Protein AF-0000000071001411 (afdb_homodimer)

InterPro domains:
  IPR002830 UbiD decarboxylyase family [PTHR30108] (7-500)
  IPR002830 UbiD decarboxylyase family [TIGR00148] (10-453)
  IPR032903 Ferulic acid decarboxylase-like [MF_01983] (6-500)
  IPR048304 3-octaprenyl-4-hydroxybenzoate carboxy-lyase-like, Rift-related domain [PF01977] (119-318)
  IPR049381 3-octaprenyl-4-hydroxybenzoate carboxy-lyase-like, C-terminal domain [PF20696] (325-457)
  IPR049383 3-octaprenyl-4-hydroxybenzoate carboxy-lyase-like, N-terminal domain [PF20695] (14-103)

Nearest PDB structures (foldseek):
  7ney-assembly1_B  TM=9.780E-01  e=2.028E-72  Trichoderma atroviride IMI 206040
  7nf3-assembly1_A-2  TM=9.711E-01  e=2.281E-72  Aspergillus niger CBS 513.88
  7nf4-assembly1_B  TM=9.781E-01  e=2.868E-71  Aspergillus niger CBS 513.88
  7nf1-assembly1_B  TM=9.774E-01  e=2.550E-71  Trichoderma atroviride IMI 206040
  8oeh-assembly1_A-2  TM=9.717E-01  e=1.501E-71  Aspergillus niger CBS 513.88

Radius of gyration: 31.35 Å; Cα contacts (8 Å, |Δi|>4): 2618; chains: 2; bounding box: 59×100×68 Å

pLDDT: mean 95.89, std 4.32, range [53.91, 98.94]

Structure (mmCIF, N/CA/C/O backbone):
data_AF-0000000071001411-model_v1
#
loop_
_entity.id
_entity.type
_entity.pdbx_description
1 polymer 'Ferulic acid decarboxylase 1'
#
loop_
_atom_site.group_PDB
_atom_site.id
_atom_site.type_symbol
_atom_site.label_atom_id
_atom_site.label_alt_id
_atom_site.label_comp_id
_atom_site.label_asym_id
_atom_site.label_entity_id
_atom_site.label_seq_id
_atom_site.pdbx_PDB_ins_code
_atom_site.Cartn_x
_atom_site.Cartn_y
_atom_site.Cartn_z
_atom_site.occupancy
_atom_site.B_iso_or_equiv
_atom_site.auth_seq_id
_atom_site.auth_comp_id
_atom_site.auth_asym_id
_atom_site.auth_atom_id
_atom_site.pdbx_PDB_model_num
ATOM 1 N N . MET A 1 1 ? 6.441 6.008 34 1 54.25 1 MET A N 1
ATOM 2 C CA . MET A 1 1 ? 7.094 7.16 33.375 1 54.25 1 MET A CA 1
ATOM 3 C C . MET A 1 1 ? 6.062 8.148 32.844 1 54.25 1 MET A C 1
ATOM 5 O O . MET A 1 1 ? 5.012 7.742 32.344 1 54.25 1 MET A O 1
ATOM 9 N N . ASP A 1 2 ? 6.164 9.367 33.188 1 78.12 2 ASP A N 1
ATOM 10 C CA . ASP A 1 2 ? 5.281 10.406 32.688 1 78.12 2 ASP A CA 1
ATOM 11 C C . ASP A 1 2 ? 5.551 10.664 31.203 1 78.12 2 ASP A C 1
ATOM 13 O O . ASP A 1 2 ? 6.555 11.289 30.844 1 78.12 2 ASP A O 1
ATOM 17 N N . HIS A 1 3 ? 4.711 10.125 30.375 1 83 3 HIS A N 1
ATOM 18 C CA . HIS A 1 3 ? 4.926 10.242 28.938 1 83 3 HIS A CA 1
ATOM 19 C C . HIS A 1 3 ? 4.344 11.547 28.391 1 83 3 HIS A C 1
ATOM 21 O O . HIS A 1 3 ? 4.539 11.883 27.219 1 83 3 HIS A O 1
ATOM 27 N N . THR A 1 4 ? 3.814 12.312 29.281 1 89.94 4 THR A N 1
ATOM 28 C CA . THR A 1 4 ? 3.061 13.445 28.766 1 89.94 4 THR A CA 1
ATOM 29 C C . THR A 1 4 ? 3.92 14.711 28.766 1 89.94 4 THR A C 1
ATOM 31 O O . THR A 1 4 ? 3.547 15.719 28.156 1 89.94 4 THR A O 1
ATOM 34 N N . ALA A 1 5 ? 5.059 14.648 29.391 1 93.44 5 ALA A N 1
ATOM 35 C CA . ALA A 1 5 ? 5.895 15.844 29.5 1 93.44 5 ALA A CA 1
ATOM 36 C C . ALA A 1 5 ? 6.242 16.406 28.125 1 93.44 5 ALA A C 1
ATOM 38 O O . ALA A 1 5 ? 6.125 17.609 27.891 1 93.44 5 ALA A O 1
ATOM 39 N N . ALA A 1 6 ? 6.605 15.539 27.234 1 95.94 6 ALA A N 1
ATOM 40 C CA . ALA A 1 6 ? 7.004 15.953 25.891 1 95.94 6 ALA A CA 1
ATOM 41 C C . ALA A 1 6 ? 5.832 16.578 25.141 1 95.94 6 ALA A C 1
ATOM 43 O O . ALA A 1 6 ? 6.012 17.547 24.391 1 95.94 6 ALA A O 1
ATOM 44 N N . ALA A 1 7 ? 4.68 16.078 25.344 1 97.12 7 ALA A N 1
ATOM 45 C CA . ALA A 1 7 ? 3.49 16.578 24.656 1 97.12 7 ALA A CA 1
ATOM 46 C C . ALA A 1 7 ? 3.162 18 25.078 1 97.12 7 ALA A C 1
ATOM 48 O O . ALA A 1 7 ? 2.586 18.766 24.312 1 97.12 7 ALA A O 1
ATOM 49 N N . LYS A 1 8 ? 3.598 18.406 26.328 1 96.81 8 LYS A N 1
ATOM 50 C CA . LYS A 1 8 ? 3.18 19.656 26.938 1 96.81 8 LYS A CA 1
ATOM 51 C C . LYS A 1 8 ? 4.266 20.734 26.812 1 96.81 8 LYS A C 1
ATOM 53 O O . LYS A 1 8 ? 4.035 21.891 27.125 1 96.81 8 LYS A O 1
ATOM 58 N N . ASP A 1 9 ? 5.398 20.281 26.328 1 97.12 9 ASP A N 1
ATOM 59 C CA . ASP A 1 9 ? 6.535 21.188 26.297 1 97.12 9 ASP A CA 1
ATOM 60 C C . ASP A 1 9 ? 7.457 20.859 25.125 1 97.12 9 ASP A C 1
ATOM 62 O O . ASP A 1 9 ? 8.023 19.766 25.047 1 97.12 9 ASP A O 1
ATOM 66 N N . PHE A 1 10 ? 7.707 21.844 24.281 1 98.12 10 PHE A N 1
ATOM 67 C CA . PHE A 1 10 ? 8.453 21.641 23.047 1 98.12 10 PHE A CA 1
ATOM 68 C C . PHE A 1 10 ? 9.906 21.297 23.344 1 98.12 10 PHE A C 1
ATOM 70 O O . PHE A 1 10 ? 10.484 20.391 22.719 1 98.12 10 PHE A O 1
ATOM 77 N N . ARG A 1 11 ? 10.562 21.984 24.25 1 97.88 11 ARG A N 1
ATOM 78 C CA . ARG A 1 11 ? 11.961 21.734 24.562 1 97.88 11 ARG A CA 1
ATOM 79 C C . ARG A 1 11 ? 12.141 20.375 25.234 1 97.88 11 ARG A C 1
ATOM 81 O O . ARG A 1 11 ? 13.156 19.703 25.031 1 97.88 11 ARG A O 1
ATOM 88 N N . ARG A 1 12 ? 11.18 20 26.047 1 97.19 12 ARG A N 1
ATOM 89 C CA . ARG A 1 12 ? 11.195 18.656 26.609 1 97.19 12 ARG A CA 1
ATOM 90 C C . ARG A 1 12 ? 11.078 17.594 25.5 1 97.19 12 ARG A C 1
ATOM 92 O O . ARG A 1 12 ? 11.758 16.578 25.531 1 97.19 12 ARG A O 1
ATOM 99 N N . PHE A 1 13 ? 10.211 17.875 24.609 1 98.12 13 PHE A N 1
ATOM 100 C CA . PHE A 1 13 ? 10.039 17 23.453 1 98.12 13 PHE A CA 1
ATOM 101 C C . PHE A 1 13 ? 11.359 16.844 22.719 1 98.12 13 PHE A C 1
ATOM 103 O O . PHE A 1 13 ? 11.789 15.711 22.438 1 98.12 13 PHE A O 1
ATOM 110 N N . ILE A 1 14 ? 12.039 17.859 22.422 1 98.12 14 ILE A N 1
ATOM 111 C CA . ILE A 1 14 ? 13.312 17.859 21.719 1 98.12 14 ILE A CA 1
ATOM 112 C C . ILE A 1 14 ? 14.336 17.047 22.516 1 98.12 14 ILE A C 1
ATOM 114 O O . ILE A 1 14 ? 15.07 16.234 21.953 1 98.12 14 ILE A O 1
ATOM 118 N N . GLN A 1 15 ? 14.352 17.266 23.766 1 97.69 15 GLN A N 1
ATOM 119 C CA . GLN A 1 15 ? 15.273 16.547 24.625 1 97.69 15 GLN A CA 1
ATOM 120 C C . GLN A 1 15 ? 15.008 15.039 24.594 1 97.69 15 GLN A C 1
ATOM 122 O O . GLN A 1 15 ? 15.938 14.242 24.531 1 97.69 15 GLN A O 1
ATOM 127 N N . GLU A 1 16 ? 13.781 14.734 24.625 1 97.25 16 GLU A N 1
ATOM 128 C CA . GLU A 1 16 ? 13.438 13.312 24.609 1 97.25 16 GLU A CA 1
ATOM 129 C C . GLU A 1 16 ? 13.773 12.68 23.266 1 97.25 16 GLU A C 1
ATOM 131 O O . GLU A 1 16 ? 14.164 11.508 23.203 1 97.25 16 GLU A O 1
ATOM 136 N N . LEU A 1 17 ? 13.594 13.383 22.188 1 97.75 17 LEU A N 1
ATOM 137 C CA . LEU A 1 17 ? 14.023 12.883 20.875 1 97.75 17 LEU A CA 1
ATOM 138 C C . LEU A 1 17 ? 15.523 12.625 20.875 1 97.75 17 LEU A C 1
ATOM 140 O O . LEU A 1 17 ? 15.977 11.609 20.328 1 97.75 17 LEU A O 1
ATOM 144 N N . GLU A 1 18 ? 16.219 13.547 21.438 1 97.62 18 GLU A N 1
ATOM 145 C CA . GLU A 1 18 ? 17.672 13.383 21.531 1 97.62 18 GLU A CA 1
ATOM 146 C C . GLU A 1 18 ? 18.031 12.148 22.359 1 97.62 18 GLU A C 1
ATOM 148 O O . GLU A 1 18 ? 18.875 11.352 21.938 1 97.62 18 GLU A O 1
ATOM 153 N N . ASP A 1 19 ? 17.406 11.992 23.453 1 96.88 19 ASP A N 1
ATOM 154 C CA . ASP A 1 19 ? 17.656 10.883 24.375 1 96.88 19 ASP A CA 1
ATOM 155 C C . ASP A 1 19 ? 17.406 9.547 23.688 1 96.88 19 ASP A C 1
ATOM 157 O O . ASP A 1 19 ? 18.078 8.555 23.984 1 96.88 19 ASP A O 1
ATOM 161 N N . GLU A 1 20 ? 16.516 9.555 22.75 1 96.12 20 GLU A N 1
ATOM 162 C CA . GLU A 1 20 ? 16.109 8.297 22.125 1 96.12 20 GLU A CA 1
ATOM 163 C C . GLU A 1 20 ? 16.812 8.117 20.766 1 96.12 20 GLU A C 1
ATOM 165 O O . GLU A 1 20 ? 16.5 7.18 20.031 1 96.12 20 GLU A O 1
ATOM 170 N N . GLY A 1 21 ? 17.625 9.039 20.422 1 96.69 21 GLY A N 1
ATOM 171 C CA . GLY A 1 21 ? 18.359 8.938 19.188 1 96.69 21 GLY A CA 1
ATOM 172 C C . GLY A 1 21 ? 17.547 9.312 17.969 1 96.69 21 GLY A C 1
ATOM 173 O O . GLY A 1 21 ? 17.797 8.828 16.859 1 96.69 21 GLY A O 1
ATOM 174 N N . GLU A 1 22 ? 16.578 10.117 18.109 1 98.06 22 GLU A N 1
ATOM 175 C CA . GLU A 1 22 ? 15.68 10.516 17.031 1 98.06 22 GLU A CA 1
ATOM 176 C C . GLU A 1 22 ? 15.984 11.938 16.562 1 98.06 22 GLU A C 1
ATOM 178 O O . GLU A 1 22 ? 15.32 12.453 15.656 1 98.06 22 GLU A O 1
ATOM 183 N N . LEU A 1 23 ? 17.031 12.539 17.188 1 98.44 23 LEU A N 1
ATOM 184 C CA . LEU A 1 23 ? 17.438 13.898 16.844 1 98.44 23 LEU A CA 1
ATOM 185 C C . LEU A 1 23 ? 18.906 13.938 16.438 1 98.44 23 LEU A C 1
ATOM 187 O O . LEU A 1 23 ? 19.734 13.234 17 1 98.44 23 LEU A O 1
ATOM 191 N N . LEU A 1 24 ? 19.203 14.703 15.398 1 98.56 24 LEU A N 1
ATOM 192 C CA . LEU A 1 24 ? 20.578 14.977 14.984 1 98.56 24 LEU A CA 1
ATOM 193 C C . LEU A 1 24 ? 20.859 16.484 14.969 1 98.56 24 LEU A C 1
ATOM 195 O O . LEU A 1 24 ? 20.234 17.219 14.203 1 98.56 24 LEU A O 1
ATOM 199 N N . THR A 1 25 ? 21.734 16.906 15.789 1 98.38 25 THR A N 1
ATOM 200 C CA . THR A 1 25 ? 22.125 18.312 15.797 1 98.38 25 THR A CA 1
ATOM 201 C C . THR A 1 25 ? 23.172 18.578 14.727 1 98.38 25 THR A C 1
ATOM 203 O O . THR A 1 25 ? 24.234 17.953 14.719 1 98.38 25 THR A O 1
ATOM 206 N N . ILE A 1 26 ? 22.844 19.406 13.836 1 98.31 26 ILE A N 1
ATOM 207 C CA . ILE A 1 26 ? 23.766 19.781 12.766 1 98.31 26 ILE A CA 1
ATOM 208 C C . ILE A 1 26 ? 24.438 21.109 13.102 1 98.31 26 ILE A C 1
ATOM 210 O O . ILE A 1 26 ? 23.781 22.156 13.117 1 98.31 26 ILE A O 1
ATOM 214 N N . THR A 1 27 ? 25.734 21.078 13.297 1 96.69 27 THR A N 1
ATOM 215 C CA . THR A 1 27 ? 26.469 22.281 13.664 1 96.69 27 THR A CA 1
ATOM 216 C C . THR A 1 27 ? 27.125 22.906 12.438 1 96.69 27 THR A C 1
ATOM 218 O O . THR A 1 27 ? 27.531 24.078 12.469 1 96.69 27 THR A O 1
ATOM 221 N N . LYS A 1 28 ? 27.219 22.094 11.391 1 96.56 28 LYS A N 1
ATOM 222 C CA . LYS A 1 28 ? 27.734 22.625 10.133 1 96.56 28 LYS A CA 1
ATOM 223 C C . LYS A 1 28 ? 26.859 23.75 9.602 1 96.56 28 LYS A C 1
ATOM 225 O O . LYS A 1 28 ? 25.625 23.672 9.688 1 96.56 28 LYS A O 1
ATOM 230 N N . GLU A 1 29 ? 27.578 24.797 9.008 1 96.75 29 GLU A N 1
ATOM 231 C CA . GLU A 1 29 ? 26.781 25.859 8.398 1 96.75 29 GLU A CA 1
ATOM 232 C C . GLU A 1 29 ? 25.984 25.328 7.211 1 96.75 29 GLU A C 1
ATOM 234 O O . GLU A 1 29 ? 26.516 24.625 6.355 1 96.75 29 GLU A O 1
ATOM 239 N N . VAL A 1 30 ? 24.75 25.625 7.215 1 97.56 30 VAL A N 1
ATOM 240 C CA . VAL A 1 30 ? 23.859 25.203 6.141 1 97.56 30 VAL A CA 1
ATOM 241 C C . VAL A 1 30 ? 23.125 26.422 5.559 1 97.56 30 VAL A C 1
ATOM 243 O O . VAL A 1 30 ? 22.734 27.328 6.293 1 97.56 30 VAL A O 1
ATOM 246 N N . ASP A 1 31 ? 22.938 26.438 4.254 1 97.75 31 ASP A N 1
ATOM 247 C CA . ASP A 1 31 ? 22.281 27.547 3.566 1 97.75 31 ASP A CA 1
ATOM 248 C C . ASP A 1 31 ? 20.766 27.438 3.684 1 97.75 31 ASP A C 1
ATOM 250 O O . ASP A 1 31 ? 20.156 26.453 3.211 1 97.75 31 ASP A O 1
ATOM 254 N N . PRO A 1 32 ? 20.156 28.438 4.332 1 97.19 32 PRO A N 1
ATOM 255 C CA . PRO A 1 32 ? 18.688 28.406 4.391 1 97.19 32 PRO A CA 1
ATOM 256 C C . PRO A 1 32 ? 18.047 28.422 3.006 1 97.19 32 PRO A C 1
ATOM 258 O O . PRO A 1 32 ? 16.891 28.016 2.854 1 97.19 32 PRO A O 1
ATOM 261 N N . HIS A 1 33 ? 18.797 28.906 2.096 1 97.44 33 HIS A N 1
ATOM 262 C CA . HIS A 1 33 ? 18.297 28.891 0.729 1 97.44 33 HIS A CA 1
ATOM 263 C C . HIS A 1 33 ? 18.406 27.5 0.116 1 97.44 33 HIS A C 1
ATOM 265 O O . HIS A 1 33 ? 19.391 27.188 -0.564 1 97.44 33 HIS A O 1
ATOM 271 N N . LEU A 1 34 ? 17.375 26.734 0.191 1 98.62 34 LEU A N 1
ATOM 272 C CA . LEU A 1 34 ? 17.141 25.453 -0.455 1 98.62 34 LEU A CA 1
ATOM 273 C C . LEU A 1 34 ? 17.922 24.344 0.239 1 98.62 34 LEU A C 1
ATOM 275 O O . LEU A 1 34 ? 17.391 23.281 0.522 1 98.62 34 LEU A O 1
ATOM 279 N N . GLU A 1 35 ? 19.172 24.516 0.601 1 98.69 35 GLU A N 1
ATOM 280 C CA . GLU A 1 35 ? 19.984 23.453 1.155 1 98.69 35 GLU A CA 1
ATOM 281 C C . GLU A 1 35 ? 19.375 22.891 2.432 1 98.69 35 GLU A C 1
ATOM 283 O O . GLU A 1 35 ? 19.219 21.672 2.566 1 98.69 35 GLU A O 1
ATOM 288 N N . LEU A 1 36 ? 19.078 23.781 3.355 1 98.62 36 LEU A N 1
ATOM 289 C CA . LEU A 1 36 ? 18.484 23.391 4.625 1 98.62 36 LEU A CA 1
ATOM 290 C C . LEU A 1 36 ? 17.234 22.531 4.402 1 98.62 36 LEU A C 1
ATOM 292 O O . LEU A 1 36 ? 17.125 21.438 4.965 1 98.62 36 LEU A O 1
ATOM 296 N N . ALA A 1 37 ? 16.359 23.031 3.527 1 98.81 37 ALA A N 1
ATOM 297 C CA . ALA A 1 37 ? 15.102 22.344 3.266 1 98.81 37 ALA A CA 1
ATOM 298 C C . ALA A 1 37 ? 15.328 21.047 2.502 1 98.81 37 ALA A C 1
ATOM 300 O O . ALA A 1 37 ? 14.609 20.062 2.701 1 98.81 37 ALA A O 1
ATOM 301 N N . ALA A 1 38 ? 16.312 21.031 1.645 1 98.88 38 ALA A N 1
ATOM 302 C CA . ALA A 1 38 ? 16.641 19.828 0.908 1 98.88 38 ALA A CA 1
ATOM 303 C C . ALA A 1 38 ? 17.062 18.703 1.856 1 98.88 38 ALA A C 1
ATOM 305 O O . ALA A 1 38 ? 16.703 17.547 1.66 1 98.88 38 ALA A O 1
ATOM 306 N N . ILE A 1 39 ? 17.844 19.047 2.885 1 98.81 39 ILE A N 1
ATOM 307 C CA . ILE A 1 39 ? 18.234 18.078 3.902 1 98.81 39 ILE A CA 1
ATOM 308 C C . ILE A 1 39 ? 16.984 17.531 4.594 1 98.81 39 ILE A C 1
ATOM 310 O O . ILE A 1 39 ? 16.844 16.312 4.73 1 98.81 39 ILE A O 1
ATOM 314 N N . VAL A 1 40 ? 16.078 18.422 4.961 1 98.75 40 VAL A N 1
ATOM 315 C CA . VAL A 1 40 ? 14.867 18.031 5.672 1 98.75 40 VAL A CA 1
ATOM 316 C C . VAL A 1 40 ? 14.016 17.141 4.777 1 98.75 40 VAL A C 1
ATOM 318 O O . VAL A 1 40 ? 13.477 16.125 5.23 1 98.75 40 VAL A O 1
ATOM 321 N N . ARG A 1 41 ? 13.859 17.516 3.477 1 98.62 41 ARG A N 1
ATOM 322 C CA . ARG A 1 41 ? 13.094 16.734 2.518 1 98.62 41 ARG A CA 1
ATOM 323 C C . ARG A 1 41 ? 13.641 15.32 2.404 1 98.62 41 ARG A C 1
ATOM 325 O O . ARG A 1 41 ? 12.883 14.344 2.4 1 98.62 41 ARG A O 1
ATOM 332 N N . LYS A 1 42 ? 14.953 15.219 2.338 1 98.38 42 LYS A N 1
ATOM 333 C CA . LYS A 1 42 ? 15.602 13.906 2.25 1 98.38 42 LYS A CA 1
ATOM 334 C C . LYS A 1 42 ? 15.375 13.102 3.523 1 98.38 42 LYS A C 1
ATOM 336 O O . LYS A 1 42 ? 15.133 11.891 3.465 1 98.38 42 LYS A O 1
ATOM 341 N N . VAL A 1 43 ? 15.422 13.734 4.652 1 98.31 43 VAL A N 1
ATOM 342 C CA . VAL A 1 43 ? 15.164 13.102 5.941 1 98.31 43 VAL A CA 1
ATOM 343 C C . VAL A 1 43 ? 13.742 12.562 5.977 1 98.31 43 VAL A C 1
ATOM 345 O O . VAL A 1 43 ? 13.508 11.43 6.402 1 98.31 43 VAL A O 1
ATOM 348 N N . CYS A 1 44 ? 12.797 13.367 5.508 1 97.94 44 CYS A N 1
ATOM 349 C CA . CYS A 1 44 ? 11.406 12.922 5.469 1 97.94 44 CYS A CA 1
ATOM 350 C C . CYS A 1 44 ? 11.258 11.672 4.609 1 97.94 44 CYS A C 1
ATOM 352 O O . CYS A 1 44 ? 10.516 10.758 4.969 1 97.94 44 CYS A O 1
ATOM 354 N N . GLU A 1 45 ? 11.969 11.617 3.508 1 95.88 45 GLU A N 1
ATOM 355 C CA . GLU A 1 45 ? 11.828 10.523 2.545 1 95.88 45 GLU A CA 1
ATOM 356 C C . GLU A 1 45 ? 12.547 9.273 3.023 1 95.88 45 GLU A C 1
ATOM 358 O O . GLU A 1 45 ? 12.18 8.156 2.65 1 95.88 45 GLU A O 1
ATOM 363 N N . THR A 1 46 ? 13.57 9.406 3.939 1 95.06 46 THR A N 1
ATOM 364 C CA . THR A 1 46 ? 14.375 8.266 4.352 1 95.06 46 THR A CA 1
ATOM 365 C C . THR A 1 46 ? 14.031 7.84 5.777 1 95.06 46 THR A C 1
ATOM 367 O O . THR A 1 46 ? 14.406 6.754 6.215 1 95.06 46 THR A O 1
ATOM 370 N N . GLY A 1 47 ? 13.352 8.688 6.516 1 96.19 47 GLY A N 1
ATOM 371 C CA . GLY A 1 47 ? 13.031 8.414 7.906 1 96.19 47 GLY A CA 1
ATOM 372 C C . GLY A 1 47 ? 14.203 8.625 8.844 1 96.19 47 GLY A C 1
ATOM 373 O O . GLY A 1 47 ? 14.227 8.094 9.953 1 96.19 47 GLY A O 1
ATOM 374 N N . GLU A 1 48 ? 15.219 9.414 8.383 1 97.56 48 GLU A N 1
ATOM 375 C CA . GLU A 1 48 ? 16.391 9.703 9.203 1 97.56 48 GLU A CA 1
ATOM 376 C C . GLU A 1 48 ? 16.031 10.555 10.414 1 97.56 48 GLU A C 1
ATOM 378 O O . GLU A 1 48 ? 14.891 11 10.547 1 97.56 48 GLU A O 1
ATOM 383 N N . ARG A 1 49 ? 17.047 10.664 11.305 1 97.88 49 ARG A N 1
ATOM 384 C CA . ARG A 1 49 ? 16.891 11.461 12.523 1 97.88 49 ARG A CA 1
ATOM 385 C C . ARG A 1 49 ? 16.516 12.898 12.195 1 97.88 49 ARG A C 1
ATOM 387 O O . ARG A 1 49 ? 17.016 13.469 11.219 1 97.88 49 ARG A O 1
ATOM 394 N N . ALA A 1 50 ? 15.57 13.516 13.008 1 98.75 50 ALA A N 1
ATOM 395 C CA . ALA A 1 50 ? 15.164 14.898 12.797 1 98.75 50 ALA A CA 1
ATOM 396 C C . ALA A 1 50 ? 16.359 15.844 12.914 1 98.75 50 ALA A C 1
ATOM 398 O O . ALA A 1 50 ? 17.062 15.844 13.922 1 98.75 50 ALA A O 1
ATOM 399 N N . PRO A 1 51 ? 16.578 16.688 11.945 1 98.81 51 PRO A N 1
ATOM 400 C CA . PRO A 1 51 ? 17.734 17.594 12 1 98.81 51 PRO A CA 1
ATOM 401 C C . PRO A 1 51 ? 17.422 18.891 12.727 1 98.81 51 PRO A C 1
ATOM 403 O O . PRO A 1 51 ? 16.438 19.562 12.43 1 98.81 51 PRO A O 1
ATOM 406 N N . LEU A 1 52 ? 18.203 19.203 13.68 1 98.62 52 LEU A N 1
ATOM 407 C CA . LEU A 1 52 ? 18.234 20.5 14.336 1 98.62 52 LEU A CA 1
ATOM 408 C C . LEU A 1 52 ? 19.422 21.328 13.867 1 98.62 52 LEU A C 1
ATOM 410 O O . LEU A 1 52 ? 20.562 21.031 14.211 1 98.62 52 LEU A O 1
ATOM 414 N N . PHE A 1 53 ? 19.141 22.344 13.078 1 98.19 53 PHE A N 1
ATOM 415 C CA . PHE A 1 53 ? 20.172 23.203 12.523 1 98.19 53 PHE A CA 1
ATOM 416 C C . PHE A 1 53 ? 20.531 24.328 13.5 1 98.19 53 PHE A C 1
ATOM 418 O O . PHE A 1 53 ? 19.688 25.188 13.797 1 98.19 53 PHE A O 1
ATOM 425 N N . THR A 1 54 ? 21.781 24.406 13.922 1 96.31 54 THR A N 1
ATOM 426 C CA . THR A 1 54 ? 22.172 25.406 14.922 1 96.31 54 THR A CA 1
ATOM 427 C C . THR A 1 54 ? 22.969 26.531 14.273 1 96.31 54 THR A C 1
ATOM 429 O O . THR A 1 54 ? 23.203 27.578 14.898 1 96.31 54 THR A O 1
ATOM 432 N N . ASN A 1 55 ? 23.312 26.312 13.031 1 95 55 ASN A N 1
ATOM 433 C CA . ASN A 1 55 ? 24.156 27.297 12.375 1 95 55 ASN A CA 1
ATOM 434 C C . ASN A 1 55 ? 23.672 27.578 10.953 1 95 55 ASN A C 1
ATOM 436 O O . ASN A 1 55 ? 24.453 27.438 10 1 95 55 ASN A O 1
ATOM 440 N N . PRO A 1 56 ? 22.422 28.047 10.828 1 96 56 PRO A N 1
ATOM 441 C CA . PRO A 1 56 ? 22.016 28.5 9.484 1 96 56 PRO A CA 1
ATOM 442 C C . PRO A 1 56 ? 22.781 29.734 9.031 1 96 56 PRO A C 1
ATOM 444 O O . PRO A 1 56 ? 23 30.656 9.828 1 96 56 PRO A O 1
ATOM 447 N N . LYS A 1 57 ? 23.156 29.688 7.785 1 95 57 LYS A N 1
ATOM 448 C CA . LYS A 1 57 ? 23.859 30.844 7.234 1 95 57 LYS A CA 1
ATOM 449 C C . LYS A 1 57 ? 23.031 32.125 7.402 1 95 57 LYS A C 1
ATOM 451 O O . LYS A 1 57 ? 21.844 32.156 7.043 1 95 57 LYS A O 1
ATOM 456 N N . GLY A 1 58 ? 23.594 33.125 7.934 1 91.25 58 GLY A N 1
ATOM 457 C CA . GLY A 1 58 ? 22.891 34.375 8.148 1 91.25 58 GLY A CA 1
ATOM 458 C C . GLY A 1 58 ? 22.391 34.531 9.57 1 91.25 58 GLY A C 1
ATOM 459 O O . GLY A 1 58 ? 21.906 35.625 9.938 1 91.25 58 GLY A O 1
ATOM 460 N N . ARG A 1 59 ? 22.516 33.5 10.336 1 90.19 59 ARG A N 1
ATOM 461 C CA . ARG A 1 59 ? 22.125 33.594 11.734 1 90.19 59 ARG A CA 1
ATOM 462 C C . ARG A 1 59 ? 22.984 34.625 12.469 1 90.19 59 ARG A C 1
ATOM 464 O O . ARG A 1 59 ? 24.219 34.625 12.32 1 90.19 59 ARG A O 1
ATOM 471 N N . LYS A 1 60 ? 22.344 35.438 13.156 1 81.38 60 LYS A N 1
ATOM 472 C CA . LYS A 1 60 ? 23.078 36.438 13.922 1 81.38 60 LYS A CA 1
ATOM 473 C C . LYS A 1 60 ? 23.391 35.938 15.328 1 81.38 60 LYS A C 1
ATOM 475 O O . LYS A 1 60 ? 22.875 34.906 15.758 1 81.38 60 LYS A O 1
ATOM 480 N N . ASP A 1 61 ? 24.203 36.688 16 1 78.88 61 ASP A N 1
ATOM 481 C CA . ASP A 1 61 ? 24.703 36.281 17.312 1 78.88 61 ASP A CA 1
ATOM 482 C C . ASP A 1 61 ? 23.641 36.5 18.391 1 78.88 61 ASP A C 1
ATOM 484 O O . ASP A 1 61 ? 23.797 36.031 19.531 1 78.88 61 ASP A O 1
ATOM 488 N N . ASP A 1 62 ? 22.562 36.969 17.891 1 73.31 62 ASP A N 1
ATOM 489 C CA . ASP A 1 62 ? 21.531 37.281 18.891 1 73.31 62 ASP A CA 1
ATOM 490 C C . ASP A 1 62 ? 20.688 36.031 19.172 1 73.31 62 ASP A C 1
ATOM 492 O O . ASP A 1 62 ? 19.781 36.062 20.016 1 73.31 62 ASP A O 1
ATOM 496 N N . GLY A 1 63 ? 21 35.062 18.469 1 72.06 63 GLY A N 1
ATOM 497 C CA . GLY A 1 63 ? 20.391 33.781 18.797 1 72.06 63 GLY A CA 1
ATOM 498 C C . GLY A 1 63 ? 19.172 33.469 17.953 1 72.06 63 GLY A C 1
ATOM 499 O O . GLY A 1 63 ? 18.625 32.375 18.016 1 72.06 63 GLY A O 1
ATOM 500 N N . LEU A 1 64 ? 18.672 34.344 17.203 1 79.38 64 LEU A N 1
ATOM 501 C CA . LEU A 1 64 ? 17.5 34.188 16.375 1 79.38 64 LEU A CA 1
ATOM 502 C C . LEU A 1 64 ? 17.875 33.688 14.984 1 79.38 64 LEU A C 1
ATOM 504 O O . LEU A 1 64 ? 18.547 34.375 14.234 1 79.38 64 LEU A O 1
ATOM 508 N N . PHE A 1 65 ? 17.703 32.438 14.633 1 85.88 65 PHE A N 1
ATOM 509 C CA . PHE A 1 65 ? 17.141 31.297 15.359 1 85.88 65 PHE A CA 1
ATOM 510 C C . PHE A 1 65 ? 17.688 29.984 14.805 1 85.88 65 PHE A C 1
ATOM 512 O O . PHE A 1 65 ? 18.328 29.969 13.75 1 85.88 65 PHE A O 1
ATOM 519 N N . ARG A 1 66 ? 17.625 28.953 15.555 1 95.69 66 ARG A N 1
ATOM 520 C CA . ARG A 1 66 ? 17.828 27.578 15.109 1 95.69 66 ARG A CA 1
ATOM 521 C C . ARG A 1 66 ? 16.609 27.047 14.383 1 95.69 66 ARG A C 1
ATOM 523 O O . ARG A 1 66 ? 15.516 27.625 14.477 1 95.69 66 ARG A O 1
ATOM 530 N N . VAL A 1 67 ? 16.797 26.062 13.508 1 97.81 67 VAL A N 1
ATOM 531 C CA . VAL A 1 67 ? 15.695 25.5 12.742 1 97.81 67 VAL A CA 1
ATOM 532 C C . VAL A 1 67 ? 15.648 23.984 12.93 1 97.81 67 VAL A C 1
ATOM 534 O O . VAL A 1 67 ? 16.688 23.328 12.938 1 97.81 67 VAL A O 1
ATOM 537 N N . ILE A 1 68 ? 14.445 23.453 13.164 1 98.5 68 ILE A N 1
ATOM 538 C CA . ILE A 1 68 ? 14.312 22 13.242 1 98.5 68 ILE A CA 1
ATOM 539 C C . ILE A 1 68 ? 13.328 21.516 12.18 1 98.5 68 ILE A C 1
ATOM 541 O O . ILE A 1 68 ? 12.312 22.172 11.914 1 98.5 68 ILE A O 1
ATOM 545 N N . GLY A 1 69 ? 13.695 20.5 11.438 1 98.5 69 GLY A N 1
ATOM 546 C CA . GLY A 1 69 ? 12.836 19.859 10.453 1 98.5 69 GLY A CA 1
ATOM 547 C C . GLY A 1 69 ? 12.469 18.438 10.812 1 98.5 69 GLY A C 1
ATOM 548 O O . GLY A 1 69 ? 13.141 17.797 11.633 1 98.5 69 GLY A O 1
ATOM 549 N N . ALA A 1 70 ? 11.305 18 10.32 1 98.19 70 ALA A N 1
ATOM 550 C CA . ALA A 1 70 ? 10.82 16.641 10.477 1 98.19 70 ALA A CA 1
ATOM 551 C C . ALA A 1 70 ? 10.688 16.266 11.953 1 98.19 70 ALA A C 1
ATOM 553 O O . ALA A 1 70 ? 10.922 15.117 12.336 1 98.19 70 ALA A O 1
ATOM 554 N N . SER A 1 71 ? 10.344 17.219 12.781 1 98.25 71 SER A N 1
ATOM 555 C CA . SER A 1 71 ? 10.289 16.984 14.219 1 98.25 71 SER A CA 1
ATOM 556 C C . SER A 1 71 ? 9.195 15.977 14.578 1 98.25 71 SER A C 1
ATOM 558 O O . SER A 1 71 ? 9.328 15.219 15.539 1 98.25 71 SER A O 1
ATOM 560 N N . ILE A 1 72 ? 8.109 16.016 13.812 1 98.06 72 ILE A N 1
ATOM 561 C CA . ILE A 1 72 ? 7.043 15.039 14.023 1 98.06 72 ILE A CA 1
ATOM 562 C C . ILE A 1 72 ? 6.926 14.125 12.805 1 98.06 72 ILE A C 1
ATOM 564 O O . ILE A 1 72 ? 5.82 13.773 12.391 1 98.06 72 ILE A O 1
ATOM 568 N N . GLY A 1 73 ? 8.047 13.898 12.164 1 97.31 73 GLY A N 1
ATOM 569 C CA . GLY A 1 73 ? 8.086 13.055 10.977 1 97.31 73 GLY A CA 1
ATOM 570 C C . GLY A 1 73 ? 8.172 11.578 11.297 1 97.31 73 GLY A C 1
ATOM 571 O O . GLY A 1 73 ? 8.109 11.188 12.469 1 97.31 73 GLY A O 1
ATOM 572 N N . TYR A 1 74 ? 8.234 10.797 10.25 1 96.25 74 TYR A N 1
ATOM 573 C CA . TYR A 1 74 ? 8.359 9.344 10.32 1 96.25 74 TYR A CA 1
ATOM 574 C C . TYR A 1 74 ? 9.789 8.93 10.641 1 96.25 74 TYR A C 1
ATOM 576 O O . TYR A 1 74 ? 10.734 9.633 10.289 1 96.25 74 TYR A O 1
ATOM 584 N N . SER A 1 75 ? 9.977 7.836 11.422 1 97.38 75 SER A N 1
ATOM 585 C CA . SER A 1 75 ? 11.281 7.289 11.758 1 97.38 75 SER A CA 1
ATOM 586 C C . SER A 1 75 ? 11.586 6.023 10.961 1 97.38 75 SER A C 1
ATOM 588 O O . SER A 1 75 ? 10.68 5.23 10.688 1 97.38 75 SER A O 1
ATOM 590 N N . LYS A 1 76 ? 12.867 5.836 10.602 1 94.75 76 LYS A N 1
ATOM 591 C CA . LYS A 1 76 ? 13.258 4.633 9.875 1 94.75 76 LYS A CA 1
ATOM 592 C C . LYS A 1 76 ? 13.461 3.459 10.828 1 94.75 76 LYS A C 1
ATOM 594 O O . LYS A 1 76 ? 13.695 2.33 10.391 1 94.75 76 LYS A O 1
ATOM 599 N N . ARG A 1 77 ? 13.344 3.705 12.18 1 92.94 77 ARG A N 1
ATOM 600 C CA . ARG A 1 77 ? 13.531 2.633 13.148 1 92.94 77 ARG A CA 1
ATOM 601 C C . ARG A 1 77 ? 12.422 1.589 13.023 1 92.94 77 ARG A C 1
ATOM 603 O O . ARG A 1 77 ? 11.242 1.916 13.125 1 92.94 77 ARG A O 1
ATOM 610 N N . PRO A 1 78 ? 12.797 0.325 12.844 1 88.06 78 PRO A N 1
ATOM 611 C CA . PRO A 1 78 ? 11.773 -0.715 12.672 1 88.06 78 PRO A CA 1
ATOM 612 C C . PRO A 1 78 ? 10.844 -0.83 13.875 1 88.06 78 PRO A C 1
ATOM 614 O O . PRO A 1 78 ? 11.305 -0.95 15.008 1 88.06 78 PRO A O 1
ATOM 617 N N . GLY A 1 79 ? 9.617 -0.765 13.625 1 90.06 79 GLY A N 1
ATOM 618 C CA . GLY A 1 79 ? 8.609 -0.918 14.664 1 90.06 79 GLY A CA 1
ATOM 619 C C . GLY A 1 79 ? 8.359 0.359 15.445 1 90.06 79 GLY A C 1
ATOM 620 O O . GLY A 1 79 ? 7.488 0.399 16.312 1 90.06 79 GLY A O 1
ATOM 621 N N . MET A 1 80 ? 9.086 1.411 15.125 1 95.88 80 MET A N 1
ATOM 622 C CA . MET A 1 80 ? 8.984 2.674 15.852 1 95.88 80 MET A CA 1
ATOM 623 C C . MET A 1 80 ? 8.797 3.842 14.891 1 95.88 80 MET A C 1
ATOM 625 O O . MET A 1 80 ? 9.305 4.938 15.133 1 95.88 80 MET A O 1
ATOM 629 N N . GLN A 1 81 ? 8.125 3.578 13.805 1 96.5 81 GLN A N 1
ATOM 630 C CA . GLN A 1 81 ? 8.031 4.566 12.734 1 96.5 81 GLN A CA 1
ATOM 631 C C . GLN A 1 81 ? 7.246 5.793 13.188 1 96.5 81 GLN A C 1
ATOM 633 O O . GLN A 1 81 ? 7.441 6.891 12.664 1 96.5 81 GLN A O 1
ATOM 638 N N . LEU A 1 82 ? 6.383 5.617 14.234 1 98.12 82 LEU A N 1
ATOM 639 C CA . LEU A 1 82 ? 5.496 6.688 14.664 1 98.12 82 LEU A CA 1
ATOM 640 C C . LEU A 1 82 ? 5.965 7.281 15.992 1 98.12 82 LEU A C 1
ATOM 642 O O . LEU A 1 82 ? 5.211 7.992 16.656 1 98.12 82 LEU A O 1
ATOM 646 N N . CYS A 1 83 ? 7.191 7.027 16.375 1 98.25 83 CYS A N 1
ATOM 647 C CA . CYS A 1 83 ? 7.66 7.367 17.719 1 98.25 83 CYS A CA 1
ATOM 648 C C . CYS A 1 83 ? 7.562 8.867 17.969 1 98.25 83 CYS A C 1
ATOM 650 O O . CYS A 1 83 ? 7.16 9.297 19.047 1 98.25 83 CYS A O 1
ATOM 652 N N . ARG A 1 84 ? 7.883 9.719 17.031 1 98.31 84 ARG A N 1
ATOM 653 C CA . ARG A 1 84 ? 7.832 11.172 17.203 1 98.31 84 ARG A CA 1
ATOM 654 C C . ARG A 1 84 ? 6.391 11.648 17.344 1 98.31 84 ARG A C 1
ATOM 656 O O . ARG A 1 84 ? 6.102 12.523 18.172 1 98.31 84 ARG A O 1
ATOM 663 N N . LEU A 1 85 ? 5.547 11.078 16.547 1 98 85 LEU A N 1
ATOM 664 C CA . LEU A 1 85 ? 4.121 11.359 16.641 1 98 85 LEU A CA 1
ATOM 665 C C . LEU A 1 85 ? 3.559 10.922 17.984 1 98 85 LEU A C 1
ATOM 667 O O . LEU A 1 85 ? 2.818 11.672 18.625 1 98 85 LEU A O 1
ATOM 671 N N . ALA A 1 86 ? 3.922 9.727 18.375 1 98 86 ALA A N 1
ATOM 672 C CA . ALA A 1 86 ? 3.459 9.195 19.656 1 98 86 ALA A CA 1
ATOM 673 C C . ALA A 1 86 ? 3.869 10.109 20.812 1 98 86 ALA A C 1
ATOM 675 O O . ALA A 1 86 ? 3.043 10.461 21.656 1 98 86 ALA A O 1
ATOM 676 N N . LYS A 1 87 ? 5.059 10.57 20.828 1 97.31 87 LYS A N 1
ATOM 677 C CA . LYS A 1 87 ? 5.578 11.445 21.875 1 97.31 87 LYS A CA 1
ATOM 678 C C . LYS A 1 87 ? 4.848 12.781 21.891 1 97.31 87 LYS A C 1
ATOM 680 O O . LYS A 1 87 ? 4.656 13.383 22.938 1 97.31 87 LYS A O 1
ATOM 685 N N . SER A 1 88 ? 4.461 13.203 20.734 1 97.5 88 SER A N 1
ATOM 686 C CA . SER A 1 88 ? 3.742 14.469 20.609 1 97.5 88 SER A CA 1
ATOM 687 C C . SER A 1 88 ? 2.373 14.391 21.281 1 97.5 88 SER A C 1
ATOM 689 O O . SER A 1 88 ? 1.748 15.422 21.531 1 97.5 88 SER A O 1
ATOM 691 N N . LEU A 1 89 ? 1.89 13.25 21.547 1 97 89 LEU A N 1
ATOM 692 C CA . LEU A 1 89 ? 0.554 13.055 22.094 1 97 89 LEU A CA 1
ATOM 693 C C . LEU A 1 89 ? 0.628 12.492 23.516 1 97 89 LEU A C 1
ATOM 695 O O . LEU A 1 89 ? -0.393 12.102 24.094 1 97 89 LEU A O 1
ATOM 699 N N . GLY A 1 90 ? 1.832 12.414 24.031 1 96 90 GLY A N 1
ATOM 700 C CA . GLY A 1 90 ? 2.023 11.93 25.391 1 96 90 GLY A CA 1
ATOM 701 C C . GLY A 1 90 ? 1.953 10.422 25.5 1 96 90 GLY A C 1
ATOM 702 O O . GLY A 1 90 ? 1.6 9.883 26.562 1 96 90 GLY A O 1
ATOM 703 N N . LEU A 1 91 ? 2.225 9.727 24.438 1 97.31 91 LEU A N 1
ATOM 704 C CA . LEU A 1 91 ? 2.229 8.273 24.406 1 97.31 91 LEU A CA 1
ATOM 705 C C . LEU A 1 91 ? 3.654 7.73 24.391 1 97.31 91 LEU A C 1
ATOM 707 O O . LEU A 1 91 ? 4.594 8.461 24.078 1 97.31 91 LEU A O 1
ATOM 711 N N . PRO A 1 92 ? 3.801 6.473 24.812 1 96.75 92 PRO A N 1
ATOM 712 C CA . PRO A 1 92 ? 5.121 5.859 24.641 1 96.75 92 PRO A CA 1
ATOM 713 C C . PRO A 1 92 ? 5.562 5.809 23.172 1 96.75 92 PRO A C 1
ATOM 715 O O . PRO A 1 92 ? 4.727 5.672 22.281 1 96.75 92 PRO A O 1
ATOM 718 N N . SER A 1 93 ? 6.918 5.82 23 1 96.44 93 SER A N 1
ATOM 719 C CA . SER A 1 93 ? 7.488 5.855 21.656 1 96.44 93 SER A CA 1
ATOM 720 C C . SER A 1 93 ? 7.078 4.625 20.844 1 96.44 93 SER A C 1
ATOM 722 O O . SER A 1 93 ? 7.094 4.648 19.609 1 96.44 93 SER A O 1
ATOM 724 N N . SER A 1 94 ? 6.656 3.598 21.484 1 96.81 94 SER A N 1
ATOM 725 C CA . SER A 1 94 ? 6.305 2.344 20.812 1 96.81 94 SER A CA 1
ATOM 726 C C . SER A 1 94 ? 4.82 2.303 20.469 1 96.81 94 SER A C 1
ATOM 728 O O . SER A 1 94 ? 4.324 1.3 19.953 1 96.81 94 SER A O 1
ATOM 730 N N . ALA A 1 95 ? 4.105 3.385 20.75 1 97.81 95 ALA A N 1
ATOM 731 C CA . ALA A 1 95 ? 2.668 3.391 20.516 1 97.81 95 ALA A CA 1
ATOM 732 C C . ALA A 1 95 ? 2.355 3.09 19.047 1 97.81 95 ALA A C 1
ATOM 734 O O . ALA A 1 95 ? 3.055 3.562 18.156 1 97.81 95 ALA A O 1
ATOM 735 N N . THR A 1 96 ? 1.32 2.258 18.797 1 97.44 96 THR A N 1
ATOM 736 C CA . THR A 1 96 ? 0.864 1.878 17.469 1 97.44 96 THR A CA 1
ATOM 737 C C . THR A 1 96 ? -0.099 2.922 16.906 1 97.44 96 THR A C 1
ATOM 739 O O . THR A 1 96 ? -0.56 3.801 17.641 1 97.44 96 THR A O 1
ATOM 742 N N . GLY A 1 97 ? -0.323 2.803 15.609 1 97.69 97 GLY A N 1
ATOM 743 C CA . GLY A 1 97 ? -1.328 3.658 15 1 97.69 97 GLY A CA 1
ATOM 744 C C . GLY A 1 97 ? -2.686 3.559 15.672 1 97.69 97 GLY A C 1
ATOM 745 O O . GLY A 1 97 ? -3.371 4.566 15.852 1 97.69 97 GLY A O 1
ATOM 746 N N . HIS A 1 98 ? -3.078 2.377 16.109 1 97.81 98 HIS A N 1
ATOM 747 C CA . HIS A 1 98 ? -4.344 2.152 16.812 1 97.81 98 HIS A CA 1
ATOM 748 C C . HIS A 1 98 ? -4.395 2.92 18.125 1 97.81 98 HIS A C 1
ATOM 750 O O . HIS A 1 98 ? -5.391 3.586 18.422 1 97.81 98 HIS A O 1
ATOM 756 N N . GLU A 1 99 ? -3.322 2.828 18.875 1 97.88 99 GLU A N 1
ATOM 757 C CA . GLU A 1 99 ? -3.26 3.504 20.156 1 97.88 99 GLU A CA 1
ATOM 758 C C . GLU A 1 99 ? -3.299 5.02 20 1 97.88 99 GLU A C 1
ATOM 760 O O . GLU A 1 99 ? -3.924 5.723 20.797 1 97.88 99 GLU A O 1
ATOM 765 N N . ILE A 1 100 ? -2.662 5.488 19.016 1 98.06 100 ILE A N 1
ATOM 766 C CA . ILE A 1 100 ? -2.59 6.922 18.75 1 98.06 100 ILE A CA 1
ATOM 767 C C . ILE A 1 100 ? -3.982 7.453 18.422 1 98.06 100 ILE A C 1
ATOM 769 O O . ILE A 1 100 ? -4.449 8.414 19.031 1 98.06 100 ILE A O 1
ATOM 773 N N . VAL A 1 101 ? -4.684 6.809 17.469 1 98.19 101 VAL A N 1
ATOM 774 C CA . VAL A 1 101 ? -6.016 7.242 17.047 1 98.19 101 VAL A CA 1
ATOM 775 C C . VAL A 1 101 ? -6.977 7.145 18.234 1 98.19 101 VAL A C 1
ATOM 777 O O . VAL A 1 101 ? -7.793 8.047 18.453 1 98.19 101 VAL A O 1
ATOM 780 N N . GLN A 1 102 ? -6.859 6.113 18.984 1 97.12 102 GLN A N 1
ATOM 781 C CA . GLN A 1 102 ? -7.734 5.918 20.141 1 97.12 102 GLN A CA 1
ATOM 782 C C . GLN A 1 102 ? -7.512 7 21.188 1 97.12 102 GLN A C 1
ATOM 784 O O . GLN A 1 102 ? -8.469 7.504 21.781 1 97.12 102 GLN A O 1
ATOM 789 N N . LYS A 1 103 ? -6.273 7.332 21.438 1 96.44 103 LYS A N 1
ATOM 790 C CA . LYS A 1 103 ? -5.945 8.383 22.391 1 96.44 103 LYS A CA 1
ATOM 791 C C . LYS A 1 103 ? -6.629 9.695 22.016 1 96.44 103 LYS A C 1
ATOM 793 O O . LYS A 1 103 ? -7.23 10.352 22.875 1 96.44 103 LYS A O 1
ATOM 798 N N . ILE A 1 104 ? -6.551 10.094 20.812 1 96.88 104 ILE A N 1
ATOM 799 C CA . ILE A 1 104 ? -7.137 11.344 20.328 1 96.88 104 ILE A CA 1
ATOM 800 C C . ILE A 1 104 ? -8.656 11.258 20.422 1 96.88 104 ILE A C 1
ATOM 802 O O . ILE A 1 104 ? -9.312 12.203 20.875 1 96.88 104 ILE A O 1
ATOM 806 N N . ASN A 1 105 ? -9.211 10.156 19.969 1 95.88 105 ASN A N 1
ATOM 807 C CA . ASN A 1 105 ? -10.656 9.938 20 1 95.88 105 ASN A CA 1
ATOM 808 C C . ASN A 1 105 ? -11.203 10.008 21.422 1 95.88 105 ASN A C 1
ATOM 810 O O . ASN A 1 105 ? -12.266 10.594 21.656 1 95.88 105 ASN A O 1
ATOM 814 N N . GLU A 1 106 ? -10.516 9.445 22.375 1 94.56 106 GLU A N 1
ATOM 815 C CA . GLU A 1 106 ? -10.945 9.445 23.766 1 94.56 106 GLU A CA 1
ATOM 816 C C . GLU A 1 106 ? -10.961 10.859 24.344 1 94.56 106 GLU A C 1
ATOM 818 O O . GLU A 1 106 ? -11.82 11.195 25.156 1 94.56 106 GLU A O 1
ATOM 823 N N . ALA A 1 107 ? -10.047 11.633 23.906 1 93.88 107 ALA A N 1
ATOM 824 C CA . ALA A 1 107 ? -9.961 13.008 24.391 1 93.88 107 ALA A CA 1
ATOM 825 C C . ALA A 1 107 ? -11.211 13.797 24.031 1 93.88 107 ALA A C 1
ATOM 827 O O . ALA A 1 107 ? -11.586 14.734 24.734 1 93.88 107 ALA A O 1
ATOM 828 N N . LYS A 1 108 ? -11.891 13.438 23.016 1 91.94 108 LYS A N 1
ATOM 829 C CA . LYS A 1 108 ? -13.062 14.156 22.531 1 91.94 108 LYS A CA 1
ATOM 830 C C . LYS A 1 108 ? -14.242 13.984 23.484 1 91.94 108 LYS A C 1
ATOM 832 O O . LYS A 1 108 ? -15.188 14.773 23.453 1 91.94 108 LYS A O 1
ATOM 837 N N . THR A 1 109 ? -14.188 12.984 24.297 1 90.88 109 THR A N 1
ATOM 838 C CA . THR A 1 109 ? -15.281 12.742 25.234 1 90.88 109 THR A CA 1
ATOM 839 C C . THR A 1 109 ? -14.953 13.328 26.609 1 90.88 109 THR A C 1
ATOM 841 O O . THR A 1 109 ? -15.805 13.336 27.5 1 90.88 109 THR A O 1
ATOM 844 N N . LYS A 1 110 ? -13.766 13.781 26.766 1 93.31 110 LYS A N 1
ATOM 845 C CA . LYS A 1 110 ? -13.359 14.391 28.031 1 93.31 110 LYS A CA 1
ATOM 846 C C . LYS A 1 110 ? -13.836 15.836 28.125 1 93.31 110 LYS A C 1
ATOM 848 O O . LYS A 1 110 ? -13.945 16.516 27.109 1 93.31 110 LYS A O 1
ATOM 853 N N . PRO A 1 111 ? -14.156 16.219 29.328 1 93.5 111 PRO A N 1
ATOM 854 C CA . PRO A 1 111 ? -14.461 17.641 29.469 1 93.5 111 PRO A CA 1
ATOM 855 C C . PRO A 1 111 ? -13.273 18.547 29.125 1 93.5 111 PRO A C 1
ATOM 857 O O . PRO A 1 111 ? -12.133 18.203 29.422 1 93.5 111 PRO A O 1
ATOM 860 N N . PRO A 1 112 ? -13.602 19.641 28.531 1 93.12 112 PRO A N 1
ATOM 861 C CA . PRO A 1 112 ? -12.516 20.578 28.25 1 93.12 112 PRO A CA 1
ATOM 862 C C . PRO A 1 112 ? -11.828 21.078 29.531 1 93.12 112 PRO A C 1
ATOM 864 O O . PRO A 1 112 ? -12.461 21.141 30.578 1 93.12 112 PRO A O 1
ATOM 867 N N . ILE A 1 113 ? -10.562 21.344 29.438 1 95.56 113 ILE A N 1
ATOM 868 C CA . ILE A 1 113 ? -9.805 21.891 30.547 1 95.56 113 ILE A CA 1
ATOM 869 C C . ILE A 1 113 ? -9.391 23.328 30.234 1 95.56 113 ILE A C 1
ATOM 871 O O . ILE A 1 113 ? -8.664 23.578 29.266 1 95.56 113 ILE A O 1
ATOM 875 N N . PRO A 1 114 ? -9.797 24.266 31.031 1 95.38 114 PRO A N 1
ATOM 876 C CA . PRO A 1 114 ? -9.445 25.672 30.781 1 95.38 114 PRO A CA 1
ATOM 877 C C . PRO A 1 114 ? -7.941 25.938 30.891 1 95.38 114 PRO A C 1
ATOM 879 O O . PRO A 1 114 ? -7.27 25.297 31.719 1 95.38 114 PRO A O 1
ATOM 882 N N . CYS A 1 115 ? -7.488 26.875 30.156 1 96.62 115 CYS A N 1
ATOM 883 C CA . CYS A 1 115 ? -6.086 27.281 30.203 1 96.62 115 CYS A CA 1
ATOM 884 C C . CYS A 1 115 ? -5.758 27.953 31.516 1 96.62 115 CYS A C 1
ATOM 886 O O . CYS A 1 115 ? -6.66 28.344 32.281 1 96.62 115 CYS A O 1
ATOM 888 N N . ARG A 1 116 ? -4.516 27.969 31.797 1 97.81 116 ARG A N 1
ATOM 889 C CA . ARG A 1 116 ? -4.02 28.734 32.938 1 97.81 116 ARG A CA 1
ATOM 890 C C . ARG A 1 116 ? -3.326 30.016 32.469 1 97.81 116 ARG A C 1
ATOM 892 O O . ARG A 1 116 ? -2.307 29.953 31.781 1 97.81 116 ARG A O 1
ATOM 899 N N . LYS A 1 117 ? -3.846 31.141 32.875 1 97.62 117 LYS A N 1
ATOM 900 C CA . LYS A 1 117 ? -3.293 32.438 32.5 1 97.62 117 LYS A CA 1
ATOM 901 C C . LYS A 1 117 ? -2.107 32.812 33.406 1 97.62 117 LYS A C 1
ATOM 903 O O . LYS A 1 117 ? -2.203 32.75 34.625 1 97.62 117 LYS A O 1
ATOM 908 N N . LEU A 1 118 ? -1.05 33.125 32.781 1 98.12 118 LEU A N 1
ATOM 909 C CA . LEU A 1 118 ? 0.153 33.562 33.469 1 98.12 118 LEU A CA 1
ATOM 910 C C . LEU A 1 118 ? 0.452 35.031 33.219 1 98.12 118 LEU A C 1
ATOM 912 O O . LEU A 1 118 ? 0.01 35.594 32.219 1 98.12 118 LEU A O 1
ATOM 916 N N . GLU A 1 119 ? 1.186 35.531 34.125 1 97.62 119 GLU A N 1
ATOM 917 C CA . GLU A 1 119 ? 1.599 36.938 33.969 1 97.62 119 GLU A CA 1
ATOM 918 C C . GLU A 1 119 ? 2.686 37.062 32.906 1 97.62 119 GLU A C 1
ATOM 920 O O . GLU A 1 119 ? 2.744 38.062 32.188 1 97.62 119 GLU A O 1
ATOM 925 N N . SER A 1 120 ? 3.504 36.094 32.875 1 97.06 120 SER A N 1
ATOM 926 C CA . SER A 1 120 ? 4.594 36.031 31.906 1 97.06 120 SER A CA 1
ATOM 927 C C . SER A 1 120 ? 5.027 34.594 31.641 1 97.06 120 SER A C 1
ATOM 929 O O . SER A 1 120 ? 4.477 33.656 32.219 1 97.06 120 SER A O 1
ATOM 931 N N . GLY A 1 121 ? 5.938 34.406 30.641 1 96.44 121 GLY A N 1
ATOM 932 C CA . GLY A 1 121 ? 6.488 33.125 30.297 1 96.44 121 GLY A CA 1
ATOM 933 C C . GLY A 1 121 ? 7.773 33.219 29.484 1 96.44 121 GLY A C 1
ATOM 934 O O . GLY A 1 121 ? 8.188 34.312 29.094 1 96.44 121 GLY A O 1
ATOM 935 N N . PRO A 1 122 ? 8.453 32.094 29.297 1 96.44 122 PRO A N 1
ATOM 936 C CA . PRO A 1 122 ? 9.734 32.062 28.578 1 96.44 122 PRO A CA 1
ATOM 937 C C . PRO A 1 122 ? 9.641 32.688 27.188 1 96.44 122 PRO A C 1
ATOM 939 O O . PRO A 1 122 ? 10.633 33.219 26.688 1 96.44 122 PRO A O 1
ATOM 942 N N . VAL A 1 123 ? 8.5 32.719 26.562 1 97.38 123 VAL A N 1
ATOM 943 C CA . VAL A 1 123 ? 8.328 33.281 25.219 1 97.38 123 VAL A CA 1
ATOM 944 C C . VAL A 1 123 ? 8.562 34.812 25.266 1 97.38 123 VAL A C 1
ATOM 946 O O . VAL A 1 123 ? 8.812 35.438 24.219 1 97.38 123 VAL A O 1
ATOM 949 N N . LYS A 1 124 ? 8.594 35.406 26.453 1 97.06 124 LYS A N 1
ATOM 950 C CA . LYS A 1 124 ? 8.742 36.844 26.594 1 97.06 124 LYS A CA 1
ATOM 951 C C . LYS A 1 124 ? 10.164 37.219 26.984 1 97.06 124 LYS A C 1
ATOM 953 O O . LYS A 1 124 ? 10.422 38.344 27.406 1 97.06 124 LYS A O 1
ATOM 958 N N . ASP A 1 125 ? 11.117 36.281 26.844 1 95.69 125 ASP A N 1
ATOM 959 C CA . ASP A 1 125 ? 12.508 36.594 27.156 1 95.69 125 ASP A CA 1
ATOM 960 C C . ASP A 1 125 ? 13.023 37.781 26.344 1 95.69 125 ASP A C 1
ATOM 962 O O . ASP A 1 125 ? 13.797 38.594 26.828 1 95.69 125 ASP A O 1
ATOM 966 N N . HIS A 1 126 ? 12.719 37.781 25.109 1 95.31 126 HIS A N 1
ATOM 967 C CA . HIS A 1 126 ? 13.086 38.844 24.188 1 95.31 126 HIS A CA 1
ATOM 968 C C . HIS A 1 126 ? 11.867 39.375 23.453 1 95.31 126 HIS A C 1
ATOM 970 O O . HIS A 1 126 ? 10.945 38.625 23.125 1 95.31 126 HIS A O 1
ATOM 976 N N . ILE A 1 127 ? 11.852 40.719 23.188 1 96.25 127 ILE A N 1
ATOM 977 C CA . ILE A 1 127 ? 10.734 41.375 22.516 1 96.25 127 ILE A CA 1
ATOM 978 C C . ILE A 1 127 ? 11.266 42.375 21.484 1 96.25 127 ILE A C 1
ATOM 980 O O . ILE A 1 127 ? 12.148 43.188 21.797 1 96.25 127 ILE A O 1
ATOM 984 N N . ILE A 1 128 ? 10.805 42.281 20.297 1 95.81 128 ILE A N 1
ATOM 985 C CA . ILE A 1 128 ? 11.102 43.219 19.234 1 95.81 128 ILE A CA 1
ATOM 986 C C . ILE A 1 128 ? 9.812 43.938 18.812 1 95.81 128 ILE A C 1
ATOM 988 O O . ILE A 1 128 ? 8.812 43.281 18.5 1 95.81 128 ILE A O 1
ATOM 992 N N . HIS A 1 129 ? 9.836 45.312 18.656 1 96.12 129 HIS A N 1
ATOM 993 C CA . HIS A 1 129 ? 8.617 46.062 18.375 1 96.12 129 HIS A CA 1
ATOM 994 C C . HIS A 1 129 ? 8.758 46.875 17.078 1 96.12 129 HIS A C 1
ATOM 996 O O . HIS A 1 129 ? 9.844 47.375 16.766 1 96.12 129 HIS A O 1
ATOM 1002 N N . GLY A 1 130 ? 7.672 46.906 16.406 1 94.38 130 GLY A N 1
ATOM 1003 C CA . GLY A 1 130 ? 7.453 47.875 15.359 1 94.38 130 GLY A CA 1
ATOM 1004 C C . GLY A 1 130 ? 8.523 47.844 14.281 1 94.38 130 GLY A C 1
ATOM 1005 O O . GLY A 1 130 ? 8.805 46.812 13.711 1 94.38 130 GLY A O 1
ATOM 1006 N N . ASP A 1 131 ? 9.164 48.969 14.094 1 94 131 ASP A N 1
ATOM 1007 C CA . ASP A 1 131 ? 10.062 49.219 12.961 1 94 131 ASP A CA 1
ATOM 1008 C C . ASP A 1 131 ? 11.367 48.438 13.141 1 94 131 ASP A C 1
ATOM 1010 O O . ASP A 1 131 ? 12.141 48.281 12.188 1 94 131 ASP A O 1
ATOM 1014 N N . ASP A 1 132 ? 11.562 47.938 14.312 1 95.19 132 ASP A N 1
ATOM 1015 C CA . ASP A 1 132 ? 12.766 47.125 14.547 1 95.19 132 ASP A CA 1
ATOM 1016 C C . ASP A 1 132 ? 12.617 45.719 13.984 1 95.19 132 ASP A C 1
ATOM 1018 O O . ASP A 1 132 ? 13.594 44.969 13.867 1 95.19 132 ASP A O 1
ATOM 1022 N N . ILE A 1 133 ? 11.445 45.406 13.648 1 95.94 133 ILE A N 1
ATOM 1023 C CA . ILE A 1 133 ? 11.172 44.094 13.047 1 95.94 133 ILE A CA 1
ATOM 1024 C C . ILE A 1 133 ? 11.547 44.125 11.562 1 95.94 133 ILE A C 1
ATOM 1026 O O . ILE A 1 133 ? 11.156 45.031 10.836 1 95.94 133 ILE A O 1
ATOM 1030 N N . ASP A 1 134 ? 12.312 43.156 11.094 1 95.69 134 ASP A N 1
ATOM 1031 C CA . ASP A 1 134 ? 12.578 42.938 9.672 1 95.69 134 ASP A CA 1
ATOM 1032 C C . ASP A 1 134 ? 12.617 41.438 9.352 1 95.69 134 ASP A C 1
ATOM 1034 O O . ASP A 1 134 ? 13.672 40.812 9.438 1 95.69 134 ASP A O 1
ATOM 1038 N N . LEU A 1 135 ? 11.492 40.938 8.953 1 96.19 135 LEU A N 1
ATOM 1039 C CA . LEU A 1 135 ? 11.359 39.531 8.656 1 96.19 135 LEU A CA 1
ATOM 1040 C C . LEU A 1 135 ? 12.266 39.125 7.492 1 96.19 135 LEU A C 1
ATOM 1042 O O . LEU A 1 135 ? 12.688 37.969 7.391 1 96.19 135 LEU A O 1
ATOM 1046 N N . THR A 1 136 ? 12.594 40 6.617 1 94.44 136 THR A N 1
ATOM 1047 C CA . THR A 1 136 ? 13.359 39.719 5.41 1 94.44 136 THR A CA 1
ATOM 1048 C C . THR A 1 136 ? 14.828 39.469 5.75 1 94.44 136 THR A C 1
ATOM 1050 O O . THR A 1 136 ? 15.578 38.938 4.926 1 94.44 136 THR A O 1
ATOM 1053 N N . GLN A 1 137 ? 15.219 39.844 6.926 1 91.5 137 GLN A N 1
ATOM 1054 C CA . GLN A 1 137 ? 16.609 39.656 7.332 1 91.5 137 GLN A CA 1
ATOM 1055 C C . GLN A 1 137 ? 16.797 38.375 8.102 1 91.5 137 GLN A C 1
ATOM 1057 O O . GLN A 1 137 ? 17.922 37.969 8.375 1 91.5 137 GLN A O 1
ATOM 1062 N N . LEU A 1 138 ? 15.688 37.719 8.438 1 91.69 138 LEU A N 1
ATOM 1063 C CA . LEU A 1 138 ? 15.766 36.406 9.117 1 91.69 138 LEU A CA 1
ATOM 1064 C C . LEU A 1 138 ? 16.156 35.312 8.133 1 91.69 138 LEU A C 1
ATOM 1066 O O . LEU A 1 138 ? 15.805 35.375 6.957 1 91.69 138 LEU A O 1
ATOM 1070 N N . PRO A 1 139 ? 16.906 34.344 8.609 1 92.81 139 PRO A N 1
ATOM 1071 C CA . PRO A 1 139 ? 17.281 33.25 7.719 1 92.81 139 PRO A CA 1
ATOM 1072 C C . PRO A 1 139 ? 16.156 32.25 7.496 1 92.81 139 PRO A C 1
ATOM 1074 O O . PRO A 1 139 ? 16.344 31.047 7.668 1 92.81 139 PRO A O 1
ATOM 1077 N N . VAL A 1 140 ? 15.016 32.781 7.039 1 95.19 140 VAL A N 1
ATOM 1078 C CA . VAL A 1 140 ? 13.875 31.953 6.691 1 95.19 140 VAL A CA 1
ATOM 1079 C C . VAL A 1 140 ? 14.211 31.109 5.465 1 95.19 140 VAL A C 1
ATOM 1081 O O . VAL A 1 140 ? 14.688 31.625 4.453 1 95.19 140 VAL A O 1
ATOM 1084 N N . PRO A 1 141 ? 13.977 29.812 5.57 1 96.5 141 PRO A N 1
ATOM 1085 C CA . PRO A 1 141 ? 14.367 28.969 4.445 1 96.5 141 PRO A CA 1
ATOM 1086 C C . PRO A 1 141 ? 13.445 29.109 3.24 1 96.5 141 PRO A C 1
ATOM 1088 O O . PRO A 1 141 ? 12.234 29.281 3.406 1 96.5 141 PRO A O 1
ATOM 1091 N N . LEU A 1 142 ? 14.031 29.188 2.043 1 98.19 142 LEU A N 1
ATOM 1092 C CA . LEU A 1 142 ? 13.273 28.781 0.861 1 98.19 142 LEU A CA 1
ATOM 1093 C C . LEU A 1 142 ? 13.148 27.266 0.781 1 98.19 142 LEU A C 1
ATOM 1095 O O . LEU A 1 142 ? 14.156 26.562 0.679 1 98.19 142 LEU A O 1
ATOM 1099 N N . LEU A 1 143 ? 12.008 26.797 0.773 1 98.5 143 LEU A N 1
ATOM 1100 C CA . LEU A 1 143 ? 11.805 25.375 1.033 1 98.5 143 LEU A CA 1
ATOM 1101 C C . LEU A 1 143 ? 11.977 24.562 -0.244 1 98.5 143 LEU A C 1
ATOM 1103 O O . LEU A 1 143 ? 12.531 23.453 -0.213 1 98.5 143 LEU A O 1
ATOM 1107 N N . HIS A 1 144 ? 11.414 25.047 -1.358 1 98.38 144 HIS A N 1
ATOM 1108 C CA . HIS A 1 144 ? 11.508 24.375 -2.652 1 98.38 144 HIS A CA 1
ATOM 1109 C C . HIS A 1 144 ? 11.859 25.359 -3.76 1 98.38 144 HIS A C 1
ATOM 1111 O O . HIS A 1 144 ? 11.539 26.547 -3.658 1 98.38 144 HIS A O 1
ATOM 1117 N N . GLU A 1 145 ? 12.398 24.797 -4.781 1 97.5 145 GLU A N 1
ATOM 1118 C CA . GLU A 1 145 ? 12.867 25.609 -5.898 1 97.5 145 GLU A CA 1
ATOM 1119 C C . GLU A 1 145 ? 11.727 26.391 -6.535 1 97.5 145 GLU A C 1
ATOM 1121 O O . GLU A 1 145 ? 11.922 27.531 -6.992 1 97.5 145 GLU A O 1
ATOM 1126 N N . HIS A 1 146 ? 10.5 25.844 -6.441 1 96.62 146 HIS A N 1
ATOM 1127 C CA . HIS A 1 146 ? 9.414 26.453 -7.195 1 96.62 146 HIS A CA 1
ATOM 1128 C C . HIS A 1 146 ? 8.414 27.141 -6.266 1 96.62 146 HIS A C 1
ATOM 1130 O O . HIS A 1 146 ? 7.312 27.5 -6.68 1 96.62 146 HIS A O 1
ATOM 1136 N N . ASP A 1 147 ? 8.797 27.266 -5.035 1 97.25 147 ASP A N 1
ATOM 1137 C CA . ASP A 1 147 ? 7.973 28.078 -4.133 1 97.25 147 ASP A CA 1
ATOM 1138 C C . ASP A 1 147 ? 8.008 29.547 -4.52 1 97.25 147 ASP A C 1
ATOM 1140 O O . ASP A 1 147 ? 9.016 30.047 -5.016 1 97.25 147 ASP A O 1
ATOM 1144 N N . GLY A 1 148 ? 6.906 30.203 -4.289 1 95.81 148 GLY A N 1
ATOM 1145 C CA . GLY A 1 148 ? 6.785 31.594 -4.656 1 95.81 148 GLY A CA 1
ATOM 1146 C C . GLY A 1 148 ? 7.504 32.531 -3.697 1 95.81 148 GLY A C 1
ATOM 1147 O O . GLY A 1 148 ? 7.684 33.719 -3.99 1 95.81 148 GLY A O 1
ATOM 1148 N N . GLY A 1 149 ? 8.008 32.062 -2.588 1 96.56 149 GLY A N 1
ATOM 1149 C CA . GLY A 1 149 ? 8.703 32.844 -1.574 1 96.56 149 GLY A CA 1
ATOM 1150 C C . GLY A 1 149 ? 9.156 32 -0.392 1 96.56 149 GLY A C 1
ATOM 1151 O O . GLY A 1 149 ? 9.102 30.766 -0.439 1 96.56 149 GLY A O 1
ATOM 1152 N N . LYS A 1 150 ? 9.688 32.719 0.567 1 97.75 150 LYS A N 1
ATOM 1153 C CA . LYS A 1 150 ? 10.117 32.062 1.8 1 97.75 150 LYS A CA 1
ATOM 1154 C C . LYS A 1 150 ? 8.961 31.922 2.783 1 97.75 150 LYS A C 1
ATOM 1156 O O . LYS A 1 150 ? 8.359 32.938 3.186 1 97.75 150 LYS A O 1
ATOM 1161 N N . PHE A 1 151 ? 8.656 30.719 3.068 1 97.88 151 PHE A N 1
ATOM 1162 C CA . PHE A 1 151 ? 7.574 30.469 4.012 1 97.88 151 PHE A CA 1
ATOM 1163 C C . PHE A 1 151 ? 8.125 30.281 5.422 1 97.88 151 PHE A C 1
ATOM 1165 O O . PHE A 1 151 ? 8.727 29.25 5.727 1 97.88 151 PHE A O 1
ATOM 1172 N N . ILE A 1 152 ? 7.883 31.234 6.242 1 97.5 152 ILE A N 1
ATOM 1173 C CA . ILE A 1 152 ? 8.336 31.125 7.629 1 97.5 152 ILE A CA 1
ATOM 1174 C C . ILE A 1 152 ? 7.344 30.297 8.438 1 97.5 152 ILE A C 1
ATOM 1176 O O . ILE A 1 152 ? 7.734 29.594 9.367 1 97.5 152 ILE A O 1
ATOM 1180 N N . GLU A 1 153 ? 6.078 30.422 8.102 1 97.38 153 GLU A N 1
ATOM 1181 C CA . GLU A 1 153 ? 5.035 29.672 8.789 1 97.38 153 GLU A CA 1
ATOM 1182 C C . GLU A 1 153 ? 4.656 28.406 8.023 1 97.38 153 GLU A C 1
ATOM 1184 O O . GLU A 1 153 ? 3.92 28.484 7.031 1 97.38 153 GLU A O 1
ATOM 1189 N N . THR A 1 154 ? 5.141 27.266 8.484 1 97.06 154 THR A N 1
ATOM 1190 C CA . THR A 1 154 ? 4.801 25.969 7.918 1 97.06 154 THR A CA 1
ATOM 1191 C C . THR A 1 154 ? 4.402 24.984 9.016 1 97.06 154 THR A C 1
ATOM 1193 O O . THR A 1 154 ? 3.775 23.969 8.75 1 97.06 154 THR A O 1
ATOM 1196 N N . MET A 1 155 ? 4.828 25.328 10.164 1 96.94 155 MET A N 1
ATOM 1197 C CA . MET A 1 155 ? 4.559 24.484 11.312 1 96.94 155 MET A CA 1
ATOM 1198 C C . MET A 1 155 ? 4.324 25.312 12.57 1 96.94 155 MET A C 1
ATOM 1200 O O . MET A 1 155 ? 4.883 25.031 13.625 1 96.94 155 MET A O 1
ATOM 1204 N N . GLY A 1 156 ? 3.689 26.375 12.422 1 96.88 156 GLY A N 1
ATOM 1205 C CA . GLY A 1 156 ? 3.258 27.234 13.508 1 96.88 156 GLY A CA 1
ATOM 1206 C C . GLY A 1 156 ? 1.764 27.172 13.758 1 96.88 156 GLY A C 1
ATOM 1207 O O . GLY A 1 156 ? 1.028 26.516 13.016 1 96.88 156 GLY A O 1
ATOM 1208 N N . MET A 1 157 ? 1.336 27.781 14.797 1 97.62 157 MET A N 1
ATOM 1209 C CA . MET A 1 157 ? -0.06 27.766 15.219 1 97.62 157 MET A CA 1
ATOM 1210 C C . MET A 1 157 ? -0.638 29.172 15.258 1 97.62 157 MET A C 1
ATOM 1212 O O . MET A 1 157 ? -0.243 29.984 16.094 1 97.62 157 MET A O 1
ATOM 1216 N N . HIS A 1 158 ? -1.546 29.453 14.359 1 97.81 158 HIS A N 1
ATOM 1217 C CA . HIS A 1 158 ? -2.277 30.719 14.383 1 97.81 158 HIS A CA 1
ATOM 1218 C C . HIS A 1 158 ? -3.197 30.797 15.594 1 97.81 158 HIS A C 1
ATOM 1220 O O . HIS A 1 158 ? -3.773 29.781 16.016 1 97.81 158 HIS A O 1
ATOM 1226 N N . VAL A 1 159 ? -3.334 31.984 16.094 1 98.25 159 VAL A N 1
ATOM 1227 C CA . VAL A 1 159 ? -4.254 32.281 17.203 1 98.25 159 VAL A CA 1
ATOM 1228 C C . VAL A 1 159 ? -5.172 33.438 16.812 1 98.25 159 VAL A C 1
ATOM 1230 O O . VAL A 1 159 ? -4.711 34.562 16.594 1 98.25 159 VAL A O 1
ATOM 1233 N N . VAL A 1 160 ? -6.449 33.156 16.719 1 98.06 160 VAL A N 1
ATOM 1234 C CA . VAL A 1 160 ? -7.441 34.219 16.438 1 98.06 160 VAL A CA 1
ATOM 1235 C C . VAL A 1 160 ? -8.664 34 17.328 1 98.06 160 VAL A C 1
ATOM 1237 O O . VAL A 1 160 ? -8.82 32.938 17.953 1 98.06 160 VAL A O 1
ATOM 1240 N N . GLN A 1 161 ? -9.43 35.031 17.391 1 98 161 GLN A N 1
ATOM 1241 C CA . GLN A 1 161 ? -10.609 35 18.25 1 98 161 GLN A CA 1
ATOM 1242 C C . GLN A 1 161 ? -11.742 35.812 17.641 1 98 161 GLN A C 1
ATOM 1244 O O . GLN A 1 161 ? -11.492 36.844 17 1 98 161 GLN A O 1
ATOM 1249 N N . SER A 1 162 ? -12.992 35.312 17.875 1 97.31 162 SER A N 1
ATOM 1250 C CA . SER A 1 162 ? -14.148 36.062 17.406 1 97.31 162 SER A CA 1
ATOM 1251 C C . SER A 1 162 ? -14.227 37.438 18.094 1 97.31 162 SER A C 1
ATOM 1253 O O . SER A 1 162 ? -13.727 37.594 19.203 1 97.31 162 SER A O 1
ATOM 1255 N N . PRO A 1 163 ? -14.906 38.375 17.469 1 97.31 163 PRO A N 1
ATOM 1256 C CA . PRO A 1 163 ? -14.961 39.75 18.016 1 97.31 163 PRO A CA 1
ATOM 1257 C C . PRO A 1 163 ? -15.594 39.781 19.406 1 97.31 163 PRO A C 1
ATOM 1259 O O . PRO A 1 163 ? -15.25 40.625 20.219 1 97.31 163 PRO A O 1
ATOM 1262 N N . ASP A 1 164 ? -16.469 38.875 19.688 1 96.25 164 ASP A N 1
ATOM 1263 C CA . ASP A 1 164 ? -17.156 38.875 20.984 1 96.25 164 ASP A CA 1
ATOM 1264 C C . ASP A 1 164 ? -16.328 38.156 22.031 1 96.25 164 ASP A C 1
ATOM 1266 O O . ASP A 1 164 ? -16.719 38.094 23.203 1 96.25 164 ASP A O 1
ATOM 1270 N N . GLY A 1 165 ? -15.242 37.5 21.641 1 94.56 165 GLY A N 1
ATOM 1271 C CA . GLY A 1 165 ? -14.297 36.906 22.562 1 94.56 165 GLY A CA 1
ATOM 1272 C C . GLY A 1 165 ? -14.703 35.5 22.984 1 94.56 165 GLY A C 1
ATOM 1273 O O . GLY A 1 165 ? -14 34.844 23.766 1 94.56 165 GLY A O 1
ATOM 1274 N N . LYS A 1 166 ? -15.664 34.938 22.391 1 94 166 LYS A N 1
ATOM 1275 C CA . LYS A 1 166 ? -16.234 33.656 22.891 1 94 166 LYS A CA 1
ATOM 1276 C C . LYS A 1 166 ? -15.625 32.469 22.156 1 94 166 LYS A C 1
ATOM 1278 O O . LYS A 1 166 ? -15.688 31.344 22.641 1 94 166 LYS A O 1
ATOM 1283 N N . TRP A 1 167 ? -15.125 32.719 20.969 1 95.56 167 TRP A N 1
ATOM 1284 C CA . TRP A 1 167 ? -14.609 31.641 20.125 1 95.56 167 TRP A CA 1
ATOM 1285 C C . TRP A 1 167 ? -13.148 31.891 19.766 1 95.56 167 TRP A C 1
ATOM 1287 O O . TRP A 1 167 ? -12.828 32.875 19.109 1 95.56 167 TRP A O 1
ATOM 1297 N N . THR A 1 168 ? -12.25 30.984 20.312 1 96.12 168 THR A N 1
ATOM 1298 C CA . THR A 1 168 ? -10.828 31.047 20.016 1 96.12 168 THR A CA 1
ATOM 1299 C C . THR A 1 168 ? -10.422 29.891 19.109 1 96.12 168 THR A C 1
ATOM 1301 O O . THR A 1 168 ? -10.742 28.734 19.375 1 96.12 168 THR A O 1
ATOM 1304 N N . ASN A 1 169 ? -9.758 30.203 18.016 1 96.69 169 ASN A N 1
ATOM 1305 C CA . ASN A 1 169 ? -9.258 29.203 17.078 1 96.69 169 ASN A CA 1
ATOM 1306 C C . ASN A 1 169 ? -7.734 29.156 17.062 1 96.69 169 ASN A C 1
ATOM 1308 O O . ASN A 1 169 ? -7.078 30.188 16.922 1 96.69 169 ASN A O 1
ATOM 1312 N N . TRP A 1 170 ? -7.156 28.062 17.438 1 97 170 TRP A N 1
ATOM 1313 C CA . TRP A 1 170 ? -5.754 27.734 17.234 1 97 170 TRP A CA 1
ATOM 1314 C C . TRP A 1 170 ? -5.594 26.766 16.062 1 97 170 TRP A C 1
ATOM 1316 O O . TRP A 1 170 ? -6.082 25.625 16.109 1 97 170 TRP A O 1
ATOM 1326 N N . SER A 1 171 ? -4.938 27.156 14.961 1 95.38 171 SER A N 1
ATOM 1327 C CA . SER A 1 171 ? -4.871 26.328 13.758 1 95.38 171 SER A CA 1
ATOM 1328 C C . SER A 1 171 ? -3.531 26.484 13.055 1 95.38 171 SER A C 1
ATOM 1330 O O . SER A 1 171 ? -2.756 27.391 13.375 1 95.38 171 SER A O 1
ATOM 1332 N N . ILE A 1 172 ? -3.238 25.562 12.211 1 94.69 172 ILE A N 1
ATOM 1333 C CA . ILE A 1 172 ? -1.997 25.594 11.445 1 94.69 172 ILE A CA 1
ATOM 1334 C C . ILE A 1 172 ? -2.307 25.875 9.977 1 94.69 172 ILE A C 1
ATOM 1336 O O . ILE A 1 172 ? -3.148 25.203 9.375 1 94.69 172 ILE A O 1
ATOM 1340 N N . SER A 1 173 ? -1.732 26.844 9.398 1 93.25 173 SER A N 1
ATOM 1341 C CA . SER A 1 173 ? -1.721 27.172 7.977 1 93.25 173 SER A CA 1
ATOM 1342 C C . SER A 1 173 ? -0.449 27.922 7.59 1 93.25 173 SER A C 1
ATOM 1344 O O . SER A 1 173 ? 0.178 28.562 8.43 1 93.25 173 SER A O 1
ATOM 1346 N N . ARG A 1 174 ? -0.12 27.875 6.41 1 95.69 174 ARG A N 1
ATOM 1347 C CA . ARG A 1 174 ? 1.163 28.406 5.969 1 95.69 174 ARG A CA 1
ATOM 1348 C C . ARG A 1 174 ? 1.132 29.922 5.914 1 95.69 174 ARG A C 1
ATOM 1350 O O . ARG A 1 174 ? 0.057 30.531 5.863 1 95.69 174 ARG A O 1
ATOM 1357 N N . GLY A 1 175 ? 2.309 30.516 5.984 1 97.25 175 GLY A N 1
ATOM 1358 C CA . GLY A 1 175 ? 2.527 31.953 5.875 1 97.25 175 GLY A CA 1
ATOM 1359 C C . GLY A 1 175 ? 3.834 32.312 5.195 1 97.25 175 GLY A C 1
ATOM 1360 O O . GLY A 1 175 ? 4.902 31.844 5.609 1 97.25 175 GLY A O 1
ATOM 1361 N N . MET A 1 176 ? 3.738 33.094 4.145 1 98.12 176 MET A N 1
ATOM 1362 C CA . MET A 1 176 ? 4.879 33.5 3.322 1 98.12 176 MET A CA 1
ATOM 1363 C C . MET A 1 176 ? 5.352 34.906 3.695 1 98.12 176 MET A C 1
ATOM 1365 O O . MET A 1 176 ? 4.535 35.812 3.936 1 98.12 176 MET A O 1
ATOM 1369 N N . VAL A 1 177 ? 6.664 35.094 3.793 1 98.19 177 VAL A N 1
ATOM 1370 C CA . VAL A 1 177 ? 7.223 36.406 4.039 1 98.19 177 VAL A CA 1
ATOM 1371 C C . VAL A 1 177 ? 6.961 37.312 2.84 1 98.19 177 VAL A C 1
ATOM 1373 O O . VAL A 1 177 ? 7.258 36.938 1.7 1 98.19 177 VAL A O 1
ATOM 1376 N N . HIS A 1 178 ? 6.391 38.406 3.078 1 97.25 178 HIS A N 1
ATOM 1377 C CA . HIS A 1 178 ? 6.027 39.344 2.006 1 97.25 178 HIS A CA 1
ATOM 1378 C C . HIS A 1 178 ? 6.797 40.656 2.125 1 97.25 178 HIS A C 1
ATOM 1380 O O . HIS A 1 178 ? 7.066 41.312 1.118 1 97.25 178 HIS A O 1
ATOM 1386 N N . GLY A 1 179 ? 7.219 41.062 3.279 1 96.31 179 GLY A N 1
ATOM 1387 C CA . GLY A 1 179 ? 7.93 42.312 3.555 1 96.31 179 GLY A CA 1
ATOM 1388 C C . GLY A 1 179 ? 8.586 42.344 4.922 1 96.31 179 GLY A C 1
ATOM 1389 O O . GLY A 1 179 ? 8.719 41.281 5.57 1 96.31 179 GLY A O 1
ATOM 1390 N N . LYS A 1 180 ? 8.984 43.531 5.293 1 96.62 180 LYS A N 1
ATOM 1391 C CA . LYS A 1 180 ? 9.711 43.688 6.555 1 96.62 180 LYS A CA 1
ATOM 1392 C C . LYS A 1 180 ? 8.844 43.25 7.734 1 96.62 180 LYS A C 1
ATOM 1394 O O . LYS A 1 180 ? 9.344 42.625 8.672 1 96.62 180 LYS A O 1
ATOM 1399 N N . ARG A 1 181 ? 7.582 43.594 7.691 1 97.94 181 ARG A N 1
ATOM 1400 C CA . ARG A 1 181 ? 6.707 43.281 8.812 1 97.94 181 ARG A CA 1
ATOM 1401 C C . ARG A 1 181 ? 5.418 42.625 8.336 1 97.94 181 ARG A C 1
ATOM 1403 O O . ARG A 1 181 ? 4.359 42.781 8.945 1 97.94 181 ARG A O 1
ATOM 1410 N N . GLU A 1 182 ? 5.496 41.969 7.191 1 98 182 GLU A N 1
ATOM 1411 C CA . GLU A 1 182 ? 4.27 41.438 6.602 1 98 182 GLU A CA 1
ATOM 1412 C C . GLU A 1 182 ? 4.438 39.969 6.184 1 98 182 GLU A C 1
ATOM 1414 O O . GLU A 1 182 ? 5.445 39.625 5.57 1 98 182 GLU A O 1
ATOM 1419 N N . LEU A 1 183 ? 3.461 39.219 6.625 1 98.44 183 LEU A N 1
ATOM 1420 C CA . LEU A 1 183 ? 3.244 37.906 6.027 1 98.44 183 LEU A CA 1
ATOM 1421 C C . LEU A 1 183 ? 2.02 37.906 5.121 1 98.44 183 LEU A C 1
ATOM 1423 O O . LEU A 1 183 ? 1.196 38.844 5.191 1 98.44 183 LEU A O 1
ATOM 1427 N N . VAL A 1 184 ? 1.983 37.031 4.227 1 98 184 VAL A N 1
ATOM 1428 C CA . VAL A 1 184 ? 0.793 36.75 3.43 1 98 184 VAL A CA 1
ATOM 1429 C C . VAL A 1 184 ? 0.455 35.25 3.512 1 98 184 VAL A C 1
ATOM 1431 O O . VAL A 1 184 ? 1.349 34.406 3.492 1 98 184 VAL A O 1
ATOM 1434 N N . GLY A 1 185 ? -0.775 35 3.742 1 94.56 185 GLY A N 1
ATOM 1435 C CA . GLY A 1 185 ? -1.119 33.594 3.932 1 94.56 185 GLY A CA 1
ATOM 1436 C C . GLY A 1 185 ? -2.584 33.281 3.668 1 94.56 185 GLY A C 1
ATOM 1437 O O . GLY A 1 185 ? -3.379 34.219 3.451 1 94.56 185 GLY A O 1
ATOM 1438 N N . LEU A 1 186 ? -2.896 32.031 3.738 1 90.25 186 LEU A N 1
ATOM 1439 C CA . LEU A 1 186 ? -4.227 31.531 3.393 1 90.25 186 LEU A CA 1
ATOM 1440 C C . LEU A 1 186 ? -5.203 31.75 4.543 1 90.25 186 LEU A C 1
ATOM 1442 O O . LEU A 1 186 ? -4.91 31.406 5.688 1 90.25 186 LEU A O 1
ATOM 1446 N N . VAL A 1 187 ? -6.285 32.406 4.234 1 93.38 187 VAL A N 1
ATOM 1447 C CA . VAL A 1 187 ? -7.473 32.469 5.082 1 93.38 187 VAL A CA 1
ATOM 1448 C C . VAL A 1 187 ? -8.672 31.906 4.324 1 93.38 187 VAL A C 1
ATOM 1450 O O . VAL A 1 187 ? -9.383 32.656 3.643 1 93.38 187 VAL A O 1
ATOM 1453 N N . ILE A 1 188 ? -8.867 30.594 4.477 1 86.31 188 ILE A N 1
ATOM 1454 C CA . ILE A 1 188 ? -9.906 29.891 3.725 1 86.31 188 ILE A CA 1
ATOM 1455 C C . ILE A 1 188 ? -11.25 30.047 4.438 1 86.31 188 ILE A C 1
ATOM 1457 O O . ILE A 1 188 ? -11.391 29.672 5.602 1 86.31 188 ILE A O 1
ATOM 1461 N N . PRO A 1 189 ? -12.227 30.547 3.73 1 83.62 189 PRO A N 1
ATOM 1462 C CA . PRO A 1 189 ? -13.508 30.875 4.367 1 83.62 189 PRO A CA 1
ATOM 1463 C C . PRO A 1 189 ? -14.156 29.688 5.055 1 83.62 189 PRO A C 1
ATOM 1465 O O . PRO A 1 189 ? -14.797 29.844 6.098 1 83.62 189 PRO A O 1
ATOM 1468 N N . LYS A 1 190 ? -14.008 28.469 4.559 1 82.06 190 LYS A N 1
ATOM 1469 C CA . LYS A 1 190 ? -14.672 27.297 5.094 1 82.06 190 LYS A CA 1
ATOM 1470 C C . LYS A 1 190 ? -13.961 26.766 6.336 1 82.06 190 LYS A C 1
ATOM 1472 O O . LYS A 1 190 ? -14.508 25.953 7.074 1 82.06 190 LYS A O 1
ATOM 1477 N N . GLN A 1 191 ? -12.797 27.297 6.59 1 88.12 191 GLN A N 1
ATOM 1478 C CA . GLN A 1 191 ? -12.055 26.938 7.793 1 88.12 191 GLN A CA 1
ATOM 1479 C C . GLN A 1 191 ? -12.383 27.891 8.945 1 88.12 191 GLN A C 1
ATOM 1481 O O . GLN A 1 191 ? -12.914 28.969 8.727 1 88.12 191 GLN A O 1
ATOM 1486 N N . ASP A 1 192 ? -12.102 27.484 10.109 1 92.31 192 ASP A N 1
ATOM 1487 C CA . ASP A 1 192 ? -12.445 28.25 11.297 1 92.31 192 ASP A CA 1
ATOM 1488 C C . ASP A 1 192 ? -11.781 29.625 11.266 1 92.31 192 ASP A C 1
ATOM 1490 O O . ASP A 1 192 ? -12.406 30.641 11.617 1 92.31 192 ASP A O 1
ATOM 1494 N N . ILE A 1 193 ? -10.547 29.703 10.898 1 94.25 193 ILE A N 1
ATOM 1495 C CA . ILE A 1 193 ? -9.859 30.984 10.812 1 94.25 193 ILE A CA 1
ATOM 1496 C C . ILE A 1 193 ? -10.578 31.891 9.82 1 94.25 193 ILE A C 1
ATOM 1498 O O . ILE A 1 193 ? -10.703 33.094 10.047 1 94.25 193 ILE A O 1
ATOM 1502 N N . GLY A 1 194 ? -11.047 31.297 8.711 1 94.81 194 GLY A N 1
ATOM 1503 C CA . GLY A 1 194 ? -11.812 32.062 7.734 1 94.81 194 GLY A CA 1
ATOM 1504 C C . GLY A 1 194 ? -13.148 32.562 8.266 1 94.81 194 GLY A C 1
ATOM 1505 O O . GLY A 1 194 ? -13.555 33.688 7.984 1 94.81 194 GLY A O 1
ATOM 1506 N N . THR A 1 195 ? -13.805 31.766 9.008 1 94.56 195 THR A N 1
ATOM 1507 C CA . THR A 1 195 ? -15.07 32.156 9.617 1 94.56 195 THR A CA 1
ATOM 1508 C C . THR A 1 195 ? -14.875 33.312 10.57 1 94.56 195 THR A C 1
ATOM 1510 O O . THR A 1 195 ? -15.641 34.281 10.539 1 94.56 195 THR A O 1
ATOM 1513 N N . ILE A 1 196 ? -13.906 33.25 11.367 1 97.31 196 ILE A N 1
ATOM 1514 C CA . ILE A 1 196 ? -13.625 34.312 12.328 1 97.31 196 ILE A CA 1
ATOM 1515 C C . ILE A 1 196 ? -13.203 35.562 11.594 1 97.31 196 ILE A C 1
ATOM 1517 O O . ILE A 1 196 ? -13.633 36.688 11.953 1 97.31 196 ILE A O 1
ATOM 1521 N N . PHE A 1 197 ? -12.406 35.406 10.602 1 97.94 197 PHE A N 1
ATOM 1522 C CA . PHE A 1 197 ? -11.984 36.531 9.773 1 97.94 197 PHE A CA 1
ATOM 1523 C C . PHE A 1 197 ? -13.195 37.281 9.203 1 97.94 197 PHE A C 1
ATOM 1525 O O . PHE A 1 197 ? -13.242 38.5 9.219 1 97.94 197 PHE A O 1
ATOM 1532 N N . ASN A 1 198 ? -14.133 36.531 8.734 1 97.31 198 ASN A N 1
ATOM 1533 C CA . ASN A 1 198 ? -15.344 37.125 8.164 1 97.31 198 ASN A CA 1
ATOM 1534 C C . ASN A 1 198 ? -16.141 37.906 9.211 1 97.31 198 ASN A C 1
ATOM 1536 O O . ASN A 1 198 ? -16.766 38.906 8.898 1 97.31 198 ASN A O 1
ATOM 1540 N N . LEU A 1 199 ? -16.156 37.406 10.414 1 97.38 199 LEU A N 1
ATOM 1541 C CA . LEU A 1 199 ? -16.828 38.125 11.492 1 97.38 199 LEU A CA 1
ATOM 1542 C C . LEU A 1 199 ? -16.188 39.5 11.711 1 97.38 199 LEU A C 1
ATOM 1544 O O . LEU A 1 199 ? -16.875 40.469 11.945 1 97.38 199 LEU A O 1
ATOM 1548 N N . TRP A 1 200 ? -14.906 39.562 11.648 1 98.31 200 TRP A N 1
ATOM 1549 C CA . TRP A 1 200 ? -14.195 40.812 11.812 1 98.31 200 TRP A CA 1
ATOM 1550 C C . TRP A 1 200 ? -14.422 41.75 10.617 1 98.31 200 TRP A C 1
ATOM 1552 O O . TRP A 1 200 ? -14.539 42.969 10.773 1 98.31 200 TRP A O 1
ATOM 1562 N N . LYS A 1 201 ? -14.391 41.156 9.453 1 97.56 201 LYS A N 1
ATOM 1563 C CA . LYS A 1 201 ? -14.695 41.906 8.242 1 97.56 201 LYS A CA 1
ATOM 1564 C C . LYS A 1 201 ? -16.062 42.594 8.352 1 97.56 201 LYS A C 1
ATOM 1566 O O . LYS A 1 201 ? -16.219 43.75 7.941 1 97.56 201 LYS A O 1
ATOM 1571 N N . GLU A 1 202 ? -17 41.844 8.82 1 97.38 202 GLU A N 1
ATOM 1572 C CA . GLU A 1 202 ? -18.344 42.375 9.016 1 97.38 202 GLU A CA 1
ATOM 1573 C C . GLU A 1 202 ? -18.328 43.562 9.977 1 97.38 202 GLU A C 1
ATOM 1575 O O . GLU A 1 202 ? -19.109 44.5 9.828 1 97.38 202 GLU A O 1
ATOM 1580 N N . LYS A 1 203 ? -17.453 43.562 10.898 1 97.56 203 LYS A N 1
ATOM 1581 C CA . LYS A 1 203 ? -17.297 44.656 11.867 1 97.56 203 LYS A CA 1
ATOM 1582 C C . LYS A 1 203 ? -16.5 45.812 11.266 1 97.56 203 LYS A C 1
ATOM 1584 O O . LYS A 1 203 ? -16.484 46.906 11.812 1 97.56 203 LYS A O 1
ATOM 1589 N N . GLY A 1 204 ? -15.812 45.531 10.188 1 97.56 204 GLY A N 1
ATOM 1590 C CA . GLY A 1 204 ? -15 46.531 9.531 1 97.56 204 GLY A CA 1
ATOM 1591 C C . GLY A 1 204 ? -13.672 46.781 10.219 1 97.56 204 GLY A C 1
ATOM 1592 O O . GLY A 1 204 ? -13.102 47.875 10.117 1 97.56 204 GLY A O 1
ATOM 1593 N N . GLU A 1 205 ? -13.188 45.844 10.992 1 98 205 GLU A N 1
ATOM 1594 C CA . GLU A 1 205 ? -11.922 45.969 11.719 1 98 205 GLU A CA 1
ATOM 1595 C C . GLU A 1 205 ? -10.969 44.844 11.336 1 98 205 GLU A C 1
ATOM 1597 O O . GLU A 1 205 ? -11.398 43.688 11.133 1 98 205 GLU A O 1
ATOM 1602 N N . ASP A 1 206 ? -9.766 45.219 11.242 1 98.44 206 ASP A N 1
ATOM 1603 C CA . ASP A 1 206 ? -8.758 44.188 11.023 1 98.44 206 ASP A CA 1
ATOM 1604 C C . ASP A 1 206 ? -8.789 43.156 12.141 1 98.44 206 ASP A C 1
ATOM 1606 O O . ASP A 1 206 ? -9.094 43.469 13.289 1 98.44 206 ASP A O 1
ATOM 1610 N N . MET A 1 207 ? -8.5 41.906 11.859 1 98.56 207 MET A N 1
ATOM 1611 C CA . MET A 1 207 ? -8.578 40.812 12.82 1 98.56 207 MET A CA 1
ATOM 1612 C C . MET A 1 207 ? -7.301 40.719 13.648 1 98.56 207 MET A C 1
ATOM 1614 O O . MET A 1 207 ? -6.211 40.531 13.102 1 98.56 207 MET A O 1
ATOM 1618 N N . PRO A 1 208 ? -7.406 40.875 15.008 1 98.69 208 PRO A N 1
ATOM 1619 C CA . PRO A 1 208 ? -6.227 40.562 15.82 1 98.69 208 PRO A CA 1
ATOM 1620 C C . PRO A 1 208 ? -5.695 39.156 15.57 1 98.69 208 PRO A C 1
ATOM 1622 O O . PRO A 1 208 ? -6.48 38.219 15.383 1 98.69 208 PRO A O 1
ATOM 1625 N N . TRP A 1 209 ? -4.43 39 15.562 1 98.62 209 TRP A N 1
ATOM 1626 C CA . TRP A 1 209 ? -3.816 37.75 15.125 1 98.62 209 TRP A CA 1
ATOM 1627 C C . TRP A 1 209 ? -2.467 37.562 15.805 1 98.62 209 TRP A C 1
ATOM 1629 O O . TRP A 1 209 ? -1.779 38.531 16.141 1 98.62 209 TRP A O 1
ATOM 1639 N N . ALA A 1 210 ? -2.111 36.312 16.094 1 98.75 210 ALA A N 1
ATOM 1640 C CA . ALA A 1 210 ? -0.763 35.875 16.453 1 98.75 210 ALA A CA 1
ATOM 1641 C C . ALA A 1 210 ? -0.43 34.531 15.797 1 98.75 210 ALA A C 1
ATOM 1643 O O . ALA A 1 210 ? -1.33 33.781 15.438 1 98.75 210 ALA A O 1
ATOM 1644 N N . VAL A 1 211 ? 0.799 34.281 15.539 1 98.62 211 VAL A N 1
ATOM 1645 C CA . VAL A 1 211 ? 1.28 32.969 15.148 1 98.62 211 VAL A CA 1
ATOM 1646 C C . VAL A 1 211 ? 2.416 32.531 16.078 1 98.62 211 VAL A C 1
ATOM 1648 O O . VAL A 1 211 ? 3.33 33.312 16.359 1 98.62 211 VAL A O 1
ATOM 1651 N N . CYS A 1 212 ? 2.295 31.328 16.625 1 98.62 212 CYS A N 1
ATOM 1652 C CA . CYS A 1 212 ? 3.232 30.781 17.594 1 98.62 212 CYS A CA 1
ATOM 1653 C C . CYS A 1 212 ? 4.027 29.625 17.016 1 98.62 212 CYS A C 1
ATOM 1655 O O . CYS A 1 212 ? 3.451 28.703 16.438 1 98.62 212 CYS A O 1
ATOM 1657 N N . PHE A 1 213 ? 5.348 29.672 17.141 1 98.31 213 PHE A N 1
ATOM 1658 C CA . PHE A 1 213 ? 6.23 28.594 16.719 1 98.31 213 PHE A CA 1
ATOM 1659 C C . PHE A 1 213 ? 6.82 27.875 17.922 1 98.31 213 PHE A C 1
ATOM 1661 O O . PHE A 1 213 ? 7.078 28.484 18.953 1 98.31 213 PHE A O 1
ATOM 1668 N N . GLY A 1 214 ? 7.078 26.578 17.688 1 98.12 214 GLY A N 1
ATOM 1669 C CA . GLY A 1 214 ? 7.633 25.797 18.781 1 98.12 214 GLY A CA 1
ATOM 1670 C C . GLY A 1 214 ? 6.695 25.703 19.969 1 98.12 214 GLY A C 1
ATOM 1671 O O . GLY A 1 214 ? 7.105 25.938 21.109 1 98.12 214 GLY A O 1
ATOM 1672 N N . VAL A 1 215 ? 5.445 25.562 19.688 1 98.06 215 VAL A N 1
ATOM 1673 C CA . VAL A 1 215 ? 4.441 25.344 20.734 1 98.06 215 VAL A CA 1
ATOM 1674 C C . VAL A 1 215 ? 4.504 23.906 21.219 1 98.06 215 VAL A C 1
ATOM 1676 O O . VAL A 1 215 ? 5.176 23.062 20.625 1 98.06 215 VAL A O 1
ATOM 1679 N N . PRO A 1 216 ? 3.826 23.641 22.375 1 96.88 216 PRO A N 1
ATOM 1680 C CA . PRO A 1 216 ? 3.758 22.234 22.781 1 96.88 216 PRO A CA 1
ATOM 1681 C C . PRO A 1 216 ? 3.307 21.312 21.656 1 96.88 216 PRO A C 1
ATOM 1683 O O . PRO A 1 216 ? 2.357 21.641 20.938 1 96.88 216 PRO A O 1
ATOM 1686 N N . PRO A 1 217 ? 4 20.172 21.5 1 97.56 217 PRO A N 1
ATOM 1687 C CA . PRO A 1 217 ? 3.672 19.297 20.391 1 97.56 217 PRO A CA 1
ATOM 1688 C C . PRO A 1 217 ? 2.189 18.922 20.344 1 97.56 217 PRO A C 1
ATOM 1690 O O . PRO A 1 217 ? 1.597 18.859 19.266 1 97.56 217 PRO A O 1
ATOM 1693 N N . ALA A 1 218 ? 1.56 18.766 21.453 1 97 218 ALA A N 1
ATOM 1694 C CA . ALA A 1 218 ? 0.135 18.438 21.484 1 97 218 ALA A CA 1
ATOM 1695 C C . ALA A 1 218 ? -0.696 19.578 20.891 1 97 218 ALA A C 1
ATOM 1697 O O . ALA A 1 218 ? -1.729 19.328 20.25 1 97 218 ALA A O 1
ATOM 1698 N N . ALA A 1 219 ? -0.249 20.781 21.094 1 96.75 219 ALA A N 1
ATOM 1699 C CA . ALA A 1 219 ? -0.97 21.953 20.578 1 96.75 219 ALA A CA 1
ATOM 1700 C C . ALA A 1 219 ? -0.921 21.984 19.047 1 96.75 219 ALA A C 1
ATOM 1702 O O . ALA A 1 219 ? -1.925 22.281 18.391 1 96.75 219 ALA A O 1
ATOM 1703 N N . ILE A 1 220 ? 0.229 21.719 18.547 1 95.81 220 ILE A N 1
ATOM 1704 C CA . ILE A 1 220 ? 0.365 21.719 17.094 1 95.81 220 ILE A CA 1
ATOM 1705 C C . ILE A 1 220 ? -0.46 20.578 16.484 1 95.81 220 ILE A C 1
ATOM 1707 O O . ILE A 1 220 ? -1.064 20.75 15.422 1 95.81 220 ILE A O 1
ATOM 1711 N N . MET A 1 221 ? -0.508 19.438 17.156 1 95.75 221 MET A N 1
ATOM 1712 C CA . MET A 1 221 ? -1.353 18.328 16.719 1 95.75 221 MET A CA 1
ATOM 1713 C C . MET A 1 221 ? -2.818 18.75 16.672 1 95.75 221 MET A C 1
ATOM 1715 O O . MET A 1 221 ? -3.48 18.578 15.641 1 95.75 221 MET A O 1
ATOM 1719 N N . VAL A 1 222 ? -3.256 19.344 17.672 1 94.75 222 VAL A N 1
ATOM 1720 C CA . VAL A 1 222 ? -4.652 19.766 17.766 1 94.75 222 VAL A CA 1
ATOM 1721 C C . VAL A 1 222 ? -4.938 20.875 16.766 1 94.75 222 VAL A C 1
ATOM 1723 O O . VAL A 1 222 ? -6.031 20.953 16.203 1 94.75 222 VAL A O 1
ATOM 1726 N N . GLY A 1 223 ? -3.969 21.719 16.562 1 93.62 223 GLY A N 1
ATOM 1727 C CA . GLY A 1 223 ? -4.109 22.781 15.586 1 93.62 223 GLY A CA 1
ATOM 1728 C C . GLY A 1 223 ? -4.375 22.266 14.18 1 93.62 223 GLY A C 1
ATOM 1729 O O . GLY A 1 223 ? -4.934 22.984 13.352 1 93.62 223 GLY A O 1
ATOM 1730 N N . GLY A 1 224 ? -3.967 21.047 13.906 1 91 224 GLY A N 1
ATOM 1731 C CA . GLY A 1 224 ? -4.184 20.438 12.609 1 91 224 GLY A CA 1
ATOM 1732 C C . GLY A 1 224 ? -5.461 19.609 12.539 1 91 224 GLY A C 1
ATOM 1733 O O . GLY A 1 224 ? -5.754 19 11.516 1 91 224 GLY A O 1
ATOM 1734 N N . MET A 1 225 ? -6.227 19.609 13.57 1 91.12 225 MET A N 1
ATOM 1735 C CA . MET A 1 225 ? -7.43 18.781 13.68 1 91.12 225 MET A CA 1
ATOM 1736 C C . MET A 1 225 ? -8.656 19.547 13.203 1 91.12 225 MET A C 1
ATOM 1738 O O . MET A 1 225 ? -8.797 20.75 13.477 1 91.12 225 MET A O 1
ATOM 1742 N N . PRO A 1 226 ? -9.516 18.891 12.445 1 88.81 226 PRO A N 1
ATOM 1743 C CA . PRO A 1 226 ? -10.781 19.531 12.07 1 88.81 226 PRO A CA 1
ATOM 1744 C C . PRO A 1 226 ? -11.836 19.438 13.18 1 88.81 226 PRO A C 1
ATOM 1746 O O . PRO A 1 226 ? -12.859 18.781 13 1 88.81 226 PRO A O 1
ATOM 1749 N N . ILE A 1 227 ? -11.656 20.172 14.242 1 82.88 227 ILE A N 1
ATOM 1750 C CA . ILE A 1 227 ? -12.578 20.156 15.367 1 82.88 227 ILE A CA 1
ATOM 1751 C C . ILE A 1 227 ? -13.852 20.922 15.008 1 82.88 227 ILE A C 1
ATOM 1753 O O . ILE A 1 227 ? -13.82 21.828 14.172 1 82.88 227 ILE A O 1
ATOM 1757 N N . PRO A 1 228 ? -14.992 20.562 15.609 1 81.44 228 PRO A N 1
ATOM 1758 C CA . PRO A 1 228 ? -16.25 21.234 15.289 1 81.44 228 PRO A CA 1
ATOM 1759 C C . PRO A 1 228 ? -16.188 22.75 15.523 1 81.44 228 PRO A C 1
ATOM 1761 O O . PRO A 1 228 ? -15.469 23.203 16.422 1 81.44 228 PRO A O 1
ATOM 1764 N N . LYS A 1 229 ? -17 23.422 14.781 1 83.19 229 LYS A N 1
ATOM 1765 C CA . LYS A 1 229 ? -17.078 24.875 14.922 1 83.19 229 LYS A CA 1
ATOM 1766 C C . LYS A 1 229 ? -17.469 25.266 16.344 1 83.19 229 LYS A C 1
ATOM 1768 O O . LYS A 1 229 ? -18.188 24.531 17.031 1 83.19 229 LYS A O 1
ATOM 1773 N N . TRP A 1 230 ? -16.922 26.406 16.781 1 86.06 230 TRP A N 1
ATOM 1774 C CA . TRP A 1 230 ? -17.25 27.031 18.047 1 86.06 230 TRP A CA 1
ATOM 1775 C C . TRP A 1 230 ? -16.578 26.297 19.203 1 86.06 230 TRP A C 1
ATOM 1777 O O . TRP A 1 230 ? -16.844 26.594 20.375 1 86.06 230 TRP A O 1
ATOM 1787 N N . THR A 1 231 ? -15.773 25.312 18.859 1 87.12 231 THR A N 1
ATOM 1788 C CA . THR A 1 231 ? -14.977 24.656 19.875 1 87.12 231 THR A CA 1
ATOM 1789 C C . THR A 1 231 ? -13.617 25.328 20.031 1 87.12 231 THR A C 1
ATOM 1791 O O . THR A 1 231 ? -12.945 25.625 19.031 1 87.12 231 THR A O 1
ATOM 1794 N N . ASN A 1 232 ? -13.273 25.562 21.312 1 91.69 232 ASN A N 1
ATOM 1795 C CA . ASN A 1 232 ? -11.992 26.203 21.594 1 91.69 232 ASN A CA 1
ATOM 1796 C C . ASN A 1 232 ? -10.852 25.188 21.625 1 91.69 232 ASN A C 1
ATOM 1798 O O . ASN A 1 232 ? -10.789 24.344 22.516 1 91.69 232 ASN A O 1
ATOM 1802 N N . GLU A 1 233 ? -9.883 25.297 20.766 1 92.44 233 GLU A N 1
ATOM 1803 C CA . GLU A 1 233 ? -8.773 24.344 20.641 1 92.44 233 GLU A CA 1
ATOM 1804 C C . GLU A 1 233 ? -7.949 24.297 21.922 1 92.44 233 GLU A C 1
ATOM 1806 O O . GLU A 1 233 ? -7.543 23.219 22.359 1 92.44 233 GLU A O 1
ATOM 1811 N N . PRO A 1 234 ? -7.68 25.406 22.562 1 92.62 234 PRO A N 1
ATOM 1812 C CA . PRO A 1 234 ? -6.816 25.344 23.734 1 92.62 234 PRO A CA 1
ATOM 1813 C C . PRO A 1 234 ? -7.375 24.438 24.828 1 92.62 234 PRO A C 1
ATOM 1815 O O . PRO A 1 234 ? -6.617 23.719 25.5 1 92.62 234 PRO A O 1
ATOM 1818 N N . GLU A 1 235 ? -8.648 24.516 24.969 1 93.19 235 GLU A N 1
ATOM 1819 C CA . GLU A 1 235 ? -9.273 23.703 26 1 93.19 235 GLU A CA 1
ATOM 1820 C C . GLU A 1 235 ? -9.25 22.219 25.609 1 93.19 235 GLU A C 1
ATOM 1822 O O . GLU A 1 235 ? -9.18 21.344 26.484 1 93.19 235 GLU A O 1
ATOM 1827 N N . PHE A 1 236 ? -9.383 21.984 24.359 1 93.19 236 PHE A N 1
ATOM 1828 C CA . PHE A 1 236 ? -9.281 20.609 23.875 1 93.19 236 PHE A CA 1
ATOM 1829 C C . PHE A 1 236 ? -7.875 20.062 24.094 1 93.19 236 PHE A C 1
ATOM 1831 O O . PHE A 1 236 ? -7.703 18.891 24.391 1 93.19 236 PHE A O 1
ATOM 1838 N N . ILE A 1 237 ? -6.832 20.875 23.953 1 94.88 237 ILE A N 1
ATOM 1839 C CA . ILE A 1 237 ? -5.453 20.469 24.219 1 94.88 237 ILE A CA 1
ATOM 1840 C C . ILE A 1 237 ? -5.316 20 25.672 1 94.88 237 ILE A C 1
ATOM 1842 O O . ILE A 1 237 ? -4.668 18.984 25.938 1 94.88 237 ILE A O 1
ATOM 1846 N N . GLY A 1 238 ? -5.926 20.781 26.531 1 94.56 238 GLY A N 1
ATOM 1847 C CA . GLY A 1 238 ? -5.93 20.391 27.938 1 94.56 238 GLY A CA 1
ATOM 1848 C C . GLY A 1 238 ? -6.555 19.016 28.156 1 94.56 238 GLY A C 1
ATOM 1849 O O . GLY A 1 238 ? -6.02 18.203 28.922 1 94.56 238 GLY A O 1
ATOM 1850 N N . ALA A 1 239 ? -7.68 18.812 27.484 1 93.88 239 ALA A N 1
ATOM 1851 C CA . ALA A 1 239 ? -8.359 17.516 27.594 1 93.88 239 ALA A CA 1
ATOM 1852 C C . ALA A 1 239 ? -7.469 16.391 27.094 1 93.88 239 ALA A C 1
ATOM 1854 O O . ALA A 1 239 ? -7.441 15.305 27.672 1 93.88 239 ALA A O 1
ATOM 1855 N N . LEU A 1 240 ? -6.742 16.609 26.031 1 94.19 240 LEU A N 1
ATOM 1856 C CA . LEU A 1 240 ? -5.887 15.602 25.406 1 94.19 240 LEU A CA 1
ATOM 1857 C C . LEU A 1 240 ? -4.688 15.281 26.281 1 94.19 240 LEU A C 1
ATOM 1859 O O . LEU A 1 240 ? -4.25 14.125 26.344 1 94.19 240 LEU A O 1
ATOM 1863 N N . THR A 1 241 ? -4.168 16.25 27.031 1 94.94 241 THR A N 1
ATOM 1864 C CA . THR A 1 241 ? -2.938 16.078 27.797 1 94.94 241 THR A CA 1
ATOM 1865 C C . THR A 1 241 ? -3.24 15.953 29.281 1 94.94 241 THR A C 1
ATOM 1867 O O . THR A 1 241 ? -2.33 15.773 30.094 1 94.94 241 THR A O 1
ATOM 1870 N N . ASP A 1 242 ? -4.438 16.141 29.688 1 93.19 242 ASP A N 1
ATOM 1871 C CA . ASP A 1 242 ? -4.914 16.062 31.062 1 93.19 242 ASP A CA 1
ATOM 1872 C C . ASP A 1 242 ? -4.23 17.125 31.938 1 93.19 242 ASP A C 1
ATOM 1874 O O . ASP A 1 242 ? -3.814 16.828 33.062 1 93.19 242 ASP A O 1
ATOM 1878 N N . ALA A 1 243 ? -4.02 18.25 31.359 1 94.94 243 ALA A N 1
ATOM 1879 C CA . ALA A 1 243 ? -3.4 19.375 32.031 1 94.94 243 ALA A CA 1
ATOM 1880 C C . ALA A 1 243 ? -3.73 20.703 31.359 1 94.94 243 ALA A C 1
ATOM 1882 O O . ALA A 1 243 ? -3.877 20.75 30.141 1 94.94 243 ALA A O 1
ATOM 1883 N N . PRO A 1 244 ? -3.875 21.766 32.125 1 96.38 244 PRO A N 1
ATOM 1884 C CA . PRO A 1 244 ? -4.105 23.062 31.484 1 96.38 244 PRO A CA 1
ATOM 1885 C C . PRO A 1 244 ? -2.91 23.531 30.656 1 96.38 244 PRO A C 1
ATOM 1887 O O . PRO A 1 244 ? -1.761 23.328 31.047 1 96.38 244 PRO A O 1
ATOM 1890 N N . VAL A 1 245 ? -3.178 24.172 29.562 1 96.75 245 VAL A N 1
ATOM 1891 C CA . VAL A 1 245 ? -2.137 24.859 28.797 1 96.75 245 VAL A CA 1
ATOM 1892 C C . VAL A 1 245 ? -1.797 26.172 29.484 1 96.75 245 VAL A C 1
ATOM 1894 O O . VAL A 1 245 ? -2.688 26.984 29.766 1 96.75 245 VAL A O 1
ATOM 1897 N N . ASP A 1 246 ? -0.544 26.406 29.734 1 97.62 246 ASP A N 1
ATOM 1898 C CA . ASP A 1 246 ? -0.098 27.703 30.25 1 97.62 246 ASP A CA 1
ATOM 1899 C C . ASP A 1 246 ? -0.056 28.75 29.141 1 97.62 246 ASP A C 1
ATOM 1901 O O . ASP A 1 246 ? 0.631 28.578 28.141 1 97.62 246 ASP A O 1
ATOM 1905 N N . ILE A 1 247 ? -0.796 29.859 29.375 1 98.25 247 ILE A N 1
ATOM 1906 C CA . ILE A 1 247 ? -0.871 30.859 28.312 1 98.25 247 ILE A CA 1
ATOM 1907 C C . ILE A 1 247 ? -0.502 32.25 28.891 1 98.25 247 ILE A C 1
ATOM 1909 O O . ILE A 1 247 ? -0.623 32.469 30.094 1 98.25 247 ILE A O 1
ATOM 1913 N N . VAL A 1 248 ? -0.032 33.125 28.047 1 98.56 248 VAL A N 1
ATOM 1914 C CA . VAL A 1 248 ? 0.315 34.5 28.375 1 98.56 248 VAL A CA 1
ATOM 1915 C C . VAL A 1 248 ? -0.316 35.438 27.359 1 98.56 248 VAL A C 1
ATOM 1917 O O . VAL A 1 248 ? -0.514 35.062 26.188 1 98.56 248 VAL A O 1
ATOM 1920 N N . LYS A 1 249 ? -0.64 36.625 27.75 1 98.31 249 LYS A N 1
ATOM 1921 C CA . LYS A 1 249 ? -1.293 37.594 26.875 1 98.31 249 LYS A CA 1
ATOM 1922 C C . LYS A 1 249 ? -0.303 38.188 25.891 1 98.31 249 LYS A C 1
ATOM 1924 O O . LYS A 1 249 ? 0.853 38.438 26.234 1 98.31 249 LYS A O 1
ATOM 1929 N N . CYS A 1 250 ? -0.708 38.438 24.656 1 98.25 250 CYS A N 1
ATOM 1930 C CA . CYS A 1 250 ? 0.093 39.125 23.656 1 98.25 250 CYS A CA 1
ATOM 1931 C C . CYS A 1 250 ? 0.419 40.531 24.094 1 98.25 250 CYS A C 1
ATOM 1933 O O . CYS A 1 250 ? -0.185 41.062 25.031 1 98.25 250 CYS A O 1
ATOM 1935 N N . GLU A 1 251 ? 1.327 41.156 23.406 1 97.81 251 GLU A N 1
ATOM 1936 C CA . GLU A 1 251 ? 1.801 42.5 23.781 1 97.81 251 GLU A CA 1
ATOM 1937 C C . GLU A 1 251 ? 0.885 43.594 23.219 1 97.81 251 GLU A C 1
ATOM 1939 O O . GLU A 1 251 ? 0.687 44.625 23.859 1 97.81 251 GLU A O 1
ATOM 1944 N N . THR A 1 252 ? 0.351 43.344 22.031 1 96.5 252 THR A N 1
ATOM 1945 C CA . THR A 1 252 ? -0.29 44.438 21.328 1 96.5 252 THR A CA 1
ATOM 1946 C C . THR A 1 252 ? -1.774 44.156 21.109 1 96.5 252 THR A C 1
ATOM 1948 O O . THR A 1 252 ? -2.488 45 20.531 1 96.5 252 THR A O 1
ATOM 1951 N N . ASN A 1 253 ? -2.225 43.062 21.438 1 96.06 253 ASN A N 1
ATOM 1952 C CA . ASN A 1 253 ? -3.643 42.719 21.344 1 96.06 253 ASN A CA 1
ATOM 1953 C C . ASN A 1 253 ? -4.094 41.844 22.5 1 96.06 253 ASN A C 1
ATOM 1955 O O . ASN A 1 253 ? -3.326 41.594 23.422 1 96.06 253 ASN A O 1
ATOM 1959 N N . ASP A 1 254 ? -5.312 41.375 22.484 1 96.62 254 ASP A N 1
ATOM 1960 C CA . ASP A 1 254 ? -5.902 40.75 23.672 1 96.62 254 ASP A CA 1
ATOM 1961 C C . ASP A 1 254 ? -5.871 39.219 23.547 1 96.62 254 ASP A C 1
ATOM 1963 O O . ASP A 1 254 ? -6.539 38.531 24.312 1 96.62 254 ASP A O 1
ATOM 1967 N N . LEU A 1 255 ? -5.156 38.75 22.578 1 98.38 255 LEU A N 1
ATOM 1968 C CA . LEU A 1 255 ? -5.062 37.312 22.391 1 98.38 255 LEU A CA 1
ATOM 1969 C C . LEU A 1 255 ? -4.113 36.688 23.406 1 98.38 255 LEU A C 1
ATOM 1971 O O . LEU A 1 255 ? -3.246 37.375 23.953 1 98.38 255 LEU A O 1
ATOM 1975 N N . TRP A 1 256 ? -4.324 35.438 23.703 1 98.06 256 TRP A N 1
ATOM 1976 C CA . TRP A 1 256 ? -3.482 34.656 24.609 1 98.06 256 TRP A CA 1
ATOM 1977 C C . TRP A 1 256 ? -2.768 33.531 23.844 1 98.06 256 TRP A C 1
ATOM 1979 O O . TRP A 1 256 ? -3.365 32.875 22.984 1 98.06 256 TRP A O 1
ATOM 1989 N N . VAL A 1 257 ? -1.489 33.375 24.094 1 98.44 257 VAL A N 1
ATOM 1990 C CA . VAL A 1 257 ? -0.664 32.406 23.359 1 98.44 257 VAL A CA 1
ATOM 1991 C C . VAL A 1 257 ? 0.063 31.5 24.359 1 98.44 257 VAL A C 1
ATOM 1993 O O . VAL A 1 257 ? 0.2 31.844 25.531 1 98.44 257 VAL A O 1
ATOM 1996 N N . PRO A 1 258 ? 0.514 30.297 23.969 1 98.06 258 PRO A N 1
ATOM 1997 C CA . PRO A 1 258 ? 1.252 29.422 24.875 1 98.06 258 PRO A CA 1
ATOM 1998 C C . PRO A 1 258 ? 2.482 30.109 25.484 1 98.06 258 PRO A C 1
ATOM 2000 O O . PRO A 1 258 ? 3.312 30.641 24.734 1 98.06 258 PRO A O 1
ATOM 2003 N N . ALA A 1 259 ? 2.662 29.922 26.766 1 98.19 259 ALA A N 1
ATOM 2004 C CA . ALA A 1 259 ? 3.689 30.656 27.5 1 98.19 259 ALA A CA 1
ATOM 2005 C C . ALA A 1 259 ? 5.082 30.141 27.156 1 98.19 259 ALA A C 1
ATOM 2007 O O . ALA A 1 259 ? 6.074 30.844 27.328 1 98.19 259 ALA A O 1
ATOM 2008 N N . ASN A 1 260 ? 5.148 28.953 26.719 1 96.81 260 ASN A N 1
ATOM 2009 C CA . ASN A 1 260 ? 6.441 28.344 26.469 1 96.81 260 ASN A CA 1
ATOM 2010 C C . ASN A 1 260 ? 6.715 28.203 24.969 1 96.81 260 ASN A C 1
ATOM 2012 O O . ASN A 1 260 ? 7.555 27.391 24.562 1 96.81 260 ASN A O 1
ATOM 2016 N N . ALA A 1 261 ? 5.98 28.891 24.094 1 98.25 261 ALA A N 1
ATOM 2017 C CA . ALA A 1 261 ? 6.289 28.922 22.672 1 98.25 261 ALA A CA 1
ATOM 2018 C C . ALA A 1 261 ? 7.707 29.438 22.422 1 98.25 261 ALA A C 1
ATOM 2020 O O . ALA A 1 261 ? 8.25 30.188 23.219 1 98.25 261 ALA A O 1
ATOM 2021 N N . GLU A 1 262 ? 8.328 29.031 21.391 1 98.25 262 GLU A N 1
ATOM 2022 C CA . GLU A 1 262 ? 9.68 29.469 21.062 1 98.25 262 GLU A CA 1
ATOM 2023 C C . GLU A 1 262 ? 9.664 30.891 20.484 1 98.25 262 GLU A C 1
ATOM 2025 O O . GLU A 1 262 ? 10.547 31.688 20.797 1 98.25 262 GLU A O 1
ATOM 2030 N N . ILE A 1 263 ? 8.789 31.156 19.562 1 98 263 ILE A N 1
ATOM 2031 C CA . ILE A 1 263 ? 8.664 32.438 18.859 1 98 263 ILE A CA 1
ATOM 2032 C C . ILE A 1 263 ? 7.191 32.781 18.672 1 98 263 ILE A C 1
ATOM 2034 O O . ILE A 1 263 ? 6.383 31.906 18.344 1 98 263 ILE A O 1
ATOM 2038 N N . VAL A 1 264 ? 6.812 34.031 18.891 1 98.56 264 VAL A N 1
ATOM 2039 C CA . VAL A 1 264 ? 5.465 34.5 18.609 1 98.56 264 VAL A CA 1
ATOM 2040 C C . VAL A 1 264 ? 5.527 35.781 17.781 1 98.56 264 VAL A C 1
ATOM 2042 O O . VAL A 1 264 ? 6.254 36.719 18.125 1 98.56 264 VAL A O 1
ATOM 2045 N N . LEU A 1 265 ? 4.883 35.781 16.641 1 98.56 265 LEU A N 1
ATOM 2046 C CA . LEU A 1 265 ? 4.562 37 15.906 1 98.56 265 LEU A CA 1
ATOM 2047 C C . LEU A 1 265 ? 3.123 37.438 16.172 1 98.56 265 LEU A C 1
ATOM 2049 O O . LEU A 1 265 ? 2.213 36.594 16.188 1 98.56 265 LEU A O 1
ATOM 2053 N N . GLU A 1 266 ? 2.904 38.688 16.422 1 98.75 266 GLU A N 1
ATOM 2054 C CA . GLU A 1 266 ? 1.541 39.156 16.688 1 98.75 266 GLU A CA 1
ATOM 2055 C C . GLU A 1 266 ? 1.255 40.469 15.984 1 98.75 266 GLU A C 1
ATOM 2057 O O . GLU A 1 266 ? 2.176 41.25 15.695 1 98.75 266 GLU A O 1
ATOM 2062 N N . GLY A 1 267 ? 0.023 40.688 15.641 1 98.56 267 GLY A N 1
ATOM 2063 C CA . GLY A 1 267 ? -0.464 41.906 14.984 1 98.56 267 GLY A CA 1
ATOM 2064 C C . GLY A 1 267 ? -1.905 41.781 14.523 1 98.56 267 GLY A C 1
ATOM 2065 O O . GLY A 1 267 ? -2.799 41.5 15.328 1 98.56 267 GLY A O 1
ATOM 2066 N N . VAL A 1 268 ? -2.045 42 13.211 1 98.5 268 VAL A N 1
ATOM 2067 C CA . VAL A 1 268 ? -3.408 41.969 12.688 1 98.5 268 VAL A CA 1
ATOM 2068 C C . VAL A 1 268 ? -3.41 41.375 11.281 1 98.5 268 VAL A C 1
ATOM 2070 O O . VAL A 1 268 ? -2.402 41.438 10.578 1 98.5 268 VAL A O 1
ATOM 2073 N N . VAL A 1 269 ? -4.523 40.781 10.953 1 98.56 269 VAL A N 1
ATOM 2074 C CA . VAL A 1 269 ? -4.789 40.406 9.562 1 98.56 269 VAL A CA 1
ATOM 2075 C C . VAL A 1 269 ? -5.645 41.5 8.891 1 98.56 269 VAL A C 1
ATOM 2077 O O . VAL A 1 269 ? -6.734 41.812 9.375 1 98.56 269 VAL A O 1
ATOM 2080 N N . SER A 1 270 ? -5.145 42 7.805 1 98.44 270 SER A N 1
ATOM 2081 C CA . SER A 1 270 ? -5.875 43.062 7.109 1 98.44 270 SER A CA 1
ATOM 2082 C C . SER A 1 270 ? -7.152 42.531 6.473 1 98.44 270 SER A C 1
ATOM 2084 O O . SER A 1 270 ? -7.129 41.469 5.809 1 98.44 270 SER A O 1
ATOM 2086 N N . ILE A 1 271 ? -8.219 43.219 6.637 1 97.5 271 ILE A N 1
ATOM 2087 C CA . ILE A 1 271 ? -9.477 42.812 6.031 1 97.5 271 ILE A CA 1
ATOM 2088 C C . ILE A 1 271 ? -9.586 43.375 4.621 1 97.5 271 ILE A C 1
ATOM 2090 O O . ILE A 1 271 ? -10.492 43.031 3.863 1 97.5 271 ILE A O 1
ATOM 2094 N N . SER A 1 272 ? -8.672 44.25 4.203 1 97.12 272 SER A N 1
ATOM 2095 C CA . SER A 1 272 ? -8.82 44.969 2.938 1 97.12 272 SER A CA 1
ATOM 2096 C C . SER A 1 272 ? -7.598 44.781 2.049 1 97.12 272 SER A C 1
ATOM 2098 O O . SER A 1 272 ? -7.711 44.781 0.821 1 97.12 272 SER A O 1
ATOM 2100 N N . GLU A 1 273 ? -6.453 44.625 2.664 1 97.69 273 GLU A N 1
ATOM 2101 C CA . GLU A 1 273 ? -5.227 44.5 1.882 1 97.69 273 GLU A CA 1
ATOM 2102 C C . GLU A 1 273 ? -4.895 43.031 1.604 1 97.69 273 GLU A C 1
ATOM 2104 O O . GLU A 1 273 ? -5.004 42.188 2.492 1 97.69 273 GLU A O 1
ATOM 2109 N N . THR A 1 274 ? -4.594 42.75 0.404 1 97.88 274 THR A N 1
ATOM 2110 C CA . THR A 1 274 ? -4.172 41.406 -0.014 1 97.88 274 THR A CA 1
ATOM 2111 C C . THR A 1 274 ? -2.863 41.469 -0.796 1 97.88 274 THR A C 1
ATOM 2113 O O . THR A 1 274 ? -2.438 42.562 -1.21 1 97.88 274 THR A O 1
ATOM 2116 N N . ALA A 1 275 ? -2.162 40.406 -0.914 1 97.75 275 ALA A N 1
ATOM 2117 C CA . ALA A 1 275 ? -0.963 40.25 -1.729 1 97.75 275 ALA A CA 1
ATOM 2118 C C . ALA A 1 275 ? -0.883 38.844 -2.305 1 97.75 275 ALA A C 1
ATOM 2120 O O . ALA A 1 275 ? -1.563 37.938 -1.828 1 97.75 275 ALA A O 1
ATOM 2121 N N . PRO A 1 276 ? -0.105 38.656 -3.381 1 96.12 276 PRO A N 1
ATOM 2122 C CA . PRO A 1 276 ? 0.043 37.344 -3.955 1 96.12 276 PRO A CA 1
ATOM 2123 C C . PRO A 1 276 ? 0.815 36.375 -3.043 1 96.12 276 PRO A C 1
ATOM 2125 O O . PRO A 1 276 ? 1.836 36.781 -2.467 1 96.12 276 PRO A O 1
ATOM 2128 N N . GLU A 1 277 ? 0.302 35.281 -2.889 1 96.25 277 GLU A N 1
ATOM 2129 C CA . GLU A 1 277 ? 0.934 34.188 -2.148 1 96.25 277 GLU A CA 1
ATOM 2130 C C . GLU A 1 277 ? 1.182 32.969 -3.045 1 96.25 277 GLU A C 1
ATOM 2132 O O . GLU A 1 277 ? 0.339 32.625 -3.877 1 96.25 277 GLU A O 1
ATOM 2137 N N . GLY A 1 278 ? 2.4 32.25 -2.801 1 93.62 278 GLY A N 1
ATOM 2138 C CA . GLY A 1 278 ? 2.678 30.984 -3.492 1 93.62 278 GLY A CA 1
ATOM 2139 C C . GLY A 1 278 ? 3.346 31.188 -4.84 1 93.62 278 GLY A C 1
ATOM 2140 O O . GLY A 1 278 ? 3.768 32.312 -5.172 1 93.62 278 GLY A O 1
ATOM 2141 N N . PRO A 1 279 ? 3.406 30.188 -5.512 1 95.19 279 PRO A N 1
ATOM 2142 C CA . PRO A 1 279 ? 2.949 28.828 -5.172 1 95.19 279 PRO A CA 1
ATOM 2143 C C . PRO A 1 279 ? 3.779 28.188 -4.062 1 95.19 279 PRO A C 1
ATOM 2145 O O . PRO A 1 279 ? 4.762 28.781 -3.605 1 95.19 279 PRO A O 1
ATOM 2148 N N . MET A 1 280 ? 3.367 27.094 -3.514 1 96 280 MET A N 1
ATOM 2149 C CA . MET A 1 280 ? 4.086 26.219 -2.588 1 96 280 MET A CA 1
ATOM 2150 C C . MET A 1 280 ? 3.807 24.75 -2.896 1 96 280 MET A C 1
ATOM 2152 O O . MET A 1 280 ? 2.717 24.406 -3.357 1 96 280 MET A O 1
ATOM 2156 N N . VAL A 1 281 ? 4.801 23.891 -2.699 1 96.81 281 VAL A N 1
ATOM 2157 C CA . VAL A 1 281 ? 4.523 22.453 -2.742 1 96.81 281 VAL A CA 1
ATOM 2158 C C . VAL A 1 281 ? 3.449 22.094 -1.716 1 96.81 281 VAL A C 1
ATOM 2160 O O . VAL A 1 281 ? 3.566 22.453 -0.541 1 96.81 281 VAL A O 1
ATOM 2163 N N . GLU A 1 282 ? 2.463 21.391 -2.219 1 94.44 282 GLU A N 1
ATOM 2164 C CA . GLU A 1 282 ? 1.313 21.062 -1.376 1 94.44 282 GLU A CA 1
ATOM 2165 C C . GLU A 1 282 ? 1.448 19.688 -0.757 1 94.44 282 GLU A C 1
ATOM 2167 O O . GLU A 1 282 ? 2.34 18.906 -1.126 1 94.44 282 GLU A O 1
ATOM 2172 N N . TYR A 1 283 ? 0.489 19.375 0.185 1 95.94 283 TYR A N 1
ATOM 2173 C CA . TYR A 1 283 ? 0.476 18.109 0.912 1 95.94 283 TYR A CA 1
ATOM 2174 C C . TYR A 1 283 ? 0.295 16.938 -0.041 1 95.94 283 TYR A C 1
ATOM 2176 O O . TYR A 1 283 ? 0.6 15.797 0.307 1 95.94 283 TYR A O 1
ATOM 2184 N N . ASN A 1 284 ? -0.237 17.156 -1.266 1 97.06 284 ASN A N 1
ATOM 2185 C CA . ASN A 1 284 ? -0.46 16.094 -2.236 1 97.06 284 ASN A CA 1
ATOM 2186 C C . ASN A 1 284 ? 0.815 15.75 -3.002 1 97.06 284 ASN A C 1
ATOM 2188 O O . ASN A 1 284 ? 0.817 14.859 -3.852 1 97.06 284 ASN A O 1
ATOM 2192 N N . GLY A 1 285 ? 1.895 16.516 -2.73 1 97.06 285 GLY A N 1
ATOM 2193 C CA . GLY A 1 285 ? 3.195 16.203 -3.299 1 97.06 285 GLY A CA 1
ATOM 2194 C C . GLY A 1 285 ? 3.461 16.906 -4.613 1 97.06 285 GLY A C 1
ATOM 2195 O O . GLY A 1 285 ? 4.43 16.594 -5.309 1 97.06 285 GLY A O 1
ATOM 2196 N N . LEU A 1 286 ? 2.594 17.922 -4.996 1 96.88 286 LEU A N 1
ATOM 2197 C CA . LEU A 1 286 ? 2.742 18.641 -6.258 1 96.88 286 LEU A CA 1
ATOM 2198 C C . LEU A 1 286 ? 2.814 20.141 -6.023 1 96.88 286 LEU A C 1
ATOM 2200 O O . LEU A 1 286 ? 2.318 20.641 -5.012 1 96.88 286 LEU A O 1
ATOM 2204 N N . VAL A 1 287 ? 3.518 20.766 -6.879 1 96.69 287 VAL A N 1
ATOM 2205 C CA . VAL A 1 287 ? 3.41 22.219 -7 1 96.69 287 VAL A CA 1
ATOM 2206 C C . VAL A 1 287 ? 3.152 22.594 -8.453 1 96.69 287 VAL A C 1
ATOM 2208 O O . VAL A 1 287 ? 3.693 21.969 -9.367 1 96.69 287 VAL A O 1
ATOM 2211 N N . PHE A 1 288 ? 2.244 23.453 -8.672 1 93.75 288 PHE A N 1
ATOM 2212 C CA . PHE A 1 288 ? 2 24.047 -9.984 1 93.75 288 PHE A CA 1
ATOM 2213 C C . PHE A 1 288 ? 2.668 25.406 -10.102 1 93.75 288 PHE A C 1
ATOM 2215 O O . PHE A 1 288 ? 2.113 26.422 -9.656 1 93.75 288 PHE A O 1
ATOM 2222 N N . PRO A 1 289 ? 3.809 25.453 -10.711 1 92 289 PRO A N 1
ATOM 2223 C CA . PRO A 1 289 ? 4.598 26.688 -10.742 1 92 289 PRO A CA 1
ATOM 2224 C C . PRO A 1 289 ? 3.836 27.859 -11.359 1 92 289 PRO A C 1
ATOM 2226 O O . PRO A 1 289 ? 3.074 27.672 -12.312 1 92 289 PRO A O 1
ATOM 2229 N N . GLY A 1 290 ? 4.027 29 -10.883 1 86.5 290 GLY A N 1
ATOM 2230 C CA . GLY A 1 290 ? 3.461 30.219 -11.43 1 86.5 290 GLY A CA 1
ATOM 2231 C C . GLY A 1 290 ? 2.086 30.531 -10.875 1 86.5 290 GLY A C 1
ATOM 2232 O O . GLY A 1 290 ? 1.589 31.656 -11.039 1 86.5 290 GLY A O 1
ATOM 2233 N N . HIS A 1 291 ? 1.508 29.594 -10.219 1 86.38 291 HIS A N 1
ATOM 2234 C CA . HIS A 1 291 ? 0.177 29.812 -9.664 1 86.38 291 HIS A CA 1
ATOM 2235 C C . HIS A 1 291 ? 0.248 30.594 -8.359 1 86.38 291 HIS A C 1
ATOM 2237 O O . HIS A 1 291 ? 0.84 30.141 -7.383 1 86.38 291 HIS A O 1
ATOM 2243 N N . LYS A 1 292 ? -0.309 31.859 -8.359 1 91.88 292 LYS A N 1
ATOM 2244 C CA . LYS A 1 292 ? -0.377 32.688 -7.164 1 91.88 292 LYS A CA 1
ATOM 2245 C C . LYS A 1 292 ? -1.824 33 -6.797 1 91.88 292 LYS A C 1
ATOM 2247 O O . LYS A 1 292 ? -2.697 33.062 -7.668 1 91.88 292 LYS A O 1
ATOM 2252 N N . THR A 1 293 ? -2.008 33.094 -5.594 1 92.19 293 THR A N 1
ATOM 2253 C CA . THR A 1 293 ? -3.336 33.438 -5.094 1 92.19 293 THR A CA 1
ATOM 2254 C C . THR A 1 293 ? -3.281 34.688 -4.207 1 92.19 293 THR A C 1
ATOM 2256 O O . THR A 1 293 ? -2.363 34.844 -3.4 1 92.19 293 THR A O 1
ATOM 2259 N N . GLN A 1 294 ? -4.219 35.594 -4.43 1 95.94 294 GLN A N 1
ATOM 2260 C CA . GLN A 1 294 ? -4.32 36.75 -3.541 1 95.94 294 GLN A CA 1
ATOM 2261 C C . GLN A 1 294 ? -4.793 36.312 -2.15 1 95.94 294 GLN A C 1
ATOM 2263 O O . GLN A 1 294 ? -5.844 35.688 -2.008 1 95.94 294 GLN A O 1
ATOM 2268 N N . CYS A 1 295 ? -4.043 36.656 -1.123 1 97.06 295 CYS A N 1
ATOM 2269 C CA . CYS A 1 295 ? -4.355 36.312 0.261 1 97.06 295 CYS A CA 1
ATOM 2270 C C . CYS A 1 295 ? -4.219 37.531 1.165 1 97.06 295 CYS A C 1
ATOM 2272 O O . CYS A 1 295 ? -3.518 38.5 0.825 1 97.06 295 CYS A O 1
ATOM 2274 N N . PRO A 1 296 ? -4.891 37.5 2.262 1 98 296 PRO A N 1
ATOM 2275 C CA . PRO A 1 296 ? -4.781 38.656 3.191 1 98 296 PRO A CA 1
ATOM 2276 C C . PRO A 1 296 ? -3.359 38.844 3.709 1 98 296 PRO A C 1
ATOM 2278 O O . PRO A 1 296 ? -2.6 37.875 3.834 1 98 296 PRO A O 1
ATOM 2281 N N . ILE A 1 297 ? -3.072 40.062 4.008 1 98.5 297 ILE A N 1
ATOM 2282 C CA . ILE A 1 297 ? -1.787 40.438 4.594 1 98.5 297 ILE A CA 1
ATOM 2283 C C . ILE A 1 297 ? -1.869 40.344 6.117 1 98.5 297 ILE A C 1
ATOM 2285 O O . ILE A 1 297 ? -2.814 40.844 6.727 1 98.5 297 ILE A O 1
ATOM 2289 N N . PHE A 1 298 ? -0.961 39.656 6.715 1 98.69 298 PHE A N 1
ATOM 2290 C CA . PHE A 1 298 ? -0.746 39.625 8.156 1 98.69 298 PHE A CA 1
ATOM 2291 C C . PHE A 1 298 ? 0.335 40.625 8.57 1 98.69 298 PHE A C 1
ATOM 2293 O O . PHE A 1 298 ? 1.511 40.438 8.25 1 98.69 298 PHE A O 1
ATOM 2300 N N . LYS A 1 299 ? -0.027 41.562 9.258 1 98.31 299 LYS A N 1
ATOM 2301 C CA . LYS A 1 299 ? 0.918 42.594 9.695 1 98.31 299 LYS A CA 1
ATOM 2302 C C . LYS A 1 299 ? 1.513 42.25 11.062 1 98.31 299 LYS A C 1
ATOM 2304 O O . LYS A 1 299 ? 0.78 41.969 12.008 1 98.31 299 LYS A O 1
ATOM 2309 N N . VAL A 1 300 ? 2.791 42.312 11.141 1 98.56 300 VAL A N 1
ATOM 2310 C CA . VAL A 1 300 ? 3.492 41.938 12.375 1 98.56 300 VAL A CA 1
ATOM 2311 C C . VAL A 1 300 ? 3.875 43.219 13.141 1 98.56 300 VAL A C 1
ATOM 2313 O O . VAL A 1 300 ? 4.664 44.031 12.656 1 98.56 300 VAL A O 1
ATOM 2316 N N . ASN A 1 301 ? 3.369 43.281 14.312 1 98.38 301 ASN A N 1
ATOM 2317 C CA . ASN A 1 301 ? 3.631 44.438 15.141 1 98.38 301 ASN A CA 1
ATOM 2318 C C . ASN A 1 301 ? 4.688 44.156 16.203 1 98.38 301 ASN A C 1
ATOM 2320 O O . ASN A 1 301 ? 5.402 45.062 16.625 1 98.38 301 ASN A O 1
ATOM 2324 N N . THR A 1 302 ? 4.695 43 16.656 1 98.38 302 THR A N 1
ATOM 2325 C CA . THR A 1 302 ? 5.629 42.594 17.719 1 98.38 302 THR A CA 1
ATOM 2326 C C . THR A 1 302 ? 6.078 41.156 17.531 1 98.38 302 THR A C 1
ATOM 2328 O O . THR A 1 302 ? 5.305 40.312 17.094 1 98.38 302 THR A O 1
ATOM 2331 N N . ILE A 1 303 ? 7.336 40.906 17.844 1 97.69 303 ILE A N 1
ATOM 2332 C CA . ILE A 1 303 ? 7.887 39.531 17.922 1 97.69 303 ILE A CA 1
ATOM 2333 C C . ILE A 1 303 ? 8.391 39.281 19.344 1 97.69 303 ILE A C 1
ATOM 2335 O O . ILE A 1 303 ? 9.141 40.094 19.906 1 97.69 303 ILE A O 1
ATOM 2339 N N . THR A 1 304 ? 7.941 38.25 19.969 1 97.56 304 THR A N 1
ATOM 2340 C CA . THR A 1 304 ? 8.5 37.781 21.234 1 97.56 304 THR A CA 1
ATOM 2341 C C . THR A 1 304 ? 9.117 36.406 21.047 1 97.56 304 THR A C 1
ATOM 2343 O O . THR A 1 304 ? 8.617 35.594 20.266 1 97.56 304 THR A O 1
ATOM 2346 N N . TYR A 1 305 ? 10.219 36.125 21.75 1 96.5 305 TYR A N 1
ATOM 2347 C CA . TYR A 1 305 ? 10.828 34.812 21.562 1 96.5 305 TYR A CA 1
ATOM 2348 C C . TYR A 1 305 ? 11.688 34.438 22.766 1 96.5 305 TYR A C 1
ATOM 2350 O O . TYR A 1 305 ? 12.148 35.312 23.5 1 96.5 305 TYR A O 1
ATOM 2358 N N . ARG A 1 306 ? 11.82 33.156 22.938 1 95.88 306 ARG A N 1
ATOM 2359 C CA . ARG A 1 306 ? 12.656 32.594 24 1 95.88 306 ARG A CA 1
ATOM 2360 C C . ARG A 1 306 ? 14.141 32.75 23.672 1 95.88 306 ARG A C 1
ATOM 2362 O O . ARG A 1 306 ? 14.5 32.938 22.5 1 95.88 306 ARG A O 1
ATOM 2369 N N . HIS A 1 307 ? 14.93 32.594 24.719 1 93.69 307 HIS A N 1
ATOM 2370 C CA . HIS A 1 307 ? 16.375 32.594 24.469 1 93.69 307 HIS A CA 1
ATOM 2371 C C . HIS A 1 307 ? 16.781 31.422 23.594 1 93.69 307 HIS A C 1
ATOM 2373 O O . HIS A 1 307 ? 16.406 30.281 23.875 1 93.69 307 HIS A O 1
ATOM 2379 N N . ASP A 1 308 ? 17.484 31.656 22.516 1 93.38 308 ASP A N 1
ATOM 2380 C CA . ASP A 1 308 ? 17.969 30.656 21.547 1 93.38 308 ASP A CA 1
ATOM 2381 C C . ASP A 1 308 ? 16.797 29.859 20.953 1 93.38 308 ASP A C 1
ATOM 2383 O O . ASP A 1 308 ? 16.797 28.625 21.016 1 93.38 308 ASP A O 1
ATOM 2387 N N . PRO A 1 309 ? 15.867 30.594 20.391 1 96.31 309 PRO A N 1
ATOM 2388 C CA . PRO A 1 309 ? 14.617 29.938 19.969 1 96.31 309 PRO A CA 1
ATOM 2389 C C . PRO A 1 309 ? 14.82 28.984 18.812 1 96.31 309 PRO A C 1
ATOM 2391 O O . PRO A 1 309 ? 15.82 29.062 18.094 1 96.31 309 PRO A O 1
ATOM 2394 N N . ILE A 1 310 ? 13.93 28.047 18.656 1 97.19 310 ILE A N 1
ATOM 2395 C CA . ILE A 1 310 ? 13.922 27.031 17.609 1 97.19 310 ILE A CA 1
ATOM 2396 C C . ILE A 1 310 ? 12.688 27.219 16.719 1 97.19 310 ILE A C 1
ATOM 2398 O O . ILE A 1 310 ? 11.562 27.266 17.219 1 97.19 310 ILE A O 1
ATOM 2402 N N . LEU A 1 311 ? 12.875 27.406 15.445 1 97.56 311 LEU A N 1
ATOM 2403 C CA . LEU A 1 311 ? 11.797 27.469 14.461 1 97.56 311 LEU A CA 1
ATOM 2404 C C . LEU A 1 311 ? 11.539 26.094 13.852 1 97.56 311 LEU A C 1
ATOM 2406 O O . LEU A 1 311 ? 12.375 25.562 13.109 1 97.56 311 LEU A O 1
ATOM 2410 N N . PRO A 1 312 ? 10.414 25.469 14.18 1 98.19 312 PRO A N 1
ATOM 2411 C CA . PRO A 1 312 ? 10.07 24.25 13.461 1 98.19 312 PRO A CA 1
ATOM 2412 C C . PRO A 1 312 ? 9.539 24.516 12.055 1 98.19 312 PRO A C 1
ATOM 2414 O O . PRO A 1 312 ? 8.805 25.484 11.844 1 98.19 312 PRO A O 1
ATOM 2417 N N . ILE A 1 313 ? 9.93 23.688 11.125 1 98.06 313 ILE A N 1
ATOM 2418 C CA . ILE A 1 313 ? 9.43 23.844 9.758 1 98.06 313 ILE A CA 1
ATOM 2419 C C . ILE A 1 313 ? 8.906 22.5 9.25 1 98.06 313 ILE A C 1
ATOM 2421 O O . ILE A 1 313 ? 9.32 21.438 9.742 1 98.06 313 ILE A O 1
ATOM 2425 N N . CYS A 1 314 ? 7.945 22.531 8.422 1 97.81 314 CYS A N 1
ATOM 2426 C CA . CYS A 1 314 ? 7.441 21.406 7.645 1 97.81 314 CYS A CA 1
ATOM 2427 C C . CYS A 1 314 ? 7.758 21.594 6.164 1 97.81 314 CYS A C 1
ATOM 2429 O O . CYS A 1 314 ? 7.422 22.609 5.574 1 97.81 314 CYS A O 1
ATOM 2431 N N . VAL A 1 315 ? 8.453 20.688 5.586 1 98.25 315 VAL A N 1
ATOM 2432 C CA . VAL A 1 315 ? 8.766 20.734 4.16 1 98.25 315 VAL A CA 1
ATOM 2433 C C . VAL A 1 315 ? 7.859 19.75 3.41 1 98.25 315 VAL A C 1
ATOM 2435 O O . VAL A 1 315 ? 8.219 18.594 3.225 1 98.25 315 VAL A O 1
ATOM 2438 N N . ALA A 1 316 ? 6.75 20.266 2.939 1 97.12 316 ALA A N 1
ATOM 2439 C CA . ALA A 1 316 ? 5.715 19.453 2.309 1 97.12 316 ALA A CA 1
ATOM 2440 C C . ALA A 1 316 ? 6.242 18.781 1.043 1 97.12 316 ALA A C 1
ATOM 2442 O O . ALA A 1 316 ? 7.102 19.328 0.353 1 97.12 316 ALA A O 1
ATOM 2443 N N . GLY A 1 317 ? 5.77 17.656 0.683 1 97.31 317 GLY A N 1
ATOM 2444 C CA . GLY A 1 317 ? 6.148 16.906 -0.507 1 97.31 317 GLY A CA 1
ATOM 2445 C C . GLY A 1 317 ? 5.633 15.484 -0.51 1 97.31 317 GLY A C 1
ATOM 2446 O O . GLY A 1 317 ? 4.562 15.203 0.04 1 97.31 317 GLY A O 1
ATOM 2447 N N . ARG A 1 318 ? 6.328 14.656 -1.181 1 97.31 318 ARG A N 1
ATOM 2448 C CA . ARG A 1 318 ? 5.969 13.242 -1.222 1 97.31 318 ARG A CA 1
ATOM 2449 C C . ARG A 1 318 ? 5.914 12.648 0.182 1 97.31 318 ARG A C 1
ATOM 2451 O O . ARG A 1 318 ? 6.836 12.836 0.979 1 97.31 318 ARG A O 1
ATOM 2458 N N . ALA A 1 319 ? 4.906 11.977 0.494 1 96.94 319 ALA A N 1
ATOM 2459 C CA . ALA A 1 319 ? 4.676 11.398 1.812 1 96.94 319 ALA A CA 1
ATOM 2460 C C . ALA A 1 319 ? 5.664 10.266 2.088 1 96.94 319 ALA A C 1
ATOM 2462 O O . ALA A 1 319 ? 6.098 9.57 1.165 1 96.94 319 ALA A O 1
ATOM 2463 N N . PRO A 1 320 ? 6 10.094 3.305 1 95.38 320 PRO A N 1
ATOM 2464 C CA . PRO A 1 320 ? 5.434 10.758 4.48 1 95.38 320 PRO A CA 1
ATOM 2465 C C . PRO A 1 320 ? 6.188 12.023 4.859 1 95.38 320 PRO A C 1
ATOM 2467 O O . PRO A 1 320 ? 7.395 12.133 4.617 1 95.38 320 PRO A O 1
ATOM 2470 N N . ASP A 1 321 ? 5.535 12.984 5.305 1 96.44 321 ASP A N 1
ATOM 2471 C CA . ASP A 1 321 ? 6.039 14.148 6.031 1 96.44 321 ASP A CA 1
ATOM 2472 C C . ASP A 1 321 ? 5.062 14.578 7.125 1 96.44 321 ASP A C 1
ATOM 2474 O O . ASP A 1 321 ? 4.191 13.805 7.523 1 96.44 321 ASP A O 1
ATOM 2478 N N . GLU A 1 322 ? 5.16 15.695 7.684 1 96.88 322 GLU A N 1
ATOM 2479 C CA . GLU A 1 322 ? 4.344 16.094 8.828 1 96.88 322 GLU A CA 1
ATOM 2480 C C . GLU A 1 322 ? 2.904 16.375 8.414 1 96.88 322 GLU A C 1
ATOM 2482 O O . GLU A 1 322 ? 1.996 16.359 9.242 1 96.88 322 GLU A O 1
ATOM 2487 N N . ASN A 1 323 ? 2.686 16.641 7.074 1 95.12 323 ASN A N 1
ATOM 2488 C CA . ASN A 1 323 ? 1.309 16.625 6.594 1 95.12 323 ASN A CA 1
ATOM 2489 C C . ASN A 1 323 ? 0.661 15.258 6.793 1 95.12 323 ASN A C 1
ATOM 2491 O O . ASN A 1 323 ? -0.524 15.172 7.117 1 95.12 323 ASN A O 1
ATOM 2495 N N . SER A 1 324 ? 1.434 14.281 6.625 1 95.12 324 SER A N 1
ATOM 2496 C CA . SER A 1 324 ? 0.948 12.914 6.805 1 95.12 324 SER A CA 1
ATOM 2497 C C . SER A 1 324 ? 0.782 12.578 8.289 1 95.12 324 SER A C 1
ATOM 2499 O O . SER A 1 324 ? -0.314 12.234 8.727 1 95.12 324 SER A O 1
ATOM 2501 N N . THR A 1 325 ? 1.85 12.742 9.047 1 96.75 325 THR A N 1
ATOM 2502 C CA . THR A 1 325 ? 1.821 12.281 10.43 1 96.75 325 THR A CA 1
ATOM 2503 C C . THR A 1 325 ? 0.823 13.094 11.25 1 96.75 325 THR A C 1
ATOM 2505 O O . THR A 1 325 ? 0.073 12.539 12.055 1 96.75 325 THR A O 1
ATOM 2508 N N . ILE A 1 326 ? 0.749 14.414 11 1 96.62 326 ILE A N 1
ATOM 2509 C CA . ILE A 1 326 ? -0.109 15.273 11.812 1 96.62 326 ILE A CA 1
ATOM 2510 C C . ILE A 1 326 ? -1.522 15.281 11.234 1 96.62 326 ILE A C 1
ATOM 2512 O O . ILE A 1 326 ? -2.455 14.766 11.852 1 96.62 326 ILE A O 1
ATOM 2516 N N . TRP A 1 327 ? -1.643 15.719 10.023 1 95.56 327 TRP A N 1
ATOM 2517 C CA . TRP A 1 327 ? -2.959 16.016 9.469 1 95.56 327 TRP A CA 1
ATOM 2518 C C . TRP A 1 327 ? -3.734 14.719 9.203 1 95.56 327 TRP A C 1
ATOM 2520 O O . TRP A 1 327 ? -4.91 14.609 9.555 1 95.56 327 TRP A O 1
ATOM 2530 N N . CYS A 1 328 ? -3.131 13.688 8.609 1 96.44 328 CYS A N 1
ATOM 2531 C CA . CYS A 1 328 ? -3.82 12.43 8.336 1 96.44 328 CYS A CA 1
ATOM 2532 C C . CYS A 1 328 ? -4.336 11.797 9.625 1 96.44 328 CYS A C 1
ATOM 2534 O O . CYS A 1 328 ? -5.477 11.336 9.68 1 96.44 328 CYS A O 1
ATOM 2536 N N . THR A 1 329 ? -3.473 11.828 10.625 1 97 329 THR A N 1
ATOM 2537 C CA . THR A 1 329 ? -3.811 11.172 11.883 1 97 329 THR A CA 1
ATOM 2538 C C . THR A 1 329 ? -4.965 11.891 12.578 1 97 329 THR A C 1
ATOM 2540 O O . THR A 1 329 ? -5.918 11.25 13.031 1 97 329 THR A O 1
ATOM 2543 N N . MET A 1 330 ? -4.895 13.18 12.609 1 96.69 330 MET A N 1
ATOM 2544 C CA . MET A 1 330 ? -5.93 13.969 13.273 1 96.69 330 MET A CA 1
ATOM 2545 C C . MET A 1 330 ? -7.258 13.844 12.531 1 96.69 330 MET A C 1
ATOM 2547 O O . MET A 1 330 ? -8.312 13.75 13.156 1 96.69 330 MET A O 1
ATOM 2551 N N . GLN A 1 331 ? -7.215 13.859 11.211 1 96.75 331 GLN A N 1
ATOM 2552 C CA . GLN A 1 331 ? -8.43 13.672 10.422 1 96.75 331 GLN A CA 1
ATOM 2553 C C . GLN A 1 331 ? -9.031 12.289 10.672 1 96.75 331 GLN A C 1
ATOM 2555 O O . GLN A 1 331 ? -10.25 12.156 10.812 1 96.75 331 GLN A O 1
ATOM 2560 N N . ALA A 1 332 ? -8.203 11.289 10.734 1 98 332 ALA A N 1
ATOM 2561 C CA . ALA A 1 332 ? -8.672 9.922 10.977 1 98 332 ALA A CA 1
ATOM 2562 C C . ALA A 1 332 ? -9.383 9.82 12.32 1 98 332 ALA A C 1
ATOM 2564 O O . ALA A 1 332 ? -10.469 9.234 12.414 1 98 332 ALA A O 1
ATOM 2565 N N . ALA A 1 333 ? -8.789 10.406 13.328 1 97.44 333 ALA A N 1
ATOM 2566 C CA . ALA A 1 333 ? -9.391 10.367 14.656 1 97.44 333 ALA A CA 1
ATOM 2567 C C . ALA A 1 333 ? -10.734 11.094 14.672 1 97.44 333 ALA A C 1
ATOM 2569 O O . ALA A 1 333 ? -11.688 10.633 15.305 1 97.44 333 ALA A O 1
ATOM 2570 N N . GLU A 1 334 ? -10.797 12.227 13.977 1 96.88 334 GLU A N 1
ATOM 2571 C CA . GLU A 1 334 ? -12.047 12.969 13.914 1 96.88 334 GLU A CA 1
ATOM 2572 C C . GLU A 1 334 ? -13.133 12.164 13.203 1 96.88 334 GLU A C 1
ATOM 2574 O O . GLU A 1 334 ? -14.281 12.125 13.648 1 96.88 334 GLU A O 1
ATOM 2579 N N . VAL A 1 335 ? -12.797 11.562 12.117 1 98.31 335 VAL A N 1
ATOM 2580 C CA . VAL A 1 335 ? -13.75 10.75 11.367 1 98.31 335 VAL A CA 1
ATOM 2581 C C . VAL A 1 335 ? -14.242 9.594 12.234 1 98.31 335 VAL A C 1
ATOM 2583 O O . VAL A 1 335 ? -15.43 9.258 12.227 1 98.31 335 VAL A O 1
ATOM 2586 N N . LEU A 1 336 ? -13.297 8.945 12.953 1 98.5 336 LEU A N 1
ATOM 2587 C CA . LEU A 1 336 ? -13.703 7.887 13.867 1 98.5 336 LEU A CA 1
ATOM 2588 C C . LEU A 1 336 ? -14.758 8.383 14.844 1 98.5 336 LEU A C 1
ATOM 2590 O O . LEU A 1 336 ? -15.797 7.738 15.023 1 98.5 336 LEU A O 1
ATOM 2594 N N . ASN A 1 337 ? -14.523 9.5 15.461 1 97.38 337 ASN A N 1
ATOM 2595 C CA . ASN A 1 337 ? -15.453 10.094 16.422 1 97.38 337 ASN A CA 1
ATOM 2596 C C . ASN A 1 337 ? -16.812 10.359 15.789 1 97.38 337 ASN A C 1
ATOM 2598 O O . ASN A 1 337 ? -17.844 10.039 16.375 1 97.38 337 ASN A O 1
ATOM 2602 N N . ILE A 1 338 ? -16.828 10.961 14.633 1 97.56 338 ILE A N 1
ATOM 2603 C CA . ILE A 1 338 ? -18.062 11.305 13.914 1 97.56 338 ILE A CA 1
ATOM 2604 C C . ILE A 1 338 ? -18.859 10.039 13.625 1 97.56 338 ILE A C 1
ATOM 2606 O O . ILE A 1 338 ? -20.078 10.008 13.844 1 97.56 338 ILE A O 1
ATOM 2610 N N . CYS A 1 339 ? -18.203 8.992 13.148 1 98.62 339 CYS A N 1
ATOM 2611 C CA . CYS A 1 339 ? -18.875 7.734 12.844 1 98.62 339 CYS A CA 1
ATOM 2612 C C . CYS A 1 339 ? -19.484 7.129 14.102 1 98.62 339 CYS A C 1
ATOM 2614 O O . CYS A 1 339 ? -20.641 6.695 14.086 1 98.62 339 CYS A O 1
ATOM 2616 N N . GLN A 1 340 ? -18.75 7.117 15.164 1 98.19 340 GLN A N 1
ATOM 2617 C CA . GLN A 1 340 ? -19.219 6.52 16.406 1 98.19 340 GLN A CA 1
ATOM 2618 C C . GLN A 1 340 ? -20.391 7.324 16.984 1 98.19 340 GLN A C 1
ATOM 2620 O O . GLN A 1 340 ? -21.375 6.746 17.453 1 98.19 340 GLN A O 1
ATOM 2625 N N . LYS A 1 341 ? -20.328 8.625 16.953 1 96.88 341 LYS A N 1
ATOM 2626 C CA . LYS A 1 341 ? -21.406 9.477 17.422 1 96.88 341 LYS A CA 1
ATOM 2627 C C . LYS A 1 341 ? -22.672 9.25 16.594 1 96.88 341 LYS A C 1
ATOM 2629 O O . LYS A 1 341 ? -23.797 9.367 17.109 1 96.88 341 LYS A O 1
ATOM 2634 N N . ALA A 1 342 ? -22.516 8.938 15.352 1 98.12 342 ALA A N 1
ATOM 2635 C CA . ALA A 1 342 ? -23.641 8.68 14.461 1 98.12 342 ALA A CA 1
ATOM 2636 C C . ALA A 1 342 ? -24.172 7.266 14.648 1 98.12 342 ALA A C 1
ATOM 2638 O O . ALA A 1 342 ? -25.094 6.84 13.938 1 98.12 342 ALA A O 1
ATOM 2639 N N . GLY A 1 343 ? -23.594 6.477 15.547 1 97.88 343 GLY A N 1
ATOM 2640 C CA . GLY A 1 343 ? -24.078 5.133 15.852 1 97.88 343 GLY A CA 1
ATOM 2641 C C . GLY A 1 343 ? -23.547 4.086 14.883 1 97.88 343 GLY A C 1
ATOM 2642 O O . GLY A 1 343 ? -24.062 2.967 14.836 1 97.88 343 GLY A O 1
ATOM 2643 N N . LEU A 1 344 ? -22.562 4.418 14.078 1 98.75 344 LEU A N 1
ATOM 2644 C CA . LEU A 1 344 ? -21.969 3.449 13.164 1 98.75 344 LEU A CA 1
ATOM 2645 C C . LEU A 1 344 ? -20.922 2.605 13.867 1 98.75 344 LEU A C 1
ATOM 2647 O O . LEU A 1 344 ? -20.156 3.115 14.703 1 98.75 344 LEU A O 1
ATOM 2651 N N . PRO A 1 345 ? -20.844 1.313 13.562 1 98.69 345 PRO A N 1
ATOM 2652 C CA . PRO A 1 345 ? -19.922 0.418 14.266 1 98.69 345 PRO A CA 1
ATOM 2653 C C . PRO A 1 345 ? -18.516 0.457 13.688 1 98.69 345 PRO A C 1
ATOM 2655 O O . PRO A 1 345 ? -17.984 -0.574 13.258 1 98.69 345 PRO A O 1
ATOM 2658 N N . ILE A 1 346 ? -17.891 1.566 13.727 1 98.81 346 ILE A N 1
ATOM 2659 C CA . ILE A 1 346 ? -16.516 1.747 13.258 1 98.81 346 ILE A CA 1
ATOM 2660 C C . ILE A 1 346 ? -15.555 1.709 14.445 1 98.81 346 ILE A C 1
ATOM 2662 O O . ILE A 1 346 ? -15.719 2.459 15.414 1 98.81 346 ILE A O 1
ATOM 2666 N N . ASN A 1 347 ? -14.438 0.834 14.305 1 97.62 347 ASN A N 1
ATOM 2667 C CA . ASN A 1 347 ? -13.508 0.634 15.414 1 97.62 347 ASN A CA 1
ATOM 2668 C C . ASN A 1 347 ? -12.211 1.406 15.203 1 97.62 347 ASN A C 1
ATOM 2670 O O . ASN A 1 347 ? -11.484 1.679 16.156 1 97.62 347 ASN A O 1
ATOM 2674 N N . MET A 1 348 ? -11.953 1.649 13.977 1 98.5 348 MET A N 1
ATOM 2675 C CA . MET A 1 348 ? -10.672 2.268 13.641 1 98.5 348 MET A CA 1
ATOM 2676 C C . MET A 1 348 ? -10.766 3.014 12.312 1 98.5 348 MET A C 1
ATOM 2678 O O . MET A 1 348 ? -11.5 2.596 11.406 1 98.5 348 MET A O 1
ATOM 2682 N N . VAL A 1 349 ? -10.195 4.105 12.25 1 98.81 349 VAL A N 1
ATOM 2683 C CA . VAL A 1 349 ? -10.008 4.836 11 1 98.81 349 VAL A CA 1
ATOM 2684 C C . VAL A 1 349 ? -8.523 5.18 10.828 1 98.81 349 VAL A C 1
ATOM 2686 O O . VAL A 1 349 ? -7.844 5.52 11.797 1 98.81 349 VAL A O 1
ATOM 2689 N N . TRP A 1 350 ? -8 5.008 9.641 1 98.75 350 TRP A N 1
ATOM 2690 C CA . TRP A 1 350 ? -6.617 5.344 9.336 1 98.75 350 TRP A CA 1
ATOM 2691 C C . TRP A 1 350 ? -6.492 5.922 7.926 1 98.75 350 TRP A C 1
ATOM 2693 O O . TRP A 1 350 ? -7.379 5.727 7.09 1 98.75 350 TRP A O 1
ATOM 2703 N N . CYS A 1 351 ? -5.559 6.68 7.746 1 98.25 351 CYS A N 1
ATOM 2704 C CA . CYS A 1 351 ? -5.176 7.199 6.438 1 98.25 351 CYS A CA 1
ATOM 2705 C C . CYS A 1 351 ? -3.787 6.711 6.043 1 98.25 351 CYS A C 1
ATOM 2707 O O . CYS A 1 351 ? -2.783 7.164 6.594 1 98.25 351 CYS A O 1
ATOM 2709 N N . PRO A 1 352 ? -3.719 5.734 5.055 1 97.94 352 PRO A N 1
ATOM 2710 C CA . PRO A 1 352 ? -2.381 5.41 4.555 1 97.94 352 PRO A CA 1
ATOM 2711 C C . PRO A 1 352 ? -1.613 6.641 4.082 1 97.94 352 PRO A C 1
ATOM 2713 O O . PRO A 1 352 ? -2.094 7.379 3.221 1 97.94 352 PRO A O 1
ATOM 2716 N N . PHE A 1 353 ? -0.404 6.859 4.578 1 97.56 353 PHE A N 1
ATOM 2717 C CA . PHE A 1 353 ? 0.333 8.094 4.316 1 97.56 353 PHE A CA 1
ATOM 2718 C C . PHE A 1 353 ? 0.664 8.219 2.832 1 97.56 353 PHE A C 1
ATOM 2720 O O . PHE A 1 353 ? 0.724 9.328 2.297 1 97.56 353 PHE A O 1
ATOM 2727 N N . GLU A 1 354 ? 0.813 7.102 2.111 1 97.12 354 GLU A N 1
ATOM 2728 C CA . GLU A 1 354 ? 1.182 7.066 0.698 1 97.12 354 GLU A CA 1
ATOM 2729 C C . GLU A 1 354 ? 0.111 7.727 -0.167 1 97.12 354 GLU A C 1
ATOM 2731 O O . GLU A 1 354 ? 0.37 8.086 -1.316 1 97.12 354 GLU A O 1
ATOM 2736 N N . SER A 1 355 ? -1.076 7.883 0.411 1 98.06 355 SER A N 1
ATOM 2737 C CA . SER A 1 355 ? -2.197 8.406 -0.364 1 98.06 355 SER A CA 1
ATOM 2738 C C . SER A 1 355 ? -2.293 9.922 -0.243 1 98.06 355 SER A C 1
ATOM 2740 O O . SER A 1 355 ? -3.139 10.555 -0.885 1 98.06 355 SER A O 1
ATOM 2742 N N . HIS A 1 356 ? -1.47 10.547 0.656 1 97.38 356 HIS A N 1
ATOM 2743 C CA . HIS A 1 356 ? -1.409 12 0.805 1 97.38 356 HIS A CA 1
ATOM 2744 C C . HIS A 1 356 ? -2.738 12.555 1.305 1 97.38 356 HIS A C 1
ATOM 2746 O O . HIS A 1 356 ? -3.244 13.539 0.765 1 97.38 356 HIS A O 1
ATOM 2752 N N . CYS A 1 357 ? -3.297 11.852 2.305 1 96.88 357 CYS A N 1
ATOM 2753 C CA . CYS A 1 357 ? -4.504 12.266 3.018 1 96.88 357 CYS A CA 1
ATOM 2754 C C . CYS A 1 357 ? -5.73 12.148 2.121 1 96.88 357 CYS A C 1
ATOM 2756 O O . CYS A 1 357 ? -6.715 12.867 2.316 1 96.88 357 CYS A O 1
ATOM 2758 N N . LEU A 1 358 ? -5.641 11.281 1.085 1 98.44 358 LEU A N 1
ATOM 2759 C CA . LEU A 1 358 ? -6.742 11.227 0.13 1 98.44 358 LEU A CA 1
ATOM 2760 C C . LEU A 1 358 ? -7.461 9.883 0.203 1 98.44 358 LEU A C 1
ATOM 2762 O O . LEU A 1 358 ? -8.562 9.734 -0.336 1 98.44 358 LEU A O 1
ATOM 2766 N N . TRP A 1 359 ? -6.836 8.891 0.871 1 98.69 359 TRP A N 1
ATOM 2767 C CA . TRP A 1 359 ? -7.477 7.625 1.224 1 98.69 359 TRP A CA 1
ATOM 2768 C C . TRP A 1 359 ? -7.758 7.559 2.721 1 98.69 359 TRP A C 1
ATOM 2770 O O . TRP A 1 359 ? -6.887 7.863 3.539 1 98.69 359 TRP A O 1
ATOM 2780 N N . PHE A 1 360 ? -8.938 7.137 3.074 1 98.88 360 PHE A N 1
ATOM 2781 C CA . PHE A 1 360 ? -9.234 6.809 4.465 1 98.88 360 PHE A CA 1
ATOM 2782 C C . PHE A 1 360 ? -9.812 5.402 4.574 1 98.88 360 PHE A C 1
ATOM 2784 O O . PHE A 1 360 ? -10.742 5.051 3.842 1 98.88 360 PHE A O 1
ATOM 2791 N N . VAL A 1 361 ? -9.234 4.641 5.414 1 98.94 361 VAL A N 1
ATOM 2792 C CA . VAL A 1 361 ? -9.648 3.262 5.656 1 98.94 361 VAL A CA 1
ATOM 2793 C C . VAL A 1 361 ? -10.445 3.182 6.957 1 98.94 361 VAL A C 1
ATOM 2795 O O . VAL A 1 361 ? -9.961 3.592 8.016 1 98.94 361 VAL A O 1
ATOM 2798 N N . LEU A 1 362 ? -11.664 2.762 6.871 1 98.94 362 LEU A N 1
ATOM 2799 C CA . LEU A 1 362 ? -12.539 2.602 8.023 1 98.94 362 LEU A CA 1
ATOM 2800 C C . LEU A 1 362 ? -12.766 1.126 8.336 1 98.94 362 LEU A C 1
ATOM 2802 O O . LEU A 1 362 ? -13.242 0.375 7.488 1 98.94 362 LEU A O 1
ATOM 2806 N N . GLN A 1 363 ? -12.367 0.712 9.516 1 98.88 363 GLN A N 1
ATOM 2807 C CA . GLN A 1 363 ? -12.516 -0.669 9.961 1 98.88 363 GLN A CA 1
ATOM 2808 C C . GLN A 1 363 ? -13.805 -0.853 10.766 1 98.88 363 GLN A C 1
ATOM 2810 O O . GLN A 1 363 ? -14.023 -0.155 11.758 1 98.88 363 GLN A O 1
ATOM 2815 N N . VAL A 1 364 ? -14.648 -1.751 10.414 1 98.56 364 VAL A N 1
ATOM 2816 C CA . VAL A 1 364 ? -15.914 -1.973 11.102 1 98.56 364 VAL A CA 1
ATOM 2817 C C . VAL A 1 364 ? -15.711 -2.977 12.234 1 98.56 364 VAL A C 1
ATOM 2819 O O . VAL A 1 364 ? -14.766 -3.764 12.219 1 98.56 364 VAL A O 1
ATOM 2822 N N . ASN A 1 365 ? -16.531 -2.859 13.273 1 98.19 365 ASN A N 1
ATOM 2823 C CA . ASN A 1 365 ? -16.766 -3.975 14.18 1 98.19 365 ASN A CA 1
ATOM 2824 C C . ASN A 1 365 ? -17.688 -5.023 13.555 1 98.19 365 ASN A C 1
ATOM 2826 O O . ASN A 1 365 ? -18.891 -4.805 13.438 1 98.19 365 ASN A O 1
ATOM 2830 N N . HIS A 1 366 ? -17.156 -6.133 13.273 1 98.12 366 HIS A N 1
ATOM 2831 C CA . HIS A 1 366 ? -17.859 -7.125 12.469 1 98.12 366 HIS A CA 1
ATOM 2832 C C . HIS A 1 366 ? -19.141 -7.578 13.164 1 98.12 366 HIS A C 1
ATOM 2834 O O . HIS A 1 366 ? -20.219 -7.582 12.562 1 98.12 366 HIS A O 1
ATOM 2840 N N . SER A 1 367 ? -19.047 -7.957 14.422 1 97.81 367 SER A N 1
ATOM 2841 C CA . SER A 1 367 ? -20.188 -8.469 15.172 1 97.81 367 SER A CA 1
ATOM 2842 C C . SER A 1 367 ? -21.297 -7.426 15.258 1 97.81 367 SER A C 1
ATOM 2844 O O . SER A 1 367 ? -22.469 -7.742 15.039 1 97.81 367 SER A O 1
ATOM 2846 N N . LYS A 1 368 ? -20.969 -6.188 15.547 1 98.19 368 LYS A N 1
ATOM 2847 C CA . LYS A 1 368 ? -21.938 -5.113 15.664 1 98.19 368 LYS A CA 1
ATOM 2848 C C . LYS A 1 368 ? -22.562 -4.797 14.305 1 98.19 368 LYS A C 1
ATOM 2850 O O . LYS A 1 368 ? -23.75 -4.441 14.227 1 98.19 368 LYS A O 1
ATOM 2855 N N . LEU A 1 369 ? -21.766 -4.898 13.289 1 98.38 369 LEU A N 1
ATOM 2856 C CA . LEU A 1 369 ? -22.297 -4.68 11.945 1 98.38 369 LEU A CA 1
ATOM 2857 C C . LEU A 1 369 ? -23.391 -5.695 11.617 1 98.38 369 LEU A C 1
ATOM 2859 O O . LEU A 1 369 ? -24.453 -5.328 11.109 1 98.38 369 LEU A O 1
ATOM 2863 N N . VAL A 1 370 ? -23.109 -6.973 11.883 1 98.19 370 VAL A N 1
ATOM 2864 C CA . VAL A 1 370 ? -24.094 -8.023 11.609 1 98.19 370 VAL A CA 1
ATOM 2865 C C . VAL A 1 370 ? -25.344 -7.773 12.438 1 98.19 370 VAL A C 1
ATOM 2867 O O . VAL A 1 370 ? -26.469 -7.922 11.938 1 98.19 370 VAL A O 1
ATOM 2870 N N . ASP A 1 371 ? -25.203 -7.355 13.664 1 98 371 ASP A N 1
ATOM 2871 C CA . ASP A 1 371 ? -26.328 -7.105 14.562 1 98 371 ASP A CA 1
ATOM 2872 C C . ASP A 1 371 ? -27.188 -5.957 14.055 1 98 371 ASP A C 1
ATOM 2874 O O . ASP A 1 371 ? -28.375 -5.883 14.367 1 98 371 ASP A O 1
ATOM 2878 N N . MET A 1 372 ? -26.672 -5.078 13.281 1 97.38 372 MET A N 1
ATOM 2879 C CA . MET A 1 372 ? -27.391 -3.932 12.742 1 97.38 372 MET A CA 1
ATOM 2880 C C . MET A 1 372 ? -28.438 -4.379 11.719 1 97.38 372 MET A C 1
ATOM 2882 O O . MET A 1 372 ? -29.375 -3.648 11.422 1 97.38 372 MET A O 1
ATOM 2886 N N . GLY A 1 373 ? -28.266 -5.602 11.156 1 97.06 373 GLY A N 1
ATOM 2887 C CA . GLY A 1 373 ? -29.219 -6.109 10.18 1 97.06 373 GLY A CA 1
ATOM 2888 C C . GLY A 1 373 ? -29.266 -5.281 8.906 1 97.06 373 GLY A C 1
ATOM 2889 O O . GLY A 1 373 ? -30.344 -5.047 8.359 1 97.06 373 GLY A O 1
ATOM 2890 N N . THR A 1 374 ? -28.156 -4.781 8.484 1 97.31 374 THR A N 1
ATOM 2891 C CA . THR A 1 374 ? -28.047 -3.945 7.293 1 97.31 374 THR A CA 1
ATOM 2892 C C . THR A 1 374 ? -27.453 -4.738 6.137 1 97.31 374 THR A C 1
ATOM 2894 O O . THR A 1 374 ? -27.312 -5.961 6.215 1 97.31 374 THR A O 1
ATOM 2897 N N . ASN A 1 375 ? -27.234 -4.098 4.957 1 97.12 375 ASN A N 1
ATOM 2898 C CA . ASN A 1 375 ? -26.531 -4.668 3.812 1 97.12 375 ASN A CA 1
ATOM 2899 C C . ASN A 1 375 ? -25.484 -3.709 3.264 1 97.12 375 ASN A C 1
ATOM 2901 O O . ASN A 1 375 ? -25.359 -2.578 3.736 1 97.12 375 ASN A O 1
ATOM 2905 N N . MET A 1 376 ? -24.766 -4.172 2.346 1 97.75 376 MET A N 1
ATOM 2906 C CA . MET A 1 376 ? -23.609 -3.461 1.819 1 97.75 376 MET A CA 1
ATOM 2907 C C . MET A 1 376 ? -23.984 -2.068 1.339 1 97.75 376 MET A C 1
ATOM 2909 O O . MET A 1 376 ? -23.391 -1.074 1.753 1 97.75 376 MET A O 1
ATOM 2913 N N . GLU A 1 377 ? -24.969 -1.97 0.496 1 97.88 377 GLU A N 1
ATOM 2914 C CA . GLU A 1 377 ? -25.344 -0.695 -0.11 1 97.88 377 GLU A CA 1
ATOM 2915 C C . GLU A 1 377 ? -25.859 0.282 0.939 1 97.88 377 GLU A C 1
ATOM 2917 O O . GLU A 1 377 ? -25.406 1.426 1.012 1 97.88 377 GLU A O 1
ATOM 2922 N N . GLU A 1 378 ? -26.781 -0.151 1.745 1 98.31 378 GLU A N 1
ATOM 2923 C CA . GLU A 1 378 ? -27.375 0.712 2.762 1 98.31 378 GLU A CA 1
ATOM 2924 C C . GLU A 1 378 ? -26.312 1.235 3.73 1 98.31 378 GLU A C 1
ATOM 2926 O O . GLU A 1 378 ? -26.281 2.43 4.027 1 98.31 378 GLU A O 1
ATOM 2931 N N . PHE A 1 379 ? -25.531 0.359 4.215 1 98.75 379 PHE A N 1
ATOM 2932 C CA . PHE A 1 379 ? -24.516 0.743 5.188 1 98.75 379 PHE A CA 1
ATOM 2933 C C . PHE A 1 379 ? -23.516 1.712 4.574 1 98.75 379 PHE A C 1
ATOM 2935 O O . PHE A 1 379 ? -23.188 2.736 5.176 1 98.75 379 PHE A O 1
ATOM 2942 N N . CYS A 1 380 ? -23 1.397 3.342 1 98.81 380 CYS A N 1
ATOM 2943 C CA . CYS A 1 380 ? -21.984 2.219 2.691 1 98.81 380 CYS A CA 1
ATOM 2944 C C . CYS A 1 380 ? -22.531 3.602 2.361 1 98.81 380 CYS A C 1
ATOM 2946 O O . CYS A 1 380 ? -21.828 4.602 2.486 1 98.81 380 CYS A O 1
ATOM 2948 N N . ARG A 1 381 ? -23.75 3.67 1.91 1 98.69 381 ARG A N 1
ATOM 2949 C CA . ARG A 1 381 ? -24.344 4.965 1.614 1 98.69 381 ARG A CA 1
ATOM 2950 C C . ARG A 1 381 ? -24.531 5.789 2.885 1 98.69 381 ARG A C 1
ATOM 2952 O O . ARG A 1 381 ? -24.219 6.984 2.902 1 98.69 381 ARG A O 1
ATOM 2959 N N . LYS A 1 382 ? -25.031 5.137 3.941 1 98.75 382 LYS A N 1
ATOM 2960 C CA . LYS A 1 382 ? -25.172 5.836 5.219 1 98.75 382 LYS A CA 1
ATOM 2961 C C . LYS A 1 382 ? -23.812 6.352 5.707 1 98.75 382 LYS A C 1
ATOM 2963 O O . LYS A 1 382 ? -23.703 7.516 6.102 1 98.75 382 LYS A O 1
ATOM 2968 N N . LEU A 1 383 ? -22.828 5.523 5.695 1 98.88 383 LEU A N 1
ATOM 2969 C CA . LEU A 1 383 ? -21.484 5.879 6.113 1 98.88 383 LEU A CA 1
ATOM 2970 C C . LEU A 1 383 ? -20.953 7.051 5.297 1 98.88 383 LEU A C 1
ATOM 2972 O O . LEU A 1 383 ? -20.391 8 5.855 1 98.88 383 LEU A O 1
ATOM 2976 N N . GLY A 1 384 ? -21.094 6.965 3.943 1 98.88 384 GLY A N 1
ATOM 2977 C CA . GLY A 1 384 ? -20.656 8.039 3.068 1 98.88 384 GLY A CA 1
ATOM 2978 C C . GLY A 1 384 ? -21.281 9.375 3.398 1 98.88 384 GLY A C 1
ATOM 2979 O O . GLY A 1 384 ? -20.594 10.391 3.498 1 98.88 384 GLY A O 1
ATOM 2980 N N . HIS A 1 385 ? -22.594 9.359 3.6 1 98.81 385 HIS A N 1
ATOM 2981 C CA . HIS A 1 385 ? -23.281 10.602 3.941 1 98.81 385 HIS A CA 1
ATOM 2982 C C . HIS A 1 385 ? -22.781 11.164 5.262 1 98.81 385 HIS A C 1
ATOM 2984 O O . HIS A 1 385 ? -22.594 12.375 5.391 1 98.81 385 HIS A O 1
ATOM 2990 N N . VAL A 1 386 ? -22.547 10.312 6.223 1 98.75 386 VAL A N 1
ATOM 2991 C CA . VAL A 1 386 ? -22.094 10.742 7.543 1 98.75 386 VAL A CA 1
ATOM 2992 C C . VAL A 1 386 ? -20.703 11.375 7.434 1 98.75 386 VAL A C 1
ATOM 2994 O O . VAL A 1 386 ? -20.469 12.461 7.969 1 98.75 386 VAL A O 1
ATOM 2997 N N . VAL A 1 387 ? -19.797 10.773 6.711 1 98.75 387 VAL A N 1
ATOM 2998 C CA . VAL A 1 387 ? -18.406 11.227 6.672 1 98.75 387 VAL A CA 1
ATOM 2999 C C . VAL A 1 387 ? -18.266 12.398 5.703 1 98.75 387 VAL A C 1
ATOM 3001 O O . VAL A 1 387 ? -17.75 13.453 6.062 1 98.75 387 VAL A O 1
ATOM 3004 N N . PHE A 1 388 ? -18.766 12.273 4.461 1 98.25 388 PHE A N 1
ATOM 3005 C CA . PHE A 1 388 ? -18.594 13.305 3.443 1 98.25 388 PHE A CA 1
ATOM 3006 C C . PHE A 1 388 ? -19.359 14.562 3.801 1 98.25 388 PHE A C 1
ATOM 3008 O O . PHE A 1 388 ? -19 15.664 3.373 1 98.25 388 PHE A O 1
ATOM 3015 N N . GLY A 1 389 ? -20.406 14.406 4.574 1 96.75 389 GLY A N 1
ATOM 3016 C CA . GLY A 1 389 ? -21.188 15.555 5.012 1 96.75 389 GLY A CA 1
ATOM 3017 C C . GLY A 1 389 ? -20.594 16.266 6.207 1 96.75 389 GLY A C 1
ATOM 3018 O O . GLY A 1 389 ? -21.094 17.312 6.625 1 96.75 389 GLY A O 1
ATOM 3019 N N . SER A 1 390 ? -19.562 15.781 6.727 1 95.56 390 SER A N 1
ATOM 3020 C CA . SER A 1 390 ? -18.922 16.359 7.906 1 95.56 390 SER A CA 1
ATOM 3021 C C . SER A 1 390 ? -17.812 17.328 7.52 1 95.56 390 SER A C 1
ATOM 3023 O O . SER A 1 390 ? -17.469 17.453 6.34 1 95.56 390 SER A O 1
ATOM 3025 N N . LYS A 1 391 ? -17.25 18.031 8.523 1 92.81 391 LYS A N 1
ATOM 3026 C CA . LYS A 1 391 ? -16.172 19 8.305 1 92.81 391 LYS A CA 1
ATOM 3027 C C . LYS A 1 391 ? -14.938 18.328 7.695 1 92.81 391 LYS A C 1
ATOM 3029 O O . LYS A 1 391 ? -14.422 18.781 6.68 1 92.81 391 LYS A O 1
ATOM 3034 N N . PRO A 1 392 ? -14.445 17.188 8.25 1 94.88 392 PRO A N 1
ATOM 3035 C CA . PRO A 1 392 ? -13.289 16.562 7.605 1 94.88 392 PRO A CA 1
ATOM 3036 C C . PRO A 1 392 ? -13.617 16.016 6.211 1 94.88 392 PRO A C 1
ATOM 3038 O O . PRO A 1 392 ? -12.719 15.859 5.383 1 94.88 392 PRO A O 1
ATOM 3041 N N . GLY A 1 393 ? -14.883 15.773 5.965 1 96.12 393 GLY A N 1
ATOM 3042 C CA . GLY A 1 393 ? -15.32 15.219 4.695 1 96.12 393 GLY A CA 1
ATOM 3043 C C . GLY A 1 393 ? -14.898 16.047 3.5 1 96.12 393 GLY A C 1
ATOM 3044 O O . GLY A 1 393 ? -14.711 15.523 2.402 1 96.12 393 GLY A O 1
ATOM 3045 N N . TRP A 1 394 ? -14.703 17.344 3.703 1 94.25 394 TRP A N 1
ATOM 3046 C CA . TRP A 1 394 ? -14.297 18.25 2.637 1 94.25 394 TRP A CA 1
ATOM 3047 C C . TRP A 1 394 ? -12.938 17.859 2.076 1 94.25 394 TRP A C 1
ATOM 3049 O O . TRP A 1 394 ? -12.664 18.062 0.891 1 94.25 394 TRP A O 1
ATOM 3059 N N . PHE A 1 395 ? -12.117 17.172 2.852 1 94.5 395 PHE A N 1
ATOM 3060 C CA . PHE A 1 395 ? -10.742 16.844 2.486 1 94.5 395 PHE A CA 1
ATOM 3061 C C . PHE A 1 395 ? -10.641 15.398 2.01 1 94.5 395 PHE A C 1
ATOM 3063 O O . PHE A 1 395 ? -9.602 14.984 1.497 1 94.5 395 PHE A O 1
ATOM 3070 N N . ILE A 1 396 ? -11.695 14.617 2.156 1 97.44 396 ILE A N 1
ATOM 3071 C CA . ILE A 1 396 ? -11.617 13.172 1.97 1 97.44 396 ILE A CA 1
ATOM 3072 C C . ILE A 1 396 ? -12.375 12.773 0.71 1 97.44 396 ILE A C 1
ATOM 3074 O O . ILE A 1 396 ? -13.609 12.781 0.693 1 97.44 396 ILE A O 1
ATOM 3078 N N . PRO A 1 397 ? -11.68 12.336 -0.305 1 98.19 397 PRO A N 1
ATOM 3079 C CA . PRO A 1 397 ? -12.414 11.945 -1.51 1 98.19 397 PRO A CA 1
ATOM 3080 C C . PRO A 1 397 ? -12.688 10.445 -1.571 1 98.19 397 PRO A C 1
ATOM 3082 O O . PRO A 1 397 ? -13.602 10.008 -2.273 1 98.19 397 PRO A O 1
ATOM 3085 N N . LYS A 1 398 ? -11.938 9.594 -0.897 1 98.69 398 LYS A N 1
ATOM 3086 C CA . LYS A 1 398 ? -12.055 8.141 -1.051 1 98.69 398 LYS A CA 1
ATOM 3087 C C . LYS A 1 398 ? -12.023 7.441 0.304 1 98.69 398 LYS A C 1
ATOM 3089 O O . LYS A 1 398 ? -11.086 7.629 1.087 1 98.69 398 LYS A O 1
ATOM 3094 N N . ILE A 1 399 ? -13.023 6.613 0.509 1 98.94 399 ILE A N 1
ATOM 3095 C CA . ILE A 1 399 ? -13.125 5.805 1.721 1 98.94 399 ILE A CA 1
ATOM 3096 C C . ILE A 1 399 ? -13.047 4.324 1.36 1 98.94 399 ILE A C 1
ATOM 3098 O O . ILE A 1 399 ? -13.672 3.879 0.395 1 98.94 399 ILE A O 1
ATOM 3102 N N . PHE A 1 400 ? -12.266 3.553 2.043 1 98.94 400 PHE A N 1
ATOM 3103 C CA . PHE A 1 400 ? -12.195 2.098 1.954 1 98.94 400 PHE A CA 1
ATOM 3104 C C . PHE A 1 400 ? -12.766 1.45 3.211 1 98.94 400 PHE A C 1
ATOM 3106 O O . PHE A 1 400 ? -12.219 1.623 4.305 1 98.94 400 PHE A O 1
ATOM 3113 N N . LEU A 1 401 ? -13.844 0.751 3.082 1 98.94 401 LEU A N 1
ATOM 3114 C CA . LEU A 1 401 ? -14.453 0.045 4.199 1 98.94 401 LEU A CA 1
ATOM 3115 C C . LEU A 1 401 ? -13.906 -1.373 4.316 1 98.94 401 LEU A C 1
ATOM 3117 O O . LEU A 1 401 ? -13.961 -2.145 3.355 1 98.94 401 LEU A O 1
ATOM 3121 N N . VAL A 1 402 ? -13.383 -1.746 5.473 1 98.88 402 VAL A N 1
ATOM 3122 C CA . VAL A 1 402 ? -12.789 -3.064 5.652 1 98.88 402 VAL A CA 1
ATOM 3123 C C . VAL A 1 402 ? -13.336 -3.715 6.918 1 98.88 402 VAL A C 1
ATOM 3125 O O . VAL A 1 402 ? -13.836 -3.025 7.809 1 98.88 402 VAL A O 1
ATOM 3128 N N . ASN A 1 403 ? -13.258 -5.012 6.988 1 98.44 403 ASN A N 1
ATOM 3129 C CA . ASN A 1 403 ? -13.656 -5.773 8.172 1 98.44 403 ASN A CA 1
ATOM 3130 C C . ASN A 1 403 ? -12.594 -5.703 9.266 1 98.44 403 ASN A C 1
ATOM 3132 O O . ASN A 1 403 ? -11.516 -5.152 9.055 1 98.44 403 ASN A O 1
ATOM 3136 N N . ASP A 1 404 ? -12.82 -6.211 10.445 1 97.75 404 ASP A N 1
ATOM 3137 C CA . ASP A 1 404 ? -11.984 -5.969 11.617 1 97.75 404 ASP A CA 1
ATOM 3138 C C . ASP A 1 404 ? -10.773 -6.895 11.633 1 97.75 404 ASP A C 1
ATOM 3140 O O . ASP A 1 404 ? -9.883 -6.742 12.469 1 97.75 404 ASP A O 1
ATOM 3144 N N . TYR A 1 405 ? -10.688 -7.867 10.695 1 96.06 405 TYR A N 1
ATOM 3145 C CA . TYR A 1 405 ? -9.477 -8.672 10.594 1 96.06 405 TYR A CA 1
ATOM 3146 C C . TYR A 1 405 ? -8.43 -7.973 9.734 1 96.06 405 TYR A C 1
ATOM 3148 O O . TYR A 1 405 ? -7.285 -8.422 9.648 1 96.06 405 TYR A O 1
ATOM 3156 N N . ILE A 1 406 ? -8.812 -6.93 9.07 1 98 406 ILE A N 1
ATOM 3157 C CA . ILE A 1 406 ? -7.883 -6.105 8.312 1 98 406 ILE A CA 1
ATOM 3158 C C . ILE A 1 406 ? -7.309 -5.016 9.203 1 98 406 ILE A C 1
ATOM 3160 O O . ILE A 1 406 ? -8.047 -4.32 9.906 1 98 406 ILE A O 1
ATOM 3164 N N . ASP A 1 407 ? -6 -4.875 9.219 1 97.56 407 ASP A N 1
ATOM 3165 C CA . ASP A 1 407 ? -5.352 -3.77 9.922 1 97.56 407 ASP A CA 1
ATOM 3166 C C . ASP A 1 407 ? -5.23 -2.545 9.016 1 97.56 407 ASP A C 1
ATOM 3168 O O . ASP A 1 407 ? -4.414 -2.529 8.094 1 97.56 407 ASP A O 1
ATOM 3172 N N . PRO A 1 408 ? -5.992 -1.482 9.289 1 98.06 408 PRO A N 1
ATOM 3173 C CA . PRO A 1 408 ? -5.965 -0.295 8.43 1 98.06 408 PRO A CA 1
ATOM 3174 C C . PRO A 1 408 ? -4.574 0.335 8.344 1 98.06 408 PRO A C 1
ATOM 3176 O O . PRO A 1 408 ? -4.277 1.044 7.375 1 98.06 408 PRO A O 1
ATOM 3179 N N . THR A 1 409 ? -3.709 0.101 9.352 1 97.31 409 THR A N 1
ATOM 3180 C CA . THR A 1 409 ? -2.393 0.731 9.375 1 97.31 409 THR A CA 1
ATOM 3181 C C . THR A 1 409 ? -1.394 -0.065 8.539 1 97.31 409 THR A C 1
ATOM 3183 O O . THR A 1 409 ? -0.249 0.357 8.367 1 97.31 409 THR A O 1
ATOM 3186 N N . ASN A 1 410 ? -1.769 -1.226 8.094 1 96.56 410 ASN A N 1
ATOM 3187 C CA . ASN A 1 410 ? -0.963 -2.078 7.223 1 96.56 410 ASN A CA 1
ATOM 3188 C C . ASN A 1 410 ? -1.42 -1.988 5.77 1 96.56 410 ASN A C 1
ATOM 3190 O O . ASN A 1 410 ? -2.365 -2.67 5.371 1 96.56 410 ASN A O 1
ATOM 3194 N N . LEU A 1 411 ? -0.698 -1.234 4.984 1 96.75 411 LEU A N 1
ATOM 3195 C CA . LEU A 1 411 ? -1.109 -0.925 3.619 1 96.75 411 LEU A CA 1
ATOM 3196 C C . LEU A 1 411 ? -1.265 -2.199 2.797 1 96.75 411 LEU A C 1
ATOM 3198 O O . LEU A 1 411 ? -2.232 -2.344 2.045 1 96.75 411 LEU A O 1
ATOM 3202 N N . PRO A 1 412 ? -0.365 -3.178 2.861 1 96.5 412 PRO A N 1
ATOM 3203 C CA . PRO A 1 412 ? -0.565 -4.438 2.141 1 96.5 412 PRO A CA 1
ATOM 3204 C C . PRO A 1 412 ? -1.897 -5.102 2.475 1 96.5 412 PRO A C 1
ATOM 3206 O O . PRO A 1 412 ? -2.557 -5.652 1.59 1 96.5 412 PRO A O 1
ATOM 3209 N N . ASP A 1 413 ? -2.336 -5.043 3.744 1 97.38 413 ASP A N 1
ATOM 3210 C CA . ASP A 1 413 ? -3.633 -5.582 4.141 1 97.38 413 ASP A CA 1
ATOM 3211 C C . ASP A 1 413 ? -4.77 -4.879 3.404 1 97.38 413 ASP A C 1
ATOM 3213 O O . ASP A 1 413 ? -5.711 -5.527 2.943 1 97.38 413 ASP A O 1
ATOM 3217 N N . VAL A 1 414 ? -4.605 -3.609 3.326 1 98.5 414 VAL A N 1
ATOM 3218 C CA . VAL A 1 414 ? -5.648 -2.797 2.707 1 98.5 414 VAL A CA 1
ATOM 3219 C C . VAL A 1 414 ? -5.738 -3.119 1.217 1 98.5 414 VAL A C 1
ATOM 3221 O O . VAL A 1 414 ? -6.832 -3.295 0.676 1 98.5 414 VAL A O 1
ATOM 3224 N N . ILE A 1 415 ? -4.609 -3.238 0.579 1 98.56 415 ILE A N 1
ATOM 3225 C CA . ILE A 1 415 ? -4.578 -3.535 -0.849 1 98.56 415 ILE A CA 1
ATOM 3226 C C . ILE A 1 415 ? -5.137 -4.934 -1.097 1 98.56 415 ILE A C 1
ATOM 3228 O O . ILE A 1 415 ? -5.895 -5.148 -2.047 1 98.56 415 ILE A O 1
ATOM 3232 N N . TRP A 1 416 ? -4.789 -5.887 -0.23 1 98.31 416 TRP A N 1
ATOM 3233 C CA . TRP A 1 416 ? -5.32 -7.246 -0.312 1 98.31 416 TRP A CA 1
ATOM 3234 C C . TRP A 1 416 ? -6.844 -7.242 -0.227 1 98.31 416 TRP A C 1
ATOM 3236 O O . TRP A 1 416 ? -7.516 -7.895 -1.026 1 98.31 416 TRP A O 1
ATOM 3246 N N . ALA A 1 417 ? -7.395 -6.488 0.704 1 98.62 417 ALA A N 1
ATOM 3247 C CA . ALA A 1 417 ? -8.844 -6.387 0.871 1 98.62 417 ALA A CA 1
ATOM 3248 C C . ALA A 1 417 ? -9.492 -5.762 -0.361 1 98.62 417 ALA A C 1
ATOM 3250 O O . ALA A 1 417 ? -10.484 -6.285 -0.88 1 98.62 417 ALA A O 1
ATOM 3251 N N . GLU A 1 418 ? -8.938 -4.68 -0.832 1 98.81 418 GLU A N 1
ATOM 3252 C CA . GLU A 1 418 ? -9.484 -3.98 -1.991 1 98.81 418 GLU A CA 1
ATOM 3253 C C . GLU A 1 418 ? -9.438 -4.859 -3.238 1 98.81 418 GLU A C 1
ATOM 3255 O O . GLU A 1 418 ? -10.422 -4.953 -3.977 1 98.81 418 GLU A O 1
ATOM 3260 N N . ALA A 1 419 ? -8.328 -5.492 -3.457 1 98.44 419 ALA A N 1
ATOM 3261 C CA . ALA A 1 419 ? -8.109 -6.273 -4.672 1 98.44 419 ALA A CA 1
ATOM 3262 C C . ALA A 1 419 ? -9.039 -7.484 -4.719 1 98.44 419 ALA A C 1
ATOM 3264 O O . ALA A 1 419 ? -9.594 -7.812 -5.773 1 98.44 419 ALA A O 1
ATOM 3265 N N . THR A 1 420 ? -9.305 -8.109 -3.621 1 97.88 420 THR A N 1
ATOM 3266 C CA . THR A 1 420 ? -9.945 -9.414 -3.611 1 97.88 420 THR A CA 1
ATOM 3267 C C . THR A 1 420 ? -11.438 -9.281 -3.322 1 97.88 420 THR A C 1
ATOM 3269 O O . THR A 1 420 ? -12.227 -10.164 -3.676 1 97.88 420 THR A O 1
ATOM 3272 N N . ARG A 1 421 ? -11.844 -8.148 -2.746 1 97.94 421 ARG A N 1
ATOM 3273 C CA . ARG A 1 421 ? -13.227 -8.102 -2.27 1 97.94 421 ARG A CA 1
ATOM 3274 C C . ARG A 1 421 ? -14 -6.977 -2.947 1 97.94 421 ARG A C 1
ATOM 3276 O O . ARG A 1 421 ? -15.234 -6.977 -2.945 1 97.94 421 ARG A O 1
ATOM 3283 N N . CYS A 1 422 ? -13.344 -6.027 -3.451 1 98.44 422 CYS A N 1
ATOM 3284 C CA . CYS A 1 422 ? -14.016 -4.883 -4.047 1 98.44 422 CYS A CA 1
ATOM 3285 C C . CYS A 1 422 ? -14.203 -5.074 -5.547 1 98.44 422 CYS A C 1
ATOM 3287 O O . CYS A 1 422 ? -13.266 -4.887 -6.32 1 98.44 422 CYS A O 1
ATOM 3289 N N . GLU A 1 423 ? -15.383 -5.426 -5.953 1 97.5 423 GLU A N 1
ATOM 3290 C CA . GLU A 1 423 ? -15.672 -5.59 -7.375 1 97.5 423 GLU A CA 1
ATOM 3291 C C . GLU A 1 423 ? -15.836 -4.238 -8.062 1 97.5 423 GLU A C 1
ATOM 3293 O O . GLU A 1 423 ? -16.609 -3.393 -7.609 1 97.5 423 GLU A O 1
ATOM 3298 N N . PRO A 1 424 ? -15.102 -3.994 -9.156 1 97.19 424 PRO A N 1
ATOM 3299 C CA . PRO A 1 424 ? -15.266 -2.734 -9.891 1 97.19 424 PRO A CA 1
ATOM 3300 C C . PRO A 1 424 ? -16.719 -2.447 -10.258 1 97.19 424 PRO A C 1
ATOM 3302 O O . PRO A 1 424 ? -17.391 -3.301 -10.844 1 97.19 424 PRO A O 1
ATOM 3305 N N . GLY A 1 425 ? -17.203 -1.301 -9.836 1 94.38 425 GLY A N 1
ATOM 3306 C CA . GLY A 1 425 ? -18.516 -0.826 -10.25 1 94.38 425 GLY A CA 1
ATOM 3307 C C . GLY A 1 425 ? -19.641 -1.271 -9.336 1 94.38 425 GLY A C 1
ATOM 3308 O O . GLY A 1 425 ? -20.688 -0.624 -9.258 1 94.38 425 GLY A O 1
ATOM 3309 N N . ARG A 1 426 ? -19.453 -2.324 -8.602 1 95.62 426 ARG A N 1
ATOM 3310 C CA . ARG A 1 426 ? -20.594 -2.861 -7.859 1 95.62 426 ARG A CA 1
ATOM 3311 C C . ARG A 1 426 ? -20.375 -2.764 -6.355 1 95.62 426 ARG A C 1
ATOM 3313 O O . ARG A 1 426 ? -21.312 -2.82 -5.574 1 95.62 426 ARG A O 1
ATOM 3320 N N . HIS A 1 427 ? -19.141 -2.723 -5.965 1 97.69 427 HIS A N 1
ATOM 3321 C CA . HIS A 1 427 ? -18.812 -2.525 -4.559 1 97.69 427 HIS A CA 1
ATOM 3322 C C . HIS A 1 427 ? -18.359 -1.092 -4.293 1 97.69 427 HIS A C 1
ATOM 3324 O O . HIS A 1 427 ? -17.703 -0.818 -3.285 1 97.69 427 HIS A O 1
ATOM 3330 N N . GLU A 1 428 ? -18.578 -0.177 -5.215 1 98.12 428 GLU A N 1
ATOM 3331 C CA . GLU A 1 428 ? -18.188 1.227 -5.133 1 98.12 428 GLU A CA 1
ATOM 3332 C C . GLU A 1 428 ? -19.406 2.146 -5.18 1 98.12 428 GLU A C 1
ATOM 3334 O O . GLU A 1 428 ? -20.234 2.049 -6.094 1 98.12 428 GLU A O 1
ATOM 3339 N N . PHE A 1 429 ? -19.547 3.008 -4.281 1 98.5 429 PHE A N 1
ATOM 3340 C CA . PHE A 1 429 ? -20.672 3.918 -4.172 1 98.5 429 PHE A CA 1
ATOM 3341 C C . PHE A 1 429 ? -20.219 5.367 -4.312 1 98.5 429 PHE A C 1
ATOM 3343 O O . PHE A 1 429 ? -19.5 5.883 -3.453 1 98.5 429 PHE A O 1
ATOM 3350 N N . ILE A 1 430 ? -20.656 6.043 -5.328 1 97.94 430 ILE A N 1
ATOM 3351 C CA . ILE A 1 430 ? -20.203 7.379 -5.699 1 97.94 430 ILE A CA 1
ATOM 3352 C C . ILE A 1 430 ? -21.125 8.43 -5.082 1 97.94 430 ILE A C 1
ATOM 3354 O O . ILE A 1 430 ? -22.344 8.25 -5.055 1 97.94 430 ILE A O 1
ATOM 3358 N N . PHE A 1 431 ? -20.594 9.484 -4.578 1 97.56 431 PHE A N 1
ATOM 3359 C CA . PHE A 1 431 ? -21.297 10.641 -4.035 1 97.56 431 PHE A CA 1
ATOM 3360 C C . PHE A 1 431 ? -20.906 11.914 -4.785 1 97.56 431 PHE A C 1
ATOM 3362 O O . PHE A 1 431 ? -19.719 12.273 -4.824 1 97.56 431 PHE A O 1
ATOM 3369 N N . ASN A 1 432 ? -21.859 12.625 -5.348 1 94.5 432 ASN A N 1
ATOM 3370 C CA . ASN A 1 432 ? -21.578 13.812 -6.145 1 94.5 432 ASN A CA 1
ATOM 3371 C C . ASN A 1 432 ? -22.125 15.07 -5.484 1 94.5 432 ASN A C 1
ATOM 3373 O O . ASN A 1 432 ? -22.094 16.156 -6.078 1 94.5 432 ASN A O 1
ATOM 3377 N N . GLU A 1 433 ? -22.625 14.953 -4.332 1 93.75 433 GLU A N 1
ATOM 3378 C CA . GLU A 1 433 ? -23.344 16.078 -3.74 1 93.75 433 GLU A CA 1
ATOM 3379 C C . GLU A 1 433 ? -22.484 16.812 -2.719 1 93.75 433 GLU A C 1
ATOM 3381 O O . GLU A 1 433 ? -22.891 17.828 -2.164 1 93.75 433 GLU A O 1
ATOM 3386 N N . TYR A 1 434 ? -21.297 16.328 -2.459 1 95.19 434 TYR A N 1
ATOM 3387 C CA . TYR A 1 434 ? -20.406 16.969 -1.491 1 95.19 434 TYR A CA 1
ATOM 3388 C C . TYR A 1 434 ? -19.203 17.594 -2.184 1 95.19 434 TYR A C 1
ATOM 3390 O O . TYR A 1 434 ? -18.672 17.047 -3.152 1 95.19 434 TYR A O 1
ATOM 3398 N N . SER A 1 435 ? -18.766 18.703 -1.695 1 92.75 435 SER A N 1
ATOM 3399 C CA . SER A 1 435 ? -17.641 19.422 -2.293 1 92.75 435 SER A CA 1
ATOM 3400 C C . SER A 1 435 ? -16.297 18.828 -1.836 1 92.75 435 SER A C 1
ATOM 3402 O O . SER A 1 435 ? -16.234 18.125 -0.828 1 92.75 435 SER A O 1
ATOM 3404 N N . ASN A 1 436 ? -15.281 19.094 -2.633 1 94.31 436 ASN A N 1
ATOM 3405 C CA . ASN A 1 436 ? -13.906 18.734 -2.33 1 94.31 436 ASN A CA 1
ATOM 3406 C C . ASN A 1 436 ? -13.023 19.969 -2.182 1 94.31 436 ASN A C 1
ATOM 3408 O O . ASN A 1 436 ? -13.32 21.016 -2.76 1 94.31 436 ASN A O 1
ATOM 3412 N N . ILE A 1 437 ? -11.992 19.844 -1.371 1 92.12 437 ILE A N 1
ATOM 3413 C CA . ILE A 1 437 ? -11.008 20.922 -1.317 1 92.12 437 ILE A CA 1
ATOM 3414 C C . ILE A 1 437 ? -10.328 21.078 -2.68 1 92.12 437 ILE A C 1
ATOM 3416 O O . ILE A 1 437 ? -9.938 20.078 -3.299 1 92.12 437 ILE A O 1
ATOM 3420 N N . PRO A 1 438 ? -10.156 22.234 -3.166 1 90.62 438 PRO A N 1
ATOM 3421 C CA . PRO A 1 438 ? -9.609 22.438 -4.508 1 90.62 438 PRO A CA 1
ATOM 3422 C C . PRO A 1 438 ? -8.125 22.078 -4.605 1 90.62 438 PRO A C 1
ATOM 3424 O O . PRO A 1 438 ? -7.574 22.016 -5.707 1 90.62 438 PRO A O 1
ATOM 3427 N N . LEU A 1 439 ? -7.504 21.75 -3.514 1 91.44 439 LEU A N 1
ATOM 3428 C CA . LEU A 1 439 ? -6.086 21.406 -3.506 1 91.44 439 LEU A CA 1
ATOM 3429 C C . LEU A 1 439 ? -5.867 19.984 -4.043 1 91.44 439 LEU A C 1
ATOM 3431 O O . LEU A 1 439 ? -4.738 19.609 -4.367 1 91.44 439 LEU A O 1
ATOM 3435 N N . ILE A 1 440 ? -6.906 19.188 -4.172 1 95.12 440 ILE A N 1
ATOM 3436 C CA . ILE A 1 440 ? -6.785 17.891 -4.824 1 95.12 440 ILE A CA 1
ATOM 3437 C C . ILE A 1 440 ? -6.527 18.094 -6.316 1 95.12 440 ILE A C 1
ATOM 3439 O O . ILE A 1 440 ? -7.316 18.734 -7.012 1 95.12 440 ILE A O 1
ATOM 3443 N N . PRO A 1 441 ? -5.484 17.5 -6.84 1 95.5 441 PRO A N 1
ATOM 3444 C CA . PRO A 1 441 ? -5.039 17.828 -8.195 1 95.5 441 PRO A CA 1
ATOM 3445 C C . PRO A 1 441 ? -6.109 17.562 -9.25 1 95.5 441 PRO A C 1
ATOM 3447 O O . PRO A 1 441 ? -6.312 18.391 -10.148 1 95.5 441 PRO A O 1
ATOM 3450 N N . TYR A 1 442 ? -6.816 16.469 -9.188 1 96.31 442 TYR A N 1
ATOM 3451 C CA . TYR A 1 442 ? -7.789 16.188 -10.242 1 96.31 442 TYR A CA 1
ATOM 3452 C C . TYR A 1 442 ? -9.023 17.078 -10.094 1 96.31 442 TYR A C 1
ATOM 3454 O O . TYR A 1 442 ? -9.852 17.156 -11.008 1 96.31 442 TYR A O 1
ATOM 3462 N N . VAL A 1 443 ? -9.211 17.703 -8.945 1 95 443 VAL A N 1
ATOM 3463 C CA . VAL A 1 443 ? -10.344 18.609 -8.758 1 95 443 VA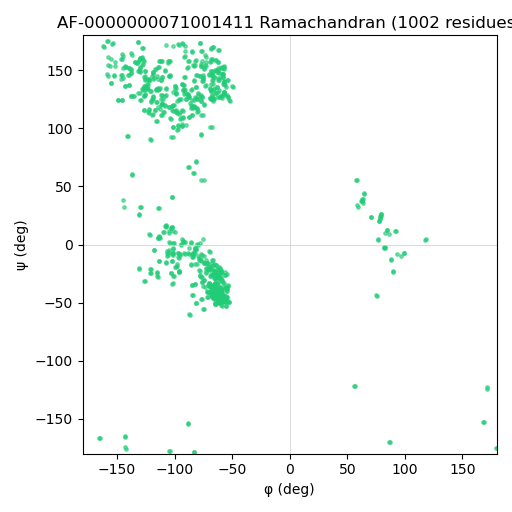L A CA 1
ATOM 3464 C C . VAL A 1 443 ? -10.125 19.891 -9.555 1 95 443 VAL A C 1
ATOM 3466 O O . VAL A 1 443 ? -11.055 20.391 -10.195 1 95 443 VAL A O 1
ATOM 3469 N N . THR A 1 444 ? -8.898 20.406 -9.57 1 91.81 444 THR A N 1
ATOM 3470 C CA . THR A 1 444 ? -8.625 21.688 -10.227 1 91.81 444 THR A CA 1
ATOM 3471 C C . THR A 1 444 ? -7.992 21.469 -11.602 1 91.81 444 THR A C 1
ATOM 3473 O O . THR A 1 444 ? -8.141 22.297 -12.492 1 91.81 444 THR A O 1
ATOM 3476 N N . HIS A 1 445 ? -7.324 20.391 -11.789 1 92.94 445 HIS A N 1
ATOM 3477 C CA . HIS A 1 445 ? -6.562 20.172 -13.016 1 92.94 445 HIS A CA 1
ATOM 3478 C C . HIS A 1 445 ? -7.02 18.922 -13.742 1 92.94 445 HIS A C 1
ATOM 3480 O O . HIS A 1 445 ? -6.359 18.469 -14.68 1 92.94 445 HIS A O 1
ATOM 3486 N N . GLY A 1 446 ? -8.094 18.328 -13.281 1 94.06 446 GLY A N 1
ATOM 3487 C CA . GLY A 1 446 ? -8.68 17.172 -13.945 1 94.06 446 GLY A CA 1
ATOM 3488 C C . GLY A 1 446 ? -9.688 17.531 -15.023 1 94.06 446 GLY A C 1
ATOM 3489 O O . GLY A 1 446 ? -9.547 18.578 -15.672 1 94.06 446 GLY A O 1
ATOM 3490 N N . LEU A 1 447 ? -10.602 16.609 -15.25 1 94.12 447 LEU A N 1
ATOM 3491 C CA . LEU A 1 447 ? -11.68 16.859 -16.203 1 94.12 447 LEU A CA 1
ATOM 3492 C C . LEU A 1 447 ? -12.594 17.969 -15.695 1 94.12 447 LEU A C 1
ATOM 3494 O O . LEU A 1 447 ? -12.945 18 -14.508 1 94.12 447 LEU A O 1
ATOM 3498 N N . PRO A 1 448 ? -12.891 18.844 -16.531 1 89.56 448 PRO A N 1
ATOM 3499 C CA . PRO A 1 448 ? -13.797 19.906 -16.094 1 89.56 448 PRO A CA 1
ATOM 3500 C C . PRO A 1 448 ? -15.133 19.375 -15.578 1 89.56 448 PRO A C 1
ATOM 3502 O O . PRO A 1 448 ? -15.695 18.438 -16.156 1 89.56 448 PRO A O 1
ATOM 3505 N N . SER A 1 449 ? -15.5 19.859 -14.438 1 85.25 449 SER A N 1
ATOM 3506 C CA . SER A 1 449 ? -16.766 19.453 -13.852 1 85.25 449 SER A CA 1
ATOM 3507 C C . SER A 1 449 ? -17.922 20.297 -14.367 1 85.25 449 SER A C 1
ATOM 3509 O O . SER A 1 449 ? -17.812 21.531 -14.422 1 85.25 449 SER A O 1
ATOM 3511 N N . LYS A 1 450 ? -19.125 19.656 -14.805 1 74.5 450 LYS A N 1
ATOM 3512 C CA . LYS A 1 450 ? -20.312 20.391 -15.266 1 74.5 450 LYS A CA 1
ATOM 3513 C C . LYS A 1 450 ? -21.078 20.969 -14.086 1 74.5 450 LYS A C 1
ATOM 3515 O O . LYS A 1 450 ? -21.75 22 -14.227 1 74.5 450 LYS A O 1
ATOM 3520 N N . THR A 1 451 ? -21 20.344 -12.875 1 79.06 451 THR A N 1
ATOM 3521 C CA . THR A 1 451 ? -21.812 20.719 -11.719 1 79.06 451 THR A CA 1
ATOM 3522 C C . THR A 1 451 ? -20.969 21.484 -10.695 1 79.06 451 THR A C 1
ATOM 3524 O O . THR A 1 451 ? -21.5 22.016 -9.711 1 79.06 451 THR A O 1
ATOM 3527 N N . GLY A 1 452 ? -19.703 21.531 -10.984 1 80.25 452 GLY A N 1
ATOM 3528 C CA . GLY A 1 452 ? -18.812 22.141 -10.016 1 80.25 452 GLY A CA 1
ATOM 3529 C C . GLY A 1 452 ? -18.406 21.203 -8.906 1 80.25 452 GLY A C 1
ATOM 3530 O O . GLY A 1 452 ? -17.609 21.562 -8.039 1 80.25 452 GLY A O 1
ATOM 3531 N N . MET A 1 453 ? -18.953 19.984 -8.938 1 87.88 453 MET A N 1
ATOM 3532 C CA . MET A 1 453 ? -18.625 19 -7.918 1 87.88 453 MET A CA 1
ATOM 3533 C C . MET A 1 453 ? -17.828 17.844 -8.508 1 87.88 453 MET A C 1
ATOM 3535 O O . MET A 1 453 ? -18 17.484 -9.68 1 87.88 453 MET A O 1
ATOM 3539 N N . ASN A 1 454 ? -16.875 17.375 -7.77 1 92.38 454 ASN A N 1
ATOM 3540 C CA . ASN A 1 454 ? -16.109 16.172 -8.102 1 92.38 454 ASN A CA 1
ATOM 3541 C C . ASN A 1 454 ? -16.531 14.984 -7.238 1 92.38 454 ASN A C 1
ATOM 3543 O O . ASN A 1 454 ? -16.891 15.156 -6.07 1 92.38 454 ASN A O 1
ATOM 3547 N N . GLY A 1 455 ? -16.5 13.852 -7.844 1 94.44 455 GLY A N 1
ATOM 3548 C CA . GLY A 1 455 ? -17.016 12.648 -7.211 1 94.44 455 GLY A CA 1
ATOM 3549 C C . GLY A 1 455 ? -16.203 12.203 -6.012 1 94.44 455 GLY A C 1
ATOM 3550 O O . GLY A 1 455 ? -14.984 12.406 -5.977 1 94.44 455 GLY A O 1
ATOM 3551 N N . LYS A 1 456 ? -16.891 11.727 -4.992 1 98.06 456 LYS A N 1
ATOM 3552 C CA . LYS A 1 456 ? -16.344 11 -3.85 1 98.06 456 LYS A CA 1
ATOM 3553 C C . LYS A 1 456 ? -16.812 9.547 -3.84 1 98.06 456 LYS A C 1
ATOM 3555 O O . LYS A 1 456 ? -17.812 9.211 -4.477 1 98.06 456 LYS A O 1
ATOM 3560 N N . VAL A 1 457 ? -16.078 8.633 -3.162 1 98.81 457 VAL A N 1
ATOM 3561 C CA . VAL A 1 457 ? -16.453 7.227 -3.293 1 98.81 457 VAL A CA 1
ATOM 3562 C C . VAL A 1 457 ? -16.25 6.512 -1.959 1 98.81 457 VAL A C 1
ATOM 3564 O O . VAL A 1 457 ? -15.312 6.809 -1.224 1 98.81 457 VAL A O 1
ATOM 3567 N N . VAL A 1 458 ? -17.203 5.688 -1.576 1 98.94 458 VAL A N 1
ATOM 3568 C CA . VAL A 1 458 ? -17 4.629 -0.592 1 98.94 458 VAL A CA 1
ATOM 3569 C C . VAL A 1 458 ? -16.766 3.301 -1.305 1 98.94 458 VAL A C 1
ATOM 3571 O O . VAL A 1 458 ? -17.625 2.828 -2.051 1 98.94 458 VAL A O 1
ATOM 3574 N N . LYS A 1 459 ? -15.617 2.752 -1.216 1 98.88 459 LYS A N 1
ATOM 3575 C CA . LYS A 1 459 ? -15.289 1.419 -1.714 1 98.88 459 LYS A CA 1
ATOM 3576 C C . LYS A 1 459 ? -15.469 0.365 -0.625 1 98.88 459 LYS A C 1
ATOM 3578 O O . LYS A 1 459 ? -14.773 0.392 0.393 1 98.88 459 LYS A O 1
ATOM 3583 N N . CYS A 1 460 ? -16.391 -0.514 -0.833 1 98.88 460 CYS A N 1
ATOM 3584 C CA . CYS A 1 460 ? -16.594 -1.601 0.117 1 98.88 460 CYS A CA 1
ATOM 3585 C C . CYS A 1 460 ? -15.648 -2.76 -0.163 1 98.88 460 CYS A C 1
ATOM 3587 O O . CYS A 1 460 ? -15.812 -3.475 -1.153 1 98.88 460 CYS A O 1
ATOM 3589 N N . CYS A 1 461 ? -14.719 -2.986 0.708 1 98.81 461 CYS A N 1
ATOM 3590 C CA . CYS A 1 461 ? -13.734 -4.059 0.567 1 98.81 461 CYS A CA 1
ATOM 3591 C C . CYS A 1 461 ? -14.094 -5.246 1.454 1 98.81 461 CYS A C 1
ATOM 3593 O O . CYS A 1 461 ? -13.242 -5.781 2.158 1 98.81 461 CYS A O 1
ATOM 3595 N N . MET A 1 462 ? -15.305 -5.547 1.503 1 98.31 462 MET A N 1
ATOM 3596 C CA . MET A 1 462 ? -15.891 -6.676 2.215 1 98.31 462 MET A CA 1
ATOM 3597 C C . MET A 1 462 ? -16.828 -7.465 1.303 1 98.31 462 MET A C 1
ATOM 3599 O O . MET A 1 462 ? -17.406 -6.91 0.364 1 98.31 462 MET A O 1
ATOM 3603 N N . LEU A 1 463 ? -16.984 -8.766 1.576 1 97.25 463 LEU A N 1
ATOM 3604 C CA . LEU A 1 463 ? -17.938 -9.586 0.846 1 97.25 463 LEU A CA 1
ATOM 3605 C C . LEU A 1 463 ? -19.344 -9.461 1.451 1 97.25 463 LEU A C 1
ATOM 3607 O O . LEU A 1 463 ? -19.484 -9.195 2.646 1 97.25 463 LEU A O 1
ATOM 3611 N N . PRO A 1 464 ? -20.359 -9.695 0.647 1 96.38 464 PRO A N 1
ATOM 3612 C CA . PRO A 1 464 ? -21.734 -9.516 1.113 1 96.38 464 PRO A CA 1
ATOM 3613 C C . PRO A 1 464 ? -22.062 -10.352 2.348 1 96.38 464 PRO A C 1
ATOM 3615 O O . PRO A 1 464 ? -22.766 -9.891 3.25 1 96.38 464 PRO A O 1
ATOM 3618 N N . ASN A 1 465 ? -21.531 -11.57 2.457 1 95.69 465 ASN A N 1
ATOM 3619 C CA . ASN A 1 465 ? -21.859 -12.461 3.568 1 95.69 465 ASN A CA 1
ATOM 3620 C C . ASN A 1 465 ? -21.297 -11.922 4.887 1 95.69 465 ASN A C 1
ATOM 3622 O O . ASN A 1 465 ? -21.781 -12.305 5.961 1 95.69 465 ASN A O 1
ATOM 3626 N N . GLU A 1 466 ? -20.359 -11.047 4.844 1 97.25 466 GLU A N 1
ATOM 3627 C CA . GLU A 1 466 ? -19.766 -10.461 6.047 1 97.25 466 GLU A CA 1
ATOM 3628 C C . GLU A 1 466 ? -20.75 -9.508 6.727 1 97.25 466 GLU A C 1
ATOM 3630 O O . GLU A 1 466 ? -20.562 -9.141 7.887 1 97.25 466 GLU A O 1
ATOM 3635 N N . PHE A 1 467 ? -21.781 -9.086 6.062 1 97.75 467 PHE A N 1
ATOM 3636 C CA . PHE A 1 467 ? -22.797 -8.211 6.633 1 97.75 467 PHE A CA 1
ATOM 3637 C C . PHE A 1 467 ? -23.859 -9.023 7.355 1 97.75 467 PHE A C 1
ATOM 3639 O O . PHE A 1 467 ? -24.656 -8.469 8.133 1 97.75 467 PHE A O 1
ATOM 3646 N N . THR A 1 468 ? -23.922 -10.336 7.07 1 96.62 468 THR A N 1
ATOM 3647 C CA . THR A 1 468 ? -25.062 -11.109 7.562 1 96.62 468 THR A CA 1
ATOM 3648 C C . THR A 1 468 ? -24.594 -12.242 8.469 1 96.62 468 THR A C 1
ATOM 3650 O O . THR A 1 468 ? -25.344 -12.727 9.312 1 96.62 468 THR A O 1
ATOM 3653 N N . GLU A 1 469 ? -23.359 -12.648 8.258 1 96.44 469 GLU A N 1
ATOM 3654 C CA . GLU A 1 469 ? -22.844 -13.805 8.992 1 96.44 469 GLU A CA 1
ATOM 3655 C C . GLU A 1 469 ? -21.719 -13.406 9.945 1 96.44 469 GLU A C 1
ATOM 3657 O O . GLU A 1 469 ? -20.75 -12.766 9.539 1 96.44 469 GLU A O 1
ATOM 3662 N N . LYS A 1 470 ? -21.75 -13.844 11.156 1 95.12 470 LYS A N 1
ATOM 3663 C CA . LYS A 1 470 ? -20.734 -13.508 12.156 1 95.12 470 LYS A CA 1
ATOM 3664 C C . LYS A 1 470 ? -19.469 -14.32 11.945 1 95.12 470 LYS A C 1
ATOM 3666 O O . LYS A 1 470 ? -18.375 -13.875 12.305 1 95.12 470 LYS A O 1
ATOM 3671 N N . THR A 1 471 ? -19.656 -15.484 11.367 1 94.69 471 THR A N 1
ATOM 3672 C CA . THR A 1 471 ? -18.5 -16.328 11.078 1 94.69 471 THR A CA 1
ATOM 3673 C C . THR A 1 471 ? -18.078 -16.188 9.617 1 94.69 471 THR A C 1
ATOM 3675 O O . THR A 1 471 ? -18.922 -16.281 8.719 1 94.69 471 THR A O 1
ATOM 3678 N N . LEU A 1 472 ? -16.797 -15.961 9.422 1 93.75 472 LEU A N 1
ATOM 3679 C CA . LEU A 1 472 ? -16.297 -15.867 8.055 1 93.75 472 LEU A CA 1
ATOM 3680 C C . LEU A 1 472 ? -16.328 -17.234 7.379 1 93.75 472 LEU A C 1
ATOM 3682 O O . LEU A 1 472 ? -16.016 -18.25 8.008 1 93.75 472 LEU A O 1
ATOM 3686 N N . GLN A 1 473 ? -16.562 -17.234 6.113 1 91.88 473 GLN A N 1
ATOM 3687 C CA . GLN A 1 473 ? -16.672 -18.484 5.363 1 91.88 473 GLN A CA 1
ATOM 3688 C C . GLN A 1 473 ? -15.344 -18.875 4.727 1 91.88 473 GLN A C 1
ATOM 3690 O O . GLN A 1 473 ? -15.258 -19.859 4.004 1 91.88 473 GLN A O 1
ATOM 3695 N N . TRP A 1 474 ? -14.383 -18.125 4.91 1 95.38 474 TRP A N 1
ATOM 3696 C CA . TRP A 1 474 ? -13.055 -18.359 4.344 1 95.38 474 TRP A CA 1
ATOM 3697 C C . TRP A 1 474 ? -11.984 -18.25 5.422 1 95.38 474 TRP A C 1
ATOM 3699 O O . TRP A 1 474 ? -12.258 -17.812 6.543 1 95.38 474 TRP A O 1
ATOM 3709 N N . LYS A 1 475 ? -10.812 -18.812 5.145 1 96.5 475 LYS A N 1
ATOM 3710 C CA . LYS A 1 475 ? -9.625 -18.688 5.992 1 96.5 475 LYS A CA 1
ATOM 3711 C C . LYS A 1 475 ? -8.484 -18.016 5.238 1 96.5 475 LYS A C 1
ATOM 3713 O O . LYS A 1 475 ? -8.391 -18.125 4.016 1 96.5 475 LYS A O 1
ATOM 3718 N N . GLU A 1 476 ? -7.723 -17.328 6.008 1 96.94 476 GLU A N 1
ATOM 3719 C CA . GLU A 1 476 ? -6.574 -16.641 5.434 1 96.94 476 GLU A CA 1
ATOM 3720 C C . GLU A 1 476 ? -5.391 -17.578 5.25 1 96.94 476 GLU A C 1
ATOM 3722 O O . GLU A 1 476 ? -5.102 -18.406 6.125 1 96.94 476 GLU A O 1
ATOM 3727 N N . GLY A 1 477 ? -4.699 -17.516 4.059 1 97.81 477 GLY A N 1
ATOM 3728 C CA . GLY A 1 477 ? -3.494 -18.281 3.797 1 97.81 477 GLY A CA 1
ATOM 3729 C C . GLY A 1 477 ? -2.229 -17.562 4.242 1 97.81 477 GLY A C 1
ATOM 3730 O O . GLY A 1 477 ? -1.41 -17.172 3.412 1 97.81 477 GLY A O 1
ATOM 3731 N N . SER A 1 478 ? -2.012 -17.359 5.527 1 97.94 478 SER A N 1
ATOM 3732 C CA . SER A 1 478 ? -0.821 -16.797 6.148 1 97.94 478 SER A CA 1
ATOM 3733 C C . SER A 1 478 ? -0.291 -17.703 7.258 1 97.94 478 SER A C 1
ATOM 3735 O O . SER A 1 478 ? -0.946 -18.672 7.645 1 97.94 478 SER A O 1
ATOM 3737 N N . PHE A 1 479 ? 0.969 -17.359 7.75 1 98.31 479 PHE A N 1
ATOM 3738 C CA . PHE A 1 479 ? 1.509 -18.094 8.883 1 98.31 479 PHE A CA 1
ATOM 3739 C C . PHE A 1 479 ? 0.545 -18.062 10.062 1 98.31 479 PHE A C 1
ATOM 3741 O O . PHE A 1 479 ? 0.284 -19.094 10.688 1 98.31 479 PHE A O 1
ATOM 3748 N N . GLN A 1 480 ? -0.06 -16.953 10.273 1 96.56 480 GLN A N 1
ATOM 3749 C CA . GLN A 1 480 ? -0.949 -16.781 11.414 1 96.56 480 GLN A CA 1
ATOM 3750 C C . GLN A 1 480 ? -2.291 -17.469 11.18 1 96.56 480 GLN A C 1
ATOM 3752 O O . GLN A 1 480 ? -2.9 -17.984 12.109 1 96.56 480 GLN A O 1
ATOM 3757 N N . GLY A 1 481 ? -2.713 -17.5 9.93 1 96.62 481 GLY A N 1
ATOM 3758 C CA . GLY A 1 481 ? -4.094 -17.875 9.688 1 96.62 481 GLY A CA 1
ATOM 3759 C C . GLY A 1 481 ? -4.242 -19.312 9.211 1 96.62 481 GLY A C 1
ATOM 3760 O O . GLY A 1 481 ? -5.336 -19.875 9.258 1 96.62 481 GLY A O 1
ATOM 3761 N N . ALA A 1 482 ? -3.131 -19.969 8.781 1 97.94 482 ALA A N 1
ATOM 3762 C CA . ALA A 1 482 ? -3.295 -21.203 8.031 1 97.94 482 ALA A CA 1
ATOM 3763 C C . ALA A 1 482 ? -2.771 -22.391 8.82 1 97.94 482 ALA A C 1
ATOM 3765 O O . ALA A 1 482 ? -2.703 -23.516 8.297 1 97.94 482 ALA A O 1
ATOM 3766 N N . TYR A 1 483 ? -2.355 -22.234 10.117 1 98.62 483 TYR A N 1
ATOM 3767 C CA . TYR A 1 483 ? -1.763 -23.312 10.891 1 98.62 483 TYR A CA 1
ATOM 3768 C C . TYR A 1 483 ? -2.301 -23.328 12.312 1 98.62 483 TYR A C 1
ATOM 3770 O O . TYR A 1 483 ? -2.615 -22.266 12.875 1 98.62 483 TYR A O 1
ATOM 3778 N N . PRO A 1 484 ? -2.42 -24.5 12.914 1 98.31 484 PRO A N 1
ATOM 3779 C CA . PRO A 1 484 ? -2.834 -24.578 14.312 1 98.31 484 PRO A CA 1
ATOM 3780 C C . PRO A 1 484 ? -1.829 -23.938 15.266 1 98.31 484 PRO A C 1
ATOM 3782 O O . PRO A 1 484 ? -0.644 -23.828 14.938 1 98.31 484 PRO A O 1
ATOM 3785 N N . GLU A 1 485 ? -2.287 -23.578 16.453 1 98.19 485 GLU A N 1
ATOM 3786 C CA . GLU A 1 485 ? -1.476 -22.844 17.422 1 98.19 485 GLU A CA 1
ATOM 3787 C C . GLU A 1 485 ? -0.232 -23.641 17.812 1 98.19 485 GLU A C 1
ATOM 3789 O O . GLU A 1 485 ? 0.843 -23.078 18 1 98.19 485 GLU A O 1
ATOM 3794 N N . ASP A 1 486 ? -0.36 -24.906 17.938 1 98.44 486 ASP A N 1
ATOM 3795 C CA . ASP A 1 486 ? 0.763 -25.734 18.359 1 98.44 486 ASP A CA 1
ATOM 3796 C C . ASP A 1 486 ? 1.849 -25.781 17.297 1 98.44 486 ASP A C 1
ATOM 3798 O O . ASP A 1 486 ? 3.041 -25.797 17.609 1 98.44 486 ASP A O 1
ATOM 3802 N N . VAL A 1 487 ? 1.451 -25.844 15.992 1 98.62 487 VAL A N 1
ATOM 3803 C CA . VAL A 1 487 ? 2.416 -25.828 14.898 1 98.62 487 VAL A CA 1
ATOM 3804 C C . VAL A 1 487 ? 3.123 -24.469 14.852 1 98.62 487 VAL A C 1
ATOM 3806 O O . VAL A 1 487 ? 4.344 -24.406 14.695 1 98.62 487 VAL A O 1
ATOM 3809 N N . LYS A 1 488 ? 2.406 -23.344 14.977 1 98.31 488 LYS A N 1
ATOM 3810 C CA . LYS A 1 488 ? 2.99 -22.016 14.984 1 98.31 488 LYS A CA 1
ATOM 3811 C C . LYS A 1 488 ? 4.008 -21.859 16.109 1 98.31 488 LYS A C 1
ATOM 3813 O O . LYS A 1 488 ? 5.117 -21.375 15.891 1 98.31 488 LYS A O 1
ATOM 3818 N N . LYS A 1 489 ? 3.594 -22.312 17.281 1 98.5 489 LYS A N 1
ATOM 3819 C CA . LYS A 1 489 ? 4.484 -22.25 18.438 1 98.5 489 LYS A CA 1
ATOM 3820 C C . LYS A 1 489 ? 5.758 -23.062 18.188 1 98.5 489 LYS A C 1
ATOM 3822 O O . LYS A 1 489 ? 6.859 -22.594 18.484 1 98.5 489 LYS A O 1
ATOM 3827 N N . LYS A 1 490 ? 5.59 -24.266 17.688 1 98.5 490 LYS A N 1
ATOM 3828 C CA . LYS A 1 490 ? 6.734 -25.125 17.391 1 98.5 490 LYS A CA 1
ATOM 3829 C C . LYS A 1 490 ? 7.699 -24.453 16.422 1 98.5 490 LYS A C 1
ATOM 3831 O O . LYS A 1 490 ? 8.914 -24.438 16.656 1 98.5 490 LYS A O 1
ATOM 3836 N N . VAL A 1 491 ? 7.195 -23.891 15.398 1 98.62 491 VAL A N 1
ATOM 3837 C CA . VAL A 1 491 ? 8.016 -23.234 14.383 1 98.62 491 VAL A CA 1
ATOM 3838 C C . VAL A 1 491 ? 8.727 -22.031 14.992 1 98.62 491 VAL A C 1
ATOM 3840 O O . VAL A 1 491 ? 9.938 -21.859 14.805 1 98.62 491 VAL A O 1
ATOM 3843 N N . LEU A 1 492 ? 8.039 -21.234 15.742 1 98.12 492 LEU A N 1
ATOM 3844 C CA . LEU A 1 492 ? 8.625 -20.031 16.328 1 98.12 492 LEU A CA 1
ATOM 3845 C C . LEU A 1 492 ? 9.672 -20.391 17.375 1 98.12 492 LEU A C 1
ATOM 3847 O O . LEU A 1 492 ? 10.742 -19.781 17.422 1 98.12 492 LEU A O 1
ATOM 3851 N N . ASP A 1 493 ? 9.375 -21.422 18.172 1 97.81 493 ASP A N 1
ATOM 3852 C CA . ASP A 1 493 ? 10.305 -21.859 19.203 1 97.81 493 ASP A CA 1
ATOM 3853 C C . ASP A 1 493 ? 11.594 -22.406 18.594 1 97.81 493 ASP A C 1
ATOM 3855 O O . ASP A 1 493 ? 12.664 -22.297 19.188 1 97.81 493 ASP A O 1
ATOM 3859 N N . ASN A 1 494 ? 11.523 -22.969 17.422 1 98.12 494 ASN A N 1
ATOM 3860 C CA . ASN A 1 494 ? 12.664 -23.641 16.797 1 98.12 494 ASN A CA 1
ATOM 3861 C C . ASN A 1 494 ? 13.273 -22.797 15.688 1 98.12 494 ASN A C 1
ATOM 3863 O O . ASN A 1 494 ? 14.133 -23.266 14.938 1 98.12 494 ASN A O 1
ATOM 3867 N N . TRP A 1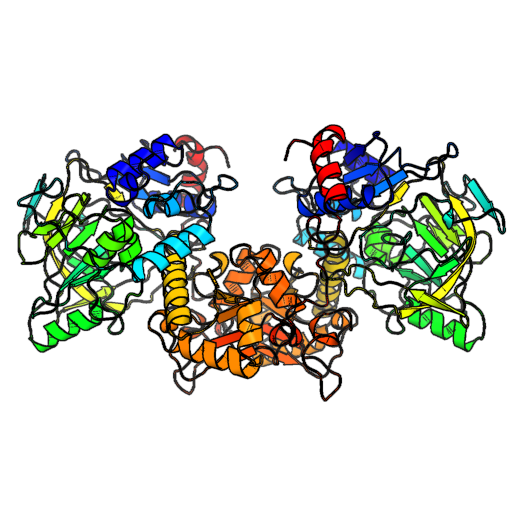 495 ? 12.867 -21.562 15.578 1 98.06 495 TRP A N 1
ATOM 3868 C CA . TRP A 1 495 ? 13.242 -20.734 14.438 1 98.06 495 TRP A CA 1
ATOM 3869 C C . TRP A 1 495 ? 14.758 -20.625 14.32 1 98.06 495 TRP A C 1
ATOM 3871 O O . TRP A 1 495 ? 15.32 -20.875 13.25 1 98.06 495 TRP A O 1
ATOM 3881 N N . THR A 1 496 ? 15.438 -20.375 15.414 1 97.25 496 THR A N 1
ATOM 3882 C CA . THR A 1 496 ? 16.891 -20.25 15.398 1 97.25 496 THR A CA 1
ATOM 3883 C C . THR A 1 496 ? 17.547 -21.625 15.258 1 97.25 496 THR A C 1
ATOM 3885 O O . THR A 1 496 ? 18.594 -21.75 14.641 1 97.25 496 THR A O 1
ATOM 3888 N N . ALA A 1 497 ? 16.875 -22.609 15.773 1 97.44 497 ALA A N 1
ATOM 3889 C CA . ALA A 1 497 ? 17.406 -23.969 15.672 1 97.44 497 ALA A CA 1
ATOM 3890 C C . ALA A 1 497 ? 17.359 -24.453 14.227 1 97.44 497 ALA A C 1
ATOM 3892 O O . ALA A 1 497 ? 18.172 -25.312 13.836 1 97.44 497 ALA A O 1
ATOM 3893 N N . TYR A 1 498 ? 16.422 -23.922 13.469 1 97.5 498 TYR A N 1
ATOM 3894 C CA . TYR A 1 498 ? 16.391 -24.25 12.047 1 97.5 498 TYR A CA 1
ATOM 3895 C C . TYR A 1 498 ? 17.578 -23.609 11.32 1 97.5 498 TYR A C 1
ATOM 3897 O O . TYR A 1 498 ? 17.938 -24.031 10.219 1 97.5 498 TYR A O 1
ATOM 3905 N N . GLY A 1 499 ? 18.156 -22.578 11.859 1 96.81 499 GLY A N 1
ATOM 3906 C CA . GLY A 1 499 ? 19.297 -21.906 11.258 1 96.81 499 GLY A CA 1
ATOM 3907 C C . GLY A 1 499 ? 19 -20.453 10.906 1 96.81 499 GLY A C 1
ATOM 3908 O O . GLY A 1 499 ? 19.891 -19.734 10.438 1 96.81 499 GLY A O 1
ATOM 3909 N N . PHE A 1 500 ? 17.766 -19.953 11.281 1 96.56 500 PHE A N 1
ATOM 3910 C CA . PHE A 1 500 ? 17.391 -18.578 10.984 1 96.56 500 PHE A CA 1
ATOM 3911 C C . PHE A 1 500 ? 17.844 -17.641 12.102 1 96.56 500 PHE A C 1
ATOM 3913 O O . PHE A 1 500 ? 18.094 -18.078 13.227 1 96.56 500 PHE A O 1
ATOM 3920 N N . GLN A 1 501 ? 17.969 -16.391 11.727 1 92.12 501 GLN A N 1
ATOM 3921 C CA . GLN A 1 501 ? 18.234 -15.391 12.75 1 92.12 501 GLN A CA 1
ATOM 3922 C C . GLN A 1 501 ? 17 -15.125 13.602 1 92.12 501 GLN A C 1
ATOM 3924 O O . GLN A 1 501 ? 15.875 -15.344 13.156 1 92.12 501 GLN A O 1
ATOM 3929 N N . PRO A 1 502 ? 17.266 -14.695 14.805 1 87.75 502 PRO A N 1
ATOM 3930 C CA . PRO A 1 502 ? 16.125 -14.391 15.672 1 87.75 502 PRO A CA 1
ATOM 3931 C C . PRO A 1 502 ? 15.18 -13.359 15.055 1 87.75 502 PRO A C 1
ATOM 3933 O O . PRO A 1 502 ? 15.633 -12.422 14.391 1 87.75 502 PRO A O 1
ATOM 3936 N N . LEU A 1 503 ? 13.898 -13.602 15.266 1 81.25 503 LEU A N 1
ATOM 3937 C CA . LEU A 1 503 ? 12.852 -12.727 14.75 1 81.25 503 LEU A CA 1
ATOM 3938 C C . LEU A 1 503 ? 12.719 -11.477 15.617 1 81.25 503 LEU A C 1
ATOM 3940 O O . LEU A 1 503 ? 12.914 -11.531 16.828 1 81.25 503 LEU A O 1
ATOM 3944 N N . MET B 1 1 ? 30.469 -12.578 -16.5 1 53.91 1 MET B N 1
ATOM 3945 C CA . MET B 1 1 ? 29.969 -13.75 -15.805 1 53.91 1 MET B CA 1
ATOM 3946 C C . MET B 1 1 ? 28.734 -14.312 -16.5 1 53.91 1 MET B C 1
ATOM 3948 O O . MET B 1 1 ? 27.906 -13.555 -17.031 1 53.91 1 MET B O 1
ATOM 3952 N N . ASP B 1 2 ? 28.719 -15.562 -16.812 1 78.06 2 ASP B N 1
ATOM 3953 C CA . ASP B 1 2 ? 27.547 -16.219 -17.406 1 78.06 2 ASP B CA 1
ATOM 3954 C C . ASP B 1 2 ? 26.391 -16.297 -16.422 1 78.06 2 ASP B C 1
ATOM 3956 O O . ASP B 1 2 ? 26.422 -17.125 -15.492 1 78.06 2 ASP B O 1
ATOM 3960 N N . HIS B 1 3 ? 25.453 -15.43 -16.562 1 83 3 HIS B N 1
ATOM 3961 C CA . HIS B 1 3 ? 24.359 -15.375 -15.617 1 83 3 HIS B CA 1
ATOM 3962 C C . HIS B 1 3 ? 23.25 -16.359 -15.992 1 83 3 HIS B C 1
ATOM 3964 O O . HIS B 1 3 ? 22.297 -16.547 -15.234 1 83 3 HIS B O 1
ATOM 3970 N N . THR B 1 4 ? 23.484 -17.062 -17.031 1 89.81 4 THR B N 1
ATOM 3971 C CA . THR B 1 4 ? 22.375 -17.844 -17.547 1 89.81 4 THR B CA 1
ATOM 3972 C C . THR B 1 4 ? 22.438 -19.281 -17.031 1 89.81 4 THR B C 1
ATOM 3974 O O . THR B 1 4 ? 21.469 -20.047 -17.156 1 89.81 4 THR B O 1
ATOM 3977 N N . ALA B 1 5 ? 23.547 -19.641 -16.438 1 93.31 5 ALA B N 1
ATOM 3978 C CA . ALA B 1 5 ? 23.719 -21.031 -16 1 93.31 5 ALA B CA 1
ATOM 3979 C C . ALA B 1 5 ? 22.609 -21.438 -15.031 1 93.31 5 ALA B C 1
ATOM 3981 O O . ALA B 1 5 ? 22.016 -22.516 -15.18 1 93.31 5 ALA B O 1
ATOM 3982 N N . ALA B 1 6 ? 22.312 -20.594 -14.117 1 95.88 6 ALA B N 1
ATOM 3983 C CA . ALA B 1 6 ? 21.297 -20.891 -13.109 1 95.88 6 ALA B CA 1
ATOM 3984 C C . ALA B 1 6 ? 19.922 -21.031 -13.75 1 95.88 6 ALA B C 1
ATOM 3986 O O . ALA B 1 6 ? 19.109 -21.875 -13.328 1 95.88 6 ALA B O 1
ATOM 3987 N N . ALA B 1 7 ? 19.656 -20.266 -14.727 1 97.06 7 ALA B N 1
ATOM 3988 C CA . ALA B 1 7 ? 18.344 -20.297 -15.391 1 97.06 7 ALA B CA 1
ATOM 3989 C C . ALA B 1 7 ? 18.141 -21.609 -16.109 1 97.06 7 ALA B C 1
ATOM 3991 O O . ALA B 1 7 ? 17 -22.062 -16.281 1 97.06 7 ALA B O 1
ATOM 3992 N N . LYS B 1 8 ? 19.25 -22.312 -16.516 1 96.75 8 LYS B N 1
ATOM 3993 C CA . LYS B 1 8 ? 19.188 -23.469 -17.391 1 96.75 8 LYS B CA 1
ATOM 3994 C C . LYS B 1 8 ? 19.328 -24.766 -16.594 1 96.75 8 LYS B C 1
ATOM 3996 O O . LYS B 1 8 ? 19.125 -25.859 -17.125 1 96.75 8 LYS B O 1
ATOM 4001 N N . ASP B 1 9 ? 19.625 -24.578 -15.336 1 97.06 9 ASP B N 1
ATOM 4002 C CA . ASP B 1 9 ? 19.906 -25.766 -14.523 1 97.06 9 ASP B CA 1
ATOM 4003 C C . ASP B 1 9 ? 19.5 -25.531 -13.062 1 97.06 9 ASP B C 1
ATOM 4005 O O . ASP B 1 9 ? 20.047 -24.656 -12.398 1 97.06 9 ASP B O 1
ATOM 4009 N N . PHE B 1 10 ? 18.656 -26.406 -12.547 1 98.12 10 PHE B N 1
ATOM 4010 C CA . PHE B 1 10 ? 18.078 -26.234 -11.219 1 98.12 10 PHE B CA 1
ATOM 4011 C C . PHE B 1 10 ? 19.141 -26.375 -10.141 1 98.12 10 PHE B C 1
ATOM 4013 O O . PHE B 1 10 ? 19.188 -25.578 -9.195 1 98.12 10 PHE B O 1
ATOM 4020 N N . ARG B 1 11 ? 20.031 -27.344 -10.219 1 97.88 11 ARG B N 1
ATOM 4021 C CA . ARG B 1 11 ? 21.047 -27.547 -9.203 1 97.88 11 ARG B CA 1
ATOM 4022 C C . ARG B 1 11 ? 22.078 -26.422 -9.227 1 97.88 11 ARG B C 1
ATOM 4024 O O . ARG B 1 11 ? 22.609 -26.031 -8.18 1 97.88 11 ARG B O 1
ATOM 4031 N N . ARG B 1 12 ? 22.359 -25.922 -10.406 1 97.19 12 ARG B N 1
ATOM 4032 C CA . ARG B 1 12 ? 23.219 -24.734 -10.492 1 97.19 12 ARG B CA 1
ATOM 4033 C C . ARG B 1 12 ? 22.547 -23.531 -9.82 1 97.19 12 ARG B C 1
ATOM 4035 O O . ARG B 1 12 ? 23.203 -22.766 -9.117 1 97.19 12 ARG B O 1
ATOM 4042 N N . PHE B 1 13 ? 21.312 -23.422 -10.078 1 98.06 13 PHE B N 1
ATOM 4043 C CA . PHE B 1 13 ? 20.531 -22.359 -9.438 1 98.06 13 PHE B CA 1
ATOM 4044 C C . PHE B 1 13 ? 20.625 -22.469 -7.922 1 98.06 13 PHE B C 1
ATOM 4046 O O . PHE B 1 13 ? 20.938 -21.484 -7.25 1 98.06 13 PHE B O 1
ATOM 4053 N N . ILE B 1 14 ? 20.438 -23.578 -7.363 1 98.06 14 ILE B N 1
ATOM 4054 C CA . ILE B 1 14 ? 20.5 -23.828 -5.926 1 98.06 14 ILE B CA 1
ATOM 4055 C C . ILE B 1 14 ? 21.891 -23.469 -5.41 1 98.06 14 ILE B C 1
ATOM 4057 O O . ILE B 1 14 ? 22.031 -22.812 -4.375 1 98.06 14 ILE B O 1
ATOM 4061 N N . GLN B 1 15 ? 22.859 -23.891 -6.133 1 97.69 15 GLN B N 1
ATOM 4062 C CA . GLN B 1 15 ? 24.234 -23.594 -5.742 1 97.69 15 GLN B CA 1
ATOM 4063 C C . GLN B 1 15 ? 24.5 -22.094 -5.707 1 97.69 15 GLN B C 1
ATOM 4065 O O . GLN B 1 15 ? 25.141 -21.578 -4.785 1 97.69 15 GLN B O 1
ATOM 4070 N N . GLU B 1 16 ? 24 -21.438 -6.664 1 97.19 16 GLU B N 1
ATOM 4071 C CA . GLU B 1 16 ? 24.219 -20 -6.723 1 97.19 16 GLU B CA 1
ATOM 4072 C C . GLU B 1 16 ? 23.469 -19.281 -5.605 1 97.19 16 GLU B C 1
ATOM 4074 O O . GLU B 1 16 ? 23.938 -18.281 -5.07 1 97.19 16 GLU B O 1
ATOM 4079 N N . LEU B 1 17 ? 22.297 -19.75 -5.273 1 97.69 17 LEU B N 1
ATOM 4080 C CA . LEU B 1 17 ? 21.594 -19.188 -4.121 1 97.69 17 LEU B CA 1
ATOM 4081 C C . LEU B 1 17 ? 22.406 -19.359 -2.848 1 97.69 17 LEU B C 1
ATOM 4083 O O . LEU B 1 17 ? 22.484 -18.453 -2.027 1 97.69 17 LEU B O 1
ATOM 4087 N N . GLU B 1 18 ? 22.953 -20.516 -2.723 1 97.56 18 GLU B N 1
ATOM 4088 C CA . GLU B 1 18 ? 23.797 -20.797 -1.564 1 97.56 18 GLU B CA 1
ATOM 4089 C C . GLU B 1 18 ? 25 -19.859 -1.531 1 97.56 18 GLU B C 1
ATOM 4091 O O . GLU B 1 18 ? 25.312 -19.281 -0.488 1 97.56 18 GLU B O 1
ATOM 4096 N N . ASP B 1 19 ? 25.641 -19.703 -2.66 1 96.88 19 ASP B N 1
ATOM 4097 C CA . ASP B 1 19 ? 26.828 -18.859 -2.777 1 96.88 19 ASP B CA 1
ATOM 4098 C C . ASP B 1 19 ? 26.531 -17.422 -2.41 1 96.88 19 ASP B C 1
ATOM 4100 O O . ASP B 1 19 ? 27.391 -16.703 -1.876 1 96.88 19 ASP B O 1
ATOM 4104 N N . GLU B 1 20 ? 25.312 -17.031 -2.605 1 96.12 20 GLU B N 1
ATOM 4105 C CA . GLU B 1 20 ? 24.938 -15.625 -2.387 1 96.12 20 GLU B CA 1
ATOM 4106 C C . GLU B 1 20 ? 24.234 -15.445 -1.048 1 96.12 20 GLU B C 1
ATOM 4108 O O . GLU B 1 20 ? 23.75 -14.352 -0.744 1 96.12 20 GLU B O 1
ATOM 4113 N N . GLY B 1 21 ? 24.109 -16.484 -0.343 1 96.62 21 GLY B N 1
ATOM 4114 C CA . GLY B 1 21 ? 23.5 -16.406 0.973 1 96.62 21 GLY B CA 1
ATOM 4115 C C . GLY B 1 21 ? 21.984 -16.344 0.921 1 96.62 21 GLY B C 1
ATOM 4116 O O . GLY B 1 21 ? 21.344 -15.797 1.821 1 96.62 21 GLY B O 1
ATOM 4117 N N . GLU B 1 22 ? 21.375 -16.844 -0.077 1 98.06 22 GLU B N 1
ATOM 4118 C CA . GLU B 1 22 ? 19.938 -16.812 -0.27 1 98.06 22 GLU B CA 1
ATOM 4119 C C . GLU B 1 22 ? 19.312 -18.172 0.029 1 98.06 22 GLU B C 1
ATOM 4121 O O . GLU B 1 22 ? 18.094 -18.328 -0.095 1 98.06 22 GLU B O 1
ATOM 4126 N N . LEU B 1 23 ? 20.156 -19.125 0.44 1 98.44 23 LEU B N 1
ATOM 4127 C CA . LEU B 1 23 ? 19.703 -20.484 0.755 1 98.44 23 LEU B CA 1
ATOM 4128 C C . LEU B 1 23 ? 20.078 -20.875 2.178 1 98.44 23 LEU B C 1
ATOM 4130 O O . LEU B 1 23 ? 21.172 -20.516 2.648 1 98.44 23 LEU B O 1
ATOM 4134 N N . LEU B 1 24 ? 19.172 -21.516 2.891 1 98.5 24 LEU B N 1
ATOM 4135 C CA . LEU B 1 24 ? 19.453 -22.094 4.199 1 98.5 24 LEU B CA 1
ATOM 4136 C C . LEU B 1 24 ? 19.156 -23.594 4.207 1 98.5 24 LEU B C 1
ATOM 4138 O O . LEU B 1 24 ? 18 -24 4.012 1 98.5 24 LEU B O 1
ATOM 4142 N N . THR B 1 25 ? 20.141 -24.391 4.402 1 98.38 25 THR B N 1
ATOM 4143 C CA . THR B 1 25 ? 19.953 -25.828 4.508 1 98.38 25 THR B CA 1
ATOM 4144 C C . THR B 1 25 ? 19.531 -26.219 5.918 1 98.38 25 THR B C 1
ATOM 4146 O O . THR B 1 25 ? 20.219 -25.922 6.887 1 98.38 25 THR B O 1
ATOM 4149 N N . ILE B 1 26 ? 18.391 -26.766 6.012 1 98.31 26 ILE B N 1
ATOM 4150 C CA . ILE B 1 26 ? 17.875 -27.203 7.297 1 98.31 26 ILE B CA 1
ATOM 4151 C C . ILE B 1 26 ? 18.109 -28.703 7.453 1 98.31 26 ILE B C 1
ATOM 4153 O O . ILE B 1 26 ? 17.5 -29.516 6.75 1 98.31 26 ILE B O 1
ATOM 4157 N N . THR B 1 27 ? 18.922 -29.078 8.414 1 96.62 27 THR B N 1
ATOM 4158 C CA . THR B 1 27 ? 19.266 -30.469 8.641 1 96.62 27 THR B CA 1
ATOM 4159 C C . THR B 1 27 ? 18.406 -31.062 9.758 1 96.62 27 THR B C 1
ATOM 4161 O O . THR B 1 27 ? 18.312 -32.281 9.891 1 96.62 27 THR B O 1
ATOM 4164 N N . LYS B 1 28 ? 17.828 -30.172 10.531 1 96.56 28 LYS B N 1
ATOM 4165 C CA . LYS B 1 28 ? 16.922 -30.625 11.578 1 96.56 28 LYS B CA 1
ATOM 4166 C C . LYS B 1 28 ? 15.719 -31.359 10.969 1 96.56 28 LYS B C 1
ATOM 4168 O O . LYS B 1 28 ? 15.195 -30.938 9.938 1 96.56 28 LYS B O 1
ATOM 4173 N N . GLU B 1 29 ? 15.305 -32.469 11.727 1 96.69 29 GLU B N 1
ATOM 4174 C CA . GLU B 1 29 ? 14.109 -33.156 11.258 1 96.69 29 GLU B CA 1
ATOM 4175 C C . GLU B 1 29 ? 12.883 -32.25 11.336 1 96.69 29 GLU B C 1
ATOM 4177 O O . GLU B 1 29 ? 12.656 -31.594 12.359 1 96.69 29 GLU B O 1
ATOM 4182 N N . VAL B 1 30 ? 12.18 -32.188 10.289 1 97.5 30 VAL B N 1
ATOM 4183 C CA . VAL B 1 30 ? 10.969 -31.359 10.219 1 97.5 30 VAL B CA 1
ATOM 4184 C C . VAL B 1 30 ? 9.789 -32.219 9.766 1 97.5 30 VAL B C 1
ATOM 4186 O O . VAL B 1 30 ? 9.938 -33.094 8.898 1 97.5 30 VAL B O 1
ATOM 4189 N N . ASP B 1 31 ? 8.633 -31.969 10.32 1 97.75 31 ASP B N 1
ATOM 4190 C CA . ASP B 1 31 ? 7.422 -32.719 9.992 1 97.75 31 ASP B CA 1
ATOM 4191 C C . ASP B 1 31 ? 6.789 -32.219 8.703 1 97.75 31 ASP B C 1
ATOM 4193 O O . ASP B 1 31 ? 6.379 -31.062 8.625 1 97.75 31 ASP B O 1
ATOM 4197 N N . PRO B 1 32 ? 6.734 -33.094 7.691 1 97.12 32 PRO B N 1
ATOM 4198 C CA . PRO B 1 32 ? 6.062 -32.656 6.469 1 97.12 32 PRO B CA 1
ATOM 4199 C C . PRO B 1 32 ? 4.602 -32.281 6.703 1 97.12 32 PRO B C 1
ATOM 4201 O O . PRO B 1 32 ? 4.016 -31.547 5.906 1 97.12 32 PRO B O 1
ATOM 4204 N N . HIS B 1 33 ? 4.098 -32.812 7.75 1 97.44 33 HIS B N 1
ATOM 4205 C CA . HIS B 1 33 ? 2.73 -32.438 8.094 1 97.44 33 HIS B CA 1
ATOM 4206 C C . HIS B 1 33 ? 2.68 -31.062 8.742 1 97.44 33 HIS B C 1
ATOM 4208 O O . HIS B 1 33 ? 2.701 -30.953 9.969 1 97.44 33 HIS B O 1
ATOM 4214 N N . LEU B 1 34 ? 2.432 -30.062 7.977 1 98.62 34 LEU B N 1
ATOM 4215 C CA . LEU B 1 34 ? 2.15 -28.688 8.336 1 98.62 34 LEU B CA 1
ATOM 4216 C C . LEU B 1 34 ? 3.424 -27.969 8.766 1 98.62 34 LEU B C 1
ATOM 4218 O O . LEU B 1 34 ? 3.684 -26.844 8.328 1 98.62 34 LEU B O 1
ATOM 4222 N N . GLU B 1 35 ? 4.289 -28.531 9.555 1 98.69 35 GLU B N 1
ATOM 4223 C CA . GLU B 1 35 ? 5.457 -27.828 10.086 1 98.69 35 GLU B CA 1
ATOM 4224 C C . GLU B 1 35 ? 6.352 -27.312 8.953 1 98.69 35 GLU B C 1
ATOM 4226 O O . GLU B 1 35 ? 6.723 -26.141 8.938 1 98.69 35 GLU B O 1
ATOM 4231 N N . LEU B 1 36 ? 6.707 -28.234 8.07 1 98.62 36 LEU B N 1
ATOM 4232 C CA . LEU B 1 36 ? 7.566 -27.891 6.945 1 98.62 36 LEU B CA 1
ATOM 4233 C C . LEU B 1 36 ? 7 -26.703 6.18 1 98.62 36 LEU B C 1
ATOM 4235 O O . LEU B 1 36 ? 7.707 -25.719 5.93 1 98.62 36 LEU B O 1
ATOM 4239 N N . ALA B 1 37 ? 5.699 -26.797 5.863 1 98.81 37 ALA B N 1
ATOM 4240 C CA . ALA B 1 37 ? 5.043 -25.75 5.078 1 98.81 37 ALA B CA 1
ATOM 4241 C C . ALA B 1 37 ? 4.898 -24.453 5.887 1 98.81 37 ALA B C 1
ATOM 4243 O O . ALA B 1 37 ? 4.977 -23.359 5.336 1 98.81 37 ALA B O 1
ATOM 4244 N N . ALA B 1 38 ? 4.699 -24.578 7.168 1 98.88 38 ALA B N 1
ATOM 4245 C CA . ALA B 1 38 ? 4.605 -23.406 8.039 1 98.88 38 ALA B CA 1
ATOM 4246 C C . ALA B 1 38 ? 5.91 -22.625 8.031 1 98.88 38 ALA B C 1
ATOM 4248 O O . ALA B 1 38 ? 5.895 -21.391 8.016 1 98.88 38 ALA B O 1
ATOM 4249 N N . ILE B 1 39 ? 7.035 -23.312 8.039 1 98.81 39 ILE B N 1
ATOM 4250 C CA . ILE B 1 39 ? 8.336 -22.672 7.949 1 98.81 39 ILE B CA 1
ATOM 4251 C C . ILE B 1 39 ? 8.438 -21.906 6.637 1 98.81 39 ILE B C 1
ATOM 4253 O O . ILE B 1 39 ? 8.82 -20.734 6.625 1 98.81 39 ILE B O 1
ATOM 4257 N N . VAL B 1 40 ? 8.031 -22.562 5.543 1 98.75 40 VAL B N 1
ATOM 4258 C CA . VAL B 1 40 ? 8.117 -21.953 4.219 1 98.75 40 VAL B CA 1
ATOM 4259 C C . VAL B 1 40 ? 7.211 -20.719 4.152 1 98.75 40 VAL B C 1
ATOM 4261 O O . VAL B 1 40 ? 7.602 -19.688 3.617 1 98.75 40 VAL B O 1
ATOM 4264 N N . ARG B 1 41 ? 5.965 -20.844 4.688 1 98.62 41 ARG B N 1
ATOM 4265 C CA . ARG B 1 41 ? 5.02 -19.734 4.711 1 98.62 41 ARG B CA 1
ATOM 4266 C C . ARG B 1 41 ? 5.605 -18.531 5.449 1 98.62 41 ARG B C 1
ATOM 4268 O O . ARG B 1 41 ? 5.496 -17.406 4.977 1 98.62 41 ARG B O 1
ATOM 4275 N N . LYS B 1 42 ? 6.23 -18.797 6.566 1 98.38 42 LYS B N 1
ATOM 4276 C CA . LYS B 1 42 ? 6.852 -17.734 7.348 1 98.38 42 LYS B CA 1
ATOM 4277 C C . LYS B 1 42 ? 8.016 -17.094 6.586 1 98.38 42 LYS B C 1
ATOM 4279 O O . LYS B 1 42 ? 8.188 -15.875 6.609 1 98.38 42 LYS B O 1
ATOM 4284 N N . VAL B 1 43 ? 8.781 -17.875 5.898 1 98.25 43 VAL B N 1
ATOM 4285 C CA . VAL B 1 43 ? 9.891 -17.406 5.07 1 98.25 43 VAL B CA 1
ATOM 4286 C C . VAL B 1 43 ? 9.359 -16.5 3.969 1 98.25 43 VAL B C 1
ATOM 4288 O O . VAL B 1 43 ? 9.914 -15.422 3.721 1 98.25 43 VAL B O 1
ATOM 4291 N N . CYS B 1 44 ? 8.266 -16.922 3.332 1 97.88 44 CYS B N 1
ATOM 4292 C CA . CYS B 1 44 ? 7.664 -16.109 2.283 1 97.88 44 CYS B CA 1
ATOM 4293 C C . CYS B 1 44 ? 7.238 -14.75 2.826 1 97.88 44 CYS B C 1
ATOM 4295 O O . CYS B 1 44 ? 7.426 -13.727 2.168 1 97.88 44 CYS B O 1
ATOM 4297 N N . GLU B 1 45 ? 6.715 -14.711 4.039 1 95.81 45 GLU B N 1
ATOM 4298 C CA . GLU B 1 45 ? 6.16 -13.5 4.625 1 95.81 45 GLU B CA 1
ATOM 4299 C C . GLU B 1 45 ? 7.27 -12.586 5.152 1 95.81 45 GLU B C 1
ATOM 4301 O O . GLU B 1 45 ? 7.09 -11.367 5.238 1 95.81 45 GLU B O 1
ATOM 4306 N N . THR B 1 46 ? 8.492 -13.148 5.449 1 95 46 THR B N 1
ATOM 4307 C CA . THR B 1 46 ? 9.555 -12.359 6.059 1 95 46 THR B CA 1
ATOM 4308 C C . THR B 1 46 ? 10.664 -12.078 5.051 1 95 46 THR B C 1
ATOM 4310 O O . THR B 1 46 ? 11.516 -11.219 5.285 1 95 46 THR B O 1
ATOM 4313 N N . GLY B 1 47 ? 10.68 -12.797 3.955 1 96.12 47 GLY B N 1
ATOM 4314 C CA . GLY B 1 47 ? 11.734 -12.656 2.965 1 96.12 47 GLY B CA 1
ATOM 4315 C C . GLY B 1 47 ? 13.031 -13.336 3.371 1 96.12 47 GLY B C 1
ATOM 4316 O O . GLY B 1 47 ? 14.102 -13.008 2.859 1 96.12 47 GLY B O 1
ATOM 4317 N N . GLU B 1 48 ? 12.953 -14.297 4.324 1 97.5 48 GLU B N 1
ATOM 4318 C CA . GLU B 1 48 ? 14.125 -15.039 4.789 1 97.5 48 GLU B CA 1
ATOM 4319 C C . GLU B 1 48 ? 14.695 -15.922 3.684 1 97.5 48 GLU B C 1
ATOM 4321 O O . GLU B 1 48 ? 14.102 -16.047 2.609 1 97.5 48 GLU B O 1
ATOM 4326 N N . ARG B 1 49 ? 15.891 -16.453 4 1 97.81 49 ARG B N 1
ATOM 4327 C CA . ARG B 1 49 ? 16.578 -17.359 3.082 1 97.81 49 ARG B CA 1
ATOM 4328 C C . ARG B 1 49 ? 15.711 -18.562 2.734 1 97.81 49 ARG B C 1
ATOM 4330 O O . ARG B 1 49 ? 15.008 -19.094 3.594 1 97.81 49 ARG B O 1
ATOM 4337 N N . ALA B 1 50 ? 15.742 -19 1.416 1 98.75 50 ALA B N 1
ATOM 4338 C CA . ALA B 1 50 ? 14.977 -20.172 0.987 1 98.75 50 ALA B CA 1
ATOM 4339 C C . ALA B 1 50 ? 15.398 -21.422 1.753 1 98.75 50 ALA B C 1
ATOM 4341 O O . ALA B 1 50 ? 16.578 -21.766 1.772 1 98.75 50 ALA B O 1
ATOM 4342 N N . PRO B 1 51 ? 14.484 -22.125 2.334 1 98.81 51 PRO B N 1
ATOM 4343 C CA . PRO B 1 51 ? 14.852 -23.312 3.115 1 98.81 51 PRO B CA 1
ATOM 4344 C C . PRO B 1 51 ? 14.93 -24.578 2.266 1 98.81 51 PRO B C 1
ATOM 4346 O O . PRO B 1 51 ? 14 -24.891 1.517 1 98.81 51 PRO B O 1
ATOM 4349 N N . LEU B 1 52 ? 16 -25.234 2.336 1 98.62 52 LEU B N 1
ATOM 4350 C CA . LEU B 1 52 ? 16.188 -26.578 1.79 1 98.62 52 LEU B CA 1
ATOM 4351 C C . LEU B 1 52 ? 16.172 -27.625 2.9 1 98.62 52 LEU B C 1
ATOM 4353 O O . LEU B 1 52 ? 17.109 -27.703 3.695 1 98.62 52 LEU B O 1
ATOM 4357 N N . PHE B 1 53 ? 15.102 -28.391 2.934 1 98.12 53 PHE B N 1
ATOM 4358 C CA . PHE B 1 53 ? 14.93 -29.422 3.957 1 98.12 53 PHE B CA 1
ATOM 4359 C C . PHE B 1 53 ? 15.594 -30.719 3.535 1 98.12 53 PHE B C 1
ATOM 4361 O O . PHE B 1 53 ? 15.18 -31.344 2.551 1 98.12 53 PHE B O 1
ATOM 4368 N N . THR B 1 54 ? 16.531 -31.219 4.332 1 96.25 54 THR B N 1
ATOM 4369 C CA . THR B 1 54 ? 17.266 -32.438 3.951 1 96.25 54 THR B CA 1
ATOM 4370 C C . THR B 1 54 ? 16.812 -33.625 4.781 1 96.25 54 THR B C 1
ATOM 4372 O O . THR B 1 54 ? 17.156 -34.75 4.473 1 96.25 54 THR B O 1
ATOM 4375 N N . ASN B 1 55 ? 16.031 -33.312 5.781 1 94.88 55 ASN B N 1
ATOM 4376 C CA . ASN B 1 55 ? 15.633 -34.375 6.684 1 94.88 55 ASN B CA 1
ATOM 4377 C C . ASN B 1 55 ? 14.156 -34.281 7.043 1 94.88 55 ASN B C 1
ATOM 4379 O O . ASN B 1 55 ? 13.797 -34.25 8.219 1 94.88 55 ASN B O 1
ATOM 4383 N N . PRO B 1 56 ? 13.289 -34.375 6.004 1 95.94 56 PRO B N 1
ATOM 4384 C CA . PRO B 1 56 ? 11.875 -34.469 6.359 1 95.94 56 PRO B CA 1
ATOM 4385 C C . PRO B 1 56 ? 11.523 -35.781 7.031 1 95.94 56 PRO B C 1
ATOM 4387 O O . PRO B 1 56 ? 12.031 -36.844 6.633 1 95.94 56 PRO B O 1
ATOM 4390 N N . LYS B 1 57 ? 10.711 -35.656 8.047 1 94.94 57 LYS B N 1
ATOM 4391 C CA . LYS B 1 57 ? 10.273 -36.875 8.734 1 94.94 57 LYS B CA 1
ATOM 4392 C C . LYS B 1 57 ? 9.641 -37.875 7.762 1 94.94 57 LYS B C 1
ATOM 4394 O O . LYS B 1 57 ? 8.75 -37.5 6.984 1 94.94 57 LYS B O 1
ATOM 4399 N N . GLY B 1 58 ? 10.07 -39.062 7.773 1 91 58 GLY B N 1
ATOM 4400 C CA . GLY B 1 58 ? 9.539 -40.094 6.883 1 91 58 GLY B CA 1
ATOM 4401 C C . GLY B 1 58 ? 10.414 -40.312 5.668 1 91 58 GLY B C 1
ATOM 4402 O O . GLY B 1 58 ? 10.164 -41.25 4.891 1 91 58 GLY B O 1
ATOM 4403 N N . ARG B 1 59 ? 11.398 -39.469 5.508 1 89.88 59 ARG B N 1
ATOM 4404 C CA . ARG B 1 59 ? 12.328 -39.688 4.402 1 89.88 59 ARG B CA 1
ATOM 4405 C C . ARG B 1 59 ? 13.062 -41.031 4.555 1 89.88 59 ARG B C 1
ATOM 4407 O O . ARG B 1 59 ? 13.539 -41.344 5.645 1 89.88 59 ARG B O 1
ATOM 4414 N N . LYS B 1 60 ? 13.086 -41.719 3.537 1 81.06 60 LYS B N 1
ATOM 4415 C CA . LYS B 1 60 ? 13.789 -43 3.551 1 81.06 60 LYS B CA 1
ATOM 4416 C C . LYS B 1 60 ? 15.242 -42.844 3.111 1 81.06 60 LYS B C 1
ATOM 4418 O O . LYS B 1 60 ? 15.633 -41.781 2.609 1 81.06 60 LYS B O 1
ATOM 4423 N N . ASP B 1 61 ? 16.016 -43.844 3.344 1 78.56 61 ASP B N 1
ATOM 4424 C CA . ASP B 1 61 ? 17.453 -43.812 3.086 1 78.56 61 ASP B CA 1
ATOM 4425 C C . ASP B 1 61 ? 17.734 -43.938 1.595 1 78.56 61 ASP B C 1
ATOM 4427 O O . ASP B 1 61 ? 18.891 -43.875 1.175 1 78.56 61 ASP B O 1
ATOM 4431 N N . ASP B 1 62 ? 16.688 -43.938 0.891 1 72.94 62 ASP B N 1
ATOM 4432 C CA . ASP B 1 62 ? 16.906 -44.156 -0.535 1 72.94 62 ASP B CA 1
ATOM 4433 C C . ASP B 1 62 ? 17.094 -42.812 -1.266 1 72.94 62 ASP B C 1
ATOM 4435 O O . ASP B 1 62 ? 17.25 -42.812 -2.488 1 72.94 62 ASP B O 1
ATOM 4439 N N . GLY B 1 63 ? 17.062 -41.844 -0.501 1 71.5 63 GLY B N 1
ATOM 4440 C CA . GLY B 1 63 ? 17.375 -40.562 -1.074 1 71.5 63 GLY B CA 1
ATOM 4441 C C . GLY B 1 63 ? 16.156 -39.781 -1.557 1 71.5 63 GLY B C 1
ATOM 4442 O O . GLY B 1 63 ? 16.25 -38.625 -1.913 1 71.5 63 GLY B O 1
ATOM 4443 N N . LEU B 1 64 ? 15.062 -40.344 -1.571 1 79.94 64 LEU B N 1
ATOM 4444 C CA . LEU B 1 64 ? 13.836 -39.719 -2.039 1 79.94 64 LEU B CA 1
ATOM 4445 C C . LEU B 1 64 ? 13.078 -39.094 -0.879 1 79.94 64 LEU B C 1
ATOM 4447 O O . LEU B 1 64 ? 12.594 -39.781 0.015 1 79.94 64 LEU B O 1
ATOM 4451 N N . PHE B 1 65 ? 13.031 -37.844 -0.604 1 85.81 65 PHE B N 1
ATOM 4452 C CA . PHE B 1 65 ? 13.609 -36.719 -1.313 1 85.81 65 PHE B CA 1
ATOM 4453 C C . PHE B 1 65 ? 13.766 -35.531 -0.384 1 85.81 65 PHE B C 1
ATOM 4455 O O . PHE B 1 65 ? 13.281 -35.531 0.75 1 85.81 65 PHE B O 1
ATOM 4462 N N . ARG B 1 66 ? 14.562 -34.594 -0.72 1 95.69 66 ARG B N 1
ATOM 4463 C CA . ARG B 1 66 ? 14.664 -33.281 -0.083 1 95.69 66 ARG B CA 1
ATOM 4464 C C . ARG B 1 66 ? 13.594 -32.312 -0.606 1 95.69 66 ARG B C 1
ATOM 4466 O O . ARG B 1 66 ? 12.961 -32.594 -1.624 1 95.69 66 ARG B O 1
ATOM 4473 N N . VAL B 1 67 ? 13.234 -31.328 0.206 1 97.75 67 VAL B N 1
ATOM 4474 C CA . VAL B 1 67 ? 12.211 -30.375 -0.18 1 97.75 67 VAL B CA 1
ATOM 4475 C C . VAL B 1 67 ? 12.766 -28.953 -0.089 1 97.75 67 VAL B C 1
ATOM 4477 O O . VAL B 1 67 ? 13.477 -28.609 0.86 1 97.75 67 VAL B O 1
ATOM 4480 N N . ILE B 1 68 ? 12.5 -28.125 -1.115 1 98.5 68 ILE B N 1
ATOM 4481 C CA . ILE B 1 68 ? 12.906 -26.734 -1.047 1 98.5 68 ILE B CA 1
ATOM 4482 C C . ILE B 1 68 ? 11.68 -25.828 -1.187 1 98.5 68 ILE B C 1
ATOM 4484 O O . ILE B 1 68 ? 10.773 -26.125 -1.977 1 98.5 68 ILE B O 1
ATOM 4488 N N . GLY B 1 69 ? 11.547 -24.844 -0.319 1 98.5 69 GLY B N 1
ATOM 4489 C CA . GLY B 1 69 ? 10.484 -23.859 -0.382 1 98.5 69 GLY B CA 1
ATOM 4490 C C . GLY B 1 69 ? 11 -22.453 -0.663 1 98.5 69 GLY B C 1
ATOM 4491 O O . GLY B 1 69 ? 12.18 -22.172 -0.463 1 98.5 69 GLY B O 1
ATOM 4492 N N . ALA B 1 70 ? 10.133 -21.641 -1.275 1 98.19 70 ALA B N 1
ATOM 4493 C CA . ALA B 1 70 ? 10.406 -20.234 -1.539 1 98.19 70 ALA B CA 1
ATOM 4494 C C . ALA B 1 70 ? 11.648 -20.062 -2.414 1 98.19 70 ALA B C 1
ATOM 4496 O O . ALA B 1 70 ? 12.398 -19.094 -2.26 1 98.19 70 ALA B O 1
ATOM 4497 N N . SER B 1 71 ? 11.891 -21 -3.295 1 98.25 71 SER B N 1
ATOM 4498 C CA . SER B 1 71 ? 13.109 -20.984 -4.105 1 98.25 71 SER B CA 1
ATOM 4499 C C . SER B 1 71 ? 13.141 -19.781 -5.035 1 98.25 71 SER B C 1
ATOM 4501 O O . SER B 1 71 ? 14.211 -19.25 -5.344 1 98.25 71 SER B O 1
ATOM 4503 N N . ILE B 1 72 ? 11.961 -19.391 -5.52 1 98.06 72 ILE B N 1
ATOM 4504 C CA . ILE B 1 72 ? 11.875 -18.203 -6.363 1 98.06 72 ILE B CA 1
ATOM 4505 C C . ILE B 1 72 ? 11.078 -17.109 -5.645 1 98.06 72 ILE B C 1
ATOM 4507 O O . ILE B 1 72 ? 10.289 -16.406 -6.266 1 98.06 72 ILE B O 1
ATOM 4511 N N . GLY B 1 73 ? 11.18 -17.109 -4.328 1 97.31 73 GLY B N 1
ATOM 4512 C CA . GLY B 1 73 ? 10.469 -16.141 -3.512 1 97.31 73 GLY B CA 1
ATOM 4513 C C . GLY B 1 73 ? 11.195 -14.805 -3.387 1 97.31 73 GLY B C 1
ATOM 4514 O O . GLY B 1 73 ? 12.227 -14.602 -4.02 1 97.31 73 GLY B O 1
ATOM 4515 N N . TYR B 1 74 ? 10.586 -13.93 -2.631 1 96.31 74 TYR B N 1
ATOM 4516 C CA . TYR B 1 74 ? 11.109 -12.602 -2.344 1 96.31 74 TYR B CA 1
ATOM 4517 C C . TYR B 1 74 ? 12.211 -12.664 -1.292 1 96.31 74 TYR B C 1
ATOM 4519 O O . TYR B 1 74 ? 12.203 -13.547 -0.432 1 96.31 74 TYR B O 1
ATOM 4527 N N . SER B 1 75 ? 13.25 -11.797 -1.408 1 97.38 75 SER B N 1
ATOM 4528 C CA . SER B 1 75 ? 14.344 -11.703 -0.442 1 97.38 75 SER B CA 1
ATOM 4529 C C . SER B 1 75 ? 14.195 -10.461 0.434 1 97.38 75 SER B C 1
ATOM 4531 O O . SER B 1 75 ? 13.742 -9.414 -0.033 1 97.38 75 SER B O 1
ATOM 4533 N N . LYS B 1 76 ? 14.594 -10.578 1.727 1 94.75 76 LYS B N 1
ATOM 4534 C CA . LYS B 1 76 ? 14.531 -9.438 2.629 1 94.75 76 LYS B CA 1
ATOM 4535 C C . LYS B 1 76 ? 15.75 -8.531 2.451 1 94.75 76 LYS B C 1
ATOM 4537 O O . LYS B 1 76 ? 15.828 -7.461 3.053 1 94.75 76 LYS B O 1
ATOM 4542 N N . ARG B 1 77 ? 16.719 -8.938 1.557 1 92.94 77 ARG B N 1
ATOM 4543 C CA . ARG B 1 77 ? 17.922 -8.133 1.331 1 92.94 77 ARG B CA 1
ATOM 4544 C C . ARG B 1 77 ? 17.562 -6.809 0.654 1 92.94 77 ARG B C 1
ATOM 4546 O O . ARG B 1 77 ? 16.969 -6.801 -0.421 1 92.94 77 ARG B O 1
ATOM 4553 N N . PRO B 1 78 ? 17.938 -5.699 1.268 1 88.06 78 PRO B N 1
ATOM 4554 C CA . PRO B 1 78 ? 17.594 -4.402 0.69 1 88.06 78 PRO B CA 1
ATOM 4555 C C . PRO B 1 78 ? 18.141 -4.215 -0.722 1 88.06 78 PRO B C 1
ATOM 4557 O O . PRO B 1 78 ? 19.328 -4.406 -0.955 1 88.06 78 PRO B O 1
ATOM 4560 N N . GLY B 1 79 ? 17.312 -3.893 -1.597 1 90.12 79 GLY B N 1
ATOM 4561 C CA . GLY B 1 79 ? 17.703 -3.625 -2.971 1 90.12 79 GLY B CA 1
ATOM 4562 C C . GLY B 1 79 ? 17.844 -4.883 -3.807 1 90.12 79 GLY B C 1
ATOM 4563 O O . GLY B 1 79 ? 18.109 -4.809 -5.008 1 90.12 79 GLY B O 1
ATOM 4564 N N . MET B 1 80 ? 17.656 -6.027 -3.199 1 95.88 80 MET B N 1
ATOM 4565 C CA . MET B 1 80 ? 17.844 -7.305 -3.883 1 95.88 80 MET B CA 1
ATOM 4566 C C . MET B 1 80 ? 16.625 -8.211 -3.684 1 95.88 80 MET B C 1
ATOM 4568 O O . MET B 1 80 ? 16.766 -9.43 -3.57 1 95.88 80 MET B O 1
ATOM 4572 N N . GLN B 1 81 ? 15.477 -7.605 -3.586 1 96.5 81 GLN B N 1
ATOM 4573 C CA . GLN B 1 81 ? 14.273 -8.352 -3.223 1 96.5 81 GLN B CA 1
ATOM 4574 C C . GLN B 1 81 ? 13.906 -9.359 -4.305 1 96.5 81 GLN B C 1
ATOM 4576 O O . GLN B 1 81 ? 13.266 -10.375 -4.02 1 96.5 81 GLN B O 1
ATOM 4581 N N . LEU B 1 82 ? 14.375 -9.117 -5.562 1 98.12 82 LEU B N 1
ATOM 4582 C CA . LEU B 1 82 ? 13.977 -9.945 -6.691 1 98.12 82 LEU B CA 1
ATOM 4583 C C . LEU B 1 82 ? 15.125 -10.852 -7.133 1 98.12 82 LEU B C 1
ATOM 4585 O O . LEU B 1 82 ? 15.094 -11.414 -8.227 1 98.12 82 LEU B O 1
ATOM 4589 N N . CYS B 1 83 ? 16.141 -11.008 -6.309 1 98.25 83 CYS B N 1
ATOM 4590 C CA . CYS B 1 83 ? 17.375 -11.672 -6.715 1 98.25 83 CYS B CA 1
ATOM 4591 C C . CYS B 1 83 ? 17.109 -13.102 -7.164 1 98.25 83 CYS B C 1
ATOM 4593 O O . CYS B 1 83 ? 17.672 -13.562 -8.156 1 98.25 83 CYS B O 1
ATOM 4595 N N . ARG B 1 84 ? 16.25 -13.867 -6.516 1 98.31 84 ARG B N 1
ATOM 4596 C CA . ARG B 1 84 ? 15.961 -15.25 -6.879 1 98.31 84 ARG B CA 1
ATOM 4597 C C . ARG B 1 84 ? 15.219 -15.32 -8.211 1 98.31 84 ARG B C 1
ATOM 4599 O O . ARG B 1 84 ? 15.5 -16.188 -9.039 1 98.31 84 ARG B O 1
ATOM 4606 N N . LEU B 1 85 ? 14.305 -14.406 -8.367 1 98 85 LEU B N 1
ATOM 4607 C CA . LEU B 1 85 ? 13.578 -14.281 -9.625 1 98 85 LEU B CA 1
ATOM 4608 C C . LEU B 1 85 ? 14.523 -13.922 -10.766 1 98 85 LEU B C 1
ATOM 4610 O O . LEU B 1 85 ? 14.461 -14.523 -11.844 1 98 85 LEU B O 1
ATOM 4614 N N . ALA B 1 86 ? 15.367 -12.953 -10.5 1 98 86 ALA B N 1
ATOM 4615 C CA . ALA B 1 86 ? 16.328 -12.523 -11.508 1 98 86 ALA B CA 1
ATOM 4616 C C . ALA B 1 86 ? 17.219 -13.68 -11.953 1 98 86 ALA B C 1
ATOM 4618 O O . ALA B 1 86 ? 17.391 -13.914 -13.148 1 98 86 ALA B O 1
ATOM 4619 N N . LYS B 1 87 ? 17.703 -14.453 -11.062 1 97.31 87 LYS B N 1
ATOM 4620 C CA . LYS B 1 87 ? 18.562 -15.586 -11.352 1 97.31 87 LYS B CA 1
ATOM 4621 C C . LYS B 1 87 ? 17.828 -16.656 -12.156 1 97.31 87 LYS B C 1
ATOM 4623 O O . LYS B 1 87 ? 18.438 -17.328 -12.992 1 97.31 87 LYS B O 1
ATOM 4628 N N . SER B 1 88 ? 16.578 -16.766 -11.906 1 97.5 88 SER B N 1
ATOM 4629 C CA . SER B 1 88 ? 15.766 -17.75 -12.617 1 97.5 88 SER B CA 1
ATOM 4630 C C . SER B 1 88 ? 15.641 -17.391 -14.094 1 97.5 88 SER B C 1
ATOM 4632 O O . SER B 1 88 ? 15.25 -18.234 -14.914 1 97.5 88 SER B O 1
ATOM 4634 N N . LEU B 1 89 ? 15.945 -16.203 -14.469 1 96.94 89 LEU B N 1
ATOM 4635 C CA . LEU B 1 89 ? 15.781 -15.727 -15.836 1 96.94 89 LEU B CA 1
ATOM 4636 C C . LEU B 1 89 ? 17.141 -15.438 -16.469 1 96.94 89 LEU B C 1
ATOM 4638 O O . LEU B 1 89 ? 17.203 -14.859 -17.562 1 96.94 89 LEU B O 1
ATOM 4642 N N . GLY B 1 90 ? 18.188 -15.789 -15.766 1 95.94 90 GLY B N 1
ATOM 4643 C CA . GLY B 1 90 ? 19.531 -15.602 -16.281 1 95.94 90 GLY B CA 1
ATOM 4644 C C . GLY B 1 90 ? 20.016 -14.164 -16.172 1 95.94 90 GLY B C 1
ATOM 4645 O O . GLY B 1 90 ? 20.859 -13.727 -16.969 1 95.94 90 GLY B O 1
ATOM 4646 N N . LEU B 1 91 ? 19.469 -13.422 -15.25 1 97.25 91 LEU B N 1
ATOM 4647 C CA . LEU B 1 91 ? 19.859 -12.039 -15.008 1 97.25 91 LEU B CA 1
ATOM 4648 C C . LEU B 1 91 ? 20.719 -11.922 -13.75 1 97.25 91 LEU B C 1
ATOM 4650 O O . LEU B 1 91 ? 20.719 -12.836 -12.922 1 97.25 91 LEU B O 1
ATOM 4654 N N . PRO B 1 92 ? 21.5 -10.828 -13.688 1 96.75 92 PRO B N 1
ATOM 4655 C CA . PRO B 1 92 ? 22.188 -10.594 -12.414 1 96.75 92 PRO B CA 1
ATOM 4656 C C . PRO B 1 92 ? 21.234 -10.445 -11.234 1 96.75 92 PRO B C 1
ATOM 4658 O O . PRO B 1 92 ? 20.109 -9.953 -11.406 1 96.75 92 PRO B O 1
ATOM 4661 N N . SER B 1 93 ? 21.75 -10.82 -10.023 1 96.44 93 SER B N 1
ATOM 4662 C CA . SER B 1 93 ? 20.938 -10.805 -8.812 1 96.44 93 SER B CA 1
ATOM 466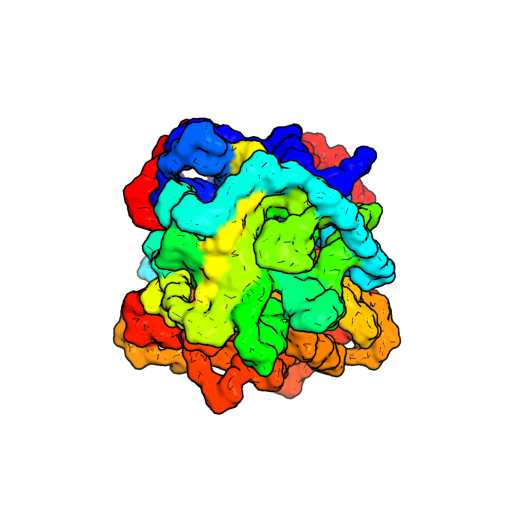3 C C . SER B 1 93 ? 20.422 -9.406 -8.516 1 96.44 93 SER B C 1
ATOM 4665 O O . SER B 1 93 ? 19.422 -9.242 -7.816 1 96.44 93 SER B O 1
ATOM 4667 N N . SER B 1 94 ? 21.016 -8.398 -9.047 1 96.81 94 SER B N 1
ATOM 4668 C CA . SER B 1 94 ? 20.656 -7.012 -8.781 1 96.81 94 SER B CA 1
ATOM 4669 C C . SER B 1 94 ? 19.625 -6.5 -9.789 1 96.81 94 SER B C 1
ATOM 4671 O O . SER B 1 94 ? 19.234 -5.332 -9.75 1 96.81 94 SER B O 1
ATOM 4673 N N . ALA B 1 95 ? 19.203 -7.375 -10.695 1 97.81 95 ALA B N 1
ATOM 4674 C CA . ALA B 1 95 ? 18.281 -6.934 -11.742 1 97.81 95 ALA B CA 1
ATOM 4675 C C . ALA B 1 95 ? 17.016 -6.336 -11.141 1 97.81 95 ALA B C 1
ATOM 4677 O O . ALA B 1 95 ? 16.5 -6.848 -10.148 1 97.81 95 ALA B O 1
ATOM 4678 N N . THR B 1 96 ? 16.531 -5.223 -11.719 1 97.44 96 THR B N 1
ATOM 4679 C CA . THR B 1 96 ? 15.32 -4.527 -11.289 1 97.44 96 THR B CA 1
ATOM 4680 C C . THR B 1 96 ? 14.086 -5.156 -11.93 1 97.44 96 THR B C 1
ATOM 4682 O O . THR B 1 96 ? 14.203 -5.969 -12.852 1 97.44 96 THR B O 1
ATOM 4685 N N . GLY B 1 97 ? 12.945 -4.777 -11.383 1 97.69 97 GLY B N 1
ATOM 4686 C CA . GLY B 1 97 ? 11.703 -5.211 -11.992 1 97.69 97 GLY B CA 1
ATOM 4687 C C . GLY B 1 97 ? 11.594 -4.836 -13.461 1 97.69 97 GLY B C 1
ATOM 4688 O O . GLY B 1 97 ? 11.117 -5.625 -14.281 1 97.69 97 GLY B O 1
ATOM 4689 N N . HIS B 1 98 ? 12.094 -3.68 -13.844 1 97.88 98 HIS B N 1
ATOM 4690 C CA . HIS B 1 98 ? 12.094 -3.215 -15.227 1 97.88 98 HIS B CA 1
ATOM 4691 C C . HIS B 1 98 ? 12.922 -4.133 -16.125 1 97.88 98 HIS B C 1
ATOM 4693 O O . HIS B 1 98 ? 12.477 -4.531 -17.203 1 97.88 98 HIS B O 1
ATOM 4699 N N . GLU B 1 99 ? 14.102 -4.457 -15.641 1 97.88 99 GLU B N 1
ATOM 4700 C CA . GLU B 1 99 ? 15 -5.316 -16.406 1 97.88 99 GLU B CA 1
ATOM 4701 C C . GLU B 1 99 ? 14.414 -6.715 -16.578 1 97.88 99 GLU B C 1
ATOM 4703 O O . GLU B 1 99 ? 14.555 -7.324 -17.641 1 97.88 99 GLU B O 1
ATOM 4708 N N . ILE B 1 100 ? 13.805 -7.191 -15.602 1 98.06 100 ILE B N 1
ATOM 4709 C CA . ILE B 1 100 ? 13.211 -8.523 -15.609 1 98.06 100 ILE B CA 1
ATOM 4710 C C . ILE B 1 100 ? 12.094 -8.586 -16.641 1 98.06 100 ILE B C 1
ATOM 4712 O O . ILE B 1 100 ? 12.094 -9.453 -17.516 1 98.06 100 ILE B O 1
ATOM 4716 N N . VAL B 1 101 ? 11.141 -7.625 -16.594 1 98.12 101 VAL B N 1
ATOM 4717 C CA . VAL B 1 101 ? 10.016 -7.594 -17.516 1 98.12 101 VAL B CA 1
ATOM 4718 C C . VAL B 1 101 ? 10.523 -7.414 -18.953 1 98.12 101 VAL B C 1
ATOM 4720 O O . VAL B 1 101 ? 10.047 -8.07 -19.875 1 98.12 101 VAL B O 1
ATOM 4723 N N . GLN B 1 102 ? 11.5 -6.582 -19.109 1 97.12 102 GLN B N 1
ATOM 4724 C CA . GLN B 1 102 ? 12.055 -6.328 -20.438 1 97.12 102 GLN B CA 1
ATOM 4725 C C . GLN B 1 102 ? 12.719 -7.582 -21 1 97.12 102 GLN B C 1
ATOM 4727 O O . GLN B 1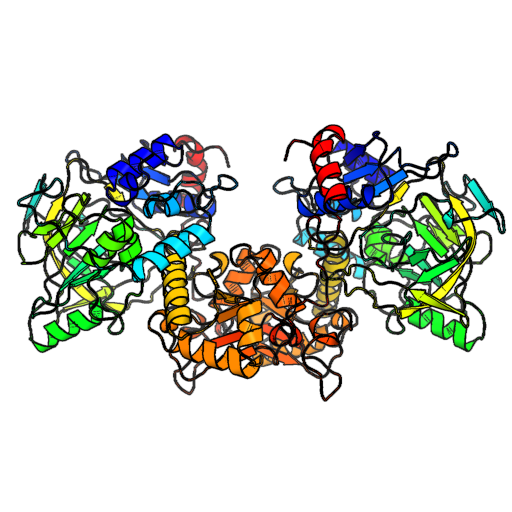 102 ? 12.578 -7.879 -22.188 1 97.12 102 GLN B O 1
ATOM 4732 N N . LYS B 1 103 ? 13.438 -8.281 -20.172 1 96.31 103 LYS B N 1
ATOM 4733 C CA . LYS B 1 103 ? 14.086 -9.523 -20.609 1 96.31 103 LYS B CA 1
ATOM 4734 C C . LYS B 1 103 ? 13.07 -10.516 -21.156 1 96.31 103 LYS B C 1
ATOM 4736 O O . LYS B 1 103 ? 13.273 -11.094 -22.219 1 96.31 103 LYS B O 1
ATOM 4741 N N . ILE B 1 104 ? 12.008 -10.727 -20.484 1 96.75 104 ILE B N 1
ATOM 4742 C CA . ILE B 1 104 ? 10.969 -11.664 -20.891 1 96.75 104 ILE B CA 1
ATOM 4743 C C . ILE B 1 104 ? 10.297 -11.164 -22.172 1 96.75 104 ILE B C 1
ATOM 4745 O O . ILE B 1 104 ? 10.086 -11.945 -23.109 1 96.75 104 ILE B O 1
ATOM 4749 N N . ASN B 1 105 ? 9.969 -9.891 -22.203 1 95.75 105 ASN B N 1
ATOM 4750 C CA . ASN B 1 105 ? 9.328 -9.281 -23.359 1 95.75 105 ASN B CA 1
ATOM 4751 C C . ASN B 1 105 ? 10.188 -9.406 -24.609 1 95.75 105 ASN B C 1
ATOM 4753 O O . ASN B 1 105 ? 9.68 -9.711 -25.703 1 95.75 105 ASN B O 1
ATOM 4757 N N . GLU B 1 106 ? 11.477 -9.219 -24.5 1 94.38 106 GLU B N 1
ATOM 4758 C CA . GLU B 1 106 ? 12.406 -9.32 -25.609 1 94.38 106 GLU B CA 1
ATOM 4759 C C . GLU B 1 106 ? 12.461 -10.75 -26.156 1 94.38 106 GLU B C 1
ATOM 4761 O O . GLU B 1 106 ? 12.602 -10.953 -27.359 1 94.38 106 GLU B O 1
ATOM 4766 N N . ALA B 1 107 ? 12.352 -11.664 -25.297 1 93.75 107 ALA B N 1
ATOM 4767 C CA . ALA B 1 107 ? 12.406 -13.07 -25.703 1 93.75 107 ALA B CA 1
ATOM 4768 C C . ALA B 1 107 ? 11.25 -13.414 -26.641 1 93.75 107 ALA B C 1
ATOM 4770 O O . ALA B 1 107 ? 11.375 -14.305 -27.484 1 93.75 107 ALA B O 1
ATOM 4771 N N . LYS B 1 108 ? 10.188 -12.734 -26.562 1 91.75 108 LYS B N 1
ATOM 4772 C CA . LYS B 1 108 ? 9 -13.008 -27.359 1 91.75 108 LYS B CA 1
ATOM 4773 C C . LYS B 1 108 ? 9.227 -12.664 -28.828 1 91.75 108 LYS B C 1
ATOM 4775 O O . LYS B 1 108 ? 8.5 -13.141 -29.703 1 91.75 108 LYS B O 1
ATOM 4780 N N . THR B 1 109 ? 10.195 -11.852 -29.094 1 90.38 109 THR B N 1
ATOM 4781 C CA . THR B 1 109 ? 10.477 -11.453 -30.469 1 90.38 109 THR B CA 1
ATOM 4782 C C . THR B 1 109 ? 11.602 -12.312 -31.047 1 90.38 109 THR B C 1
ATOM 4784 O O . THR B 1 109 ? 11.891 -12.227 -32.25 1 90.38 109 THR B O 1
ATOM 4787 N N . LYS B 1 110 ? 12.195 -13.102 -30.25 1 93 110 LYS B N 1
ATOM 4788 C CA . LYS B 1 110 ? 13.266 -13.984 -30.719 1 93 110 LYS B CA 1
ATOM 4789 C C . LYS B 1 110 ? 12.695 -15.242 -31.375 1 93 110 LYS B C 1
ATOM 4791 O O . LYS B 1 110 ? 11.609 -15.695 -31 1 93 110 LYS B O 1
ATOM 4796 N N . PRO B 1 111 ? 13.398 -15.695 -32.375 1 93.25 111 PRO B N 1
ATOM 4797 C CA . PRO B 1 111 ? 12.969 -16.984 -32.906 1 93.25 111 PRO B CA 1
ATOM 4798 C C . PRO B 1 111 ? 13.023 -18.109 -31.891 1 93.25 111 PRO B C 1
ATOM 4800 O O . PRO B 1 111 ? 13.945 -18.156 -31.062 1 93.25 111 PRO B O 1
ATOM 4803 N N . PRO B 1 112 ? 12.078 -18.969 -31.984 1 92.88 112 PRO B N 1
ATOM 4804 C CA . PRO B 1 112 ? 12.141 -20.125 -31.078 1 92.88 112 PRO B CA 1
ATOM 4805 C C . PRO B 1 112 ? 13.383 -20.984 -31.312 1 92.88 112 PRO B C 1
ATOM 4807 O O . PRO B 1 112 ? 13.914 -21.031 -32.406 1 92.88 112 PRO B O 1
ATOM 4810 N N . ILE B 1 113 ? 13.867 -21.578 -30.266 1 95.31 113 ILE B N 1
ATOM 4811 C CA . ILE B 1 113 ? 15 -22.484 -30.344 1 95.31 113 ILE B CA 1
ATOM 4812 C C . ILE B 1 113 ? 14.539 -23.922 -30.062 1 95.31 113 ILE B C 1
ATOM 4814 O O . ILE B 1 113 ? 14.047 -24.203 -28.969 1 95.31 113 ILE B O 1
ATOM 4818 N N . PRO B 1 114 ? 14.727 -24.812 -30.969 1 95.19 114 PRO B N 1
ATOM 4819 C CA . PRO B 1 114 ? 14.305 -26.203 -30.75 1 95.19 114 PRO B CA 1
ATOM 4820 C C . PRO B 1 114 ? 15.078 -26.875 -29.641 1 95.19 114 PRO B C 1
ATOM 4822 O O . PRO B 1 114 ? 16.266 -26.609 -29.438 1 95.19 114 PRO B O 1
ATOM 4825 N N . CYS B 1 115 ? 14.43 -27.781 -28.984 1 96.56 115 CYS B N 1
ATOM 4826 C CA . CYS B 1 115 ? 15.055 -28.578 -27.938 1 96.56 115 CYS B CA 1
ATOM 4827 C C . CYS B 1 115 ? 16.109 -29.516 -28.5 1 96.56 115 CYS B C 1
ATOM 4829 O O . CYS B 1 115 ? 16.156 -29.734 -29.719 1 96.56 115 CYS B O 1
ATOM 4831 N N . ARG B 1 116 ? 16.953 -29.922 -27.641 1 97.69 116 ARG B N 1
ATOM 4832 C CA . ARG B 1 116 ? 17.922 -30.953 -27.984 1 97.69 116 ARG B CA 1
ATOM 4833 C C . ARG B 1 116 ? 17.531 -32.281 -27.359 1 97.69 116 ARG B C 1
ATOM 4835 O O . ARG B 1 116 ? 17.484 -32.438 -26.141 1 97.69 116 ARG B O 1
ATOM 4842 N N . LYS B 1 117 ? 17.281 -33.281 -28.188 1 97.62 117 LYS B N 1
ATOM 4843 C CA . LYS B 1 117 ? 16.891 -34.625 -27.734 1 97.62 117 LYS B CA 1
ATOM 4844 C C . LYS B 1 117 ? 18.094 -35.438 -27.312 1 97.62 117 LYS B C 1
ATOM 4846 O O . LYS B 1 117 ? 19.078 -35.562 -28.062 1 97.62 117 LYS B O 1
ATOM 4851 N N . LEU B 1 118 ? 18.031 -35.938 -26.141 1 98.12 118 LEU B N 1
ATOM 4852 C CA . LEU B 1 118 ? 19.094 -36.812 -25.625 1 98.12 118 LEU B CA 1
ATOM 4853 C C . LEU B 1 118 ? 18.609 -38.25 -25.453 1 98.12 118 LEU B C 1
ATOM 4855 O O . LEU B 1 118 ? 17.406 -38.5 -25.344 1 98.12 118 LEU B O 1
ATOM 4859 N N . GLU B 1 119 ? 19.578 -39.062 -25.453 1 97.56 119 GLU B N 1
ATOM 4860 C CA . GLU B 1 119 ? 19.266 -40.469 -25.234 1 97.56 119 GLU B CA 1
ATOM 4861 C C . GLU B 1 119 ? 18.906 -40.719 -23.766 1 97.56 119 GLU B C 1
ATOM 4863 O O . GLU B 1 119 ? 18.062 -41.594 -23.484 1 97.56 119 GLU B O 1
ATOM 4868 N N . SER B 1 120 ? 19.547 -40.062 -22.938 1 97 120 SER B N 1
ATOM 4869 C CA . SER B 1 120 ? 19.328 -40.156 -21.5 1 97 120 SER B CA 1
ATOM 4870 C C . SER B 1 120 ? 19.734 -38.875 -20.781 1 97 120 SER B C 1
ATOM 4872 O O . SER B 1 120 ? 20.203 -37.938 -21.406 1 97 120 SER B O 1
ATOM 4874 N N . GLY B 1 121 ? 19.438 -38.812 -19.453 1 96.38 121 GLY B N 1
ATOM 4875 C CA . GLY B 1 121 ? 19.797 -37.688 -18.609 1 96.38 121 GLY B CA 1
ATOM 4876 C C . GLY B 1 121 ? 19.75 -38 -17.125 1 96.38 121 GLY B C 1
ATOM 4877 O O . GLY B 1 121 ? 19.328 -39.094 -16.734 1 96.38 121 GLY B O 1
ATOM 4878 N N . PRO B 1 122 ? 20.25 -37.094 -16.281 1 96.44 122 PRO B N 1
ATOM 4879 C CA . PRO B 1 122 ? 20.312 -37.344 -14.844 1 96.44 122 PRO B CA 1
ATOM 4880 C C . PRO B 1 122 ? 18.953 -37.688 -14.242 1 96.44 122 PRO B C 1
ATOM 4882 O O . PRO B 1 122 ? 18.891 -38.406 -13.234 1 96.44 122 PRO B O 1
ATOM 4885 N N . VAL B 1 123 ? 17.844 -37.312 -14.836 1 97.31 123 VAL B N 1
ATOM 4886 C CA . VAL B 1 123 ? 16.516 -37.594 -14.32 1 97.31 123 VAL B CA 1
ATOM 4887 C C . VAL B 1 123 ? 16.234 -39.094 -14.383 1 97.31 123 VAL B C 1
ATOM 4889 O O . VAL B 1 123 ? 15.336 -39.594 -13.703 1 97.31 123 VAL B O 1
ATOM 4892 N N . LYS B 1 124 ? 17.047 -39.844 -15.109 1 97.06 124 LYS B N 1
ATOM 4893 C CA . LYS B 1 124 ? 16.812 -41.281 -15.289 1 97.06 124 LYS B CA 1
ATOM 4894 C C . LYS B 1 124 ? 17.75 -42.094 -14.398 1 97.06 124 LYS B C 1
ATOM 4896 O O . LYS B 1 124 ? 17.922 -43.312 -14.609 1 97.06 124 LYS B O 1
ATOM 4901 N N . ASP B 1 125 ? 18.391 -41.469 -13.406 1 95.69 125 ASP B N 1
ATOM 4902 C CA . ASP B 1 125 ? 19.266 -42.188 -12.484 1 95.69 125 ASP B CA 1
ATOM 4903 C C . ASP B 1 125 ? 18.5 -43.344 -11.789 1 95.69 125 ASP B C 1
ATOM 4905 O O . ASP B 1 125 ? 19.062 -44.406 -11.555 1 95.69 125 ASP B O 1
ATOM 4909 N N . HIS B 1 126 ? 17.344 -43.062 -11.359 1 95.25 126 HIS B N 1
ATOM 4910 C CA . HIS B 1 126 ? 16.469 -44.031 -10.711 1 95.25 126 HIS B CA 1
ATOM 4911 C C . HIS B 1 126 ? 15.109 -44.094 -11.391 1 95.25 126 HIS B C 1
ATOM 4913 O O . HIS B 1 126 ? 14.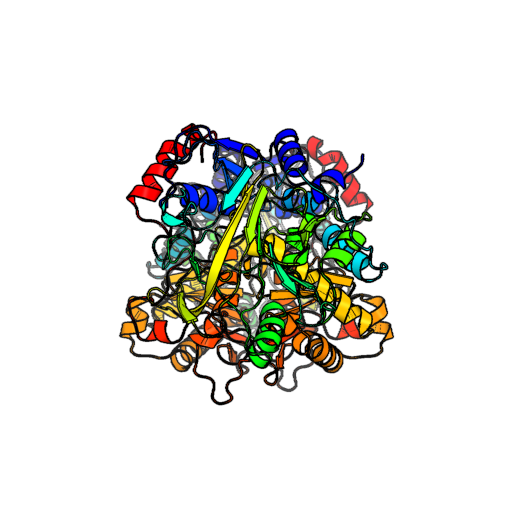594 -43.062 -11.836 1 95.25 126 HIS B O 1
ATOM 4919 N N . ILE B 1 127 ? 14.508 -45.281 -11.453 1 96.19 127 ILE B N 1
ATOM 4920 C CA . ILE B 1 127 ? 13.211 -45.5 -12.094 1 96.19 127 ILE B CA 1
ATOM 4921 C C . ILE B 1 127 ? 12.359 -46.438 -11.242 1 96.19 127 ILE B C 1
ATOM 4923 O O . ILE B 1 127 ? 12.828 -47.5 -10.812 1 96.19 127 ILE B O 1
ATOM 4927 N N . ILE B 1 128 ? 11.18 -46.031 -10.945 1 95.75 128 ILE B N 1
ATOM 4928 C CA . ILE B 1 128 ? 10.188 -46.844 -10.266 1 95.75 128 ILE B CA 1
ATOM 4929 C C . ILE B 1 128 ? 8.992 -47.094 -11.188 1 95.75 128 ILE B C 1
ATOM 4931 O O . ILE B 1 128 ? 8.43 -46.156 -11.742 1 95.75 128 ILE B O 1
ATOM 4935 N N . HIS B 1 129 ? 8.5 -48.375 -11.289 1 96.06 129 HIS B N 1
ATOM 4936 C CA . HIS B 1 129 ? 7.434 -48.719 -12.242 1 96.06 129 HIS B CA 1
ATOM 4937 C C . HIS B 1 129 ? 6.223 -49.312 -11.531 1 96.06 129 HIS B C 1
ATOM 4939 O O . HIS B 1 129 ? 6.371 -50.031 -10.555 1 96.06 129 HIS B O 1
ATOM 4945 N N . GLY B 1 130 ? 5.113 -48.938 -12.055 1 94.31 130 GLY B N 1
ATOM 4946 C CA . GLY B 1 130 ? 3.871 -49.625 -11.797 1 94.31 130 GLY B CA 1
ATOM 4947 C C . GLY B 1 130 ? 3.531 -49.719 -10.328 1 94.31 130 GLY B C 1
ATOM 4948 O O . GLY B 1 130 ? 3.51 -48.719 -9.617 1 94.31 130 GLY B O 1
ATOM 4949 N N . ASP B 1 131 ? 3.383 -50.938 -9.859 1 94 131 ASP B N 1
ATOM 4950 C CA . ASP B 1 131 ? 2.844 -51.219 -8.531 1 94 131 ASP B CA 1
ATOM 4951 C C . ASP B 1 131 ? 3.865 -50.906 -7.441 1 94 131 ASP B C 1
ATOM 4953 O O . ASP B 1 131 ? 3.518 -50.812 -6.262 1 94 131 ASP B O 1
ATOM 4957 N N . ASP B 1 132 ? 5.062 -50.656 -7.855 1 95.12 132 ASP B N 1
ATOM 4958 C CA . ASP B 1 132 ? 6.09 -50.281 -6.891 1 95.12 132 ASP B CA 1
ATOM 4959 C C . ASP B 1 132 ? 5.945 -48.812 -6.484 1 95.12 132 ASP B C 1
ATOM 4961 O O . ASP B 1 132 ? 6.555 -48.375 -5.508 1 95.12 132 ASP B O 1
ATOM 4965 N N . ILE B 1 133 ? 5.176 -48.125 -7.211 1 96 133 ILE B N 1
ATOM 4966 C CA . ILE B 1 133 ? 4.922 -46.719 -6.902 1 96 133 ILE B CA 1
ATOM 4967 C C . ILE B 1 133 ? 3.893 -46.625 -5.781 1 96 133 ILE B C 1
ATOM 4969 O O . ILE B 1 133 ? 2.844 -47.281 -5.828 1 96 133 ILE B O 1
ATOM 4973 N N . ASP B 1 134 ? 4.164 -45.875 -4.746 1 95.69 134 ASP B N 1
ATOM 4974 C CA . ASP B 1 134 ? 3.205 -45.5 -3.703 1 95.69 134 ASP B CA 1
ATOM 4975 C C . ASP B 1 134 ? 3.385 -44.062 -3.266 1 95.69 134 ASP B C 1
ATOM 4977 O O . ASP B 1 134 ? 4.184 -43.75 -2.373 1 95.69 134 ASP B O 1
ATOM 4981 N N . LEU B 1 135 ? 2.637 -43.188 -3.885 1 96.12 135 LEU B N 1
ATOM 4982 C CA . LEU B 1 135 ? 2.727 -41.781 -3.607 1 96.12 135 LEU B CA 1
ATOM 4983 C C . LEU B 1 135 ? 2.338 -41.469 -2.164 1 96.12 135 LEU B C 1
ATOM 4985 O O . LEU B 1 135 ? 2.797 -40.469 -1.586 1 96.12 135 LEU B O 1
ATOM 4989 N N . THR B 1 136 ? 1.532 -42.25 -1.552 1 94.38 136 THR B N 1
ATOM 4990 C CA . THR B 1 136 ? 1.012 -42.031 -0.211 1 94.38 136 THR B CA 1
ATOM 4991 C C . THR B 1 136 ? 2.098 -42.25 0.838 1 94.38 136 THR B C 1
ATOM 4993 O O . THR B 1 136 ? 1.948 -41.812 1.989 1 94.38 136 THR B O 1
ATOM 4996 N N . GLN B 1 137 ? 3.15 -42.875 0.454 1 91.25 137 GLN B N 1
ATOM 4997 C CA . GLN B 1 137 ? 4.23 -43.156 1.39 1 91.25 137 GLN B CA 1
ATOM 4998 C C . GLN B 1 137 ? 5.32 -42.094 1.315 1 91.25 137 GLN B C 1
ATOM 5000 O O . GLN B 1 137 ? 6.238 -42.094 2.141 1 91.25 137 GLN B O 1
ATOM 5005 N N . LEU B 1 138 ? 5.227 -41.219 0.319 1 91.38 138 LEU B N 1
ATOM 5006 C CA . LEU B 1 138 ? 6.184 -40.125 0.206 1 91.38 138 LEU B CA 1
ATOM 5007 C C . LEU B 1 138 ? 5.891 -39.031 1.234 1 91.38 138 LEU B C 1
ATOM 5009 O O . LEU B 1 138 ? 4.73 -38.812 1.593 1 91.38 138 LEU B O 1
ATOM 5013 N N . PRO B 1 139 ? 6.922 -38.438 1.742 1 92.56 139 PRO B N 1
ATOM 5014 C CA . PRO B 1 139 ? 6.695 -37.344 2.713 1 92.56 139 PRO B CA 1
ATOM 5015 C C . PRO B 1 139 ? 6.227 -36.062 2.059 1 92.56 139 PRO B C 1
ATOM 5017 O O . PRO B 1 139 ? 6.809 -35 2.297 1 92.56 139 PRO B O 1
ATOM 5020 N N . VAL B 1 140 ? 5.133 -36.156 1.3 1 94.94 140 VAL B N 1
ATOM 5021 C CA . VAL B 1 140 ? 4.512 -35 0.694 1 94.94 140 VAL B CA 1
ATOM 5022 C C . VAL B 1 140 ? 3.914 -34.094 1.781 1 94.94 140 VAL B C 1
ATOM 5024 O O . VAL B 1 140 ? 3.176 -34.594 2.646 1 94.94 140 VAL B O 1
ATOM 5027 N N . PRO B 1 141 ? 4.262 -32.844 1.729 1 96.44 141 PRO B N 1
ATOM 5028 C CA . PRO B 1 141 ? 3.775 -31.969 2.807 1 96.44 141 PRO B CA 1
ATOM 5029 C C . PRO B 1 141 ? 2.283 -31.672 2.691 1 96.44 141 PRO B C 1
ATOM 5031 O O . PRO B 1 141 ? 1.763 -31.516 1.583 1 96.44 141 PRO B O 1
ATOM 5034 N N . LEU B 1 142 ? 1.57 -31.719 3.83 1 98.19 142 LEU B N 1
ATOM 5035 C CA . LEU B 1 142 ? 0.335 -30.953 3.928 1 98.19 142 LEU B CA 1
ATOM 5036 C C . LEU B 1 142 ? 0.633 -29.469 4.102 1 98.19 142 LEU B C 1
ATOM 5038 O O . LEU B 1 142 ? 1.246 -29.062 5.094 1 98.19 142 LEU B O 1
ATOM 5042 N N . LEU B 1 143 ? 0.195 -28.703 3.24 1 98.5 143 LEU B N 1
ATOM 5043 C CA . LEU B 1 143 ? 0.705 -27.328 3.145 1 98.5 143 LEU B CA 1
ATOM 5044 C C . LEU B 1 143 ? -0.024 -26.406 4.117 1 98.5 143 LEU B C 1
ATOM 5046 O O . LEU B 1 143 ? 0.591 -25.531 4.723 1 98.5 143 LEU B O 1
ATOM 5050 N N . HIS B 1 144 ? -1.347 -26.531 4.211 1 98.38 144 HIS B N 1
ATOM 5051 C CA . HIS B 1 144 ? -2.17 -25.734 5.105 1 98.38 144 HIS B CA 1
ATOM 5052 C C . HIS B 1 144 ? -3.182 -26.594 5.852 1 98.38 144 HIS B C 1
ATOM 5054 O O . HIS B 1 144 ? -3.59 -27.656 5.355 1 98.38 144 HIS B O 1
ATOM 5060 N N . GLU B 1 145 ? -3.588 -26.062 6.945 1 97.5 145 GLU B N 1
ATOM 5061 C CA . GLU B 1 145 ? -4.488 -26.797 7.828 1 97.5 145 GLU B CA 1
ATOM 5062 C C . GLU B 1 145 ? -5.805 -27.125 7.129 1 97.5 145 GLU B C 1
ATOM 5064 O O . GLU B 1 145 ? -6.402 -28.172 7.367 1 97.5 145 GLU B O 1
ATOM 5069 N N . HIS B 1 146 ? -6.195 -26.266 6.164 1 96.62 146 HIS B N 1
ATOM 5070 C CA . HIS B 1 146 ? -7.527 -26.438 5.594 1 96.62 146 HIS B CA 1
ATOM 5071 C C . HIS B 1 146 ? -7.461 -26.953 4.16 1 96.62 146 HIS B C 1
ATOM 5073 O O . HIS B 1 146 ? -8.453 -26.906 3.436 1 96.62 146 HIS B O 1
ATOM 5079 N N . ASP B 1 147 ? -6.305 -27.359 3.766 1 97.31 147 ASP B N 1
ATOM 5080 C CA . ASP B 1 147 ? -6.203 -28.016 2.469 1 97.31 147 ASP B CA 1
ATOM 5081 C C . ASP B 1 147 ? -6.918 -29.359 2.482 1 97.31 147 ASP B C 1
ATOM 5083 O O . ASP B 1 147 ? -6.957 -30.047 3.51 1 97.31 147 ASP B O 1
ATOM 5087 N N . GLY B 1 148 ? -7.461 -29.703 1.355 1 95.81 148 GLY B N 1
ATOM 5088 C CA . GLY B 1 148 ? -8.211 -30.953 1.242 1 95.81 148 GLY B CA 1
ATOM 5089 C C . GLY B 1 148 ? -7.328 -32.188 1.16 1 95.81 148 GLY B C 1
ATOM 5090 O O . GLY B 1 148 ? -7.812 -33.312 1.285 1 95.81 148 GLY B O 1
ATOM 5091 N N . GLY B 1 149 ? -6.051 -32.031 1.021 1 96.56 149 GLY B N 1
ATOM 5092 C CA . GLY B 1 149 ? -5.086 -33.125 0.914 1 96.56 149 GLY B CA 1
ATOM 5093 C C . GLY B 1 149 ? -3.656 -32.625 0.753 1 96.56 149 GLY B C 1
ATOM 5094 O O . GLY B 1 149 ? -3.377 -31.453 0.92 1 96.56 149 GLY B O 1
ATOM 5095 N N . LYS B 1 150 ? -2.799 -33.625 0.543 1 97.75 150 LYS B N 1
ATOM 5096 C CA . LYS B 1 150 ? -1.393 -33.312 0.307 1 97.75 150 LYS B CA 1
ATOM 5097 C C . LYS B 1 150 ? -1.137 -33 -1.166 1 97.75 150 LYS B C 1
ATOM 5099 O O . LYS B 1 150 ? -1.394 -33.844 -2.031 1 97.75 150 LYS B O 1
ATOM 5104 N N . PHE B 1 151 ? -0.717 -31.828 -1.388 1 97.94 151 PHE B N 1
ATOM 5105 C CA . PHE B 1 151 ? -0.42 -31.422 -2.758 1 97.94 151 PHE B CA 1
ATOM 5106 C C . PHE B 1 151 ? 1.06 -31.609 -3.07 1 97.94 151 PHE B C 1
ATOM 5108 O O . PHE B 1 151 ? 1.904 -30.859 -2.594 1 97.94 151 PHE B O 1
ATOM 5115 N N . ILE B 1 152 ? 1.346 -32.562 -3.855 1 97.5 152 ILE B N 1
ATOM 5116 C CA . ILE B 1 152 ? 2.732 -32.812 -4.238 1 97.5 152 ILE B CA 1
ATOM 5117 C C . ILE B 1 152 ? 3.127 -31.891 -5.375 1 97.5 152 ILE B C 1
ATOM 5119 O O . ILE B 1 152 ? 4.285 -31.469 -5.473 1 97.5 152 ILE B O 1
ATOM 5123 N N . GLU B 1 153 ? 2.186 -31.594 -6.25 1 97.5 153 GLU B N 1
ATOM 5124 C CA . GLU B 1 153 ? 2.434 -30.688 -7.375 1 97.5 153 GLU B CA 1
ATOM 5125 C C . GLU B 1 153 ? 1.974 -29.266 -7.062 1 97.5 153 GLU B C 1
ATOM 5127 O O . GLU B 1 153 ? 0.777 -28.984 -7.094 1 97.5 153 GLU B O 1
ATOM 5132 N N . THR B 1 154 ? 2.924 -28.406 -6.746 1 97.12 154 THR B N 1
ATOM 5133 C CA . THR B 1 154 ? 2.66 -26.984 -6.504 1 97.12 154 THR B CA 1
ATOM 5134 C C . THR B 1 154 ? 3.625 -26.109 -7.301 1 97.12 154 THR B C 1
ATOM 5136 O O . THR B 1 154 ? 3.363 -24.938 -7.516 1 97.12 154 THR B O 1
ATOM 5139 N N . MET B 1 155 ? 4.676 -26.734 -7.648 1 96.94 155 MET B N 1
ATOM 5140 C CA . MET B 1 155 ? 5.715 -26.016 -8.375 1 96.94 155 MET B CA 1
ATOM 5141 C C . MET B 1 155 ? 6.379 -26.906 -9.414 1 96.94 155 MET B C 1
ATOM 5143 O O . MET B 1 155 ? 7.598 -26.859 -9.586 1 96.94 155 MET B O 1
ATOM 5147 N N . GLY B 1 156 ? 5.664 -27.781 -9.945 1 96.88 156 GLY B N 1
ATOM 5148 C CA . GLY B 1 156 ? 6.094 -28.641 -11.039 1 96.88 156 GLY B CA 1
ATOM 5149 C C . GLY B 1 156 ? 5.566 -28.188 -12.391 1 96.88 156 GLY B C 1
ATOM 5150 O O . GLY B 1 156 ? 4.742 -27.266 -12.469 1 96.88 156 GLY B O 1
ATOM 5151 N N . MET B 1 157 ? 6.047 -28.781 -13.398 1 97.62 157 MET B N 1
ATOM 5152 C CA . MET B 1 157 ? 5.699 -28.422 -14.773 1 97.62 157 MET B CA 1
ATOM 5153 C C . MET B 1 157 ? 5.031 -29.609 -15.484 1 97.62 157 MET B C 1
ATOM 5155 O O . MET B 1 157 ? 5.676 -30.625 -15.75 1 97.62 157 MET B O 1
ATOM 5159 N N . HIS B 1 158 ? 3.76 -29.469 -15.789 1 97.81 158 HIS B N 1
ATOM 5160 C CA . HIS B 1 158 ? 3.059 -30.453 -16.594 1 97.81 158 HIS B CA 1
ATOM 5161 C C . HIS B 1 158 ? 3.572 -30.469 -18.031 1 97.81 158 HIS B C 1
ATOM 5163 O O . HIS B 1 158 ? 3.902 -29.406 -18.578 1 97.81 158 HIS B O 1
ATOM 5169 N N . VAL B 1 159 ? 3.58 -31.625 -18.594 1 98.25 159 VAL B N 1
ATOM 5170 C CA . VAL B 1 159 ? 3.934 -31.812 -20 1 98.25 159 VAL B CA 1
ATOM 5171 C C . VAL B 1 159 ? 2.828 -32.594 -20.719 1 98.25 159 VAL B C 1
ATOM 5173 O O . VAL B 1 159 ? 2.566 -33.75 -20.391 1 98.25 159 VAL B O 1
ATOM 5176 N N . VAL B 1 160 ? 2.186 -31.984 -21.672 1 98.06 160 VAL B N 1
ATOM 5177 C CA . VAL B 1 160 ? 1.166 -32.625 -22.484 1 98.06 160 VAL B CA 1
ATOM 5178 C C . VAL B 1 160 ? 1.34 -32.25 -23.953 1 98.06 160 VAL B C 1
ATOM 5180 O O . VAL B 1 160 ? 2.059 -31.297 -24.266 1 98.06 160 VAL B O 1
ATOM 5183 N N . GLN B 1 161 ? 0.722 -33 -24.766 1 98 161 GLN B N 1
ATOM 5184 C CA . GLN B 1 161 ? 0.834 -32.781 -26.203 1 98 161 GLN B CA 1
ATOM 5185 C C . GLN B 1 161 ? -0.463 -33.125 -26.906 1 98 161 GLN B C 1
ATOM 5187 O O . GLN B 1 161 ? -1.155 -34.062 -26.516 1 98 161 GLN B O 1
ATOM 5192 N N . SER B 1 162 ? -0.757 -32.344 -27.984 1 97.25 162 SER B N 1
ATOM 5193 C CA . SER B 1 162 ? -1.929 -32.656 -28.797 1 97.25 162 SER B CA 1
ATOM 5194 C C . SER B 1 162 ? -1.791 -34.031 -29.438 1 97.25 162 SER B C 1
ATOM 5196 O O . SER B 1 162 ? -0.676 -34.5 -29.672 1 97.25 162 SER B O 1
ATOM 5198 N N . PRO B 1 163 ? -2.904 -34.625 -29.797 1 97.31 163 PRO B N 1
ATOM 5199 C CA . PRO B 1 163 ? -2.861 -36 -30.359 1 97.31 163 PRO B CA 1
ATOM 5200 C C . PRO B 1 163 ? -2.053 -36.062 -31.656 1 97.31 163 PRO B C 1
ATOM 5202 O O . PRO B 1 163 ? -1.458 -37.094 -31.953 1 97.31 163 PRO B O 1
ATOM 5205 N N . ASP B 1 164 ? -2.01 -35 -32.406 1 96.19 164 ASP B N 1
ATOM 5206 C CA . ASP B 1 164 ? -1.294 -35 -33.656 1 96.19 164 ASP B CA 1
ATOM 5207 C C . ASP B 1 164 ? 0.192 -34.719 -33.469 1 96.19 164 ASP B C 1
ATOM 5209 O O . ASP B 1 164 ? 0.968 -34.719 -34.406 1 96.19 164 ASP B O 1
ATOM 5213 N N . GLY B 1 165 ? 0.6 -34.375 -32.25 1 94.5 165 GLY B N 1
ATOM 5214 C CA . GLY B 1 165 ? 1.999 -34.188 -31.891 1 94.5 165 GLY B CA 1
ATOM 5215 C C . GLY B 1 165 ? 2.535 -32.812 -32.25 1 94.5 165 GLY B C 1
ATOM 5216 O O . GLY B 1 165 ? 3.707 -32.531 -32 1 94.5 165 GLY B O 1
ATOM 5217 N N . LYS B 1 166 ? 1.729 -31.906 -32.625 1 93.81 166 LYS B N 1
ATOM 5218 C CA . LYS B 1 166 ? 2.205 -30.641 -33.156 1 93.81 166 LYS B CA 1
ATOM 5219 C C . LYS B 1 166 ? 2.244 -29.562 -32.094 1 93.81 166 LYS B C 1
ATOM 5221 O O . LYS B 1 166 ? 2.928 -28.547 -32.25 1 93.81 166 LYS B O 1
ATOM 5226 N N . TRP B 1 167 ? 1.445 -29.766 -31.047 1 95.5 167 TRP B N 1
ATOM 5227 C CA . TRP B 1 167 ? 1.329 -28.75 -30 1 95.5 167 TRP B CA 1
ATOM 5228 C C . TRP B 1 167 ? 1.691 -29.344 -28.641 1 95.5 167 TRP B C 1
ATOM 5230 O O . TRP B 1 167 ? 1.028 -30.266 -28.156 1 95.5 167 TRP B O 1
ATOM 5240 N N . THR B 1 168 ? 2.836 -28.828 -28.078 1 95.94 168 THR B N 1
ATOM 5241 C CA . THR B 1 168 ? 3.289 -29.234 -26.75 1 95.94 168 THR B CA 1
ATOM 5242 C C . THR B 1 168 ? 3.07 -28.109 -25.734 1 95.94 168 THR B C 1
ATOM 5244 O O . THR B 1 168 ? 3.457 -26.969 -25.984 1 95.94 168 THR B O 1
ATOM 5247 N N . ASN B 1 169 ? 2.438 -28.438 -24.641 1 96.56 169 ASN B N 1
ATOM 5248 C CA . ASN B 1 169 ? 2.199 -27.484 -23.562 1 96.56 169 ASN B CA 1
ATOM 5249 C C . ASN B 1 169 ? 2.965 -27.875 -22.297 1 96.56 169 ASN B C 1
ATOM 5251 O O . ASN B 1 169 ? 2.877 -29.016 -21.828 1 96.56 169 ASN B O 1
ATOM 5255 N N . TRP B 1 170 ? 3.855 -27.047 -21.859 1 96.94 170 TRP B N 1
ATOM 5256 C CA . TRP B 1 170 ? 4.484 -27.094 -20.547 1 96.94 170 TRP B CA 1
ATOM 5257 C C . TRP B 1 170 ? 3.877 -26.047 -19.625 1 96.94 170 TRP B C 1
ATOM 5259 O O . TRP B 1 170 ? 3.986 -24.844 -19.875 1 96.94 170 TRP B O 1
ATOM 5269 N N . SER B 1 171 ? 3.203 -26.438 -18.531 1 95.31 171 SER B N 1
ATOM 5270 C CA . SER B 1 171 ? 2.486 -25.5 -17.688 1 95.31 171 SER B CA 1
ATOM 5271 C C . SER B 1 171 ? 2.535 -25.906 -16.219 1 95.31 171 SER B C 1
ATOM 5273 O O . SER B 1 171 ? 2.961 -27.031 -15.898 1 95.31 171 SER B O 1
ATOM 5275 N N . ILE B 1 172 ? 2.221 -24.984 -15.375 1 94.75 172 ILE B N 1
ATOM 5276 C CA . ILE B 1 172 ? 2.199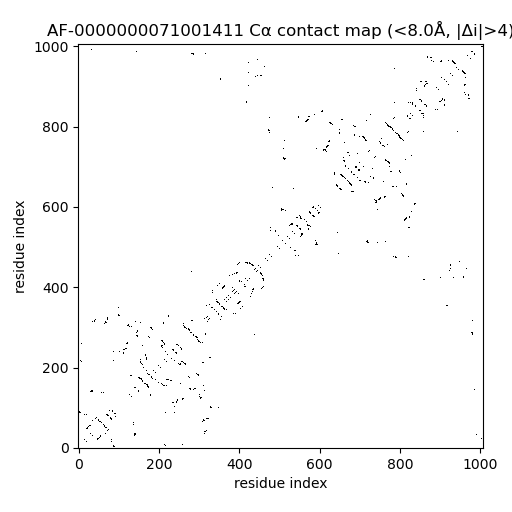 -25.25 -13.938 1 94.75 172 ILE B CA 1
ATOM 5277 C C . ILE B 1 172 ? 0.763 -25.203 -13.422 1 94.75 172 ILE B C 1
ATOM 5279 O O . ILE B 1 172 ? 0.048 -24.219 -13.664 1 94.75 172 ILE B O 1
ATOM 5283 N N . SER B 1 173 ? 0.306 -26.203 -12.789 1 93.56 173 SER B N 1
ATOM 5284 C CA . SER B 1 173 ? -0.948 -26.312 -12.055 1 93.56 173 SER B CA 1
ATOM 5285 C C . SER B 1 173 ? -0.842 -27.328 -10.914 1 93.56 173 SER B C 1
ATOM 5287 O O . SER B 1 173 ? -0.061 -28.266 -11 1 93.56 173 SER B O 1
ATOM 5289 N N . ARG B 1 174 ? -1.598 -27.141 -9.969 1 95.81 174 ARG B N 1
ATOM 5290 C CA . ARG B 1 174 ? -1.465 -27.953 -8.758 1 95.81 174 ARG B CA 1
ATOM 5291 C C . ARG B 1 174 ? -1.959 -29.375 -8.984 1 95.81 174 ARG B C 1
ATOM 5293 O O . ARG B 1 174 ? -2.715 -29.625 -9.93 1 95.81 174 ARG B O 1
ATOM 5300 N N . GLY B 1 175 ? -1.472 -30.281 -8.156 1 97.25 175 GLY B N 1
ATOM 5301 C CA . GLY B 1 175 ? -1.859 -31.688 -8.141 1 97.25 175 GLY B CA 1
ATOM 5302 C C . GLY B 1 175 ? -1.854 -32.281 -6.75 1 97.25 175 GLY B C 1
ATOM 5303 O O . GLY B 1 175 ? -0.848 -32.219 -6.043 1 97.25 175 GLY B O 1
ATOM 5304 N N . MET B 1 176 ? -2.992 -32.844 -6.363 1 98.12 176 MET B N 1
ATOM 5305 C CA . MET B 1 176 ? -3.203 -33.438 -5.039 1 98.12 176 MET B CA 1
ATOM 5306 C C . MET B 1 176 ? -3.055 -34.938 -5.07 1 98.12 176 MET B C 1
ATOM 5308 O O . MET B 1 176 ? -3.523 -35.594 -6.004 1 98.12 176 MET B O 1
ATOM 5312 N N . VAL B 1 177 ? -2.359 -35.5 -4.074 1 98.19 177 VAL B N 1
ATOM 5313 C CA . VAL B 1 177 ? -2.25 -36.938 -3.953 1 98.19 177 VAL B CA 1
ATOM 5314 C C . VAL B 1 177 ? -3.621 -37.562 -3.643 1 98.19 177 VAL B C 1
ATOM 5316 O O . VAL B 1 177 ? -4.301 -37.094 -2.715 1 98.19 177 VAL B O 1
ATOM 5319 N N . HIS B 1 178 ? -4.027 -38.469 -4.418 1 97.19 178 HIS B N 1
ATOM 5320 C CA . HIS B 1 178 ? -5.34 -39.094 -4.262 1 97.19 178 HIS B CA 1
ATOM 5321 C C . HIS B 1 178 ? -5.223 -40.562 -3.893 1 97.19 178 HIS B C 1
ATOM 5323 O O . HIS B 1 178 ? -6.09 -41.094 -3.199 1 97.19 178 HIS B O 1
ATOM 5329 N N . GLY B 1 179 ? -4.195 -41.25 -4.254 1 96.19 179 GLY B N 1
ATOM 5330 C CA . GLY B 1 179 ? -3.961 -42.656 -4.016 1 96.19 179 GLY B CA 1
ATOM 5331 C C . GLY B 1 179 ? -2.518 -43.094 -4.238 1 96.19 179 GLY B C 1
ATOM 5332 O O . GLY B 1 179 ? -1.632 -42.219 -4.34 1 96.19 179 GLY B O 1
ATOM 5333 N N . LYS B 1 180 ? -2.352 -44.406 -4.297 1 96.62 180 LYS B N 1
ATOM 5334 C CA . LYS B 1 180 ? -0.998 -44.906 -4.43 1 96.62 180 LYS B CA 1
ATOM 5335 C C . LYS B 1 180 ? -0.347 -44.438 -5.727 1 96.62 180 LYS B C 1
ATOM 5337 O O . LYS B 1 180 ? 0.839 -44.094 -5.742 1 96.62 180 LYS B O 1
ATOM 5342 N N . ARG B 1 181 ? -1.115 -44.406 -6.789 1 97.94 181 ARG B N 1
ATOM 5343 C CA . ARG B 1 181 ? -0.548 -44.031 -8.078 1 97.94 181 ARG B CA 1
ATOM 5344 C C . ARG B 1 181 ? -1.396 -42.969 -8.773 1 97.94 181 ARG B C 1
ATOM 5346 O O . ARG B 1 181 ? -1.484 -42.938 -10 1 97.94 181 ARG B O 1
ATOM 5353 N N . GLU B 1 182 ? -2.115 -42.219 -7.965 1 97.94 182 GLU B N 1
ATOM 5354 C CA . GLU B 1 182 ? -3.068 -41.281 -8.562 1 97.94 182 GLU B CA 1
ATOM 5355 C C . GLU B 1 182 ? -2.914 -39.875 -7.969 1 97.94 182 GLU B C 1
ATOM 5357 O O . GLU B 1 182 ? -2.799 -39.719 -6.75 1 97.94 182 GLU B O 1
ATOM 5362 N N . LEU B 1 183 ? -2.826 -38.969 -8.898 1 98.38 183 LEU B N 1
ATOM 5363 C CA . LEU B 1 183 ? -3.051 -37.562 -8.547 1 98.38 183 LEU B CA 1
ATOM 5364 C C . LEU B 1 183 ? -4.41 -37.094 -9.047 1 98.38 183 LEU B C 1
ATOM 5366 O O . LEU B 1 183 ? -5.023 -37.719 -9.891 1 98.38 183 LEU B O 1
ATOM 5370 N N . VAL B 1 184 ? -4.898 -36.094 -8.453 1 98 184 VAL B N 1
ATOM 5371 C CA . VAL B 1 184 ? -6.07 -35.375 -8.938 1 98 184 VAL B CA 1
ATOM 5372 C C . VAL B 1 184 ? -5.754 -33.875 -9.031 1 98 184 VAL B C 1
ATOM 5374 O O . VAL B 1 184 ? -5.082 -33.312 -8.156 1 98 184 VAL B O 1
ATOM 5377 N N . GLY B 1 185 ? -6.109 -33.312 -10.117 1 94.5 185 GLY B N 1
ATOM 5378 C CA . GLY B 1 185 ? -5.734 -31.922 -10.281 1 94.5 185 GLY B CA 1
ATOM 5379 C C . GLY B 1 185 ? -6.594 -31.188 -11.297 1 94.5 185 GLY B C 1
ATOM 5380 O O . GLY B 1 185 ? -7.426 -31.797 -11.969 1 94.5 185 GLY B O 1
ATOM 5381 N N . LEU B 1 186 ? -6.332 -29.906 -11.391 1 90.25 186 LEU B N 1
ATOM 5382 C CA . LEU B 1 186 ? -7.137 -29 -12.211 1 90.25 186 LEU B CA 1
ATOM 5383 C C . LEU B 1 186 ? -6.75 -29.109 -13.688 1 90.25 186 LEU B C 1
ATOM 5385 O O . LEU B 1 186 ? -5.57 -29.047 -14.023 1 90.25 186 LEU B O 1
ATOM 5389 N N . VAL B 1 187 ? -7.734 -29.375 -14.492 1 93.31 187 VAL B N 1
ATOM 5390 C CA . VAL B 1 187 ? -7.652 -29.234 -15.945 1 93.31 187 VAL B CA 1
ATOM 5391 C C . VAL B 1 187 ? -8.719 -28.25 -16.422 1 93.31 187 VAL B C 1
ATOM 5393 O O . VAL B 1 187 ? -9.844 -28.641 -16.734 1 93.31 187 VAL B O 1
ATOM 5396 N N . ILE B 1 188 ? -8.312 -26.969 -16.469 1 86.38 188 ILE B N 1
ATOM 5397 C CA . ILE B 1 188 ? -9.258 -25.891 -16.781 1 86.38 188 ILE B CA 1
ATOM 5398 C C . ILE B 1 188 ? -9.383 -25.766 -18.297 1 86.38 188 ILE B C 1
ATOM 5400 O O . ILE B 1 188 ? -8.398 -25.547 -19 1 86.38 188 ILE B O 1
ATOM 5404 N N . PRO B 1 189 ? -10.594 -25.859 -18.781 1 83.44 189 PRO B N 1
ATOM 5405 C CA . PRO B 1 189 ? -10.812 -25.906 -20.234 1 83.44 189 PRO B CA 1
ATOM 5406 C C . PRO B 1 189 ? -10.234 -24.703 -20.969 1 83.44 189 PRO B C 1
ATOM 5408 O O . PRO B 1 189 ? -9.75 -24.828 -22.094 1 83.44 189 PRO B O 1
ATOM 5411 N N . LYS B 1 190 ? -10.227 -23.531 -20.375 1 81.81 190 LYS B N 1
ATOM 5412 C CA . LYS B 1 190 ? -9.789 -22.297 -21.031 1 81.81 190 LYS B CA 1
ATOM 5413 C C . LYS B 1 190 ? -8.266 -22.203 -21.062 1 81.81 190 LYS B C 1
ATOM 5415 O O . LYS B 1 190 ? -7.699 -21.375 -21.781 1 81.81 190 LYS B O 1
ATOM 5420 N N . GLN B 1 191 ? -7.625 -23.062 -20.328 1 87.81 191 GLN B N 1
ATOM 5421 C CA . GLN B 1 191 ? -6.168 -23.109 -20.328 1 87.81 191 GLN B CA 1
ATOM 5422 C C . GLN B 1 191 ? -5.656 -24.094 -21.391 1 87.81 191 GLN B C 1
ATOM 5424 O O . GLN B 1 191 ? -6.414 -24.938 -21.875 1 87.81 191 GLN B O 1
ATOM 5429 N N . ASP B 1 192 ? -4.441 -23.969 -21.734 1 92.06 192 ASP B N 1
ATOM 5430 C CA . ASP B 1 192 ? -3.867 -24.797 -22.797 1 92.06 192 ASP B CA 1
ATOM 5431 C C . ASP B 1 192 ? -3.947 -26.281 -22.453 1 92.06 192 ASP B C 1
ATOM 5433 O O . ASP B 1 192 ? -4.258 -27.109 -23.312 1 92.06 192 ASP B O 1
ATOM 5437 N N . ILE B 1 193 ? -3.643 -26.641 -21.25 1 94.12 193 ILE B N 1
ATOM 5438 C CA . ILE B 1 193 ? -3.73 -28.031 -20.844 1 94.12 193 ILE B CA 1
ATOM 5439 C C . ILE B 1 193 ? -5.16 -28.531 -21.016 1 94.12 193 ILE B C 1
ATOM 5441 O O . ILE B 1 193 ? -5.379 -29.672 -21.438 1 94.12 193 ILE B O 1
ATOM 5445 N N . GLY B 1 194 ? -6.141 -27.688 -20.703 1 94.69 194 GLY B N 1
ATOM 5446 C CA . GLY B 1 194 ? -7.539 -28.031 -20.891 1 94.69 194 GLY B CA 1
ATOM 5447 C C . GLY B 1 194 ? -7.91 -28.203 -22.359 1 94.69 194 GLY B C 1
ATOM 5448 O O . GLY B 1 194 ? -8.656 -29.125 -22.703 1 94.69 194 GLY B O 1
ATOM 5449 N N . THR B 1 195 ? -7.406 -27.391 -23.188 1 94.5 195 THR B N 1
ATOM 5450 C CA . THR B 1 195 ? -7.648 -27.484 -24.609 1 94.5 195 THR B CA 1
ATOM 5451 C C . THR B 1 195 ? -7.105 -28.797 -25.172 1 94.5 195 THR B C 1
ATOM 5453 O O . THR B 1 195 ? -7.789 -29.5 -25.922 1 94.5 195 THR B O 1
ATOM 5456 N N . ILE B 1 196 ? -5.938 -29.125 -24.812 1 97.25 196 ILE B N 1
ATOM 5457 C CA . ILE B 1 196 ? -5.309 -30.344 -25.281 1 97.25 196 ILE B CA 1
ATOM 5458 C C . ILE B 1 196 ? -6.055 -31.562 -24.719 1 97.25 196 ILE B C 1
ATOM 5460 O O . ILE B 1 196 ? -6.297 -32.531 -25.438 1 97.25 196 ILE B O 1
ATOM 5464 N N . PHE B 1 197 ? -6.434 -31.484 -23.5 1 97.88 197 PHE B N 1
ATOM 5465 C CA . PHE B 1 197 ? -7.219 -32.531 -22.859 1 97.88 197 PHE B CA 1
ATOM 5466 C C . PHE B 1 197 ? -8.5 -32.812 -23.656 1 97.88 197 PHE B C 1
ATOM 5468 O O . PHE B 1 197 ? -8.859 -33.969 -23.891 1 97.88 197 PHE B O 1
ATOM 5475 N N . ASN B 1 198 ? -9.148 -31.766 -24.047 1 97.31 198 ASN B N 1
ATOM 5476 C CA . ASN B 1 198 ? -10.391 -31.906 -24.797 1 97.31 198 ASN B CA 1
ATOM 5477 C C . ASN B 1 198 ? -10.148 -32.562 -26.156 1 97.31 198 ASN B C 1
ATOM 5479 O O . ASN B 1 198 ? -11 -33.312 -26.656 1 97.31 198 ASN B O 1
ATOM 5483 N N . LEU B 1 199 ? -9.031 -32.281 -26.766 1 97.38 199 LEU B N 1
ATOM 5484 C CA . LEU B 1 199 ? -8.688 -32.938 -28.016 1 97.38 199 LEU B CA 1
ATOM 5485 C C . LEU B 1 199 ? -8.562 -34.438 -27.812 1 97.38 199 LEU B C 1
ATOM 5487 O O . LEU B 1 199 ? -9.008 -35.219 -28.672 1 97.38 199 LEU B O 1
ATOM 5491 N N . TRP B 1 200 ? -7.992 -34.875 -26.75 1 98.31 200 TRP B N 1
ATOM 5492 C CA . TRP B 1 200 ? -7.855 -36.281 -26.469 1 98.31 200 TRP B CA 1
ATOM 5493 C C . TRP B 1 200 ? -9.211 -36.906 -26.125 1 98.31 200 TRP B C 1
ATOM 5495 O O . TRP B 1 200 ? -9.484 -38.062 -26.5 1 98.31 200 TRP B O 1
ATOM 5505 N N . LYS B 1 201 ? -9.977 -36.188 -25.375 1 97.5 201 LYS B N 1
ATOM 5506 C CA . LYS B 1 201 ? -11.336 -36.625 -25.062 1 97.5 201 LYS B CA 1
ATOM 5507 C C . LYS B 1 201 ? -12.125 -36.906 -26.344 1 97.5 201 LYS B C 1
ATOM 5509 O O . LYS B 1 201 ? -12.859 -37.875 -26.438 1 97.5 201 LYS B O 1
ATOM 5514 N N . GLU B 1 202 ? -12 -35.969 -27.266 1 97.38 202 GLU B N 1
ATOM 5515 C CA . GLU B 1 202 ? -12.664 -36.156 -28.547 1 97.38 202 GLU B CA 1
ATOM 5516 C C . GLU B 1 202 ? -12.203 -37.438 -29.25 1 97.38 202 GLU B C 1
ATOM 5518 O O . GLU B 1 202 ? -12.984 -38.062 -29.953 1 97.38 202 GLU B O 1
ATOM 5523 N N . LYS B 1 203 ? -11.016 -37.844 -29.047 1 97.56 203 LYS B N 1
ATOM 5524 C CA . LYS B 1 203 ? -10.453 -39.062 -29.625 1 97.56 203 LYS B CA 1
ATOM 5525 C C . LYS B 1 203 ? -10.859 -40.281 -28.812 1 97.56 203 LYS B C 1
ATOM 5527 O O . LYS B 1 203 ? -10.719 -41.406 -29.281 1 97.56 203 LYS B O 1
ATOM 5532 N N . GLY B 1 204 ? -11.32 -40.031 -27.609 1 97.5 204 GLY B N 1
ATOM 5533 C CA . GLY B 1 204 ? -11.734 -41.125 -26.734 1 97.5 204 GLY B CA 1
ATOM 5534 C C . GLY B 1 204 ? -10.57 -41.844 -26.062 1 97.5 204 GLY B C 1
ATOM 5535 O O . GLY B 1 204 ? -10.672 -43 -25.719 1 97.5 204 GLY B O 1
ATOM 5536 N N . GLU B 1 205 ? -9.453 -41.219 -25.953 1 98 205 GLU B N 1
ATOM 5537 C CA . GLU B 1 205 ? -8.25 -41.781 -25.344 1 98 205 GLU B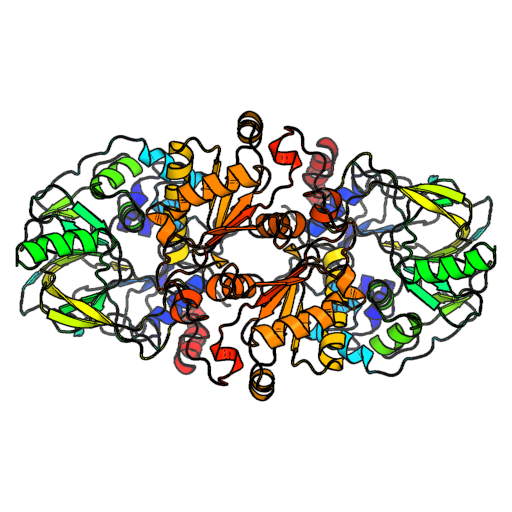 CA 1
ATOM 5538 C C . GLU B 1 205 ? -7.77 -40.906 -24.188 1 98 205 GLU B C 1
ATOM 5540 O O . GLU B 1 205 ? -7.84 -39.688 -24.234 1 98 205 GLU B O 1
ATOM 5545 N N . ASP B 1 206 ? -7.352 -41.594 -23.203 1 98.38 206 ASP B N 1
ATOM 5546 C CA . ASP B 1 206 ? -6.734 -40.875 -22.094 1 98.38 206 ASP B CA 1
ATOM 5547 C C . ASP B 1 206 ? -5.543 -40.062 -22.578 1 98.38 206 ASP B C 1
ATOM 5549 O O . ASP B 1 206 ? -4.848 -40.469 -23.516 1 98.38 206 ASP B O 1
ATOM 5553 N N . MET B 1 207 ? -5.285 -38.938 -22 1 98.56 207 MET B N 1
ATOM 5554 C CA . MET B 1 207 ? -4.23 -38 -22.422 1 98.56 207 MET B CA 1
ATOM 5555 C C . MET B 1 207 ? -2.887 -38.406 -21.828 1 98.56 207 MET B C 1
ATOM 5557 O O . MET B 1 207 ? -2.738 -38.469 -20.609 1 98.56 207 MET B O 1
ATOM 5561 N N . PRO B 1 208 ? -1.872 -38.75 -22.688 1 98.69 208 PRO B N 1
ATOM 5562 C CA . PRO B 1 208 ? -0.529 -38.906 -22.125 1 98.69 208 PRO B CA 1
ATOM 5563 C C . PRO B 1 208 ? -0.069 -37.688 -21.344 1 98.69 208 PRO B C 1
ATOM 5565 O O . PRO B 1 208 ? -0.353 -36.531 -21.719 1 98.69 208 PRO B O 1
ATOM 5568 N N . TRP B 1 209 ? 0.604 -37.906 -20.281 1 98.62 209 TRP B N 1
ATOM 5569 C CA . TRP B 1 209 ? 0.903 -36.844 -19.344 1 98.62 209 TRP B CA 1
ATOM 5570 C C . TRP B 1 209 ? 2.195 -37.125 -18.578 1 98.62 209 TRP B C 1
ATOM 5572 O O . TRP B 1 209 ? 2.547 -38.281 -18.359 1 98.62 209 TRP B O 1
ATOM 5582 N N . ALA B 1 210 ? 2.963 -36.094 -18.266 1 98.75 210 ALA B N 1
ATOM 5583 C CA . ALA B 1 210 ? 4.055 -36.125 -17.297 1 98.75 210 ALA B CA 1
ATOM 5584 C C . ALA B 1 210 ? 4.066 -34.844 -16.469 1 98.75 210 ALA B C 1
ATOM 5586 O O . ALA B 1 210 ? 3.539 -33.812 -16.891 1 98.75 210 ALA B O 1
ATOM 5587 N N . VAL B 1 211 ? 4.543 -34.906 -15.266 1 98.56 211 VAL B N 1
ATOM 5588 C CA . VAL B 1 211 ? 4.84 -33.719 -14.453 1 98.56 211 VAL B CA 1
ATOM 5589 C C . VAL B 1 211 ? 6.285 -33.781 -13.969 1 98.56 211 VAL B C 1
ATOM 5591 O O . VAL B 1 211 ? 6.746 -34.812 -13.492 1 98.56 211 VAL B O 1
ATOM 5594 N N . CYS B 1 212 ? 7.012 -32.688 -14.188 1 98.62 212 CYS B N 1
ATOM 5595 C CA . CYS B 1 212 ? 8.43 -32.594 -13.883 1 98.62 212 CYS B CA 1
ATOM 5596 C C . CYS B 1 212 ? 8.68 -31.625 -12.727 1 98.62 212 CYS B C 1
ATOM 5598 O O . CYS B 1 212 ? 8.188 -30.5 -12.742 1 98.62 212 CYS B O 1
ATOM 5600 N N . PHE B 1 213 ? 9.438 -32.094 -11.719 1 98.31 213 PHE B N 1
ATOM 5601 C CA . PHE B 1 213 ? 9.836 -31.25 -10.594 1 98.31 213 PHE B CA 1
ATOM 5602 C C . PHE B 1 213 ? 11.32 -30.906 -10.664 1 98.31 213 PHE B C 1
ATOM 5604 O O . PHE B 1 213 ? 12.125 -31.719 -11.125 1 98.31 213 PHE B O 1
ATOM 5611 N N . GLY B 1 214 ? 11.617 -29.703 -10.125 1 98.06 214 GLY B N 1
ATOM 5612 C CA . GLY B 1 214 ? 13.016 -29.297 -10.164 1 98.06 214 GLY B CA 1
ATOM 5613 C C . GLY B 1 214 ? 13.547 -29.125 -11.57 1 98.06 214 GLY B C 1
ATOM 5614 O O . GLY B 1 214 ? 14.609 -29.641 -11.914 1 98.06 214 GLY B O 1
ATOM 5615 N N . VAL B 1 215 ? 12.727 -28.578 -12.414 1 98 215 VAL B N 1
ATOM 5616 C CA . VAL B 1 215 ? 13.125 -28.25 -13.781 1 98 215 VAL B CA 1
ATOM 5617 C C . VAL B 1 215 ? 13.969 -26.984 -13.781 1 98 215 VAL B C 1
ATOM 5619 O O . VAL B 1 215 ? 14.055 -26.281 -12.766 1 98 215 VAL B O 1
ATOM 5622 N N . PRO B 1 216 ? 14.641 -26.719 -14.938 1 96.81 216 PRO B N 1
ATOM 5623 C CA . PRO B 1 216 ? 15.336 -25.438 -15 1 96.81 216 PRO B CA 1
ATOM 5624 C C . PRO B 1 216 ? 14.445 -24.266 -14.594 1 96.81 216 PRO B C 1
ATOM 5626 O O . PRO B 1 216 ? 13.289 -24.188 -15.016 1 96.81 216 PRO B O 1
ATOM 5629 N N . PRO B 1 217 ? 15 -23.359 -13.781 1 97.5 217 PRO B N 1
ATOM 5630 C CA . PRO B 1 217 ? 14.172 -22.25 -13.297 1 97.5 217 PRO B CA 1
ATOM 5631 C C . PRO B 1 217 ? 13.5 -21.484 -14.43 1 97.5 217 PRO B C 1
ATOM 5633 O O . PRO B 1 217 ? 12.336 -21.094 -14.312 1 97.5 217 PRO B O 1
ATOM 5636 N N . ALA B 1 218 ? 14.141 -21.328 -15.531 1 96.94 218 ALA B N 1
ATOM 5637 C CA . ALA B 1 218 ? 13.547 -20.625 -16.672 1 96.94 218 ALA B CA 1
ATOM 5638 C C . ALA B 1 218 ? 12.32 -21.375 -17.188 1 96.94 218 ALA B C 1
ATOM 5640 O O . ALA B 1 218 ? 11.359 -20.75 -17.656 1 96.94 218 ALA B O 1
ATOM 5641 N N . ALA B 1 219 ? 12.367 -22.672 -17.125 1 96.62 219 ALA B N 1
ATOM 5642 C CA . ALA B 1 219 ? 11.258 -23.484 -17.609 1 96.62 219 ALA B CA 1
ATOM 5643 C C . ALA B 1 219 ? 10.023 -23.312 -16.734 1 96.62 219 ALA B C 1
ATOM 5645 O O . ALA B 1 219 ? 8.898 -23.203 -17.234 1 96.62 219 ALA B O 1
ATOM 5646 N N . ILE B 1 220 ? 10.266 -23.297 -15.469 1 95.75 220 ILE B N 1
ATOM 5647 C CA . ILE B 1 220 ? 9.141 -23.109 -14.555 1 95.75 220 ILE B CA 1
ATOM 5648 C C . ILE B 1 220 ? 8.562 -21.703 -14.719 1 95.75 220 ILE B C 1
ATOM 5650 O O . ILE B 1 220 ? 7.344 -21.531 -14.648 1 95.75 220 ILE B O 1
ATOM 5654 N N . MET B 1 221 ? 9.391 -20.719 -14.945 1 95.69 221 MET B N 1
ATOM 5655 C CA . MET B 1 221 ? 8.93 -19.375 -15.227 1 95.69 221 MET B CA 1
ATOM 5656 C C . MET B 1 221 ? 8.031 -19.344 -16.453 1 95.69 221 MET B C 1
ATOM 5658 O O . MET B 1 221 ? 6.906 -18.844 -16.406 1 95.69 221 MET B O 1
ATOM 5662 N N . VAL B 1 222 ? 8.477 -19.938 -17.469 1 94.62 222 VAL B N 1
ATOM 5663 C CA . VAL B 1 222 ? 7.742 -19.953 -18.734 1 94.62 222 VAL B CA 1
ATOM 5664 C C . VAL B 1 222 ? 6.461 -20.766 -18.578 1 94.62 222 VAL B C 1
ATOM 5666 O O . VAL B 1 222 ? 5.43 -20.438 -19.156 1 94.62 222 VAL B O 1
ATOM 5669 N N . GLY B 1 223 ? 6.531 -21.812 -17.797 1 93.31 223 GLY B N 1
ATOM 5670 C CA . GLY B 1 223 ? 5.355 -22.625 -17.531 1 93.31 223 GLY B CA 1
ATOM 5671 C C . GLY B 1 223 ? 4.223 -21.844 -16.891 1 93.31 223 GLY B C 1
ATOM 5672 O O . GLY B 1 223 ? 3.059 -22.219 -17 1 93.31 223 GLY B O 1
ATOM 5673 N N . GLY B 1 224 ? 4.551 -20.766 -16.234 1 90.69 224 GLY B N 1
ATOM 5674 C CA . GLY B 1 224 ? 3.559 -19.906 -15.586 1 90.69 224 GLY B CA 1
ATOM 5675 C C . GLY B 1 224 ? 3.094 -18.766 -16.469 1 90.69 224 GLY B C 1
ATOM 5676 O O . GLY B 1 224 ? 2.273 -17.938 -16.062 1 90.69 224 GLY B O 1
ATOM 5677 N N . MET B 1 225 ? 3.551 -18.703 -17.672 1 90.69 225 MET B N 1
ATOM 5678 C CA . MET B 1 225 ? 3.271 -17.609 -18.594 1 90.69 225 MET B CA 1
ATOM 5679 C C . MET B 1 225 ? 2.047 -17.906 -19.438 1 90.69 225 MET B C 1
ATOM 5681 O O . MET B 1 225 ? 1.87 -19.047 -19.906 1 90.69 225 MET B O 1
ATOM 5685 N N . PRO B 1 226 ? 1.198 -16.922 -19.625 1 88.38 226 PRO B N 1
ATOM 5686 C CA . PRO B 1 226 ? 0.078 -17.109 -20.562 1 88.38 226 PRO B CA 1
ATOM 5687 C C . PRO B 1 226 ? 0.476 -16.906 -22.016 1 88.38 226 PRO B C 1
ATOM 5689 O O . PRO B 1 226 ? 0.004 -15.977 -22.672 1 88.38 226 PRO B O 1
ATOM 5692 N N . ILE B 1 227 ? 1.235 -17.828 -22.562 1 82.44 227 ILE B N 1
ATOM 5693 C CA . ILE B 1 227 ? 1.697 -17.734 -23.938 1 82.44 227 ILE B CA 1
ATOM 5694 C C . ILE B 1 227 ? 0.543 -18.047 -24.891 1 82.44 227 ILE B C 1
ATOM 5696 O O . ILE B 1 227 ? -0.374 -18.797 -24.547 1 82.44 227 ILE B O 1
ATOM 5700 N N . PRO B 1 228 ? 0.55 -17.469 -26.109 1 80.88 228 PRO B N 1
ATOM 5701 C CA . PRO B 1 228 ? -0.538 -17.703 -27.062 1 80.88 228 PRO B CA 1
ATOM 5702 C C . PRO B 1 228 ? -0.736 -19.188 -27.375 1 80.88 228 PRO B C 1
ATOM 5704 O O . PRO B 1 228 ? 0.225 -19.953 -27.359 1 80.88 228 PRO B O 1
ATOM 5707 N N . LYS B 1 229 ? -1.942 -19.484 -27.734 1 82.69 229 LYS B N 1
ATOM 5708 C CA . LYS B 1 229 ? -2.273 -20.859 -28.094 1 82.69 229 LYS B CA 1
ATOM 5709 C C . LYS B 1 229 ? -1.417 -21.344 -29.266 1 82.69 229 LYS B C 1
ATOM 5711 O O . LYS B 1 229 ? -1.021 -20.547 -30.125 1 82.69 229 LYS B O 1
ATOM 5716 N N . TRP B 1 230 ? -1.11 -22.625 -29.234 1 85.62 230 TRP B N 1
ATOM 5717 C CA . TRP B 1 230 ? -0.412 -23.328 -30.312 1 85.62 230 TRP B CA 1
ATOM 5718 C C . TRP B 1 230 ? 1.078 -23 -30.297 1 85.62 230 TRP B C 1
ATOM 5720 O O . TRP B 1 230 ? 1.815 -23.391 -31.203 1 85.62 230 TRP B O 1
ATOM 5730 N N . THR B 1 231 ? 1.485 -22.234 -29.281 1 86.81 231 THR B N 1
ATOM 5731 C CA . THR B 1 231 ? 2.912 -22 -29.109 1 86.81 231 THR B CA 1
ATOM 5732 C C . THR B 1 231 ? 3.521 -23.047 -28.172 1 86.81 231 THR B C 1
ATOM 5734 O O . THR B 1 231 ? 2.963 -23.344 -27.125 1 86.81 231 THR B O 1
ATOM 5737 N N . ASN B 1 232 ? 4.668 -23.562 -28.641 1 91.38 232 ASN B N 1
ATOM 5738 C CA . ASN B 1 232 ? 5.363 -24.562 -27.844 1 91.38 232 ASN B CA 1
ATOM 5739 C C . ASN B 1 232 ? 6.238 -23.938 -26.781 1 91.38 232 ASN B C 1
ATOM 5741 O O . ASN B 1 232 ? 7.234 -23.281 -27.094 1 91.38 232 ASN B O 1
ATOM 5745 N N . GLU B 1 233 ? 5.996 -24.172 -25.531 1 92.19 233 GLU B N 1
ATOM 5746 C CA . GLU B 1 233 ? 6.711 -23.578 -24.406 1 92.19 233 GLU B CA 1
ATOM 5747 C C . GLU B 1 233 ? 8.188 -23.953 -24.422 1 92.19 233 GLU B C 1
ATOM 5749 O O . GLU B 1 233 ? 9.055 -23.109 -24.172 1 92.19 233 GLU B O 1
ATOM 5754 N N . PRO B 1 234 ? 8.539 -25.172 -24.719 1 92.19 234 PRO B N 1
ATOM 5755 C CA . PRO B 1 234 ? 9.953 -25.547 -24.656 1 92.19 234 PRO B CA 1
ATOM 5756 C C . PRO B 1 234 ? 10.82 -24.688 -25.594 1 92.19 234 PRO B C 1
ATOM 5758 O O . PRO B 1 234 ? 11.945 -24.328 -25.234 1 92.19 234 PRO B O 1
ATOM 5761 N N . GLU B 1 235 ? 10.281 -24.438 -26.703 1 92.75 235 GLU B N 1
ATOM 5762 C CA . GLU B 1 235 ? 11.039 -23.641 -27.672 1 92.75 235 GLU B CA 1
ATOM 5763 C C . GLU B 1 235 ? 11.156 -22.203 -27.203 1 92.75 235 GLU B C 1
ATOM 5765 O O . GLU B 1 235 ? 12.148 -21.531 -27.5 1 92.75 235 GLU B O 1
ATOM 5770 N N . PHE B 1 236 ? 10.117 -21.75 -26.578 1 92.94 236 PHE B N 1
ATOM 5771 C CA . PHE B 1 236 ? 10.18 -20.391 -26.031 1 92.94 236 PHE B CA 1
ATOM 5772 C C . PHE B 1 236 ? 11.211 -20.312 -24.922 1 92.94 236 PHE B C 1
ATOM 5774 O O . PHE B 1 236 ? 11.875 -19.281 -24.75 1 92.94 236 PHE B O 1
ATOM 5781 N N . ILE B 1 237 ? 11.406 -21.344 -24.109 1 94.56 237 ILE B N 1
ATOM 5782 C CA . ILE B 1 237 ? 12.422 -21.391 -23.062 1 94.56 237 ILE B CA 1
ATOM 5783 C C . ILE B 1 237 ? 13.805 -21.219 -23.672 1 94.56 237 ILE B C 1
ATOM 5785 O O . ILE B 1 237 ? 14.633 -20.469 -23.141 1 94.56 237 ILE B O 1
ATOM 5789 N N . GLY B 1 238 ? 13.992 -21.906 -24.781 1 94.38 238 GLY B N 1
ATOM 5790 C CA . GLY B 1 238 ? 15.242 -21.734 -25.5 1 94.38 238 GLY B CA 1
ATOM 5791 C C . GLY B 1 238 ? 15.5 -20.297 -25.922 1 94.38 238 GLY B C 1
ATOM 5792 O O . GLY B 1 238 ? 16.609 -19.797 -25.766 1 94.38 238 GLY B O 1
ATOM 5793 N N . ALA B 1 239 ? 14.445 -19.688 -26.422 1 93.62 239 ALA B N 1
ATOM 5794 C CA . ALA B 1 239 ? 14.555 -18.281 -26.844 1 93.62 239 ALA B CA 1
ATOM 5795 C C . ALA B 1 239 ? 14.906 -17.391 -25.656 1 93.62 239 ALA B C 1
ATOM 5797 O O . ALA B 1 239 ? 15.711 -16.453 -25.797 1 93.62 239 ALA B O 1
ATOM 5798 N N . LEU B 1 240 ? 14.344 -17.641 -24.516 1 93.94 240 LEU B N 1
ATOM 5799 C CA . LEU B 1 240 ? 14.539 -16.844 -23.312 1 93.94 240 LEU B CA 1
ATOM 5800 C C . LEU B 1 240 ? 15.953 -17.016 -22.766 1 93.94 240 LEU B C 1
ATOM 5802 O O . LEU B 1 240 ? 16.547 -16.047 -22.281 1 93.94 240 LEU B O 1
ATOM 5806 N N . THR B 1 241 ? 16.547 -18.188 -22.906 1 94.75 241 THR B N 1
ATOM 5807 C CA . THR B 1 241 ? 17.844 -18.484 -22.297 1 94.75 241 THR B CA 1
ATOM 5808 C C . THR B 1 241 ? 18.953 -18.516 -23.359 1 94.75 241 THR B C 1
ATOM 5810 O O . THR B 1 241 ? 20.109 -18.734 -23.031 1 94.75 241 THR B O 1
ATOM 5813 N N . ASP B 1 242 ? 18.625 -18.406 -24.594 1 92.94 242 ASP B N 1
ATOM 5814 C CA . ASP B 1 242 ? 19.531 -18.422 -25.734 1 92.94 242 ASP B CA 1
ATOM 5815 C C . ASP B 1 242 ? 20.281 -19.75 -25.828 1 92.94 242 ASP B C 1
ATOM 5817 O O . ASP B 1 242 ? 21.484 -19.766 -26.062 1 92.94 242 ASP B O 1
ATOM 5821 N N . ALA B 1 243 ? 19.594 -20.797 -25.516 1 94.81 243 ALA B N 1
ATOM 5822 C CA . ALA B 1 243 ? 20.156 -22.141 -25.562 1 94.81 243 ALA B CA 1
ATOM 5823 C C . ALA B 1 243 ? 19.047 -23.188 -25.656 1 94.81 243 ALA B C 1
ATOM 5825 O O . ALA B 1 243 ? 17.953 -23 -25.109 1 94.81 243 ALA B O 1
ATOM 5826 N N . PRO B 1 244 ? 19.297 -24.297 -26.344 1 96.25 244 PRO B N 1
ATOM 5827 C CA . PRO B 1 244 ? 18.297 -25.359 -26.391 1 96.25 244 PRO B CA 1
ATOM 5828 C C . PRO B 1 244 ? 18.078 -26 -25.016 1 96.25 244 PRO B C 1
ATOM 5830 O O . PRO B 1 244 ? 19.047 -26.188 -24.266 1 96.25 244 PRO B O 1
ATOM 5833 N N . VAL B 1 245 ? 16.875 -26.359 -24.734 1 96.62 245 VAL B N 1
ATOM 5834 C CA . VAL B 1 245 ? 16.578 -27.188 -23.562 1 96.62 245 VAL B CA 1
ATOM 5835 C C . VAL B 1 245 ? 16.922 -28.641 -23.859 1 96.62 245 VAL B C 1
ATOM 5837 O O . VAL B 1 245 ? 16.5 -29.188 -24.891 1 96.62 245 VAL B O 1
ATOM 5840 N N . ASP B 1 246 ? 17.703 -29.25 -23 1 97.56 246 ASP B N 1
ATOM 5841 C CA . ASP B 1 246 ? 17.984 -30.672 -23.125 1 97.56 246 ASP B CA 1
ATOM 5842 C C . ASP B 1 246 ? 16.797 -31.516 -22.641 1 97.56 246 ASP B C 1
ATOM 5844 O O . ASP B 1 246 ? 16.359 -31.375 -21.5 1 97.56 246 ASP B O 1
ATOM 5848 N N . ILE B 1 247 ? 16.297 -32.406 -23.547 1 98.19 247 ILE B N 1
ATOM 5849 C CA . ILE B 1 247 ? 15.117 -33.156 -23.188 1 98.19 247 ILE B CA 1
ATOM 5850 C C . ILE B 1 247 ? 15.383 -34.656 -23.406 1 98.19 247 ILE B C 1
ATOM 5852 O O . ILE B 1 247 ? 16.234 -35.031 -24.203 1 98.19 247 ILE B O 1
ATOM 5856 N N . VAL B 1 248 ? 14.68 -35.5 -22.703 1 98.5 248 VAL B N 1
ATOM 5857 C CA . VAL B 1 248 ? 14.734 -36.938 -22.797 1 98.5 248 VAL B CA 1
ATOM 5858 C C . VAL B 1 248 ? 13.312 -37.5 -22.891 1 98.5 248 VAL B C 1
ATOM 5860 O O . VAL B 1 248 ? 12.375 -36.906 -22.359 1 98.5 248 VAL B O 1
ATOM 5863 N N . LYS B 1 249 ? 13.156 -38.594 -23.562 1 98.31 249 LYS B N 1
ATOM 5864 C CA . LYS B 1 249 ? 11.836 -39.188 -23.766 1 98.31 249 LYS B CA 1
ATOM 5865 C C . LYS B 1 249 ? 11.352 -39.875 -22.5 1 98.31 249 LYS B C 1
ATOM 5867 O O . LYS B 1 249 ? 12.141 -40.5 -21.781 1 98.31 249 LYS B O 1
ATOM 5872 N N . CYS B 1 250 ? 10.07 -39.812 -22.188 1 98.19 250 CYS B N 1
ATOM 5873 C CA . CYS B 1 250 ? 9.453 -40.531 -21.078 1 98.19 250 CYS B CA 1
ATOM 5874 C C . CYS B 1 250 ? 9.578 -42.031 -21.281 1 98.19 250 CYS B C 1
ATOM 5876 O O . CYS B 1 250 ? 9.906 -42.5 -22.375 1 98.19 250 CYS B O 1
ATOM 5878 N N . GLU B 1 251 ? 9.297 -42.781 -20.25 1 97.75 251 GLU B N 1
ATOM 5879 C CA . GLU B 1 251 ? 9.469 -44.219 -20.281 1 97.75 251 GLU B CA 1
ATOM 5880 C C . GLU B 1 251 ? 8.25 -44.906 -20.891 1 97.75 251 GLU B C 1
ATOM 5882 O O . GLU B 1 251 ? 8.383 -45.938 -21.562 1 97.75 251 GLU B O 1
ATOM 5887 N N . THR B 1 252 ? 7.074 -44.344 -20.625 1 96.44 252 THR B N 1
ATOM 5888 C CA . THR B 1 252 ? 5.875 -45.125 -20.938 1 96.44 252 THR B CA 1
ATOM 5889 C C . THR B 1 252 ? 5.031 -44.406 -21.984 1 96.44 252 THR B C 1
ATOM 5891 O O . THR B 1 252 ? 3.961 -44.875 -22.375 1 96.44 252 THR B O 1
ATOM 5894 N N . ASN B 1 253 ? 5.367 -43.281 -22.359 1 96 253 ASN B N 1
ATOM 5895 C CA . ASN B 1 253 ? 4.668 -42.531 -23.406 1 96 253 ASN B CA 1
ATOM 5896 C C . ASN B 1 253 ? 5.637 -41.75 -24.281 1 96 253 ASN B C 1
ATOM 5898 O O . ASN B 1 253 ? 6.852 -41.875 -24.125 1 96 253 ASN B O 1
ATOM 5902 N N . ASP B 1 254 ? 5.16 -40.969 -25.219 1 96.62 254 ASP B N 1
ATOM 5903 C CA . ASP B 1 254 ? 6.004 -40.375 -26.25 1 96.62 254 ASP B CA 1
ATOM 5904 C C . ASP B 1 254 ? 6.352 -38.938 -25.922 1 96.62 254 ASP B C 1
ATOM 5906 O O . ASP B 1 254 ? 6.844 -38.188 -26.781 1 96.62 254 ASP B O 1
ATOM 5910 N N . LEU B 1 255 ? 6.051 -38.531 -24.719 1 98.38 255 LEU B N 1
ATOM 5911 C CA . LEU B 1 255 ? 6.355 -37.156 -24.328 1 98.38 255 LEU B CA 1
ATOM 5912 C C . LEU B 1 255 ? 7.84 -37 -24.016 1 98.38 255 LEU B C 1
ATOM 5914 O O . LEU B 1 255 ? 8.523 -38 -23.703 1 98.38 255 LEU B O 1
ATOM 5918 N N . TRP B 1 256 ? 8.328 -35.812 -24.172 1 98 256 TRP B N 1
ATOM 5919 C CA . TRP B 1 256 ? 9.703 -35.438 -23.859 1 98 256 TRP B CA 1
ATOM 5920 C C . TRP B 1 256 ? 9.75 -34.469 -22.672 1 98 256 TRP B C 1
ATOM 5922 O O . TRP B 1 256 ? 8.938 -33.562 -22.578 1 98 256 TRP B O 1
ATOM 5932 N N . VAL B 1 257 ? 10.648 -34.719 -21.734 1 98.38 257 VAL B N 1
ATOM 5933 C CA . VAL B 1 257 ? 10.742 -33.906 -20.5 1 98.38 257 VAL B CA 1
ATOM 5934 C C . VAL B 1 257 ? 12.172 -33.406 -20.312 1 98.38 257 VAL B C 1
ATOM 5936 O O . VAL B 1 257 ? 13.109 -33.969 -20.922 1 98.38 257 VAL B O 1
ATOM 5939 N N . PRO B 1 258 ? 12.414 -32.344 -19.547 1 98.06 258 PRO B N 1
ATOM 5940 C CA . PRO B 1 258 ? 13.781 -31.875 -19.328 1 98.06 258 PRO B CA 1
ATOM 5941 C C . PRO B 1 258 ? 14.695 -32.969 -18.75 1 98.06 258 PRO B C 1
ATOM 5943 O O . PRO B 1 258 ? 14.359 -33.594 -17.75 1 98.06 258 PRO B O 1
ATOM 5946 N N . ALA B 1 259 ? 15.883 -33.031 -19.281 1 98.12 259 ALA B N 1
ATOM 5947 C CA . ALA B 1 259 ? 16.812 -34.125 -18.969 1 98.12 259 ALA B CA 1
ATOM 5948 C C . ALA B 1 259 ? 17.359 -33.969 -17.562 1 98.12 259 ALA B C 1
ATOM 5950 O O . ALA B 1 259 ? 17.812 -34.969 -16.953 1 98.12 259 ALA B O 1
ATOM 5951 N N . ASN B 1 260 ? 17.375 -32.812 -17.078 1 96.75 260 ASN B N 1
ATOM 5952 C CA . ASN B 1 260 ? 17.984 -32.562 -15.781 1 96.75 260 ASN B CA 1
ATOM 5953 C C . ASN B 1 260 ? 16.938 -32.281 -14.711 1 96.75 260 ASN B C 1
ATOM 5955 O O . ASN B 1 260 ? 17.25 -31.688 -13.672 1 96.75 260 ASN B O 1
ATOM 5959 N N . ALA B 1 261 ? 15.656 -32.594 -14.938 1 98.25 261 ALA B N 1
ATOM 5960 C CA . ALA B 1 261 ? 14.633 -32.469 -13.898 1 98.25 261 ALA B CA 1
ATOM 5961 C C . ALA B 1 261 ? 15 -33.312 -12.68 1 98.25 261 ALA B C 1
ATOM 5963 O O . ALA B 1 261 ? 15.719 -34.312 -12.805 1 98.25 261 ALA B O 1
ATOM 5964 N N . GLU B 1 262 ? 14.594 -32.969 -11.547 1 98.25 262 GLU B N 1
ATOM 5965 C CA . GLU B 1 262 ? 14.867 -33.719 -10.32 1 98.25 262 GLU B CA 1
ATOM 5966 C C . GLU B 1 262 ? 13.992 -34.938 -10.227 1 98.25 262 GLU B C 1
ATOM 5968 O O . GLU B 1 262 ? 14.461 -36 -9.812 1 98.25 262 GLU B O 1
ATOM 5973 N N . ILE B 1 263 ? 12.719 -34.812 -10.477 1 97.94 263 ILE B N 1
ATOM 5974 C CA . ILE B 1 263 ? 11.727 -35.875 -10.383 1 97.94 263 ILE B CA 1
ATOM 5975 C C . ILE B 1 263 ? 10.742 -35.781 -11.539 1 97.94 263 ILE B C 1
ATOM 5977 O O . ILE B 1 263 ? 10.305 -34.688 -11.883 1 97.94 263 ILE B O 1
ATOM 5981 N N . VAL B 1 264 ? 10.367 -36.875 -12.164 1 98.5 264 VAL B N 1
ATOM 5982 C CA . VAL B 1 264 ? 9.328 -36.906 -13.18 1 98.5 264 VAL B CA 1
ATOM 5983 C C . VAL B 1 264 ? 8.312 -38 -12.859 1 98.5 264 VAL B C 1
ATOM 5985 O O . VAL B 1 264 ? 8.695 -39.156 -12.594 1 98.5 264 VAL B O 1
ATOM 5988 N N . LEU B 1 265 ? 7.066 -37.656 -12.766 1 98.56 265 LEU B N 1
ATOM 5989 C CA . LEU B 1 265 ? 5.953 -38.594 -12.805 1 98.56 265 LEU B CA 1
ATOM 5990 C C . LEU B 1 265 ? 5.328 -38.625 -14.195 1 98.56 265 LEU B C 1
ATOM 5992 O O . LEU B 1 265 ? 5.121 -37.594 -14.82 1 98.56 265 LEU B O 1
ATOM 5996 N N . GLU B 1 266 ? 5.078 -39.812 -14.703 1 98.75 266 GLU B N 1
ATOM 5997 C CA . GLU B 1 266 ? 4.48 -39.906 -16.031 1 98.75 266 GLU B CA 1
ATOM 5998 C C . GLU B 1 266 ? 3.389 -40.969 -16.078 1 98.75 266 GLU B C 1
ATOM 6000 O O . GLU B 1 266 ? 3.393 -41.906 -15.281 1 98.75 266 GLU B O 1
ATOM 6005 N N . GLY B 1 267 ? 2.428 -40.75 -16.938 1 98.56 267 GLY B N 1
ATOM 6006 C CA . GLY B 1 267 ? 1.305 -41.656 -17.156 1 98.56 267 GLY B CA 1
ATOM 6007 C C . GLY B 1 267 ? 0.238 -41.062 -18.062 1 98.56 267 GLY B C 1
ATOM 6008 O O . GLY B 1 267 ? 0.524 -40.688 -19.203 1 98.56 267 GLY B O 1
ATOM 6009 N N . VAL B 1 268 ? -0.973 -41.062 -17.484 1 98.5 268 VAL B N 1
ATOM 6010 C CA . VAL B 1 268 ? -2.068 -40.562 -18.312 1 98.5 268 VAL B CA 1
ATOM 6011 C C . VAL B 1 268 ? -3.055 -39.781 -17.438 1 98.5 268 VAL B C 1
ATOM 6013 O O . VAL B 1 268 ? -3.146 -40 -16.234 1 98.5 268 VAL B O 1
ATOM 6016 N N . VAL B 1 269 ? -3.717 -38.875 -18.078 1 98.56 269 VAL B N 1
ATOM 6017 C CA . VAL B 1 269 ? -4.875 -38.219 -17.469 1 98.56 269 VAL B CA 1
ATOM 6018 C C . VAL B 1 269 ? -6.156 -38.875 -17.953 1 98.56 269 VAL B C 1
ATOM 6020 O O . VAL B 1 269 ? -6.398 -38.969 -19.172 1 98.56 269 VAL B O 1
ATOM 6023 N N . SER B 1 270 ? -6.949 -39.344 -17.031 1 98.44 270 SER B N 1
ATOM 6024 C CA . SER B 1 270 ? -8.18 -40.031 -17.406 1 98.44 270 SER B CA 1
ATOM 6025 C C . SER B 1 270 ? -9.188 -39.062 -18.016 1 98.44 270 SER B C 1
ATOM 6027 O O . SER B 1 270 ? -9.422 -37.969 -17.469 1 98.44 270 SER B O 1
ATOM 6029 N N . ILE B 1 271 ? -9.781 -39.438 -19.078 1 97.44 271 ILE B N 1
ATOM 6030 C CA . ILE B 1 271 ? -10.797 -38.594 -19.719 1 97.44 271 ILE B CA 1
ATOM 6031 C C . ILE B 1 271 ? -12.164 -38.906 -19.109 1 97.44 271 ILE B C 1
ATOM 6033 O O . ILE B 1 271 ? -13.141 -38.188 -19.375 1 97.44 271 ILE B O 1
ATOM 6037 N N . SER B 1 272 ? -12.297 -39.906 -18.266 1 97.12 272 SER B N 1
ATOM 6038 C CA . SER B 1 272 ? -13.602 -40.344 -17.797 1 97.12 272 SER B CA 1
ATOM 6039 C C . SER B 1 272 ? -13.664 -40.375 -16.266 1 97.12 272 SER B C 1
ATOM 6041 O O . SER B 1 272 ? -14.727 -40.156 -15.688 1 97.12 272 SER B O 1
ATOM 6043 N N . GLU B 1 273 ? -12.555 -40.656 -15.648 1 97.69 273 GLU B N 1
ATOM 6044 C CA . GLU B 1 273 ? -12.555 -40.75 -14.195 1 97.69 273 GLU B CA 1
ATOM 6045 C C . GLU B 1 273 ? -12.195 -39.438 -13.539 1 97.69 273 GLU B C 1
ATOM 6047 O O . GLU B 1 273 ? -11.281 -38.719 -13.992 1 97.69 273 GLU B O 1
ATOM 6052 N N . THR B 1 274 ? -12.938 -39.062 -12.586 1 97.88 274 THR B N 1
ATOM 6053 C CA . THR B 1 274 ? -12.695 -37.844 -11.805 1 97.88 274 THR B CA 1
ATOM 6054 C C . THR B 1 274 ? -12.695 -38.188 -10.312 1 97.88 274 THR B C 1
ATOM 6056 O O . THR B 1 274 ? -13.133 -39.25 -9.906 1 97.88 274 THR B O 1
ATOM 6059 N N . ALA B 1 275 ? -12.141 -37.344 -9.508 1 97.69 275 ALA B N 1
ATOM 6060 C CA . ALA B 1 275 ? -12.164 -37.406 -8.047 1 97.69 275 ALA B CA 1
ATOM 6061 C C . ALA B 1 275 ? -12.195 -36 -7.445 1 97.69 275 ALA B C 1
ATOM 6063 O O . ALA B 1 275 ? -11.891 -35 -8.125 1 97.69 275 ALA B O 1
ATOM 6064 N N . PRO B 1 276 ? -12.633 -35.906 -6.184 1 96.06 276 PRO B N 1
ATOM 6065 C CA . PRO B 1 276 ? -12.648 -34.594 -5.539 1 96.06 276 PRO B CA 1
ATOM 6066 C C . PRO B 1 276 ? -11.25 -34.031 -5.262 1 96.06 276 PRO B C 1
ATOM 6068 O O . PRO B 1 276 ? -10.375 -34.781 -4.812 1 96.06 276 PRO B O 1
ATOM 6071 N N . GLU B 1 277 ? -11.062 -32.875 -5.598 1 96.25 277 GLU B N 1
ATOM 6072 C CA . GLU B 1 277 ? -9.836 -32.125 -5.32 1 96.25 277 GLU B CA 1
ATOM 6073 C C . GLU B 1 277 ? -10.102 -30.922 -4.434 1 96.25 277 GLU B C 1
ATOM 6075 O O . GLU B 1 277 ? -11.102 -30.219 -4.617 1 96.25 277 GLU B O 1
ATOM 6080 N N . GLY B 1 278 ? -9.078 -30.594 -3.463 1 93.62 278 GLY B N 1
ATOM 6081 C CA . GLY B 1 278 ? -9.156 -29.391 -2.66 1 93.62 278 GLY B CA 1
ATOM 6082 C C . GLY B 1 278 ? -9.977 -29.562 -1.398 1 93.62 278 GLY B C 1
ATOM 6083 O O . GLY B 1 278 ? -10.352 -30.672 -1.041 1 93.62 278 GLY B O 1
ATOM 6084 N N . PRO B 1 279 ? -10.211 -28.516 -0.824 1 95.25 279 PRO B N 1
ATOM 6085 C CA . PRO B 1 279 ? -9.789 -27.156 -1.175 1 95.25 279 PRO B CA 1
ATOM 6086 C C . PRO B 1 279 ? -8.281 -26.953 -1.015 1 95.25 279 PRO B C 1
ATOM 6088 O O . PRO B 1 279 ? -7.578 -27.859 -0.552 1 95.25 279 PRO B O 1
ATOM 6091 N N . MET B 1 280 ? -7.727 -25.891 -1.496 1 96.06 280 MET B N 1
ATOM 6092 C CA . MET B 1 280 ? -6.363 -25.406 -1.291 1 96.06 280 MET B CA 1
ATOM 6093 C C . MET B 1 280 ? -6.34 -23.891 -1.124 1 96.06 280 MET B C 1
ATOM 6095 O O . MET B 1 280 ? -7.164 -23.188 -1.707 1 96.06 280 MET B O 1
ATOM 6099 N N . VAL B 1 281 ? -5.434 -23.375 -0.287 1 96.81 281 VAL B N 1
ATOM 6100 C CA . VAL B 1 281 ? -5.207 -21.938 -0.264 1 96.81 281 VAL B CA 1
ATOM 6101 C C . VAL B 1 281 ? -4.805 -21.453 -1.656 1 96.81 281 VAL B C 1
ATOM 6103 O O . VAL B 1 281 ? -3.887 -22 -2.27 1 96.81 281 VAL B O 1
ATOM 6106 N N . GLU B 1 282 ? -5.496 -20.422 -2.076 1 94.44 282 GLU B N 1
ATOM 6107 C CA . GLU B 1 282 ? -5.293 -19.922 -3.434 1 94.44 282 GLU B CA 1
ATOM 6108 C C . GLU B 1 282 ? -4.332 -18.734 -3.451 1 94.44 282 GLU B C 1
ATOM 6110 O O . GLU B 1 282 ? -3.961 -18.219 -2.396 1 94.44 282 GLU B O 1
ATOM 6115 N N . TYR B 1 283 ? -3.961 -18.312 -4.707 1 95.88 283 TYR B N 1
ATOM 6116 C CA . TYR B 1 283 ? -3.012 -17.234 -4.922 1 95.88 283 TYR B CA 1
ATOM 6117 C C . TYR B 1 283 ? -3.549 -15.922 -4.359 1 95.88 283 TYR B C 1
ATOM 6119 O O . TYR B 1 283 ? -2.785 -14.977 -4.129 1 95.88 283 TYR B O 1
ATOM 6127 N N . ASN B 1 284 ? -4.887 -15.789 -4.156 1 97 284 ASN B N 1
ATOM 6128 C CA . ASN B 1 284 ? -5.488 -14.562 -3.635 1 97 284 ASN B CA 1
ATOM 6129 C C . ASN B 1 284 ? -5.375 -14.492 -2.113 1 97 284 ASN B C 1
ATOM 6131 O O . ASN B 1 284 ? -5.812 -13.516 -1.502 1 97 284 ASN B O 1
ATOM 6135 N N . GLY B 1 285 ? -4.828 -15.57 -1.495 1 97 285 GLY B N 1
ATOM 6136 C CA . GLY B 1 285 ? -4.551 -15.555 -0.068 1 97 285 GLY B CA 1
ATOM 6137 C C . GLY B 1 285 ? -5.695 -16.094 0.771 1 97 285 GLY B C 1
ATOM 6138 O O . GLY B 1 285 ? -5.691 -15.953 1.995 1 97 285 GLY B O 1
ATOM 6139 N N . LEU B 1 286 ? -6.727 -16.75 0.113 1 96.75 286 LEU B N 1
ATOM 6140 C CA . LEU B 1 286 ? -7.887 -17.266 0.824 1 96.75 286 LEU B CA 1
ATOM 6141 C C . LEU B 1 286 ? -8.086 -18.75 0.522 1 96.75 286 LEU B C 1
ATOM 6143 O O . LEU B 1 286 ? -7.648 -19.234 -0.52 1 96.75 286 LEU B O 1
ATOM 6147 N N . VAL B 1 287 ? -8.617 -19.406 1.472 1 96.62 287 VAL B N 1
ATOM 6148 C CA . VAL B 1 287 ? -9.18 -20.734 1.228 1 96.62 287 VAL B CA 1
ATOM 6149 C C . VAL B 1 287 ? -10.602 -20.797 1.767 1 96.62 287 VAL B C 1
ATOM 6151 O O . VAL B 1 287 ? -10.906 -20.219 2.816 1 96.62 287 VAL B O 1
ATOM 6154 N N . PHE B 1 288 ? -11.484 -21.312 1.01 1 93.56 288 PHE B N 1
ATOM 6155 C CA . PHE B 1 288 ? -12.844 -21.609 1.447 1 93.56 288 PHE B CA 1
ATOM 6156 C C . PHE B 1 288 ? -12.984 -23.062 1.848 1 93.56 288 PHE B C 1
ATOM 6158 O O . PHE B 1 288 ? -13.18 -23.938 0.993 1 93.56 288 PHE B O 1
ATOM 6165 N N . PRO B 1 289 ? -12.93 -23.328 3.115 1 91.88 289 PRO B N 1
ATOM 6166 C CA . PRO B 1 289 ? -12.898 -24.719 3.59 1 91.88 289 PRO B CA 1
ATOM 6167 C C . PRO B 1 289 ? -14.109 -25.531 3.129 1 91.88 289 PRO B C 1
ATOM 6169 O O . PRO B 1 289 ? -15.219 -24.984 3.057 1 91.88 289 PRO B O 1
ATOM 6172 N N . GLY B 1 290 ? -13.938 -26.734 2.85 1 86.31 290 GLY B N 1
ATOM 6173 C CA . GLY B 1 290 ? -15.016 -27.656 2.502 1 86.31 290 GLY B CA 1
ATOM 6174 C C . GLY B 1 290 ? -15.344 -27.656 1.021 1 86.31 290 GLY B C 1
ATOM 6175 O O . GLY B 1 290 ? -16.031 -28.547 0.535 1 86.31 290 GLY B O 1
ATOM 6176 N N . HIS B 1 291 ? -14.836 -26.688 0.334 1 86.25 291 HIS B N 1
ATOM 6177 C CA . HIS B 1 291 ? -15.117 -26.609 -1.095 1 86.25 291 HIS B CA 1
ATOM 6178 C C . HIS B 1 291 ? -14.242 -27.578 -1.882 1 86.25 291 HIS B C 1
ATOM 6180 O O . HIS B 1 291 ? -13.016 -27.453 -1.861 1 86.25 291 HIS B O 1
ATOM 6186 N N . LYS B 1 292 ? -14.875 -28.609 -2.543 1 91.81 292 LYS B N 1
ATOM 6187 C CA . LYS B 1 292 ? -14.172 -29.578 -3.391 1 91.81 292 LYS B CA 1
ATOM 6188 C C . LYS B 1 292 ? -14.688 -29.531 -4.824 1 91.81 292 LYS B C 1
ATOM 6190 O O . LYS B 1 292 ? -15.852 -29.172 -5.059 1 91.81 292 LYS B O 1
ATOM 6195 N N . THR B 1 293 ? -13.82 -29.734 -5.66 1 92.19 293 THR B N 1
ATOM 6196 C CA . THR B 1 293 ? -14.172 -29.75 -7.074 1 92.19 293 THR B CA 1
ATOM 6197 C C . THR B 1 293 ? -13.773 -31.078 -7.715 1 92.19 293 THR B C 1
ATOM 6199 O O . THR B 1 293 ? -12.695 -31.609 -7.438 1 92.19 293 THR B O 1
ATOM 6202 N N . GLN B 1 294 ? -14.68 -31.641 -8.492 1 95.88 294 GLN B N 1
ATOM 6203 C CA . GLN B 1 294 ? -14.328 -32.844 -9.242 1 95.88 294 GLN B CA 1
ATOM 6204 C C . GLN B 1 294 ? -13.305 -32.531 -10.336 1 95.88 294 GLN B C 1
ATOM 6206 O O . GLN B 1 294 ? -13.539 -31.656 -11.18 1 95.88 294 GLN B O 1
ATOM 6211 N N . CYS B 1 295 ? -12.188 -33.219 -10.344 1 97.06 295 CYS B N 1
ATOM 6212 C CA . CYS B 1 295 ? -11.117 -33 -11.312 1 97.06 295 CYS B CA 1
ATOM 6213 C C . CYS B 1 295 ? -10.656 -34.344 -11.891 1 97.06 295 CYS B C 1
ATOM 6215 O O . CYS B 1 295 ? -10.852 -35.406 -11.281 1 97.06 295 CYS B O 1
ATOM 6217 N N . PRO B 1 296 ? -10.094 -34.312 -13.047 1 98 296 PRO B N 1
ATOM 6218 C CA . PRO B 1 296 ? -9.594 -35.562 -13.648 1 98 296 PRO B CA 1
ATOM 6219 C C . PRO B 1 296 ? -8.516 -36.219 -12.805 1 98 296 PRO B C 1
ATOM 6221 O O . PRO B 1 296 ? -7.766 -35.562 -12.102 1 98 296 PRO B O 1
ATOM 6224 N N . ILE B 1 297 ? -8.477 -37.5 -12.922 1 98.5 297 ILE B N 1
ATOM 6225 C CA . ILE B 1 297 ? -7.453 -38.312 -12.25 1 98.5 297 ILE B CA 1
ATOM 6226 C C . ILE B 1 297 ? -6.223 -38.438 -13.148 1 98.5 297 ILE B C 1
ATOM 6228 O O . ILE B 1 297 ? -6.344 -38.75 -14.336 1 98.5 297 ILE B O 1
ATOM 6232 N N . PHE B 1 298 ? -5.098 -38.156 -12.641 1 98.69 298 PHE B N 1
ATOM 6233 C CA . PHE B 1 298 ? -3.797 -38.406 -13.25 1 98.69 298 PHE B CA 1
ATOM 6234 C C . PHE B 1 298 ? -3.195 -39.688 -12.75 1 98.69 298 PHE B C 1
ATOM 6236 O O . PHE B 1 298 ? -2.822 -39.812 -11.586 1 98.69 298 PHE B O 1
ATOM 6243 N N . LYS B 1 299 ? -3.076 -40.625 -13.562 1 98.31 299 LYS B N 1
ATOM 6244 C CA . LYS B 1 299 ? -2.529 -41.906 -13.195 1 98.31 299 LYS B CA 1
ATOM 6245 C C . LYS B 1 299 ? -1.019 -41.969 -13.414 1 98.31 299 LYS B C 1
ATOM 6247 O O . LYS B 1 299 ? -0.532 -41.625 -14.5 1 98.31 299 LYS B O 1
ATOM 6252 N N . VAL B 1 300 ? -0.329 -42.406 -12.43 1 98.56 300 VAL B N 1
ATOM 6253 C CA . VAL B 1 300 ? 1.129 -42.438 -12.484 1 98.56 300 VAL B CA 1
ATOM 6254 C C . VAL B 1 300 ? 1.593 -43.844 -12.789 1 98.56 300 VAL B C 1
ATOM 6256 O O . VAL B 1 300 ? 1.366 -44.781 -12 1 98.56 300 VAL B O 1
ATOM 6259 N N . ASN B 1 301 ? 2.271 -43.938 -13.867 1 98.38 301 ASN B N 1
ATOM 6260 C CA . ASN B 1 301 ? 2.746 -45.25 -14.297 1 98.38 301 ASN B CA 1
ATOM 6261 C C . ASN B 1 301 ? 4.227 -45.469 -13.977 1 98.38 301 ASN B C 1
ATOM 6263 O O . ASN B 1 301 ? 4.676 -46.594 -13.766 1 98.38 301 ASN B O 1
ATOM 6267 N N . THR B 1 302 ? 4.945 -44.438 -14.031 1 98.38 302 THR B N 1
ATOM 6268 C CA . THR B 1 302 ? 6.383 -44.5 -13.797 1 98.38 302 THR B CA 1
ATOM 6269 C C . THR B 1 302 ? 6.875 -43.219 -13.109 1 98.38 302 THR B C 1
ATOM 6271 O O . THR B 1 302 ? 6.355 -42.125 -13.359 1 98.38 302 THR B O 1
ATOM 6274 N N . ILE B 1 303 ? 7.82 -43.375 -12.211 1 97.62 303 ILE B N 1
ATOM 6275 C CA . ILE B 1 303 ? 8.547 -42.25 -11.602 1 97.62 303 ILE B CA 1
ATOM 6276 C C . ILE B 1 303 ? 10.039 -42.375 -11.93 1 97.62 303 ILE B C 1
ATOM 6278 O O . ILE B 1 303 ? 10.633 -43.438 -11.758 1 97.62 303 ILE B O 1
ATOM 6282 N N . THR B 1 304 ? 10.609 -41.375 -12.484 1 97.5 304 THR B N 1
ATOM 6283 C CA . THR B 1 304 ? 12.055 -41.25 -12.656 1 97.5 304 THR B CA 1
ATOM 6284 C C . THR B 1 304 ? 12.609 -40.094 -11.844 1 97.5 304 THR B C 1
ATOM 6286 O O . THR B 1 304 ? 11.945 -39.062 -11.695 1 97.5 304 THR B O 1
ATOM 6289 N N . TYR B 1 305 ? 13.805 -40.281 -11.281 1 96.5 305 TYR B N 1
ATOM 6290 C CA . TYR B 1 305 ? 14.336 -39.188 -10.484 1 96.5 305 TYR B CA 1
ATOM 6291 C C . TYR B 1 305 ? 15.852 -39.25 -10.391 1 96.5 305 TYR B C 1
ATOM 6293 O O . TYR B 1 305 ? 16.438 -40.312 -10.562 1 96.5 305 TYR B O 1
ATOM 6301 N N . ARG B 1 306 ? 16.438 -38.094 -10.188 1 95.94 306 ARG B N 1
ATOM 6302 C CA . ARG B 1 306 ? 17.875 -37.938 -10.008 1 95.94 306 ARG B CA 1
ATOM 6303 C C . ARG B 1 306 ? 18.297 -38.469 -8.633 1 95.94 306 ARG B C 1
ATOM 6305 O O . ARG B 1 306 ? 17.484 -38.562 -7.723 1 95.94 306 ARG B O 1
ATOM 6312 N N . HIS B 1 307 ? 19.594 -38.719 -8.539 1 93.75 307 HIS B N 1
ATOM 6313 C CA . HIS B 1 307 ? 20.125 -39.062 -7.23 1 93.75 307 HIS B CA 1
ATOM 6314 C C . HIS B 1 307 ? 19.938 -37.938 -6.23 1 93.75 307 HIS B C 1
ATOM 6316 O O . HIS B 1 307 ? 20.297 -36.781 -6.516 1 93.75 307 HIS B O 1
ATOM 6322 N N . ASP B 1 308 ? 19.359 -38.188 -5.082 1 93.31 308 ASP B N 1
ATOM 6323 C CA . ASP B 1 308 ? 19.094 -37.219 -4.012 1 93.31 308 ASP B CA 1
ATOM 6324 C C . ASP B 1 308 ? 18.25 -36.062 -4.516 1 93.31 308 ASP B C 1
ATOM 6326 O O . ASP B 1 308 ? 18.625 -34.906 -4.355 1 93.31 308 ASP B O 1
ATOM 6330 N N . PRO B 1 309 ? 17.109 -36.406 -5.07 1 96.38 309 PRO B N 1
ATOM 6331 C CA . PRO B 1 309 ? 16.328 -35.375 -5.758 1 96.38 309 PRO B CA 1
ATOM 6332 C C . PRO B 1 309 ? 15.734 -34.344 -4.801 1 96.38 309 PRO B C 1
ATOM 6334 O O . PRO B 1 309 ? 15.625 -34.594 -3.6 1 96.38 309 PRO B O 1
ATOM 6337 N N . ILE B 1 310 ? 15.438 -33.188 -5.297 1 97.19 310 ILE B N 1
ATOM 6338 C CA . ILE B 1 310 ? 14.859 -32.062 -4.562 1 97.19 310 ILE B CA 1
ATOM 6339 C C . ILE B 1 310 ? 13.469 -31.75 -5.109 1 97.19 310 ILE B C 1
ATOM 6341 O O . ILE B 1 310 ? 13.297 -31.547 -6.312 1 97.19 310 ILE B O 1
ATOM 6345 N N . LEU B 1 311 ? 12.461 -31.781 -4.27 1 97.56 311 LEU B N 1
ATOM 6346 C CA . LEU B 1 311 ? 11.102 -31.375 -4.613 1 97.56 311 LEU B CA 1
ATOM 6347 C C . LEU B 1 311 ? 10.859 -29.906 -4.277 1 97.56 311 LEU B C 1
ATOM 6349 O O . LEU B 1 311 ? 10.82 -29.547 -3.102 1 97.56 311 LEU B O 1
ATOM 6353 N N . PRO B 1 312 ? 10.734 -29.062 -5.285 1 98.19 312 PRO B N 1
ATOM 6354 C CA . PRO B 1 312 ? 10.32 -27.688 -4.98 1 98.19 312 PRO B CA 1
ATOM 6355 C C . PRO B 1 312 ? 8.828 -27.578 -4.68 1 98.19 312 PRO B C 1
ATOM 6357 O O . PRO B 1 312 ? 8.016 -28.266 -5.305 1 98.19 312 PRO B O 1
ATOM 6360 N N . ILE B 1 313 ? 8.5 -26.766 -3.715 1 98 313 ILE B N 1
ATOM 6361 C CA . ILE B 1 313 ? 7.094 -26.562 -3.389 1 98 313 ILE B CA 1
ATOM 6362 C C . ILE B 1 313 ? 6.797 -25.062 -3.328 1 98 313 ILE B C 1
ATOM 6364 O O . ILE B 1 313 ? 7.695 -24.25 -3.09 1 98 313 ILE B O 1
ATOM 6368 N N . CYS B 1 314 ? 5.621 -24.703 -3.67 1 97.81 314 CYS B N 1
ATOM 6369 C CA . CYS B 1 314 ? 5.047 -23.375 -3.479 1 97.81 314 CYS B CA 1
ATOM 6370 C C . CYS B 1 314 ? 3.941 -23.406 -2.428 1 97.81 314 CYS B C 1
ATOM 6372 O O . CYS B 1 314 ? 3 -24.188 -2.535 1 97.81 314 CYS B O 1
ATOM 6374 N N . VAL B 1 315 ? 4.074 -22.672 -1.397 1 98.25 315 VAL B N 1
ATOM 6375 C CA . VAL B 1 315 ? 3.053 -22.562 -0.361 1 98.25 315 VAL B CA 1
ATOM 6376 C C . VAL B 1 315 ? 2.264 -21.266 -0.537 1 98.25 315 VAL B C 1
ATOM 6378 O O . VAL B 1 315 ? 2.625 -20.234 0.026 1 98.25 315 VAL B O 1
ATOM 6381 N N . ALA B 1 316 ? 1.172 -21.375 -1.262 1 97.12 316 ALA B N 1
ATOM 6382 C CA . ALA B 1 316 ? 0.365 -20.219 -1.64 1 97.12 316 ALA B CA 1
ATOM 6383 C C . ALA B 1 316 ? -0.218 -19.531 -0.409 1 97.12 316 ALA B C 1
ATOM 6385 O O . ALA B 1 316 ? -0.509 -20.188 0.596 1 97.12 316 ALA B O 1
ATOM 6386 N N . GLY B 1 317 ? -0.421 -18.266 -0.415 1 97.31 317 GLY B N 1
ATOM 6387 C CA . GLY B 1 317 ? -0.995 -17.484 0.668 1 97.31 317 GLY B CA 1
ATOM 6388 C C . GLY B 1 317 ? -0.852 -15.992 0.463 1 97.31 317 GLY B C 1
ATOM 6389 O O . GLY B 1 317 ? -0.853 -15.516 -0.672 1 97.31 317 GLY B O 1
ATOM 6390 N N . ARG B 1 318 ? -0.817 -15.297 1.531 1 97.31 318 ARG B N 1
ATOM 6391 C CA . ARG B 1 318 ? -0.632 -13.844 1.478 1 97.31 318 ARG B CA 1
ATOM 6392 C C . ARG B 1 318 ? 0.656 -13.484 0.746 1 97.31 318 ARG B C 1
ATOM 6394 O O . ARG B 1 318 ? 1.714 -14.055 1.023 1 97.31 318 ARG B O 1
ATOM 6401 N N . ALA B 1 319 ? 0.597 -12.617 -0.146 1 96.94 319 ALA B N 1
ATOM 6402 C CA . ALA B 1 319 ? 1.729 -12.203 -0.975 1 96.94 319 ALA B CA 1
ATOM 6403 C C . ALA B 1 319 ? 2.771 -11.461 -0.149 1 96.94 319 ALA B C 1
ATOM 6405 O O . ALA B 1 319 ? 2.432 -10.773 0.822 1 96.94 319 ALA B O 1
ATOM 6406 N N . PRO B 1 320 ? 3.975 -11.57 -0.514 1 95.5 320 PRO B N 1
ATOM 6407 C CA . PRO B 1 320 ? 4.469 -12.227 -1.73 1 95.5 320 PRO B CA 1
ATOM 6408 C C . PRO B 1 320 ? 4.801 -13.703 -1.517 1 95.5 320 PRO B C 1
ATOM 6410 O O . PRO B 1 320 ? 5.18 -14.102 -0.412 1 95.5 320 PRO B O 1
ATOM 6413 N N . ASP B 1 321 ? 4.574 -14.5 -2.447 1 96.5 321 ASP B N 1
ATOM 6414 C CA . ASP B 1 321 ? 5.098 -15.852 -2.613 1 96.5 321 ASP B CA 1
ATOM 6415 C C . ASP B 1 321 ? 5.383 -16.156 -4.082 1 96.5 321 ASP B C 1
ATOM 6417 O O . ASP B 1 321 ? 5.488 -15.234 -4.898 1 96.5 321 ASP B O 1
ATOM 6421 N N . GLU B 1 322 ? 5.57 -17.328 -4.492 1 96.88 322 GLU B N 1
ATOM 6422 C CA . GLU B 1 322 ? 5.984 -17.656 -5.855 1 96.88 322 GLU B CA 1
ATOM 6423 C C . GLU B 1 322 ? 4.844 -17.438 -6.844 1 96.88 322 GLU B C 1
ATOM 6425 O O . GLU B 1 322 ? 5.074 -17.281 -8.047 1 96.88 322 GLU B O 1
ATOM 6430 N N . ASN B 1 323 ? 3.562 -17.422 -6.316 1 95.25 323 ASN B N 1
ATOM 6431 C CA . ASN B 1 323 ? 2.482 -16.953 -7.172 1 95.25 323 ASN B CA 1
ATOM 6432 C C . ASN B 1 323 ? 2.709 -15.508 -7.605 1 95.25 323 ASN B C 1
ATOM 6434 O O . ASN B 1 323 ? 2.412 -15.141 -8.742 1 95.25 323 ASN B O 1
ATOM 6438 N N . SER B 1 324 ? 3.236 -14.766 -6.723 1 95.25 324 SER B N 1
ATOM 6439 C CA . SER B 1 324 ? 3.527 -13.367 -7.012 1 95.25 324 SER B CA 1
ATOM 6440 C C . SER B 1 324 ? 4.746 -13.234 -7.914 1 95.25 324 SER B C 1
ATOM 6442 O O . SER B 1 324 ? 4.656 -12.664 -9.008 1 95.25 324 SER B O 1
ATOM 6444 N N . THR B 1 325 ? 5.855 -13.805 -7.496 1 96.75 325 THR B N 1
ATOM 6445 C CA . THR B 1 325 ? 7.102 -13.57 -8.219 1 96.75 325 THR B CA 1
ATOM 6446 C C . THR B 1 325 ? 7.039 -14.188 -9.617 1 96.75 325 THR B C 1
ATOM 6448 O O . THR B 1 325 ? 7.477 -13.57 -10.594 1 96.75 325 THR B O 1
ATOM 6451 N N . ILE B 1 326 ? 6.422 -15.367 -9.742 1 96.62 326 ILE B N 1
ATOM 6452 C CA . ILE B 1 326 ? 6.41 -16.062 -11.031 1 96.62 326 ILE B CA 1
ATOM 6453 C C . ILE B 1 326 ? 5.227 -15.578 -11.867 1 96.62 326 ILE B C 1
ATOM 6455 O O . ILE B 1 326 ? 5.414 -14.93 -12.898 1 96.62 326 ILE B O 1
ATOM 6459 N N . TRP B 1 327 ? 4.059 -15.766 -11.352 1 95.62 327 TRP B N 1
ATOM 6460 C CA . TRP B 1 327 ? 2.861 -15.57 -12.164 1 95.62 327 TRP B CA 1
ATOM 6461 C C . TRP B 1 327 ? 2.627 -14.094 -12.453 1 95.62 327 TRP B C 1
ATOM 6463 O O . TRP B 1 327 ? 2.361 -13.711 -13.594 1 95.62 327 TRP B O 1
ATOM 6473 N N . CYS B 1 328 ? 2.742 -13.195 -11.469 1 96.5 328 CYS B N 1
ATOM 6474 C CA . CYS B 1 328 ? 2.535 -11.766 -11.688 1 96.5 328 CYS B CA 1
ATOM 6475 C C . CYS B 1 328 ? 3.508 -11.227 -12.727 1 96.5 328 CYS B C 1
ATOM 6477 O O . CYS B 1 328 ? 3.113 -10.469 -13.625 1 96.5 328 CYS B O 1
ATOM 6479 N N . THR B 1 329 ? 4.75 -11.656 -12.594 1 97 329 THR B N 1
ATOM 6480 C CA . THR B 1 329 ? 5.797 -11.141 -13.469 1 97 329 THR B CA 1
ATOM 6481 C C . THR B 1 329 ? 5.578 -11.602 -14.906 1 97 329 THR B C 1
ATOM 6483 O O . THR B 1 329 ? 5.648 -10.797 -15.836 1 97 329 THR B O 1
ATOM 6486 N N . MET B 1 330 ? 5.266 -12.836 -15.062 1 96.62 330 MET B N 1
ATOM 6487 C CA . MET B 1 330 ? 5.062 -13.398 -16.391 1 96.62 330 MET B CA 1
ATOM 6488 C C . MET B 1 330 ? 3.826 -12.789 -17.062 1 96.62 330 MET B C 1
ATOM 6490 O O . MET B 1 330 ? 3.838 -12.492 -18.25 1 96.62 330 MET B O 1
ATOM 6494 N N . GLN B 1 331 ? 2.77 -12.617 -16.281 1 96.75 331 GLN B N 1
ATOM 6495 C CA . GLN B 1 331 ? 1.571 -11.969 -16.797 1 96.75 331 GLN B CA 1
ATOM 6496 C C . GLN B 1 331 ? 1.864 -10.531 -17.219 1 96.75 331 GLN B C 1
ATOM 6498 O O . GLN B 1 331 ? 1.404 -10.078 -18.281 1 96.75 331 GLN B O 1
ATOM 6503 N N . ALA B 1 332 ? 2.611 -9.828 -16.438 1 98 332 ALA B N 1
ATOM 6504 C CA . ALA B 1 332 ? 2.959 -8.438 -16.734 1 98 332 ALA B CA 1
ATOM 6505 C C . ALA B 1 332 ? 3.729 -8.352 -18.047 1 98 332 ALA B C 1
ATOM 6507 O O . ALA B 1 332 ? 3.42 -7.508 -18.906 1 98 332 ALA B O 1
ATOM 6508 N N . ALA B 1 333 ? 4.691 -9.227 -18.203 1 97.38 333 ALA B N 1
ATOM 6509 C CA . ALA B 1 333 ? 5.488 -9.227 -19.438 1 97.38 333 ALA B CA 1
ATOM 6510 C C . ALA B 1 333 ? 4.621 -9.531 -20.656 1 97.38 333 ALA B C 1
ATOM 6512 O O . ALA B 1 333 ? 4.793 -8.93 -21.719 1 97.38 333 ALA B O 1
ATOM 6513 N N . GLU B 1 334 ? 3.697 -10.484 -20.5 1 96.81 334 GLU B N 1
ATOM 6514 C CA . GLU B 1 334 ? 2.805 -10.82 -21.609 1 96.81 334 GLU B CA 1
ATOM 6515 C C . GLU B 1 334 ? 1.903 -9.648 -21.969 1 96.81 334 GLU B C 1
ATOM 6517 O O . GLU B 1 334 ? 1.71 -9.352 -23.141 1 96.81 334 GLU B O 1
ATOM 6522 N N . VAL B 1 335 ? 1.367 -8.992 -21 1 98.25 335 VAL B N 1
ATOM 6523 C CA . VAL B 1 335 ? 0.506 -7.84 -21.234 1 98.25 335 VAL B CA 1
ATOM 6524 C C . VAL B 1 335 ? 1.298 -6.742 -21.938 1 98.25 335 VAL B C 1
ATOM 6526 O O . VAL B 1 335 ? 0.787 -6.09 -22.859 1 98.25 335 VAL B O 1
ATOM 6529 N N . LEU B 1 336 ? 2.535 -6.512 -21.469 1 98.5 336 LEU B N 1
ATOM 6530 C CA . LEU B 1 336 ? 3.385 -5.535 -22.141 1 98.5 336 LEU B CA 1
ATOM 6531 C C . LEU B 1 336 ? 3.51 -5.859 -23.625 1 98.5 336 LEU B C 1
ATOM 6533 O O . LEU B 1 336 ? 3.316 -4.984 -24.469 1 98.5 336 LEU B O 1
ATOM 6537 N N . ASN B 1 337 ? 3.816 -7.082 -23.938 1 97.31 337 ASN B N 1
ATOM 6538 C CA . ASN B 1 337 ? 3.969 -7.523 -25.328 1 97.31 337 ASN B CA 1
ATOM 6539 C C . ASN B 1 337 ? 2.693 -7.293 -26.125 1 97.31 337 ASN B C 1
ATOM 6541 O O . ASN B 1 337 ? 2.746 -6.793 -27.25 1 97.31 337 ASN B O 1
ATOM 6545 N N . ILE B 1 338 ? 1.563 -7.676 -25.594 1 97.5 338 ILE B N 1
ATOM 6546 C CA . ILE B 1 338 ? 0.266 -7.547 -26.25 1 97.5 338 ILE B CA 1
ATOM 6547 C C . ILE B 1 338 ? -0.013 -6.078 -26.547 1 97.5 338 ILE B C 1
ATOM 6549 O O . ILE B 1 338 ? -0.437 -5.734 -27.656 1 97.5 338 ILE B O 1
ATOM 6553 N N . CYS B 1 339 ? 0.229 -5.199 -25.594 1 98.62 339 CYS B N 1
ATOM 6554 C CA . CYS B 1 339 ? 0.005 -3.771 -25.766 1 98.62 339 CYS B CA 1
ATOM 6555 C C . CYS B 1 339 ? 0.894 -3.219 -26.875 1 98.62 339 CYS B C 1
ATOM 6557 O O . CYS B 1 339 ? 0.426 -2.479 -27.75 1 98.62 339 CYS B O 1
ATOM 6559 N N . GLN B 1 340 ? 2.135 -3.588 -26.859 1 98.12 340 GLN B N 1
ATOM 6560 C CA . GLN B 1 340 ? 3.078 -3.08 -27.859 1 98.12 340 GLN B CA 1
ATOM 6561 C C . GLN B 1 340 ? 2.744 -3.6 -29.25 1 98.12 340 GLN B C 1
ATOM 6563 O O . GLN B 1 340 ? 2.799 -2.85 -30.219 1 98.12 340 GLN B O 1
ATOM 6568 N N . LYS B 1 341 ? 2.369 -4.836 -29.375 1 96.75 341 LYS B N 1
ATOM 6569 C CA . LYS B 1 341 ? 1.956 -5.402 -30.656 1 96.75 341 LYS B CA 1
ATOM 6570 C C . LYS B 1 341 ? 0.713 -4.699 -31.203 1 96.75 341 LYS B C 1
ATOM 6572 O O . LYS B 1 341 ? 0.543 -4.566 -32.406 1 96.75 341 LYS B O 1
ATOM 6577 N N . ALA B 1 342 ? -0.124 -4.27 -30.328 1 98.06 342 ALA B N 1
ATOM 6578 C CA . ALA B 1 342 ? -1.346 -3.568 -30.703 1 98.06 342 ALA B CA 1
ATOM 6579 C C . ALA B 1 342 ? -1.058 -2.105 -31.031 1 98.06 342 ALA B C 1
ATOM 6581 O O . ALA B 1 342 ? -1.978 -1.334 -31.328 1 98.06 342 ALA B O 1
ATOM 6582 N N . GLY B 1 343 ? 0.194 -1.649 -30.938 1 97.88 343 GLY B N 1
ATOM 6583 C CA . GLY B 1 343 ? 0.585 -0.293 -31.297 1 97.88 343 GLY B CA 1
ATOM 6584 C C . GLY B 1 343 ? 0.356 0.701 -30.172 1 97.88 343 GLY B C 1
ATOM 6585 O O . GLY B 1 343 ? 0.371 1.913 -30.391 1 97.88 343 GLY B O 1
ATOM 6586 N N . LEU B 1 344 ? 0.092 0.229 -28.953 1 98.75 344 LEU B N 1
ATOM 6587 C CA . LEU B 1 344 ? -0.087 1.118 -27.812 1 98.75 344 LEU B CA 1
ATOM 6588 C C . LEU B 1 344 ? 1.259 1.506 -27.219 1 98.75 344 LEU B C 1
ATOM 6590 O O . LEU B 1 344 ? 2.168 0.677 -27.125 1 98.75 344 LEU B O 1
ATOM 6594 N N . PRO B 1 345 ? 1.425 2.754 -26.797 1 98.69 345 PRO B N 1
ATOM 6595 C CA . PRO B 1 345 ? 2.717 3.229 -26.281 1 98.69 345 PRO B CA 1
ATOM 6596 C C . PRO B 1 345 ? 2.939 2.879 -24.812 1 98.69 345 PRO B C 1
ATOM 6598 O O . PRO B 1 345 ? 3.15 3.771 -24 1 98.69 345 PRO B O 1
ATOM 6601 N N . ILE B 1 346 ? 2.959 1.646 -24.5 1 98.81 346 ILE B N 1
ATOM 6602 C CA . ILE B 1 346 ? 3.211 1.156 -23.141 1 98.81 346 ILE B CA 1
ATOM 6603 C C . ILE B 1 346 ? 4.672 0.732 -23.016 1 98.81 346 ILE B C 1
ATOM 6605 O O . ILE B 1 346 ? 5.16 -0.081 -23.797 1 98.81 346 ILE B O 1
ATOM 6609 N N . ASN B 1 347 ? 5.375 1.266 -21.891 1 97.62 347 ASN B N 1
ATOM 6610 C CA . ASN B 1 347 ? 6.805 1.018 -21.719 1 97.62 347 ASN B CA 1
ATOM 6611 C C . ASN B 1 347 ? 7.066 -0.043 -20.656 1 97.62 347 ASN B C 1
ATOM 6613 O O . ASN B 1 347 ? 8.141 -0.651 -20.641 1 97.62 347 ASN B O 1
ATOM 6617 N N . MET B 1 348 ? 6.117 -0.154 -19.797 1 98.56 348 MET B N 1
ATOM 6618 C CA . MET B 1 348 ? 6.305 -1.046 -18.656 1 98.56 348 MET B CA 1
ATOM 6619 C C . MET B 1 348 ? 4.961 -1.518 -18.109 1 98.56 348 MET B C 1
ATOM 6621 O O . MET B 1 348 ? 3.979 -0.774 -18.141 1 98.56 348 MET B O 1
ATOM 6625 N N . VAL B 1 349 ? 4.879 -2.697 -17.781 1 98.81 349 VAL B N 1
ATOM 6626 C CA . VAL B 1 349 ? 3.75 -3.254 -17.047 1 98.81 349 VAL B CA 1
ATOM 6627 C C . VAL B 1 349 ? 4.254 -3.969 -15.797 1 98.81 349 VAL B C 1
ATOM 6629 O O . VAL B 1 349 ? 5.289 -4.637 -15.828 1 98.81 349 VAL B O 1
ATOM 6632 N N . TRP B 1 350 ? 3.596 -3.77 -14.68 1 98.75 350 TRP B N 1
ATOM 6633 C CA . TRP B 1 350 ? 3.941 -4.438 -13.43 1 98.75 350 TRP B CA 1
ATOM 6634 C C . TRP B 1 350 ? 2.686 -4.797 -12.641 1 98.75 350 TRP B C 1
ATOM 6636 O O . TRP B 1 350 ? 1.617 -4.223 -12.867 1 98.75 350 TRP B O 1
ATOM 6646 N N . CYS B 1 351 ? 2.793 -5.77 -11.898 1 98.25 351 CYS B N 1
ATOM 6647 C CA . CYS B 1 351 ? 1.768 -6.164 -10.938 1 98.25 351 CYS B CA 1
ATOM 6648 C C . CYS B 1 351 ? 2.281 -6.039 -9.508 1 98.25 351 CYS B C 1
ATOM 6650 O O . CYS B 1 351 ? 3.104 -6.844 -9.07 1 98.25 351 CYS B O 1
ATOM 6652 N N . PRO B 1 352 ? 1.776 -4.969 -8.758 1 97.94 352 PRO B N 1
ATOM 6653 C CA . PRO B 1 352 ? 2.133 -4.965 -7.336 1 97.94 352 PRO B CA 1
ATOM 6654 C C . PRO B 1 352 ? 1.781 -6.277 -6.637 1 97.94 352 PRO B C 1
ATOM 6656 O O . PRO B 1 352 ? 0.625 -6.707 -6.668 1 97.94 352 PRO B O 1
ATOM 6659 N N . PHE B 1 353 ? 2.738 -6.902 -5.961 1 97.56 353 PHE B N 1
ATOM 6660 C CA . PHE B 1 353 ? 2.541 -8.234 -5.398 1 97.56 353 PHE B CA 1
ATOM 6661 C C . PHE B 1 353 ? 1.459 -8.219 -4.328 1 97.56 353 PHE B C 1
ATOM 6663 O O . PHE B 1 353 ? 0.733 -9.195 -4.152 1 97.56 353 PHE B O 1
ATOM 6670 N N . GLU B 1 354 ? 1.256 -7.094 -3.637 1 97.19 354 GLU B N 1
ATOM 6671 C CA . GLU B 1 354 ? 0.294 -6.949 -2.547 1 97.19 354 GLU B CA 1
ATOM 6672 C C . GLU B 1 354 ? -1.136 -7.141 -3.043 1 97.19 354 GLU B C 1
ATOM 6674 O O . GLU B 1 354 ? -2.047 -7.383 -2.25 1 97.19 354 GLU B O 1
ATOM 6679 N N . SER B 1 355 ? -1.306 -7.035 -4.355 1 98.12 355 SER B N 1
ATOM 6680 C CA . SER B 1 355 ? -2.65 -7.094 -4.918 1 98.12 355 SER B CA 1
ATOM 6681 C C . SER B 1 355 ? -3.031 -8.523 -5.293 1 98.12 355 SER B C 1
ATOM 6683 O O . SER B 1 355 ? -4.16 -8.781 -5.719 1 98.12 355 SER B O 1
ATOM 6685 N N . HIS B 1 356 ? -2.057 -9.484 -5.219 1 97.38 356 HIS B N 1
ATOM 6686 C CA . HIS B 1 356 ? -2.314 -10.891 -5.477 1 97.38 356 HIS B CA 1
ATOM 6687 C C . HIS B 1 356 ? -2.73 -11.125 -6.926 1 97.38 356 HIS B C 1
ATOM 6689 O O . HIS B 1 356 ? -3.703 -11.828 -7.195 1 97.38 356 HIS B O 1
ATOM 6695 N N . CYS B 1 357 ? -1.995 -10.453 -7.836 1 96.88 357 CYS B N 1
ATOM 6696 C CA . CYS B 1 357 ? -2.127 -10.609 -9.281 1 96.88 357 CYS B CA 1
ATOM 6697 C C . CYS B 1 357 ? -3.441 -10.016 -9.773 1 96.88 357 CYS B C 1
ATOM 6699 O O . CYS B 1 357 ? -3.969 -10.438 -10.805 1 96.88 357 CYS B O 1
ATOM 6701 N N . LEU B 1 358 ? -4.004 -9.055 -8.984 1 98.44 358 LEU B N 1
ATOM 6702 C CA . LEU B 1 358 ? -5.32 -8.547 -9.352 1 98.44 358 LEU B CA 1
ATOM 6703 C C . LEU B 1 358 ? -5.238 -7.078 -9.773 1 98.44 358 LEU B C 1
ATOM 6705 O O . LEU B 1 358 ? -6.184 -6.543 -10.352 1 98.44 358 LEU B O 1
ATOM 6709 N N . TRP B 1 359 ? -4.098 -6.422 -9.469 1 98.69 359 TRP B N 1
ATOM 6710 C CA . TRP B 1 359 ? -3.77 -5.098 -9.992 1 98.69 359 TRP B CA 1
ATOM 6711 C C . TRP B 1 359 ? -2.668 -5.184 -11.047 1 98.69 359 TRP B C 1
ATOM 6713 O O . TRP B 1 359 ? -1.65 -5.848 -10.836 1 98.69 359 TRP B O 1
ATOM 6723 N N . PHE B 1 360 ? -2.852 -4.508 -12.148 1 98.88 360 PHE B N 1
ATOM 6724 C CA . PHE B 1 360 ? -1.768 -4.328 -13.102 1 98.88 360 PHE B CA 1
ATOM 6725 C C . PHE B 1 360 ? -1.569 -2.852 -13.43 1 98.88 360 PHE B C 1
ATOM 6727 O O . PHE B 1 360 ? -2.531 -2.141 -13.727 1 98.88 360 PHE B O 1
ATOM 6734 N N . VAL B 1 361 ? -0.379 -2.422 -13.297 1 98.94 361 VAL B N 1
ATOM 6735 C CA . VAL B 1 361 ? 0.001 -1.036 -13.555 1 98.94 361 VAL B CA 1
ATOM 6736 C C . VAL B 1 361 ? 0.69 -0.933 -14.914 1 98.94 361 VAL B C 1
ATOM 6738 O O . VAL B 1 361 ? 1.682 -1.622 -15.164 1 98.94 361 VAL B O 1
ATOM 6741 N N . LEU B 1 362 ? 0.133 -0.186 -15.797 1 98.94 362 LEU B N 1
ATOM 6742 C CA . LEU B 1 362 ? 0.687 0.036 -17.125 1 98.94 362 LEU B CA 1
ATOM 6743 C C . LEU B 1 362 ? 1.246 1.449 -17.25 1 98.94 362 LEU B C 1
ATOM 6745 O O . LEU B 1 362 ? 0.521 2.428 -17.062 1 98.94 362 LEU B O 1
ATOM 6749 N N . GLN B 1 363 ? 2.521 1.553 -17.531 1 98.88 363 GLN B N 1
ATOM 6750 C CA . GLN B 1 363 ? 3.203 2.834 -17.672 1 98.88 363 GLN B CA 1
ATOM 6751 C C . GLN B 1 363 ? 3.277 3.246 -19.141 1 98.88 363 GLN B C 1
ATOM 6753 O O . GLN B 1 363 ? 3.783 2.496 -19.984 1 98.88 363 GLN B O 1
ATOM 6758 N N . VAL B 1 364 ? 2.826 4.387 -19.516 1 98.56 364 VAL B N 1
ATOM 6759 C CA . VAL B 1 364 ? 2.824 4.848 -20.891 1 98.56 364 VAL B CA 1
ATOM 6760 C C . VAL B 1 364 ? 4.141 5.555 -21.203 1 98.56 364 VAL B C 1
ATOM 6762 O O . VAL B 1 364 ? 4.836 6.016 -20.297 1 98.56 364 VAL B O 1
ATOM 6765 N N . ASN B 1 365 ? 4.531 5.523 -22.469 1 98.19 365 ASN B N 1
ATOM 6766 C CA . ASN B 1 365 ? 5.473 6.504 -22.984 1 98.19 365 ASN B CA 1
ATOM 6767 C C . ASN B 1 365 ? 4.801 7.852 -23.234 1 98.19 365 ASN B C 1
ATOM 6769 O O . ASN B 1 365 ? 4.035 8.008 -24.188 1 98.19 365 ASN B O 1
ATOM 6773 N N . HIS B 1 366 ? 5.152 8.805 -22.453 1 98.06 366 HIS B N 1
ATOM 6774 C CA . HIS B 1 366 ? 4.426 10.062 -22.438 1 98.06 366 HIS B CA 1
ATOM 6775 C C . HIS B 1 366 ? 4.48 10.75 -23.797 1 98.06 366 HIS B C 1
ATOM 6777 O O . HIS B 1 366 ? 3.447 11.148 -24.344 1 98.06 366 HIS B O 1
ATOM 6783 N N . SER B 1 367 ? 5.668 10.883 -24.375 1 97.81 367 SER B N 1
ATOM 6784 C CA . SER B 1 367 ? 5.855 11.57 -25.641 1 97.81 367 SER B CA 1
ATOM 6785 C C . SER B 1 367 ? 5.074 10.883 -26.766 1 97.81 367 SER B C 1
ATOM 6787 O O . SER B 1 367 ? 4.398 11.547 -27.547 1 97.81 367 SER B O 1
ATOM 6789 N N . LYS B 1 368 ? 5.125 9.57 -26.828 1 98.19 368 LYS B N 1
ATOM 6790 C CA . LYS B 1 368 ? 4.422 8.82 -27.859 1 98.19 368 LYS B CA 1
ATOM 6791 C C . LYS B 1 368 ? 2.908 8.898 -27.672 1 98.19 368 LYS B C 1
ATOM 6793 O O . LYS B 1 368 ? 2.154 8.906 -28.641 1 98.19 368 LYS B O 1
ATOM 6798 N N . LEU B 1 369 ? 2.502 8.922 -26.438 1 98.38 369 LEU B N 1
ATOM 6799 C CA . LEU B 1 369 ? 1.078 9.078 -26.156 1 98.38 369 LEU B CA 1
ATOM 6800 C C . LEU B 1 369 ? 0.551 10.398 -26.703 1 98.38 369 LEU B C 1
ATOM 6802 O O . LEU B 1 369 ? -0.5 10.43 -27.359 1 98.38 369 LEU B O 1
ATOM 6806 N N . VAL B 1 370 ? 1.27 11.492 -26.438 1 98.12 370 VAL B N 1
ATOM 6807 C CA . VAL B 1 370 ? 0.859 12.805 -26.922 1 98.12 370 VAL B CA 1
ATOM 6808 C C . VAL B 1 370 ? 0.832 12.805 -28.453 1 98.12 370 VAL B C 1
ATOM 6810 O O . VAL B 1 370 ? -0.096 13.336 -29.062 1 98.12 370 VAL B O 1
ATOM 6813 N N . ASP B 1 371 ? 1.795 12.164 -29.078 1 98 371 ASP B N 1
ATOM 6814 C CA . ASP B 1 371 ? 1.896 12.109 -30.531 1 98 371 ASP B CA 1
ATOM 6815 C C . ASP B 1 371 ? 0.718 11.352 -31.141 1 98 371 ASP B C 1
ATOM 6817 O O . ASP B 1 371 ? 0.36 11.57 -32.281 1 98 371 ASP B O 1
ATOM 6821 N N . MET B 1 372 ? 0.093 10.484 -30.422 1 97.38 372 MET B N 1
ATOM 6822 C CA . MET B 1 372 ? -1.036 9.688 -30.891 1 97.38 372 MET B CA 1
ATOM 6823 C C . MET B 1 372 ? -2.268 10.562 -31.094 1 97.38 372 MET B C 1
ATOM 6825 O O . MET B 1 372 ? -3.191 10.18 -31.828 1 97.38 372 MET B O 1
ATOM 6829 N N . GLY B 1 373 ? -2.291 11.758 -30.469 1 97.06 373 GLY B N 1
ATOM 6830 C CA . GLY B 1 373 ? -3.42 12.664 -30.625 1 97.06 373 GLY B CA 1
ATOM 6831 C C . GLY B 1 373 ? -4.719 12.086 -30.094 1 97.06 373 GLY B C 1
ATOM 6832 O O . GLY B 1 373 ? -5.773 12.25 -30.719 1 97.06 373 GLY B O 1
ATOM 6833 N N . THR B 1 374 ? -4.648 11.375 -29.031 1 97.31 374 THR B N 1
ATOM 6834 C 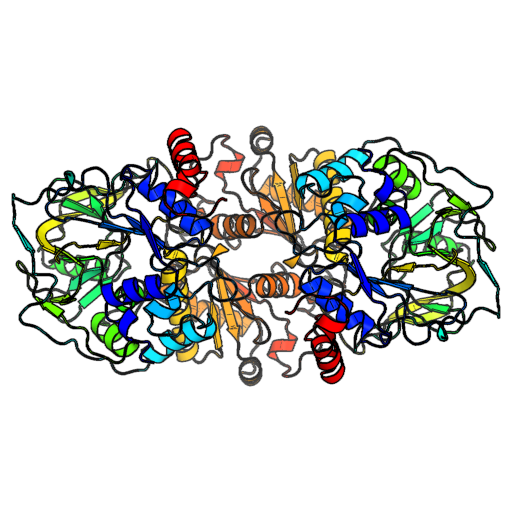CA . THR B 1 374 ? -5.805 10.742 -28.406 1 97.31 374 THR B CA 1
ATOM 6835 C C . THR B 1 374 ? -6.223 11.492 -27.141 1 97.31 374 THR B C 1
ATOM 6837 O O . THR B 1 374 ? -5.75 12.609 -26.891 1 97.31 374 THR B O 1
ATOM 6840 N N . ASN B 1 375 ? -7.254 11.008 -26.422 1 97.19 375 ASN B N 1
ATOM 6841 C CA . ASN B 1 375 ? -7.68 11.531 -25.125 1 97.19 375 ASN B CA 1
ATOM 6842 C C . ASN B 1 375 ? -7.879 10.406 -24.109 1 97.19 375 ASN B C 1
ATOM 6844 O O . ASN B 1 375 ? -7.754 9.234 -24.438 1 97.19 375 ASN B O 1
ATOM 6848 N N . MET B 1 376 ? -8.141 10.781 -22.922 1 97.81 376 MET B N 1
ATOM 6849 C CA . MET B 1 376 ? -8.195 9.859 -21.797 1 97.81 376 MET B CA 1
ATOM 6850 C C . MET B 1 376 ? -9.18 8.727 -22.062 1 97.81 376 MET B C 1
ATOM 6852 O O . MET B 1 376 ? -8.828 7.555 -21.953 1 97.81 376 MET B O 1
ATOM 6856 N N . GLU B 1 377 ? -10.383 9.039 -22.406 1 97.94 377 GLU B N 1
ATOM 6857 C CA . GLU B 1 377 ? -11.43 8.039 -22.578 1 97.94 377 GLU B CA 1
ATOM 6858 C C . GLU B 1 377 ? -11.109 7.098 -23.734 1 97.94 377 GLU B C 1
ATOM 6860 O O . GLU B 1 377 ? -11.148 5.875 -23.578 1 97.94 377 GLU B O 1
ATOM 6865 N N . GLU B 1 378 ? -10.797 7.645 -24.875 1 98.31 378 GLU B N 1
ATOM 6866 C CA . GLU B 1 378 ? -10.508 6.844 -26.062 1 98.31 378 GLU B CA 1
ATOM 6867 C C . GLU B 1 378 ? -9.336 5.895 -25.812 1 98.31 378 GLU B C 1
ATOM 6869 O O . GLU B 1 378 ? -9.414 4.707 -26.125 1 98.31 378 GLU B O 1
ATOM 6874 N N . PHE B 1 379 ? -8.297 6.426 -25.281 1 98.75 379 PHE B N 1
ATOM 6875 C CA . PHE B 1 379 ? -7.102 5.621 -25.062 1 98.75 379 PHE B CA 1
ATOM 6876 C C . PHE B 1 379 ? -7.379 4.512 -24.047 1 98.75 379 PHE B C 1
ATOM 6878 O O . PHE B 1 379 ? -7.016 3.357 -24.266 1 98.75 379 PHE B O 1
ATOM 6885 N N . CYS B 1 380 ? -8.039 4.852 -22.906 1 98.81 380 CYS B N 1
ATOM 6886 C CA . CYS B 1 380 ? -8.297 3.887 -21.844 1 98.81 380 CYS B CA 1
ATOM 6887 C C . CYS B 1 380 ? -9.234 2.785 -22.312 1 98.81 380 CYS B C 1
ATOM 6889 O O . CYS B 1 380 ? -9.062 1.617 -21.969 1 98.81 380 CYS B O 1
ATOM 6891 N N . ARG B 1 381 ? -10.234 3.143 -23.062 1 98.69 381 ARG B N 1
ATOM 6892 C CA . ARG B 1 381 ? -11.141 2.135 -23.594 1 98.69 381 ARG B CA 1
ATOM 6893 C C . ARG B 1 381 ? -10.43 1.208 -24.562 1 98.69 381 ARG B C 1
ATOM 6895 O O . ARG B 1 381 ? -10.602 -0.011 -24.516 1 98.69 381 ARG B O 1
ATOM 6902 N N . LYS B 1 382 ? -9.625 1.809 -25.469 1 98.75 382 LYS B N 1
ATOM 6903 C CA . LYS B 1 382 ? -8.852 0.991 -26.391 1 98.75 382 LYS B CA 1
ATOM 6904 C C . LYS B 1 382 ? -7.922 0.04 -25.641 1 98.75 382 LYS B C 1
ATOM 6906 O O . LYS B 1 382 ? -7.867 -1.153 -25.938 1 98.75 382 LYS B O 1
ATOM 6911 N N . LEU B 1 383 ? -7.207 0.544 -24.703 1 98.88 383 LEU B N 1
ATOM 6912 C CA . LEU B 1 383 ? -6.293 -0.24 -23.875 1 98.88 383 LEU B CA 1
ATOM 6913 C C . LEU B 1 383 ? -7.027 -1.376 -23.172 1 98.88 383 LEU B C 1
ATOM 6915 O O . LEU B 1 383 ? -6.562 -2.518 -23.172 1 98.88 383 LEU B O 1
ATOM 6919 N N . GLY B 1 384 ? -8.172 -1.041 -22.531 1 98.88 384 GLY B N 1
ATOM 6920 C CA . GLY B 1 384 ? -8.977 -2.047 -21.859 1 98.88 384 GLY B CA 1
ATOM 6921 C C . GLY B 1 384 ? -9.398 -3.188 -22.766 1 98.88 384 GLY B C 1
ATOM 6922 O O . GLY B 1 384 ? -9.25 -4.359 -22.406 1 98.88 384 GLY B O 1
ATOM 6923 N N . HIS B 1 385 ? -9.898 -2.828 -23.938 1 98.81 385 HIS B N 1
ATOM 6924 C CA . HIS B 1 385 ? -10.312 -3.857 -24.891 1 98.81 385 HIS B CA 1
ATOM 6925 C C . HIS B 1 385 ? -9.133 -4.742 -25.297 1 98.81 385 HIS B C 1
ATOM 6927 O O . HIS B 1 385 ? -9.281 -5.961 -25.391 1 98.81 385 HIS B O 1
ATOM 6933 N N . VAL B 1 386 ? -7.984 -4.152 -25.5 1 98.75 386 VAL B N 1
ATOM 6934 C CA . VAL B 1 386 ? -6.797 -4.883 -25.922 1 98.75 386 VAL B CA 1
ATOM 6935 C C . VAL B 1 386 ? -6.375 -5.863 -24.828 1 98.75 386 VAL B C 1
ATOM 6937 O O . VAL B 1 386 ? -6.129 -7.043 -25.109 1 98.75 386 VAL B O 1
ATOM 6940 N N . VAL B 1 387 ? -6.336 -5.449 -23.594 1 98.75 387 VAL B N 1
ATOM 6941 C CA . VAL B 1 387 ? -5.801 -6.266 -22.516 1 98.75 387 VAL B CA 1
ATOM 6942 C C . VAL B 1 387 ? -6.859 -7.262 -22.047 1 98.75 387 VAL B C 1
ATOM 6944 O O . VAL B 1 387 ? -6.602 -8.469 -21.984 1 98.75 387 VAL B O 1
ATOM 6947 N N . PHE B 1 388 ? -8.094 -6.809 -21.75 1 98.25 388 PHE B N 1
ATOM 6948 C CA . PHE B 1 388 ? -9.125 -7.672 -21.203 1 98.25 388 PHE B CA 1
ATOM 6949 C C . PHE B 1 388 ? -9.578 -8.703 -22.234 1 98.25 388 PHE B C 1
ATOM 6951 O O . PHE B 1 388 ? -10.062 -9.773 -21.859 1 98.25 388 PHE B O 1
ATOM 6958 N N . GLY B 1 389 ? -9.422 -8.375 -23.484 1 96.75 389 GLY B N 1
ATOM 6959 C CA . GLY B 1 389 ? -9.789 -9.305 -24.547 1 96.75 389 GLY B CA 1
ATOM 6960 C C . GLY B 1 389 ? -8.711 -10.336 -24.828 1 96.75 389 GLY B C 1
ATOM 6961 O O . GLY B 1 389 ? -8.914 -11.25 -25.625 1 96.75 389 GLY B O 1
ATOM 6962 N N . SER B 1 390 ? -7.633 -10.25 -24.203 1 95.56 390 SER B N 1
ATOM 6963 C CA . SER B 1 390 ? -6.508 -11.156 -24.406 1 95.56 390 SER B CA 1
ATOM 6964 C C . SER B 1 390 ? -6.547 -12.328 -23.438 1 95.56 390 SER B C 1
ATOM 6966 O O . SER B 1 390 ? -7.379 -12.359 -22.531 1 95.56 390 SER B O 1
ATOM 6968 N N . LYS B 1 391 ? -5.633 -13.32 -23.625 1 92.81 391 LYS B N 1
ATOM 6969 C CA . LYS B 1 391 ? -5.547 -14.5 -22.781 1 92.81 391 LYS B CA 1
ATOM 6970 C C . LYS B 1 391 ? -5.242 -14.117 -21.328 1 92.81 391 LYS B C 1
ATOM 6972 O O . LYS B 1 391 ? -5.949 -14.539 -20.422 1 92.81 391 LYS B O 1
ATOM 6977 N N . PRO B 1 392 ? -4.223 -13.273 -21.062 1 94.81 392 PRO B N 1
ATOM 6978 C CA . PRO B 1 392 ? -3.996 -12.898 -19.656 1 94.81 392 PRO B CA 1
ATOM 6979 C C . PRO B 1 392 ? -5.148 -12.086 -19.078 1 94.81 392 PRO B C 1
ATOM 6981 O O . PRO B 1 392 ? -5.328 -12.047 -17.859 1 94.81 392 PRO B O 1
ATOM 6984 N N . GLY B 1 393 ? -5.91 -11.453 -19.938 1 96.12 393 GLY B N 1
ATOM 6985 C CA . GLY B 1 393 ? -7.008 -10.602 -19.5 1 96.12 393 GLY B CA 1
ATOM 6986 C C . GLY B 1 393 ? -8.008 -11.328 -18.625 1 96.12 393 GLY B C 1
ATOM 6987 O O . GLY B 1 393 ? -8.664 -10.711 -17.781 1 96.12 393 GLY B O 1
ATOM 6988 N N . TRP B 1 394 ? -8.109 -12.641 -18.781 1 94.31 394 TRP B N 1
ATOM 6989 C CA . TRP B 1 394 ? -9.039 -13.453 -18 1 94.31 394 TRP B CA 1
ATOM 6990 C C . TRP B 1 394 ? -8.703 -13.383 -16.516 1 94.31 394 TRP B C 1
ATOM 6992 O O . TRP B 1 394 ? -9.586 -13.477 -15.664 1 94.31 394 TRP B O 1
ATOM 7002 N N . PHE B 1 395 ? -7.461 -13.07 -16.172 1 94.5 395 PHE B N 1
ATOM 7003 C CA . PHE B 1 395 ? -6.977 -13.094 -14.789 1 94.5 395 PHE B CA 1
ATOM 7004 C C . PHE B 1 395 ? -6.902 -11.688 -14.219 1 94.5 395 PHE B C 1
ATOM 7006 O O . PHE B 1 395 ? -6.672 -11.508 -13.023 1 94.5 395 PHE B O 1
ATOM 7013 N N . ILE B 1 396 ? -7.098 -10.672 -15.047 1 97.44 396 ILE B N 1
ATOM 7014 C CA . ILE B 1 396 ? -6.801 -9.297 -14.648 1 97.44 396 ILE B CA 1
ATOM 7015 C C . ILE B 1 396 ? -8.102 -8.5 -14.516 1 97.44 396 ILE B C 1
ATOM 7017 O O . ILE B 1 396 ? -8.727 -8.164 -15.523 1 97.44 396 ILE B O 1
ATOM 7021 N N . PRO B 1 397 ? -8.453 -8.133 -13.32 1 98.19 397 PRO B N 1
ATOM 7022 C CA . PRO B 1 397 ? -9.695 -7.367 -13.195 1 98.19 397 PRO B CA 1
ATOM 7023 C C . PRO B 1 397 ? -9.453 -5.859 -13.156 1 98.19 397 PRO B C 1
ATOM 7025 O O . PRO B 1 397 ? -10.367 -5.078 -13.453 1 98.19 397 PRO B O 1
ATOM 7028 N N . LYS B 1 398 ? -8.297 -5.371 -12.773 1 98.69 398 LYS B N 1
ATOM 7029 C CA . LYS B 1 398 ? -8.07 -3.943 -12.555 1 98.69 398 LYS B CA 1
ATOM 7030 C C . LYS B 1 398 ? -6.746 -3.496 -13.172 1 98.69 398 LYS B C 1
ATOM 7032 O O . LYS B 1 398 ? -5.691 -4.059 -12.867 1 98.69 398 LYS B O 1
ATOM 7037 N N . ILE B 1 399 ? -6.848 -2.457 -13.977 1 98.94 399 ILE B N 1
ATOM 7038 C CA . ILE B 1 399 ? -5.676 -1.853 -14.602 1 98.94 399 ILE B CA 1
ATOM 7039 C C . ILE B 1 399 ? -5.508 -0.417 -14.109 1 98.94 399 ILE B C 1
ATOM 7041 O O . ILE B 1 399 ? -6.484 0.33 -14.016 1 98.94 399 ILE B O 1
ATOM 7045 N N . PHE B 1 400 ? -4.34 -0.011 -13.734 1 98.94 400 PHE B N 1
ATOM 7046 C CA . PHE B 1 400 ? -3.963 1.358 -13.398 1 98.94 400 PHE B CA 1
ATOM 7047 C C . PHE B 1 400 ? -3.035 1.939 -14.461 1 98.94 400 PHE B C 1
ATOM 7049 O O . PHE B 1 400 ? -1.919 1.451 -14.648 1 98.94 400 PHE B O 1
ATOM 7056 N N . LEU B 1 401 ? -3.475 2.926 -15.164 1 98.94 401 LEU B N 1
ATOM 7057 C CA . LEU B 1 401 ? -2.668 3.594 -16.172 1 98.94 401 LEU B CA 1
ATOM 7058 C C . LEU B 1 401 ? -1.896 4.762 -15.57 1 98.94 401 LEU B C 1
ATOM 7060 O O . LEU B 1 401 ? -2.49 5.66 -14.977 1 98.94 401 LEU B O 1
ATOM 7064 N N . VAL B 1 402 ? -0.583 4.785 -15.727 1 98.88 402 VAL B N 1
ATOM 7065 C CA . VAL B 1 402 ? 0.236 5.836 -15.133 1 98.88 402 VAL B CA 1
ATOM 7066 C C . VAL B 1 402 ? 1.184 6.41 -16.188 1 98.88 402 VAL B C 1
ATOM 7068 O O . VAL B 1 402 ? 1.462 5.762 -17.203 1 98.88 402 VAL B O 1
ATOM 7071 N N . ASN B 1 403 ? 1.654 7.602 -15.961 1 98.44 403 ASN B N 1
ATOM 7072 C CA . ASN B 1 403 ? 2.633 8.25 -16.828 1 98.44 403 ASN B CA 1
ATOM 7073 C C . ASN B 1 403 ? 4.043 7.715 -16.578 1 98.44 403 ASN B C 1
ATOM 7075 O O . ASN B 1 403 ? 4.258 6.922 -15.664 1 98.44 403 ASN B O 1
ATOM 7079 N N . ASP B 1 404 ? 5.031 8.078 -17.344 1 97.75 404 ASP B N 1
ATOM 7080 C CA . ASP B 1 404 ? 6.344 7.438 -17.344 1 97.75 404 ASP B CA 1
ATOM 7081 C C . ASP B 1 404 ? 7.223 7.965 -16.219 1 97.75 404 ASP B C 1
ATOM 7083 O O . ASP B 1 404 ? 8.312 7.438 -15.969 1 97.75 404 ASP B O 1
ATOM 7087 N N . TYR B 1 405 ? 6.777 9.016 -15.484 1 96.06 405 TYR B N 1
ATOM 7088 C CA . TYR B 1 405 ? 7.527 9.445 -14.305 1 96.06 405 TYR B CA 1
ATOM 7089 C C . TYR B 1 405 ? 7.156 8.617 -13.086 1 96.06 405 TYR B C 1
ATOM 7091 O O . TYR B 1 405 ? 7.785 8.734 -12.031 1 96.06 405 TYR B O 1
ATOM 7099 N N . ILE B 1 406 ? 6.125 7.84 -13.195 1 98 406 ILE B N 1
ATOM 7100 C CA . ILE B 1 406 ? 5.734 6.914 -12.133 1 98 406 ILE B CA 1
ATOM 7101 C C . ILE B 1 406 ? 6.441 5.578 -12.328 1 98 406 ILE B C 1
ATOM 7103 O O . ILE B 1 406 ? 6.441 5.023 -13.43 1 98 406 ILE B O 1
ATOM 7107 N N . ASP B 1 407 ? 7.07 5.074 -11.289 1 97.56 407 ASP B N 1
ATOM 7108 C CA . ASP B 1 407 ? 7.648 3.734 -11.32 1 97.56 407 ASP B CA 1
ATOM 7109 C C . ASP B 1 407 ? 6.621 2.684 -10.914 1 97.56 407 ASP B C 1
ATOM 7111 O O . ASP B 1 407 ? 6.262 2.584 -9.734 1 97.56 407 ASP B O 1
ATOM 7115 N N . PRO B 1 408 ? 6.16 1.852 -11.852 1 98.06 408 PRO B N 1
ATOM 7116 C CA . PRO B 1 408 ? 5.133 0.855 -11.531 1 98.06 408 PRO B CA 1
ATOM 7117 C C . PRO B 1 408 ? 5.574 -0.121 -10.445 1 98.06 408 PRO B C 1
ATOM 7119 O O . PRO B 1 408 ? 4.734 -0.723 -9.773 1 98.06 408 PRO B O 1
ATOM 7122 N N . THR B 1 409 ? 6.898 -0.299 -10.266 1 97.31 409 THR B N 1
ATOM 7123 C CA . THR B 1 409 ? 7.398 -1.273 -9.297 1 97.31 409 THR B CA 1
ATOM 7124 C C . THR B 1 409 ? 7.441 -0.675 -7.898 1 97.31 409 THR B C 1
ATOM 7126 O O . THR B 1 409 ? 7.746 -1.373 -6.926 1 97.31 409 THR B O 1
ATOM 7129 N N . ASN B 1 410 ? 7.223 0.597 -7.773 1 96.56 410 ASN B N 1
ATOM 7130 C CA . ASN B 1 410 ? 7.16 1.312 -6.504 1 96.56 410 ASN B CA 1
ATOM 7131 C C . ASN B 1 410 ? 5.719 1.585 -6.086 1 96.56 410 ASN B C 1
ATOM 7133 O O . ASN B 1 410 ? 5.117 2.566 -6.523 1 96.56 410 ASN B O 1
ATOM 7137 N N . LEU B 1 411 ? 5.223 0.784 -5.168 1 96.75 411 LEU B N 1
ATOM 7138 C CA . LEU B 1 411 ? 3.812 0.819 -4.797 1 96.75 411 LEU B CA 1
ATOM 7139 C C . LEU B 1 411 ? 3.424 2.197 -4.27 1 96.75 411 LEU B C 1
ATOM 7141 O O . LEU B 1 411 ? 2.365 2.725 -4.621 1 96.75 411 LEU B O 1
ATOM 7145 N N . PRO B 1 412 ? 4.207 2.863 -3.428 1 96.5 412 PRO B N 1
ATOM 7146 C CA . PRO B 1 412 ? 3.875 4.223 -2.996 1 96.5 412 PRO B CA 1
ATOM 7147 C C . PRO B 1 412 ? 3.668 5.18 -4.168 1 96.5 412 PRO B C 1
ATOM 7149 O O . PRO B 1 412 ? 2.77 6.023 -4.129 1 96.5 412 PRO B O 1
ATOM 7152 N N . ASP B 1 413 ? 4.465 5.043 -5.242 1 97.44 413 ASP B N 1
ATOM 7153 C CA . ASP B 1 413 ? 4.289 5.863 -6.438 1 97.44 413 ASP B CA 1
ATOM 7154 C C . ASP B 1 413 ? 2.918 5.633 -7.066 1 97.44 413 ASP B C 1
ATOM 7156 O O . ASP B 1 413 ? 2.252 6.582 -7.48 1 97.44 413 ASP B O 1
ATOM 7160 N N . VAL B 1 414 ? 2.576 4.395 -7.086 1 98.5 414 VAL B N 1
ATOM 7161 C CA . VAL B 1 414 ? 1.316 4.02 -7.719 1 98.5 414 VAL B CA 1
ATOM 7162 C C . VAL B 1 414 ? 0.145 4.578 -6.914 1 98.5 414 VAL B C 1
ATOM 7164 O O . VAL B 1 414 ? -0.794 5.141 -7.484 1 98.5 414 VAL B O 1
ATOM 7167 N N . ILE B 1 415 ? 0.225 4.477 -5.613 1 98.56 415 ILE B N 1
ATOM 7168 C CA . ILE B 1 415 ? -0.843 4.969 -4.754 1 98.56 415 ILE B CA 1
ATOM 7169 C C . ILE B 1 415 ? -0.93 6.492 -4.855 1 98.56 415 ILE B C 1
ATOM 7171 O O . ILE B 1 415 ? -2.025 7.055 -4.914 1 98.56 415 ILE B O 1
ATOM 7175 N N . TRP B 1 416 ? 0.226 7.16 -4.906 1 98.31 416 TRP B N 1
ATOM 7176 C CA . TRP B 1 416 ? 0.278 8.609 -5.086 1 98.31 416 TRP B CA 1
ATOM 7177 C C . TRP B 1 416 ? -0.417 9.023 -6.375 1 98.31 416 TRP B C 1
ATOM 7179 O O . TRP B 1 416 ? -1.225 9.953 -6.383 1 98.31 416 TRP B O 1
ATOM 7189 N N . ALA B 1 417 ? -0.143 8.32 -7.457 1 98.69 417 ALA B N 1
ATOM 7190 C CA . ALA B 1 417 ? -0.76 8.609 -8.75 1 98.69 417 ALA B CA 1
ATOM 7191 C C . ALA B 1 417 ? -2.27 8.391 -8.695 1 98.69 417 ALA B C 1
ATOM 7193 O O . ALA B 1 417 ? -3.041 9.242 -9.141 1 98.69 417 ALA B O 1
ATOM 7194 N N . GLU B 1 418 ? -2.686 7.281 -8.148 1 98.81 418 GLU B N 1
ATOM 7195 C CA . GLU B 1 418 ? -4.105 6.957 -8.062 1 98.81 418 GLU B CA 1
ATOM 7196 C C . GLU B 1 418 ? -4.852 7.965 -7.199 1 98.81 418 GLU B C 1
ATOM 7198 O O . GLU B 1 418 ? -5.922 8.445 -7.578 1 98.81 418 GLU B O 1
ATOM 7203 N N . ALA B 1 419 ? -4.301 8.289 -6.07 1 98.5 419 ALA B N 1
ATOM 7204 C CA . ALA B 1 419 ? -4.965 9.156 -5.102 1 98.5 419 ALA B CA 1
ATOM 7205 C C . ALA B 1 419 ? -5.125 10.57 -5.648 1 98.5 419 ALA B C 1
ATOM 7207 O O . ALA B 1 419 ? -6.172 11.195 -5.465 1 98.5 419 ALA B O 1
ATOM 7208 N N . THR B 1 420 ? -4.172 11.062 -6.375 1 97.94 420 THR B N 1
ATOM 7209 C CA . THR B 1 420 ? -4.121 12.484 -6.711 1 97.94 420 THR B CA 1
ATOM 7210 C C . THR B 1 420 ? -4.672 12.727 -8.109 1 97.94 420 THR B C 1
ATOM 7212 O O . THR B 1 420 ? -5.109 13.836 -8.422 1 97.94 420 THR B O 1
ATOM 7215 N N . ARG B 1 421 ? -4.734 11.672 -8.938 1 97.94 421 ARG B N 1
ATOM 7216 C CA . ARG B 1 421 ? -5.047 11.945 -10.336 1 97.94 421 ARG B CA 1
ATOM 7217 C C . ARG B 1 421 ? -6.305 11.203 -10.773 1 97.94 421 ARG B C 1
ATOM 7219 O O . ARG B 1 421 ? -6.914 11.547 -11.789 1 97.94 421 ARG B O 1
ATOM 7226 N N . CYS B 1 422 ? -6.656 10.203 -10.094 1 98.44 422 CYS B N 1
ATOM 7227 C CA . CYS B 1 422 ? -7.809 9.398 -10.492 1 98.44 422 CYS B CA 1
ATOM 7228 C C . CYS B 1 422 ? -9.07 9.867 -9.781 1 98.44 422 CYS B C 1
ATOM 7230 O O . CYS B 1 422 ? -9.289 9.539 -8.609 1 98.44 422 CYS B O 1
ATOM 7232 N N . GLU B 1 423 ? -9.898 10.594 -10.469 1 97.56 423 GLU B N 1
ATOM 7233 C CA . GLU B 1 423 ? -11.164 11.047 -9.891 1 97.56 423 GLU B CA 1
ATOM 7234 C C . GLU B 1 423 ? -12.188 9.922 -9.852 1 97.56 423 GLU B C 1
ATOM 7236 O O . GLU B 1 423 ? -12.445 9.273 -10.867 1 97.56 423 GLU B O 1
ATOM 7241 N N . PRO B 1 424 ? -12.781 9.656 -8.688 1 97.19 424 PRO B N 1
ATOM 7242 C CA . PRO B 1 424 ? -13.82 8.617 -8.609 1 97.19 424 PRO B CA 1
ATOM 7243 C C . PRO B 1 424 ? -14.93 8.82 -9.641 1 97.19 424 PRO B C 1
ATOM 7245 O O . PRO B 1 424 ? -15.5 9.906 -9.734 1 97.19 424 PRO B O 1
ATOM 7248 N N . GLY B 1 425 ? -15.156 7.801 -10.453 1 94.44 425 GLY B N 1
ATOM 7249 C CA . GLY B 1 425 ? -16.281 7.789 -11.359 1 94.44 425 GLY B CA 1
ATOM 7250 C C . GLY B 1 425 ? -15.969 8.391 -12.719 1 94.44 425 GLY B C 1
ATOM 7251 O O . GLY B 1 425 ? -16.625 8.062 -13.719 1 94.44 425 GLY B O 1
ATOM 7252 N N . ARG B 1 426 ? -14.984 9.234 -12.82 1 95.69 426 ARG B N 1
ATOM 7253 C CA . ARG B 1 426 ? -14.797 9.945 -14.078 1 95.69 426 ARG B CA 1
ATOM 7254 C C . ARG B 1 426 ? -13.477 9.562 -14.742 1 95.69 426 ARG B C 1
ATOM 7256 O O . ARG B 1 426 ? -13.297 9.766 -15.938 1 95.69 426 ARG B O 1
ATOM 7263 N N . HIS B 1 427 ? -12.555 9.109 -13.953 1 97.75 427 HIS B N 1
ATOM 7264 C CA . HIS B 1 427 ? -11.297 8.617 -14.5 1 97.75 427 HIS B CA 1
ATOM 7265 C C . HIS B 1 427 ? -11.258 7.09 -14.5 1 97.75 427 HIS B C 1
ATOM 7267 O O . HIS B 1 427 ? -10.18 6.488 -14.57 1 97.75 427 HIS B O 1
ATOM 7273 N N . GLU B 1 428 ? -12.383 6.426 -14.305 1 98.12 428 GLU B N 1
ATOM 7274 C CA . GLU B 1 428 ? -12.516 4.973 -14.242 1 98.12 428 GLU B CA 1
ATOM 7275 C C . GLU B 1 428 ? -13.43 4.453 -15.352 1 98.12 428 GLU B C 1
ATOM 7277 O O . GLU B 1 428 ? -14.562 4.922 -15.508 1 98.12 428 GLU B O 1
ATOM 7282 N N . PHE B 1 429 ? -13.008 3.539 -16.109 1 98.5 429 PHE B N 1
ATOM 7283 C CA . PHE B 1 429 ? -13.742 2.98 -17.234 1 98.5 429 PHE B CA 1
ATOM 7284 C C . PHE B 1 429 ? -14.039 1.503 -17 1 98.5 429 PHE B C 1
ATOM 7286 O O . PHE B 1 429 ? -13.125 0.678 -16.969 1 98.5 429 PHE B O 1
ATOM 7293 N N . ILE B 1 430 ? -15.281 1.139 -16.891 1 97.94 430 ILE B N 1
ATOM 7294 C CA . ILE B 1 430 ? -15.742 -0.197 -16.516 1 97.94 430 ILE B CA 1
ATOM 7295 C C . ILE B 1 430 ? -15.992 -1.024 -17.781 1 97.94 430 ILE B C 1
ATOM 7297 O O . ILE B 1 430 ? -16.516 -0.513 -18.766 1 97.94 430 ILE B O 1
ATOM 7301 N N . PHE B 1 431 ? -15.617 -2.25 -17.797 1 97.56 431 PHE B N 1
ATOM 7302 C CA . PHE B 1 431 ? -15.844 -3.236 -18.844 1 97.56 431 PHE B CA 1
ATOM 7303 C C . PHE B 1 431 ? -16.625 -4.43 -18.297 1 97.56 431 PHE B C 1
ATOM 7305 O O . PHE B 1 431 ? -16.172 -5.094 -17.359 1 97.56 431 PHE B O 1
ATOM 7312 N N . ASN B 1 432 ? -17.766 -4.75 -18.875 1 94.44 432 ASN B N 1
ATOM 7313 C CA . ASN B 1 432 ? -18.609 -5.828 -18.391 1 94.44 432 ASN B CA 1
ATOM 7314 C C . ASN B 1 432 ? -18.703 -6.969 -19.406 1 94.44 432 ASN B C 1
ATOM 7316 O O . ASN B 1 432 ? -19.484 -7.906 -19.219 1 94.44 432 ASN B O 1
ATOM 7320 N N . GLU B 1 433 ? -17.984 -6.895 -20.438 1 93.69 433 GLU B N 1
ATOM 7321 C CA . GLU B 1 433 ? -18.172 -7.852 -21.516 1 93.69 433 GLU B CA 1
ATOM 7322 C C . GLU B 1 433 ? -17.109 -8.945 -21.484 1 93.69 433 GLU B C 1
ATOM 7324 O O . GLU B 1 433 ? -17.141 -9.875 -22.297 1 93.69 433 GLU B O 1
ATOM 7329 N N . TYR B 1 434 ? -16.172 -8.867 -20.594 1 95.19 434 TYR B N 1
ATOM 7330 C CA . TYR B 1 434 ? -15.109 -9.867 -20.516 1 95.19 434 TYR B CA 1
ATOM 7331 C C . TYR B 1 434 ? -15.25 -10.703 -19.234 1 95.19 434 TYR B C 1
ATOM 7333 O O . TYR B 1 434 ? -15.609 -10.18 -18.188 1 95.19 434 TYR B O 1
ATOM 7341 N N . SER B 1 435 ? -14.938 -11.938 -19.312 1 92.69 435 SER B N 1
ATOM 7342 C CA . SER B 1 435 ? -15.062 -12.852 -18.172 1 92.69 435 SER B CA 1
ATOM 7343 C C . SER B 1 435 ? -13.859 -12.75 -17.25 1 92.69 435 SER B C 1
ATOM 7345 O O . SER B 1 435 ? -12.797 -12.258 -17.656 1 92.69 435 SER B O 1
ATOM 7347 N N . ASN B 1 436 ? -14.078 -13.156 -16.016 1 94.31 436 ASN B N 1
ATOM 7348 C CA . ASN B 1 436 ? -13.039 -13.258 -15 1 94.31 436 ASN B CA 1
ATOM 7349 C C . ASN B 1 436 ? -12.828 -14.703 -14.555 1 94.31 436 ASN B C 1
ATOM 7351 O O . ASN B 1 436 ? -13.75 -15.516 -14.633 1 94.31 436 ASN B O 1
ATOM 7355 N N . ILE B 1 437 ? -11.609 -15 -14.133 1 92.06 437 ILE B N 1
ATOM 7356 C CA . ILE B 1 437 ? -11.383 -16.297 -13.523 1 92.06 437 ILE B CA 1
ATOM 7357 C C . ILE B 1 437 ? -12.203 -16.422 -12.242 1 92.06 437 ILE B C 1
ATOM 7359 O O . ILE B 1 437 ? -12.234 -15.5 -11.43 1 92.06 437 ILE B O 1
ATOM 7363 N N . PRO B 1 438 ? -12.844 -17.5 -12.008 1 90.69 438 PRO B N 1
ATOM 7364 C CA . PRO B 1 438 ? -13.727 -17.656 -10.852 1 90.69 438 PRO B CA 1
ATOM 7365 C C . PRO B 1 438 ? -12.969 -17.703 -9.531 1 90.69 438 PRO B C 1
ATOM 7367 O O . PRO B 1 438 ? -13.57 -17.625 -8.461 1 90.69 438 PRO B O 1
ATOM 7370 N N . LEU B 1 439 ? -11.664 -17.734 -9.562 1 91.44 439 LEU B N 1
ATOM 7371 C CA . LEU B 1 439 ? -10.859 -17.812 -8.352 1 91.44 439 LEU B CA 1
ATOM 7372 C C . LEU B 1 439 ? -10.797 -16.453 -7.652 1 91.44 439 LEU B C 1
ATOM 7374 O O . LEU B 1 439 ? -10.398 -16.375 -6.492 1 91.44 439 LEU B O 1
ATOM 7378 N N . ILE B 1 440 ? -11.188 -15.391 -8.32 1 95.12 440 ILE B N 1
ATOM 7379 C CA . ILE B 1 440 ? -11.281 -14.094 -7.656 1 95.12 440 ILE B CA 1
ATOM 7380 C C . ILE B 1 440 ? -12.43 -14.117 -6.648 1 95.12 440 ILE B C 1
ATOM 7382 O O . ILE B 1 440 ? -13.578 -14.391 -7.008 1 95.12 440 ILE B O 1
ATOM 7386 N N . PRO B 1 441 ? -12.172 -13.773 -5.41 1 95.44 441 PRO B N 1
ATOM 7387 C CA . PRO B 1 441 ? -13.148 -14 -4.348 1 95.44 441 PRO B CA 1
ATOM 7388 C C . PRO B 1 441 ? -14.469 -13.273 -4.602 1 95.44 441 PRO B C 1
ATOM 7390 O O . PRO B 1 441 ? -15.539 -13.852 -4.402 1 95.44 441 PRO B O 1
ATOM 7393 N N . TYR B 1 442 ? -14.469 -12.055 -5.051 1 96.31 442 TYR B N 1
ATOM 7394 C CA . TYR B 1 442 ? -15.727 -11.344 -5.223 1 96.31 442 TYR B CA 1
ATOM 7395 C C . TYR B 1 442 ? -16.484 -11.859 -6.449 1 96.31 442 TYR B C 1
ATOM 7397 O O . TYR B 1 442 ? -17.656 -11.555 -6.633 1 96.31 442 TYR B O 1
ATOM 7405 N N . VAL B 1 443 ? -15.812 -12.586 -7.34 1 95 443 VAL B N 1
ATOM 7406 C CA . VAL B 1 443 ? -16.469 -13.148 -8.508 1 95 443 VAL B CA 1
ATOM 7407 C C . VAL B 1 443 ? -17.375 -14.305 -8.086 1 95 443 VAL B C 1
ATOM 7409 O O . VAL B 1 443 ? -18.516 -14.422 -8.555 1 95 443 VAL B O 1
ATOM 7412 N N . THR B 1 444 ? -16.922 -15.148 -7.145 1 91.81 444 THR B N 1
ATOM 7413 C CA . THR B 1 444 ? -17.672 -16.328 -6.75 1 91.81 444 THR B CA 1
ATOM 7414 C C . THR B 1 444 ? -18.422 -16.094 -5.445 1 91.81 444 THR B C 1
ATOM 7416 O O . THR B 1 444 ? -19.469 -16.688 -5.203 1 91.81 444 THR B O 1
ATOM 7419 N N . HIS B 1 445 ? -17.938 -15.219 -4.625 1 92.88 445 HIS B N 1
ATOM 7420 C CA . HIS B 1 445 ? -18.516 -15.047 -3.293 1 92.88 445 HIS B CA 1
ATOM 7421 C C . HIS B 1 445 ? -18.984 -13.617 -3.074 1 92.88 445 HIS B C 1
ATOM 7423 O O . HIS B 1 445 ? -19.281 -13.227 -1.945 1 92.88 445 HIS B O 1
ATOM 7429 N N . GLY B 1 446 ? -18.984 -12.82 -4.113 1 94 446 GLY B N 1
ATOM 7430 C CA . GLY B 1 446 ? -19.484 -11.453 -4.051 1 94 446 GLY B CA 1
ATOM 7431 C C . GLY B 1 446 ? -20.969 -11.352 -4.34 1 94 446 GLY B C 1
ATOM 7432 O O . GLY B 1 446 ? -21.734 -12.273 -4.027 1 94 446 GLY B O 1
ATOM 7433 N N . LEU B 1 447 ? -21.344 -10.18 -4.812 1 94.06 447 LEU B N 1
ATOM 7434 C CA . LEU B 1 447 ? -22.734 -9.969 -5.211 1 94.06 447 LEU B CA 1
ATOM 7435 C C . LEU B 1 447 ? -23.078 -10.828 -6.418 1 94.06 447 LEU B C 1
ATOM 7437 O O . LEU B 1 447 ? -22.297 -10.938 -7.367 1 94.06 447 LEU B O 1
ATOM 7441 N N . PRO B 1 448 ? -24.156 -11.445 -6.332 1 89.44 448 PRO B N 1
ATOM 7442 C CA . PRO B 1 448 ? -24.547 -12.266 -7.477 1 89.44 448 PRO B CA 1
ATOM 7443 C C . PRO B 1 448 ? -24.656 -11.469 -8.773 1 89.44 448 PRO B C 1
ATOM 7445 O O . PRO B 1 448 ? -25.156 -10.344 -8.773 1 89.44 448 PRO B O 1
ATOM 7448 N N . SER B 1 449 ? -24.016 -11.992 -9.781 1 85.19 449 SER B N 1
ATOM 7449 C CA . SER B 1 449 ? -24.078 -11.328 -11.078 1 85.19 449 SER B CA 1
ATOM 7450 C C . SER B 1 449 ? -25.312 -11.742 -11.867 1 85.19 449 SER B C 1
ATOM 7452 O O . SER B 1 449 ? -25.656 -12.922 -11.922 1 85.19 449 SER B O 1
ATOM 7454 N N . LYS B 1 450 ? -26.094 -10.734 -12.508 1 74.06 450 LYS B N 1
ATOM 7455 C CA . LYS B 1 450 ? -27.266 -11.016 -13.328 1 74.06 450 LYS B CA 1
ATOM 7456 C C . LYS B 1 450 ? -26.859 -11.531 -14.703 1 74.06 450 LYS B C 1
ATOM 7458 O O . LYS B 1 450 ? -27.594 -12.297 -15.336 1 74.06 450 LYS B O 1
ATOM 7463 N N . THR B 1 451 ? -25.656 -11.156 -15.227 1 78.56 451 THR B N 1
ATOM 7464 C CA . THR B 1 451 ? -25.219 -11.461 -16.578 1 78.56 451 THR B CA 1
ATOM 7465 C C . THR B 1 451 ? -24.172 -12.57 -16.578 1 78.56 451 THR B C 1
ATOM 7467 O O . THR B 1 451 ? -23.766 -13.062 -17.641 1 78.56 451 THR B O 1
ATOM 7470 N N . GLY B 1 452 ? -23.812 -12.938 -15.406 1 79.88 452 GLY B N 1
ATOM 7471 C CA . GLY B 1 452 ? -22.734 -13.914 -15.305 1 79.88 452 GLY B CA 1
ATOM 7472 C C . GLY B 1 452 ? -21.359 -13.305 -15.43 1 79.88 452 GLY B C 1
ATOM 7473 O O . GLY B 1 452 ? -20.344 -14.008 -15.32 1 79.88 452 GLY B O 1
ATOM 7474 N N . MET B 1 453 ? -21.312 -11.984 -15.68 1 87.81 453 MET B N 1
ATOM 7475 C CA . MET B 1 453 ? -20.031 -11.305 -15.812 1 87.81 453 MET B CA 1
ATOM 7476 C C . MET B 1 453 ? -19.797 -10.344 -14.656 1 87.81 453 MET B C 1
ATOM 7478 O O . MET B 1 453 ? -20.75 -9.773 -14.117 1 87.81 453 MET B O 1
ATOM 7482 N N . ASN B 1 454 ? -18.578 -10.281 -14.195 1 92.31 454 ASN B N 1
ATOM 7483 C CA . ASN B 1 454 ? -18.141 -9.305 -13.211 1 92.31 454 ASN B CA 1
ATOM 7484 C C . ASN B 1 454 ? -17.312 -8.195 -13.852 1 92.31 454 ASN B C 1
ATOM 7486 O O . ASN B 1 454 ? -16.594 -8.43 -14.82 1 92.31 454 ASN B O 1
ATOM 7490 N N . GLY B 1 455 ? -17.469 -7.051 -13.305 1 94.5 455 GLY B N 1
ATOM 7491 C CA . GLY B 1 455 ? -16.875 -5.859 -13.891 1 94.5 455 GLY B CA 1
ATOM 7492 C C . GLY B 1 455 ? -15.359 -5.852 -13.82 1 94.5 455 GLY B C 1
ATOM 7493 O O . GLY B 1 455 ? -14.773 -6.398 -12.883 1 94.5 455 GLY B O 1
ATOM 7494 N N . LYS B 1 456 ? -14.734 -5.355 -14.875 1 98 456 LYS B N 1
ATOM 7495 C CA . LYS B 1 456 ? -13.32 -5 -14.945 1 98 456 LYS B CA 1
ATOM 7496 C C . LYS B 1 456 ? -13.133 -3.494 -15.117 1 98 456 LYS B C 1
ATOM 7498 O O . LYS B 1 456 ? -14.062 -2.793 -15.523 1 98 456 LYS B O 1
ATOM 7503 N N . VAL B 1 457 ? -11.953 -2.936 -14.75 1 98.81 457 VAL B N 1
ATOM 7504 C CA . VAL B 1 457 ? -11.852 -1.479 -14.773 1 98.81 457 VAL B CA 1
ATOM 7505 C C . VAL B 1 457 ? -10.453 -1.065 -15.234 1 98.81 457 VAL B C 1
ATOM 7507 O O . VAL B 1 457 ? -9.461 -1.729 -14.914 1 98.81 457 VAL B O 1
ATOM 7510 N N . VAL B 1 458 ? -10.383 -0.083 -16.094 1 98.94 458 VAL B N 1
ATOM 7511 C CA . VAL B 1 458 ? -9.172 0.707 -16.297 1 98.94 458 VAL B CA 1
ATOM 7512 C C . VAL B 1 458 ? -9.258 2.012 -15.516 1 98.94 458 VAL B C 1
ATOM 7514 O O . VAL B 1 458 ? -10.164 2.818 -15.734 1 98.94 458 VAL B O 1
ATOM 7517 N N . LYS B 1 459 ? -8.453 2.191 -14.555 1 98.88 459 LYS B N 1
ATOM 7518 C CA . LYS B 1 459 ? -8.32 3.438 -13.797 1 98.88 459 LYS B CA 1
ATOM 7519 C C . LYS B 1 459 ? -7.219 4.316 -14.383 1 98.88 459 LYS B C 1
ATOM 7521 O O . LYS B 1 459 ? -6.047 3.938 -14.383 1 98.88 459 LYS B O 1
ATOM 7526 N N . CYS B 1 460 ? -7.594 5.445 -14.883 1 98.88 460 CYS B N 1
ATOM 7527 C CA . CYS B 1 460 ? -6.617 6.387 -15.414 1 98.88 460 CYS B CA 1
ATOM 7528 C C . CYS B 1 460 ? -6.039 7.258 -14.305 1 98.88 460 CYS B C 1
ATOM 7530 O O . CYS B 1 460 ? -6.73 8.133 -13.773 1 98.88 460 CYS B O 1
ATOM 7532 N N . CYS B 1 461 ? -4.797 7.078 -13.992 1 98.81 461 CYS B N 1
ATOM 7533 C CA . CYS B 1 461 ? -4.117 7.836 -12.945 1 98.81 461 CYS B CA 1
ATOM 7534 C C . CYS B 1 461 ? -3.232 8.922 -13.547 1 98.81 461 CYS B C 1
ATOM 7536 O O . CYS B 1 461 ? -2.074 9.07 -13.156 1 98.81 461 CYS B O 1
ATOM 7538 N N . MET B 1 462 ? -3.713 9.539 -14.516 1 98.38 462 MET B N 1
ATOM 7539 C CA . MET B 1 462 ? -3.105 10.664 -15.219 1 98.38 462 MET B CA 1
ATOM 7540 C C . MET B 1 462 ? -4.094 11.82 -15.359 1 98.38 462 MET B C 1
ATOM 7542 O O . MET B 1 462 ? -5.305 11.602 -15.398 1 98.38 462 MET B O 1
ATOM 7546 N N . LEU B 1 463 ? -3.576 13.055 -15.422 1 97.25 463 LEU B N 1
ATOM 7547 C CA . LEU B 1 463 ? -4.422 14.219 -15.68 1 97.25 463 LEU B CA 1
ATOM 7548 C C . LEU B 1 463 ? -4.66 14.398 -17.172 1 97.25 463 LEU B C 1
ATOM 7550 O O . LEU B 1 463 ? -3.828 14 -17.984 1 97.25 463 LEU B O 1
ATOM 7554 N N . PRO B 1 464 ? -5.77 15.016 -17.547 1 96.44 464 PRO B N 1
ATOM 7555 C CA . PRO B 1 464 ? -6.129 15.164 -18.953 1 96.44 464 PRO B CA 1
ATOM 7556 C C . PRO B 1 464 ? -5.039 15.859 -19.766 1 96.44 464 PRO B C 1
ATOM 7558 O O . PRO B 1 464 ? -4.785 15.484 -20.922 1 96.44 464 PRO B O 1
ATOM 7561 N N . ASN B 1 465 ? -4.344 16.859 -19.219 1 95.75 465 ASN B N 1
ATOM 7562 C CA . ASN B 1 465 ? -3.338 17.609 -19.953 1 95.75 465 ASN B CA 1
ATOM 7563 C C . ASN B 1 465 ? -2.135 16.75 -20.312 1 95.75 465 ASN B C 1
ATOM 7565 O O . ASN B 1 465 ? -1.386 17.078 -21.234 1 95.75 465 ASN B O 1
ATOM 7569 N N . GLU B 1 466 ? -1.951 15.648 -19.656 1 97.31 466 GLU B N 1
ATOM 7570 C CA . GLU B 1 466 ? -0.84 14.742 -19.922 1 97.31 466 GLU B CA 1
ATOM 7571 C C . GLU B 1 466 ? -1.043 14.016 -21.25 1 97.31 466 GLU B C 1
ATOM 7573 O O . GLU B 1 466 ? -0.101 13.438 -21.797 1 97.31 466 GLU B O 1
ATOM 7578 N N . PHE B 1 467 ? -2.215 14.008 -21.797 1 97.75 467 PHE B N 1
ATOM 7579 C CA . PHE B 1 467 ? -2.502 13.383 -23.078 1 97.75 467 PHE B CA 1
ATOM 7580 C C . PHE B 1 467 ? -2.217 14.336 -24.219 1 97.75 467 PHE B C 1
ATOM 7582 O O . PHE B 1 467 ? -2.129 13.914 -25.375 1 97.75 467 PHE B O 1
ATOM 7589 N N . THR B 1 468 ? -2.107 15.633 -23.922 1 96.62 468 THR B N 1
ATOM 7590 C CA . THR B 1 468 ? -2.057 16.609 -25.016 1 96.62 468 THR B CA 1
ATOM 7591 C C . THR B 1 468 ? -0.765 17.422 -24.953 1 96.62 468 THR B C 1
ATOM 7593 O O . THR B 1 468 ? -0.317 17.953 -25.969 1 96.62 468 THR B O 1
ATOM 7596 N N . GLU B 1 469 ? -0.199 17.5 -23.75 1 96.44 469 GLU B N 1
ATOM 7597 C CA . GLU B 1 469 ? 0.977 18.344 -23.562 1 96.44 469 GLU B CA 1
ATOM 7598 C C . GLU B 1 469 ? 2.211 17.5 -23.234 1 96.44 469 GLU B C 1
ATOM 7600 O O . GLU B 1 469 ? 2.184 16.688 -22.328 1 96.44 469 GLU B O 1
ATOM 7605 N N . LYS B 1 470 ? 3.301 17.75 -23.859 1 95.06 470 LYS B N 1
ATOM 7606 C CA . LYS B 1 470 ? 4.531 16.984 -23.641 1 95.06 470 LYS B CA 1
ATOM 7607 C C . LYS B 1 470 ? 5.227 17.422 -22.359 1 95.06 470 LYS B C 1
ATOM 7609 O O . LYS B 1 470 ? 5.965 16.641 -21.75 1 95.06 470 LYS B O 1
ATOM 7614 N N . THR B 1 471 ? 4.977 18.656 -21.984 1 94.62 471 THR B N 1
ATOM 7615 C CA . THR B 1 471 ? 5.559 19.156 -20.75 1 94.62 471 THR B CA 1
ATOM 7616 C C . THR B 1 471 ? 4.531 19.141 -19.625 1 94.62 471 THR B C 1
ATOM 7618 O O . THR B 1 471 ? 3.398 19.594 -19.797 1 94.62 471 THR B O 1
ATOM 7621 N N . LEU B 1 472 ? 4.953 18.594 -18.5 1 93.69 472 LEU B N 1
ATOM 7622 C CA . LEU B 1 472 ? 4.059 18.562 -17.344 1 93.69 472 LEU B CA 1
ATOM 7623 C C . LEU B 1 472 ? 3.871 19.969 -16.781 1 93.69 472 LEU B C 1
ATOM 7625 O O . LEU B 1 472 ? 4.82 20.75 -16.734 1 93.69 472 LEU B O 1
ATOM 7629 N N . GLN B 1 473 ? 2.715 20.234 -16.281 1 91.94 473 GLN B N 1
ATOM 7630 C CA . GLN B 1 473 ? 2.393 21.562 -15.773 1 91.94 473 GLN B CA 1
ATOM 7631 C C . GLN B 1 473 ? 2.646 21.656 -14.266 1 91.94 473 GLN B C 1
ATOM 7633 O O . GLN B 1 473 ? 2.363 22.672 -13.641 1 91.94 473 GLN B O 1
ATOM 7638 N N . TRP B 1 474 ? 3.076 20.641 -13.695 1 95.44 474 TRP B N 1
ATOM 7639 C CA . TRP B 1 474 ? 3.344 20.578 -12.266 1 95.44 474 TRP B CA 1
ATOM 7640 C C . TRP B 1 474 ? 4.734 20.016 -12 1 95.44 474 TRP B C 1
ATOM 7642 O O . TRP B 1 474 ? 5.391 19.5 -12.914 1 95.44 474 TRP B O 1
ATOM 7652 N N . LYS B 1 475 ? 5.254 20.266 -10.805 1 96.56 475 LYS B N 1
ATOM 7653 C CA . LYS B 1 475 ? 6.504 19.688 -10.328 1 96.56 475 LYS B CA 1
ATOM 7654 C C . LYS B 1 475 ? 6.273 18.844 -9.07 1 96.56 475 LYS B C 1
ATOM 7656 O O . LYS B 1 475 ? 5.344 19.109 -8.305 1 96.56 475 LYS B O 1
ATOM 7661 N N . GLU B 1 476 ? 7.094 17.859 -8.977 1 96.94 476 GLU B N 1
ATOM 7662 C CA . GLU B 1 476 ? 7.004 16.969 -7.824 1 96.94 476 GLU B CA 1
ATOM 7663 C C . GLU B 1 476 ? 7.711 17.547 -6.609 1 96.94 476 GLU B C 1
ATOM 7665 O O . GLU B 1 476 ? 8.805 18.109 -6.73 1 96.94 476 GLU B O 1
ATOM 7670 N N . GLY B 1 477 ? 7.055 17.469 -5.391 1 97.81 477 GLY B N 1
ATOM 7671 C CA . GLY B 1 477 ? 7.66 17.891 -4.141 1 97.81 477 GLY B CA 1
ATOM 7672 C C . GLY B 1 477 ? 8.461 16.797 -3.465 1 97.81 477 GLY B C 1
ATOM 7673 O O . GLY B 1 477 ? 8.078 16.312 -2.4 1 97.81 477 GLY B O 1
ATOM 7674 N N . SER B 1 478 ? 9.578 16.344 -4.047 1 97.94 478 SER B N 1
ATOM 7675 C CA . SER B 1 478 ? 10.523 15.375 -3.508 1 97.94 478 SER B CA 1
ATOM 7676 C C . SER B 1 478 ? 11.953 15.906 -3.553 1 97.94 478 SER B C 1
ATOM 7678 O O . SER B 1 478 ? 12.211 16.953 -4.152 1 97.94 478 SER B O 1
ATOM 7680 N N . PHE B 1 479 ? 12.875 15.156 -2.846 1 98.31 479 PHE B N 1
ATOM 7681 C CA . PHE B 1 479 ? 14.281 15.531 -2.916 1 98.31 479 PHE B CA 1
ATOM 7682 C C . PHE B 1 479 ? 14.758 15.594 -4.363 1 98.31 479 PHE B C 1
ATOM 7684 O O . PHE B 1 479 ? 15.43 16.547 -4.766 1 98.31 479 PHE B O 1
ATOM 7691 N N . GLN B 1 480 ? 14.312 14.672 -5.152 1 96.56 480 GLN B N 1
ATOM 7692 C CA . GLN B 1 480 ? 14.758 14.586 -6.543 1 96.56 480 GLN B CA 1
ATOM 7693 C C . GLN B 1 480 ? 14.078 15.656 -7.398 1 96.56 480 GLN B C 1
ATOM 7695 O O . GLN B 1 480 ? 14.688 16.172 -8.336 1 96.56 480 GLN B O 1
ATOM 7700 N N . GLY B 1 481 ? 12.859 15.992 -7.039 1 96.62 481 GLY B N 1
ATOM 7701 C CA . GLY B 1 481 ? 12.07 16.781 -7.973 1 96.62 481 GLY B CA 1
ATOM 7702 C C . GLY B 1 481 ? 12.008 18.25 -7.605 1 96.62 481 GLY B C 1
ATOM 7703 O O . GLY B 1 481 ? 11.656 19.094 -8.438 1 96.62 481 GLY B O 1
ATOM 7704 N N . ALA B 1 482 ? 12.398 18.625 -6.363 1 98 482 ALA B N 1
ATOM 7705 C CA . ALA B 1 482 ? 12.055 19.953 -5.887 1 98 482 ALA B CA 1
ATOM 7706 C C . ALA B 1 482 ? 13.297 20.828 -5.719 1 98 482 ALA B C 1
ATOM 7708 O O . ALA B 1 482 ? 13.219 21.953 -5.215 1 98 482 ALA B O 1
ATOM 7709 N N . TYR B 1 483 ? 14.516 20.344 -6.121 1 98.62 483 TYR B N 1
ATOM 7710 C CA . TYR B 1 483 ? 15.75 21.078 -5.898 1 98.62 483 TYR B CA 1
ATOM 7711 C C . TYR B 1 483 ? 16.656 21.016 -7.125 1 98.62 483 TYR B C 1
ATOM 7713 O O . TYR B 1 483 ? 16.656 20.031 -7.852 1 98.62 483 TYR B O 1
ATOM 7721 N N . PRO B 1 484 ? 17.422 22.078 -7.363 1 98.31 484 PRO B N 1
ATOM 7722 C CA . PRO B 1 484 ? 18.375 22.062 -8.469 1 98.31 484 PRO B CA 1
ATOM 7723 C C . PRO B 1 484 ? 19.484 21.016 -8.273 1 98.31 484 PRO B C 1
ATOM 7725 O O . PRO B 1 484 ? 19.781 20.641 -7.137 1 98.31 484 PRO B O 1
ATOM 7728 N N . GLU B 1 485 ? 20.125 20.625 -9.359 1 98.25 485 GLU B N 1
ATOM 7729 C CA . GLU B 1 485 ? 21.125 19.562 -9.344 1 98.25 485 GLU B CA 1
ATOM 7730 C C . GLU B 1 485 ? 22.281 19.906 -8.422 1 98.25 485 GLU B C 1
ATOM 7732 O O . GLU B 1 485 ? 22.828 19.031 -7.734 1 98.25 485 GLU B O 1
ATOM 7737 N N . ASP B 1 486 ? 22.688 21.109 -8.406 1 98.44 486 ASP B N 1
ATOM 7738 C CA . ASP B 1 486 ? 23.828 21.516 -7.594 1 98.44 486 ASP B CA 1
ATOM 7739 C C . ASP B 1 486 ? 23.5 21.422 -6.105 1 98.44 486 ASP B C 1
ATOM 7741 O O . ASP B 1 486 ? 24.359 21.062 -5.301 1 98.44 486 ASP B O 1
ATOM 7745 N N . VAL B 1 487 ? 22.25 21.797 -5.691 1 98.62 487 VAL B N 1
ATOM 7746 C CA . VAL B 1 487 ? 21.828 21.672 -4.297 1 98.62 487 VAL B CA 1
ATOM 7747 C C . VAL B 1 487 ? 21.766 20.203 -3.902 1 98.62 487 VAL B C 1
ATOM 7749 O O . VAL B 1 487 ? 22.234 19.812 -2.828 1 98.62 487 VAL B O 1
ATOM 7752 N N . LYS B 1 488 ? 21.203 19.328 -4.738 1 98.31 488 LYS B N 1
ATOM 7753 C CA . LYS B 1 488 ? 21.125 17.891 -4.473 1 98.31 488 LYS B CA 1
ATOM 7754 C C . LYS B 1 488 ? 22.516 17.297 -4.285 1 98.31 488 LYS B C 1
ATOM 7756 O O . LYS B 1 488 ? 22.75 16.547 -3.332 1 98.31 488 LYS B O 1
ATOM 7761 N N . LYS B 1 489 ? 23.391 17.656 -5.195 1 98.5 489 LYS B N 1
ATOM 7762 C CA . LYS B 1 489 ? 24.766 17.172 -5.113 1 98.5 489 LYS B CA 1
ATOM 7763 C C . LYS B 1 489 ? 25.422 17.609 -3.812 1 98.5 489 LYS B C 1
ATOM 7765 O O . LYS B 1 489 ? 26.094 16.812 -3.148 1 98.5 489 LYS B O 1
ATOM 7770 N N . LYS B 1 490 ? 25.266 18.875 -3.484 1 98.5 490 LYS B N 1
ATOM 7771 C CA . LYS B 1 490 ? 25.844 19.422 -2.254 1 98.5 490 LYS B CA 1
ATOM 7772 C C . LYS B 1 490 ? 25.344 18.641 -1.034 1 98.5 490 LYS B C 1
ATOM 7774 O O . LYS B 1 490 ? 26.141 18.266 -0.168 1 98.5 490 LYS B O 1
ATOM 7779 N N . VAL B 1 491 ? 24.094 18.422 -0.959 1 98.62 491 VAL B N 1
ATOM 7780 C CA . VAL B 1 491 ? 23.484 17.734 0.171 1 98.62 491 VAL B CA 1
ATOM 7781 C C . VAL B 1 491 ? 24.016 16.297 0.238 1 98.62 491 VAL B C 1
ATOM 7783 O O . VAL B 1 491 ? 24.406 15.82 1.304 1 98.62 491 VAL B O 1
ATOM 7786 N N . LEU B 1 492 ? 24.062 15.617 -0.872 1 98.12 492 LEU B N 1
ATOM 7787 C CA . LEU B 1 492 ? 24.484 14.227 -0.903 1 98.12 492 LEU B CA 1
ATOM 7788 C C . LEU B 1 492 ? 25.969 14.109 -0.565 1 98.12 492 LEU B C 1
ATOM 7790 O O . LEU B 1 492 ? 26.375 13.219 0.187 1 98.12 492 LEU B O 1
ATOM 7794 N N . ASP B 1 493 ? 26.766 15.047 -1.093 1 97.81 493 ASP B N 1
ATOM 7795 C CA . ASP B 1 493 ? 28.203 15.031 -0.834 1 97.81 493 ASP B CA 1
ATOM 7796 C C . ASP B 1 493 ? 28.5 15.289 0.642 1 97.81 493 ASP B C 1
ATOM 7798 O O . ASP B 1 493 ? 29.484 14.789 1.177 1 97.81 493 ASP B O 1
ATOM 7802 N N . ASN B 1 494 ? 27.656 16.016 1.308 1 98.12 494 ASN B N 1
ATOM 7803 C CA . ASN B 1 494 ? 27.906 16.422 2.686 1 98.12 494 ASN B CA 1
ATOM 7804 C C . ASN B 1 494 ? 27.062 15.625 3.672 1 98.12 494 ASN B C 1
ATOM 7806 O O . ASN B 1 494 ? 27.031 15.945 4.863 1 98.12 494 ASN B O 1
ATOM 7810 N N . TRP B 1 495 ? 26.438 14.586 3.223 1 98.06 495 TRP B N 1
ATOM 7811 C CA . TRP B 1 495 ? 25.453 13.867 4.035 1 98.06 495 TRP B CA 1
ATOM 7812 C C . TRP B 1 495 ? 26.094 13.359 5.324 1 98.06 495 TRP B C 1
ATOM 7814 O O . TRP B 1 495 ? 25.578 13.602 6.414 1 98.06 495 TRP B O 1
ATOM 7824 N N . THR B 1 496 ? 27.266 12.766 5.223 1 97.31 496 THR B N 1
ATOM 7825 C CA . THR B 1 496 ? 27.953 12.242 6.402 1 97.31 496 THR B CA 1
ATOM 7826 C C . THR B 1 496 ? 28.547 13.383 7.227 1 97.31 496 THR B C 1
ATOM 7828 O O . THR B 1 496 ? 28.609 13.297 8.453 1 97.31 496 THR B O 1
ATOM 7831 N N . ALA B 1 497 ? 28.906 14.414 6.535 1 97.44 497 ALA B N 1
ATOM 7832 C CA . ALA B 1 497 ? 29.469 15.57 7.23 1 97.44 497 ALA B CA 1
ATOM 7833 C C . ALA B 1 497 ? 28.406 16.266 8.078 1 97.44 497 ALA B C 1
ATOM 7835 O O . ALA B 1 497 ? 28.734 16.891 9.086 1 97.44 497 ALA B O 1
ATOM 7836 N N . TYR B 1 498 ? 27.156 16.141 7.66 1 97.5 498 TYR B N 1
ATOM 7837 C CA . TYR B 1 498 ? 26.078 16.672 8.477 1 97.5 498 TYR B CA 1
ATOM 7838 C C . TYR B 1 498 ? 25.891 15.844 9.75 1 97.5 498 TYR B C 1
ATOM 7840 O O . TYR B 1 498 ? 25.297 16.312 10.719 1 97.5 498 TYR B O 1
ATOM 7848 N N . GLY B 1 499 ? 26.344 14.617 9.758 1 96.88 499 GLY B N 1
ATOM 7849 C CA . GLY B 1 499 ? 26.234 13.75 10.922 1 96.88 499 GLY B CA 1
ATOM 7850 C C . GLY B 1 499 ? 25.391 12.516 10.656 1 96.88 499 GLY B C 1
ATOM 7851 O O . GLY B 1 499 ? 25.25 11.648 11.531 1 96.88 499 GLY B O 1
ATOM 7852 N N . PHE B 1 500 ? 24.922 12.336 9.367 1 96.69 500 PHE B N 1
ATOM 7853 C CA . PHE B 1 500 ? 24.109 11.18 9.016 1 96.69 500 PHE B CA 1
ATOM 7854 C C . PHE B 1 500 ? 24.984 9.992 8.625 1 96.69 500 PHE B C 1
ATOM 7856 O O . PHE B 1 500 ? 26.156 10.172 8.273 1 96.69 500 PHE B O 1
ATOM 7863 N N . GLN B 1 501 ? 24.406 8.844 8.727 1 92.38 501 GLN B N 1
ATOM 7864 C CA . GLN B 1 501 ? 25.109 7.66 8.234 1 92.38 501 GLN B CA 1
ATOM 7865 C C . GLN B 1 501 ? 25.109 7.625 6.707 1 92.38 501 GLN B C 1
ATOM 7867 O O . GLN B 1 501 ? 24.234 8.211 6.062 1 92.38 501 GLN B O 1
ATOM 7872 N N . PRO B 1 502 ? 26.109 6.957 6.199 1 88.06 502 PRO B N 1
ATOM 7873 C CA . PRO B 1 502 ? 26.156 6.855 4.738 1 88.06 502 PRO B CA 1
ATOM 7874 C C . PRO B 1 502 ? 24.906 6.234 4.141 1 88.06 502 PRO B C 1
ATOM 7876 O O . PRO B 1 502 ? 24.312 5.316 4.73 1 88.06 502 PRO B O 1
ATOM 7879 N N . LEU B 1 503 ? 24.5 6.805 3.018 1 81.69 503 LEU B N 1
ATOM 7880 C CA . LEU B 1 503 ? 23.312 6.34 2.303 1 81.69 503 LEU B CA 1
ATOM 7881 C C . LEU B 1 503 ? 23.609 5.062 1.524 1 81.69 503 LEU B C 1
ATOM 7883 O O . LEU B 1 503 ? 24.719 4.883 1.024 1 81.69 503 LEU B O 1
#

Sequence (1006 aa):
MDHTAAAKDFRRFIQELEDEGELLTITKEVDPHLELAAIVRKVCETGERAPLFTNPKGRKDDGLFRVIGASIGYSKRPGMQLCRLAKSLGLPSSATGHEIVQKINEAKTKPPIPCRKLESGPVKDHIIHGDDIDLTQLPVPLLHEHDGGKFIETMGMHVVQSPDGKWTNWSISRGMVHGKRELVGLVIPKQDIGTIFNLWKEKGEDMPWAVCFGVPPAAIMVGGMPIPKWTNEPEFIGALTDAPVDIVKCETNDLWVPANAEIVLEGVVSISETAPEGPMVEYNGLVFPGHKTQCPIFKVNTITYRHDPILPICVAGRAPDENSTIWCTMQAAEVLNICQKAGLPINMVWCPFESHCLWFVLQVNHSKLVDMGTNMEEFCRKLGHVVFGSKPGWFIPKIFLVNDYIDPTNLPDVIWAEATRCEPGRHEFIFNEYSNIPLIPYVTHGLPSKTGMNGKVVKCCMLPNEFTEKTLQWKEGSFQGAYPEDVKKKVLDNWTAYGFQPLMDHTAAAKDFRRFIQELEDEGELLTITKEVDPHLELAAIVRKVCETGERAPLFTNPKGRKDDGLFRVIGASIGYSKRPGMQLCRLAKSLGLPSSATGHEIVQKINEAKTKPPIPCRKLESGPVKDHIIHGDDIDLTQLPVPLLHEHDGGKFIETMGMHVVQSPDGKWTNWSISRGMVHGKRELVGLVIPKQDIGTIFNLWKEKGEDMPWAVCFGVPPAAIMVGGMPIPKWTNEPEFIGALTDAPVDIVKCETNDLWVPANAEIVLEGVVSISETAPEGPMVEYNGLVFPGHKTQCPIFKVNTITYRHDPILPICVAGRAPDENSTIWCTMQAAEVLNICQKAGLPINMVWCPFESHCLWFVLQVNHSKLVDMGTNMEEFCRKLGHVVFGSKPGWFIPKIFLVNDYIDPTNLPDVIWAEATRCEPGRHEFIFNEYSNIPLIPYVTHGLPSKTGMNGKVVKCCMLPNEFTEKTLQWKEGSFQGAYPEDVKKKVLDNWTAYGFQPL

Secondary structure (DSSP, 8-state):
--TTHHHH-HHHHHHHHHHTT-EEEE-S-B-TBTHHHHHHHHHHHHTPPEEEES-BTT--TT---EEEESTT----STT-TTHHHHHHTT--TT--HHHHHHHHHHHTTSPP---EEES--GGGSEEEEGGG--GGGS-PPB-STT-SS-EEESSEEEEEE-TTS--EEEE---EEE-SSSEEEE---TTSHHHHHHHHHHHHTSPEEEEEEES--HHHHHHHTS-PPTT--HHHHHHHHHTSPPEEEE-SSSS-EEETT-SEEEEEEEEEEEEEEE-----TTSEE-TT--EEEEEEEEEEEEE-SS-EEEE----SSSSHIIIIIIHHHHHHHHHHHHHTT--EEEEE--GGGSS-EEEEEE-HHHHHHTT--HHHHHHHHHHHHHTSTGGGG--EEEEE-TTS-TT-HHHHHHHHHHH--TTTSEEEE-SS---TTSHHHHHSSPPSSS---EEEEE-S-GGGGT-SS-SSEE-STTTSS-HHHHHHHHHTHHHHTPPP-/--TTHHHH-HHHHHHHHHHTT-EEEE-S-B-TBTHHHHHHHHHHHHTPPEEEES-BTT--TT---EEEESTT----STT-TTHHHHHHTT--TT--HHHHHHHHHHHTTSPP---EEES--GGGSEEEEGGG--GGGS-PPB-STT-SS-EEESS-EEEEE-TTS--EEEE---EEE-SSSEEEE---TTSHHHHHHHHHHHHTSPEEEEEEES--HHHHHHHTS-PPTT--HHHHHHHHHTSPPEEEE-SSSS-EEETT-SEEEEEEEEEEEEEEE-----TTSEE-TT--EEEEEEEEEEEEE-SS-EEEE----SSSSHIIIIIIHHHHHHHHHHHHHTT--EEEEE--GGGSS-EEEEEE-HHHHHHTT--HHHHHHHHHHHHHTSTGGGG--EEEEE-TTS-TT-HHHHHHHHHHH--TTTSEEEE-SS---TTSHHHHHSSPPSSS---EEEEE-S-GGGGT-SS-SSEE-STTTSS-HHHHHHHHHTHHHHTPPP-

Solvent-accessible surface area (backbone atoms only — not comparable to full-atom values): 49445 Å² total; per-residue (Å²): 130,83,40,42,56,24,12,69,26,33,69,50,30,52,49,50,32,44,75,71,63,44,44,37,75,21,69,60,76,35,44,23,71,34,44,47,33,43,52,36,32,42,26,32,69,61,14,44,52,21,43,35,34,68,28,40,49,71,51,50,93,83,32,65,51,25,39,31,26,44,71,45,20,47,35,58,51,86,85,30,36,44,21,41,47,23,28,24,62,29,34,54,48,66,44,47,73,68,55,50,33,50,53,56,39,54,26,71,76,43,69,68,26,66,61,40,84,40,94,65,40,57,20,62,67,36,78,42,54,49,87,75,43,47,56,73,69,48,61,54,34,26,57,41,70,61,34,53,51,32,46,62,30,51,46,31,33,35,38,39,55,31,88,85,67,81,35,40,47,46,30,54,63,51,27,29,58,71,40,45,45,30,32,22,30,78,67,52,61,93,40,70,70,16,46,35,47,49,54,23,44,75,70,70,39,60,33,61,34,34,38,32,22,32,41,26,36,30,49,55,44,53,19,45,31,70,68,64,86,82,53,44,42,61,22,47,39,6,27,58,66,74,42,55,44,52,23,19,66,49,92,87,53,90,50,68,41,60,19,67,16,18,33,34,42,28,38,32,32,40,71,80,48,62,40,77,33,48,21,55,48,30,60,73,16,41,23,47,66,84,46,60,43,78,20,38,29,33,38,46,41,35,39,29,21,23,83,66,22,44,43,40,42,51,68,52,16,50,57,43,28,46,58,32,55,39,34,22,45,32,42,19,20,48,52,36,46,53,38,41,75,71,70,43,53,55,75,45,40,26,36,51,38,48,26,42,50,27,38,33,30,37,22,30,35,48,64,57,42,27,72,66,69,54,47,69,66,62,49,47,52,52,50,42,52,58,44,44,70,35,77,58,16,33,58,46,45,34,35,38,37,34,46,61,87,48,50,57,86,37,61,56,47,47,39,35,33,39,48,42,26,33,44,50,79,75,33,49,48,78,40,63,86,42,62,61,51,66,80,42,49,28,67,69,55,30,71,84,55,94,82,76,40,50,44,21,33,36,34,35,22,48,44,61,58,56,31,72,37,84,66,76,75,56,42,44,20,39,56,80,56,27,47,55,70,68,52,50,48,52,49,63,74,37,36,51,78,52,72,43,74,84,129,132,82,40,41,54,26,13,68,26,33,67,50,30,52,49,50,32,45,75,70,62,44,44,38,74,23,70,60,75,35,42,23,71,35,45,46,34,42,51,36,33,42,26,32,68,62,16,45,52,21,42,34,35,67,29,41,49,72,52,50,94,80,34,61,52,25,40,30,26,44,70,43,20,48,36,60,50,84,84,30,35,43,23,41,47,23,28,25,62,28,35,55,47,67,46,47,71,67,55,51,34,48,53,55,38,53,26,71,76,43,68,68,27,66,61,40,84,39,93,66,41,58,19,63,67,37,79,43,54,48,86,74,45,46,56,72,69,49,60,54,33,26,57,43,70,62,33,53,51,33,45,63,30,52,49,30,33,34,39,39,55,30,90,86,67,79,35,41,48,47,30,57,63,51,25,28,58,71,40,45,43,30,32,22,31,76,66,51,62,92,41,71,70,16,46,37,45,50,54,24,44,74,72,71,40,60,33,62,34,34,38,33,22,32,43,25,36,31,50,55,44,54,18,46,32,70,68,63,84,84,52,46,42,62,23,47,40,5,28,57,66,73,42,57,43,52,24,20,66,48,92,87,54,90,51,68,43,59,19,66,17,18,32,35,42,28,38,32,32,41,72,80,49,62,41,78,32,47,22,54,48,30,61,75,16,40,23,48,64,85,46,62,42,79,19,37,30,33,38,47,42,36,39,29,22,23,83,64,21,44,43,40,42,52,67,54,16,50,56,44,27,47,59,30,56,38,35,22,46,32,42,20,19,49,52,37,46,54,38,42,75,72,70,42,54,53,75,45,41,27,36,52,39,48,26,43,49,26,37,35,28,40,22,31,35,49,65,57,43,27,70,66,68,55,46,68,66,63,49,46,52,52,50,42,53,58,45,43,70,34,79,58,15,33,58,46,42,34,34,38,37,34,46,61,89,49,49,57,86,38,62,55,47,46,39,36,32,39,50,42,25,33,43,50,78,75,32,48,49,78,41,62,88,42,61,64,50,66,82,42,48,29,65,70,54,31,71,84,57,94,82,76,40,52,45,21,31,35,35,35,21,51,45,61,58,54,31,71,37,85,67,76,76,54,42,46,21,39,55,81,56,28,49,56,69,68,51,50,49,50,48,62,74,37,36,50,77,52,69,46,74,82,131

Organism: Aspergillus flavus (strain ATCC 200026 / FGSC A1120 / IAM 13836 / NRRL 3357 / JCM 12722 / SRRC 167) (NCBI:txid332952)

Foldseek 3Di:
DFLLPLLQALVVLQVVCVVVQQEDEDADEFELEAGVLVVLVVCLVQQHRWYWYQHYPLDDPQQQAIAIHQQQGAHPPPQQRRQSLQSNLSHHSNDDLLRSLVLLLVLVPFDFDAADEDAAFLLFPDKDFDPRAFPPSHSQHDNDPQKPAGKLFAQKWKWFAAPVRQAIATAGFIWGDDTGFKIFTDQDCLAQSNVRQVNCVVVVHFTKMKIFFSGRSLLSLLNLARDDPSDHSQRSSCSSSVHHFYWYADDPDGTIHGRNTAKMFTDTWDSPDWDWGIDAQDLQADTDHPDTDTGIMDGTGMMTGHRSGYGYHWNHHQDDGCLQSRNQSNLFSVLQNLCVVVVFQWSGKGDARRRSSAEIETEGALVVLQVVVDWQVVNLVVSLCSQCVDSSVQAYQEYEYDYNVQDRHDVVSSVVLCVPAFDPPPQKDKDFPGAHDCVPCCLVPNPDDPVSTDIGIYGYSDHGVSSNDSDDPDWDPDLVTPDDPVVSCVCLVCVVVVPDDHD/DFLLVLLQALVVLQVVCVVVQQEDEDADEAELEAGVLVVLVVCLVQQHRWYKYQHYPLDDPQLQAIAIHQQQGAHPPPQQRRQSLQSNLSHHSNDDLLRSLVLLLVLVPFDFDAADEDAAFLLFVDKDFDPRAFPPSHSQHPNDPQKPAGKLFAQKWKWFAAPVRQAIATAGWIWGDDTGFKIFTDQDCLAQSNVRQVNCVVVVDFTKMKIFFSGRSLLSLLNLARDDPSDHSQRSSCSSSVHHFYWYADDPDGTIHGRNTAKMFTDTWDSPDWDWGIDAQDLQADTDHPDTDTGIMDGTGMMTGHRSGYGYHWNHHQDDGCLQSRNQSNLFSVLQNLCVVVVFQWSGKGDARRRSSAEIETEGALVVLQVVVDWQVVNLVVSLCSQCVDSSVQAYQEYEYHYNVQDRHDVVSSVVLCVPAFDPPPQKDKDFPGAHDCPPCCLVPNPDDPVSTDIGIYGYSDHGVSSNDSDDPDWDPDLVTPDDPVVSCVCLVCVVVVPDDHD